Protein 7MS2 (pdb70)

Secondary structure (DSSP, 8-state):
-HHHHHHHHHHS-HHHHHHHTBBSSSSBBPPBGGGTB---BEEB-TTS-BPBPTT--TT--S-B--B--PPPHHHHGGG--HHHHHHHHHHHHHHHHHTT-SEE---B------TT-TTGGGS--SSHHHHHHHHHHHHHHHHHTT-EEEEEEETT----TTTTT-EEE--HHHIIIIIHHHHHHHHHHH--SEEEEPSSEETTEEGGG-HIIIIIIIIIIS---SEEE--TT--SSHHHHHHHT--BBSS--TTHHHHHHHHHHHHTSS-HHHHHHHHHHHHHHHHHHHHTPPTT----HHHHHHHHHHHHHTT-EEEEEGGG-PSPPSSSEEEEESHHHHS---S--STT---BS----HHHHHHHHH-TT-EEEEE--S-SS-SS--HHHHHHHHHHHHHSSEEEEEEE--GGGSBTTB--S--B--HHHHHHHHHHHHH-SSEEEEEE-SS--B-TTGGG-SEEEE--S--TTHHHHHHHHHTTSS---B--SS-B-SSGGGSTTGGGSS-SSSEEE-TTTT--THHHHHHHTPPPSB-TT----SS-EEEEEEEES-SEE-TT--EEEEEEEEE-SSS-EEEEEEEEEEESS-SS---S-EEEEEEEEEE-TT-EEEEEEEE-STTTPEEETTTTEEE--SEEEEEEEESSTT-EEEEEEEEE--S--PPPP--TTSBHHHHTTSHHHHHHHHHHHHHHHHHTT--SS-TT-HHHHHHHH-BHHHHHT---HHHHHHHHHHHH-/-HHHHHHHHS-HHHHHHHTBBSSSSBBPPBGGGTB---BEE--TTS--PBPTTS-TT-SS-B--B--PPPHHHHGGG--HHHHHHHHHHHHHHHHHTT-SEE---B------TT-GGGGGS--SSHHHHHHHHHHHHHHHHHTT-EEEEEEETT----TTTTT-EEE--HHHIIIIIHHHHHHHHHHH--SEEEEPSSEETTEEGGG-HIIIIIIIIIIS---SEEE--TT--SSHHHHHHHT--BBSS--TTHHHHHHHHHHHHTSS-HHHHHHHHHHHHHHHHHHHHT--TT----HHHHHHHHHHHHHTT-EEEEEGGG-PSPPSSSEEEEESGGGTS---S--STT---BS----HHHHHHHHH-TT-EEEEE----S---HHHHHHHHHHHHHSSEEEEEEE--GGGSBTTB--S--B--HHHHHHHHHHHHH-SSEEEEEE-SS--B-TTGGG-SEEEEEES--TTHHHHHHHHHTTSS---B--SS-B-SSGGGSTTGGGSS-SSSEEE-TTTT--THHHHHHHTPPPSB-TT----SS-EEEEEEEES-SEE-TT--EEEEEEEEE-SSS-EEEEEEEEEEESS-SS---S-EEEEEEEEEE-TT-EEEEEEEE-STTTPEEETTTTEEE--SEEEEEEEESSTT-EEEEEEEEE--S--PPPPP-TTSBHHHHTTSHHHHHHHHHHHHHHHHHTT--SS-TT-HHHHHHHH-BHHHHHH---HHHHHHHHHHHH-

Solvent-accessible surface area: 51676 Å² total

Foldseek 3Di:
DLVVLVVVLVVDDLLRLLQQQEAPAFFWGDADVVRPQDIAGEADDAQWGFAADPPDDPPPLARGDAIFGFQAQQLLLLLLALQLLLQSLLSRLLVCLQVRHQEYADDEAAAQQALFAQCLLRYHFNFLVSSLSSRLSNQQNNCVLLHFYEYDEQWDCNHQVLQQQFEEEFDPQLCVRGIVSNNQNSCQNRLTQEYEYTNAHYHPHGRLLALCRQPVPRCPVSNRLAAYEYDAVSDDQLQSSLQSGHQHYPDGPPCPNSVVSSVCCVVPVHPVVSSSSSSSNHSVSSVSSVVSRDPNRDDDLVVSLVSLLVSLLSRKFWQFAAPNCPQPDLAWEEEEEAQCQAVNFAGAAESNHHNHPAADRQQVLLDVLSDDRYHYHYAHQDDPVDLDEDVVSLVVSQVRLLRTLAYEYEFEDDRVQHYRNHTHPFAATRVSSLVSQLSNLVRHQRYEYEYEASGAHADPCVVSYGIYMYSYNSTRNNSNSCSCGNNVVAKHAGFRSFFRANGSCLFQCNVFPPHDDSYTYSVSRNCGTVLVCQQVVPDGPGHGLDGDTSWDKDKDDWDKQDFEAEQQGKMKIKIKIWTQGQAKHKAKKWKWKAFPDDPDDGGRIHTDDIDIDIYHHGGMDMDMDMAHSVRQWRQDVVVRGTDHDWGKMKIFIASGPPGTDDIDIHTYYYPDDDQDQADQQDFPQVQCVPVQLVVLCVVLVVVLCVVVPHDCPPPPDDVNVCNRRGGNNVSVVSDDPVVSVVSSVSSSD/DVLLVLLVVDDLLRLLQQQEAPAFFWGDADVVSPQDIAGEADDAQWGFAADPPDDPPRLARGDAIFGFQAQQLLLLLLALQLLLQSLLSRQLVCLQVRHQEYADDEAFAQQALFAQCLLRYHFNFLQSLLSSLLSNQQNNCVLLHFYEYDEQWDQNHQVLQQQFEEEFDPQLCVRGIVSNNQNSCQNRLTQEYEYTNAHYRPHQRLLALCRQPVPRCPVSNRLAAYEYDAPSDDQLLSSLLSGHQHYPDGPPCPNSVVSSVCPVVPVHPVVSSSSSSSNHSVSSVSSVVSRDPNRDDDLVVSLVSLLVSLLSRKFWQFAAPNCPQPDLAWEEEEEEQCQAVNFADAAESNHRNHPAADRQQVLLDVLSDDRYHYHYQHQDDPVDDCPSLVVSQVSLLNTLAYEYEFEADRVQHYRNHTHPAAATDVSSVVSLVSNLVRHQRYEYEYEASGAHADPCVVSYRIYIYSHNSTRNSSNSCSCGNNVVAKYAGFRSFFHANGSCLFQCNVFPPHDDSYTYSVSRNCGTVLVCQQVVHDGPGHGLDGDTPWDKDKDDKDKADAEEELQDKIKIKIKIWTQGQAKHKAKKWKWKAFPDDPDDGGRIGTDDIDIDIYGHGGMDMDMDMAGSQRQWRQDVVVRGTDHDWDKMKIFIASGPPGTDDIDIHTYYYPDDDDDQADQFDFPLVQCVDVQLVVLCVVLVVVLCVVVVHDCVPPPDDVNVCNRRPGNNCVVVSDDPVVSVVSSVSSRD

B-factor: mean 42.61, std 18.64, range [14.1, 137.86]

Sequence (1493 aa):
MAVDIKKIIKQMTLEEKAGLCSGLDFWHTKPVERLGIPSIMMTDGPHGLRKQREDAEIADINNSVPATCFPSAAGLACSWDRELVERVGAALGEECQAENVSILLGPGANIKRSPLCGRNFEYFSEDPYLSSELAASHIKGVQSQGVGACLKHFAANNQEHRRMTVDTIVDERTLREIYFASFENAVKKARPWVVMCAYNKLNGEYCSENRYLLTEVLKNEWMHDGFVVSDWGAVNDRVSGLDAGLDLEMPTSHGITDKKIVEAVKSGKLSENILNRAVERILKVIFMALENKKENAQYDKDAHHRLARQAAAESMVLLKNEDDVLPLKKSGTIALIGAFVKKPRYQGSGSSHITPTRLDDIYEEIKKAGGDKVNLVYSEGYRLENDGIDEELINEAKKAASSSDVAVVFAGLPDEYESEGFDRTHMSIPENQNRLIEAVAEVQSNIVVVLLNGSPVEMPWIDKVKSVLEAYLGGQALGGALADVLFGEVNPSGKLAETFPVKLSHNPSYLNFPGEDDRVEYKEGLFVGYRYYDTKGIEPLFPFGHGLSYTKFEYSDISVDKKDVSDNSIINVSVKVKNVGKMAGKEIVQLYVKDVKSSVRRPEKELKGFEKVFLNPGEEKTVTFTLDKRAFAYYNTQIKDWHVESGEFLILIGRSSRDIVLKESVRVNSTVKIRKRFTVNSAVEDVMSDSSAAAVLGPVLKEITDALQIDMDNAHDMMAANIKNMPLRSLVGYQGRLSEEMLEELVDKVDIKKIIKQMTLEEKAGLCSGLDFWHTKPVERLGIPSIMMTDGPHGLRKQREDAEIADINNSVPATCFPSAAGLACSWDRELVERVGAALGEECQAENVSILLGPGANIKRSPLCGRNFEYFSEDPYLSSELAASHIKGVQSQGVGACLKHFAANNQEHRRMTVDTIVDERTLREIYFASFENAVKKARPWVVMCAYNKLNGEYCSENRYLLTEVLKNEWMHDGFVVSDWGAVNDRVSGLDAGLDLEMPTSHGITDKKIVEAVKSGKLSENILNRAVERILKVIFMALENKKENAQYDKDAHHRLARQAAAESMVLLKNEDDVLPLKKSGTIALIGAFVKKPRYQGSGSSHITPTRLDDIYEEIKKAGGDKVNLVYSEGYRLENDEELINEAKKAASSSDVAVVFAGLPDEYESEGFDRTHMSIPENQNRLIEAVAEVQSNIVVVLLNGSPVEMPWIDKVKSVLEAYLGGQALGGALADVLFGEVNPSGKLAETFPVKLSHNPSYLNFPGEDDRVEYKEGLFVGYRYYDTKGIEPLFPFGHGLSYTKFEYSDISVDKKDVSDNSIINVSVKVKNVGKMAGKEIVQLYVKDVKSSVRRPEKELKGFEKVFLNPGEEKTVTFTLDKRAFAYYNTQIKDW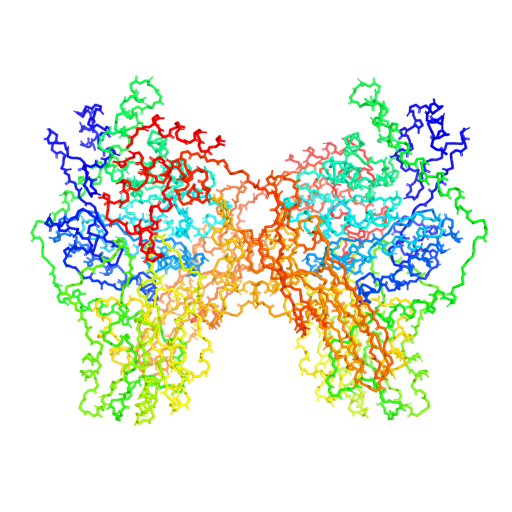HVESGEFLILIGRSSRDIVLKESVRVNSTVKIRKRFTVNSAVEDVMSDSSAAAVLGPVLKEITDALQIDMDNAHDMMAANIKNMPLRSLVGYQGRLSEEMLEELVDK

CATH classification: 3.20.20.300 (+2 more: 3.40.50.1700, 2.60.40.10)

Organism: Acetivibrio thermocellus (strain ATCC 27405 / DSM 1237 / JCM 9322 / NBRC 103400 / NCIMB 10682 / NRRL B-4536 / VPI 7372) (NCBI:txid203119)

Radius of gyration: 35.84 Å; Cα contacts (8 Å, |Δi|>4): 3753; chains: 2; bounding box: 70×82×110 Å

Nearest PDB structures (foldseek):
  7ms2-assembly1_A  TM=1.001E+00  e=0.000E+00  Acetivibrio thermocellus AD2
  7ms2-assembly1_B  TM=9.987E-01  e=0.000E+00  Acetivibrio thermocellus AD2
  8j9f-assembly1_C  TM=9.757E-01  e=0.000E+00  Paenibacillus relictisesami
  8j9f-assembly2_A  TM=9.753E-01  e=0.000E+00  Paenibacillus relictisesami
  8j9f-assembly1_B  TM=9.705E-01  e=0.000E+00  Paenibacillus relictisesami

InterPro domains:
  IPR001764 Glycoside hydrolase, family 3, N-terminal [PF00933] (34-285)
  IPR001764 Glycoside hydrolase, family 3, N-terminal [PR00133] (34-50)
  IPR001764 Glycoside hydrolase, family 3, N-terminal [PR00133] (70-89)
  IPR001764 Glycoside hydrolase, family 3, N-terminal [PR00133] (116-132)
  IPR001764 Glycoside hydrolase, family 3, N-terminal [PR00133] (147-163)
  IPR001764 Glycoside hydrolase, family 3, N-terminal [PR00133] (217-235)
  IPR002772 Glycoside hydrolase family 3 C-terminal domain [PF01915] (316-530)
  IPR013783 Immunoglobulin-like fold [G3DSA:2.60.40.10] (551-683)
  IPR017853 Glycoside hydrolase superfamily [SSF51445] (5-315)
  IPR019800 Glycoside hydrolase, family 3, active site [PS00775] (217-234)
  IPR026891 Fibronectin type III-like domain [PF14310] (587-657)
  IPR026891 Fibronectin type III-like domain [SM01217] (587-657)
  IPR036881 Glycoside hydrolase family 3 C-terminal domain superfamily [G3DSA:3.40.50.1700] (301-550)
  IPR036881 Glycoside hydrolase family 3 C-terminal domain superfamily [SSF52279] (316-553)
  IPR036962 Glycoside hydrolase, family 3, N-terminal domain superfamily [G3DSA:3.20.20.300] (1-290)
  IPR050288 Cellulose-degrading glycosyl hydrolase 3 [PTHR42715] (4-669)

Structure (mmCIF, N/CA/C/O backbone):
data_7MS2
#
_entry.id   7MS2
#
_cell.length_a   63.840
_cell.length_b   148.060
_cell.length_c   198.640
_cell.angle_alpha   90.000
_cell.angle_beta   90.000
_cell.angle_gamma   90.000
#
_symmetry.space_group_name_H-M   'P 21 21 21'
#
loop_
_entity.id
_entity.type
_entity.pdbx_description
1 polymer 'Thermostable beta-glucosidase B'
2 non-polymer GLYCEROL
3 non-polymer BETA-MERCAPTOETHANOL
4 non-polymer 'CHLORIDE ION'
5 water water
#
loop_
_atom_site.group_PDB
_atom_site.id
_atom_site.type_symbol
_atom_site.label_atom_id
_atom_site.label_alt_id
_atom_site.label_comp_id
_atom_site.label_asym_id
_atom_site.label_entity_id
_atom_site.label_seq_id
_atom_site.pdbx_PDB_ins_code
_atom_site.Cartn_x
_atom_site.Cartn_y
_atom_site.Cartn_z
_atom_site.occupancy
_atom_site.B_iso_or_equiv
_atom_site.auth_seq_id
_atom_site.auth_comp_id
_atom_site.auth_asym_id
_atom_site.auth_atom_id
_atom_site.pdbx_PDB_model_num
ATOM 1 N N . MET A 1 1 ? 40.848 27.939 0.262 1.00 98.74 1 MET A N 1
ATOM 2 C CA . MET A 1 1 ? 39.393 28.027 0.198 1.00 96.12 1 MET A CA 1
ATOM 3 C C . MET A 1 1 ? 38.850 28.978 1.261 1.00 91.95 1 MET A C 1
ATOM 4 O O . MET A 1 1 ? 37.858 29.672 1.035 1.00 86.33 1 MET A O 1
ATOM 6 N N . ALA A 1 2 ? 39.513 29.005 2.422 1.00 88.02 2 ALA A N 1
ATOM 7 C CA . ALA A 1 2 ? 39.049 29.844 3.524 1.00 74.07 2 ALA A CA 1
ATOM 8 C C . ALA A 1 2 ? 39.146 31.326 3.187 1.00 71.77 2 ALA A C 1
ATOM 9 O O . ALA A 1 2 ? 38.342 32.127 3.678 1.00 69.17 2 ALA A O 1
ATOM 11 N N . VAL A 1 3 ? 40.122 31.712 2.360 0.00 73.46 3 VAL A N 1
ATOM 12 C CA . VAL A 1 3 ? 40.212 33.100 1.917 1.00 71.01 3 VAL A CA 1
ATOM 13 C C . VAL A 1 3 ? 39.006 33.469 1.064 0.63 68.03 3 VAL A C 1
ATOM 14 O O . VAL A 1 3 ? 38.533 34.612 1.105 1.00 63.22 3 VAL A O 1
ATOM 16 N N . ASP A 1 4 ? 38.491 32.522 0.276 1.00 71.38 4 ASP A N 1
ATOM 17 C CA . ASP A 1 4 ? 37.276 32.780 -0.488 1.00 66.71 4 ASP A CA 1
ATOM 18 C C . ASP A 1 4 ? 36.043 32.803 0.406 1.00 58.36 4 ASP A C 1
ATOM 19 O O . ASP A 1 4 ? 35.063 33.486 0.088 1.00 54.46 4 ASP A O 1
ATOM 21 N N . ILE A 1 5 ? 36.067 32.068 1.520 1.00 61.18 5 ILE A N 1
ATOM 22 C CA . ILE A 1 5 ? 34.935 32.074 2.444 1.00 55.80 5 ILE A CA 1
ATOM 23 C C . ILE A 1 5 ? 34.771 33.454 3.070 1.00 55.22 5 ILE A C 1
ATOM 24 O O . ILE A 1 5 ? 33.661 33.996 3.137 1.00 49.76 5 ILE A O 1
ATOM 29 N N . LYS A 1 6 ? 35.876 34.041 3.537 1.00 51.56 6 LYS A N 1
ATOM 30 C CA . LYS A 1 6 ? 35.813 35.371 4.134 1.00 51.77 6 LYS A CA 1
ATOM 31 C C . LYS A 1 6 ? 35.335 36.407 3.125 1.00 53.18 6 LYS A C 1
ATOM 32 O O . LYS A 1 6 ? 34.616 37.348 3.483 1.00 52.49 6 LYS A O 1
ATOM 38 N N . LYS A 1 7 ? 35.725 36.251 1.857 1.00 52.74 7 LYS A N 1
ATOM 39 C CA . LYS A 1 7 ? 35.286 37.183 0.825 1.00 48.48 7 LYS A CA 1
ATOM 40 C C . LYS A 1 7 ? 33.790 37.071 0.555 1.00 55.17 7 LYS A C 1
ATOM 41 O O . LYS A 1 7 ? 33.152 38.068 0.200 1.00 50.13 7 LYS A O 1
ATOM 43 N N . ILE A 1 8 ? 33.213 35.879 0.721 1.00 54.01 8 ILE A N 1
ATOM 44 C CA . ILE A 1 8 ? 31.781 35.718 0.487 1.00 45.84 8 ILE A CA 1
ATOM 45 C C . ILE A 1 8 ? 30.977 36.343 1.619 1.00 46.97 8 ILE A C 1
ATOM 46 O O . ILE A 1 8 ? 29.951 36.992 1.383 1.00 50.45 8 ILE A O 1
ATOM 51 N N . ILE A 1 9 ? 31.431 36.169 2.862 1.00 47.53 9 ILE A N 1
ATOM 52 C CA . ILE A 1 9 ? 30.698 36.718 3.999 1.00 48.54 9 ILE A CA 1
ATOM 53 C C . ILE A 1 9 ? 30.695 38.241 3.955 1.00 50.14 9 ILE A C 1
ATOM 54 O O . ILE A 1 9 ? 29.721 38.879 4.374 1.00 53.58 9 ILE A O 1
ATOM 59 N N . LYS A 1 10 ? 31.767 38.850 3.437 1.00 54.75 10 LYS A N 1
ATOM 60 C CA . LYS A 1 10 ? 31.786 40.302 3.287 1.00 55.38 10 LYS A CA 1
ATOM 61 C C . LYS A 1 10 ? 30.723 40.774 2.303 1.00 49.26 10 LYS A C 1
ATOM 62 O O . LYS A 1 10 ? 30.223 41.898 2.422 1.00 48.36 10 LYS A O 1
ATOM 65 N N . GLN A 1 11 ? 30.364 39.935 1.333 1.00 49.83 11 GLN A N 1
ATOM 66 C CA . GLN A 1 11 ? 29.369 40.286 0.329 1.00 46.09 11 GLN A CA 1
ATOM 67 C C . GLN A 1 11 ? 27.942 39.974 0.761 1.00 47.63 11 GLN A C 1
ATOM 68 O O . GLN A 1 11 ? 27.001 40.437 0.107 1.00 46.97 11 GLN A O 1
ATOM 74 N N . MET A 1 12 ? 27.756 39.214 1.837 1.00 46.97 12 MET A N 1
ATOM 75 C CA . MET A 1 12 ? 26.420 38.856 2.289 1.00 43.26 12 MET A CA 1
ATOM 76 C C . MET A 1 12 ? 25.807 39.995 3.092 1.00 42.59 12 MET A C 1
ATOM 77 O O . MET A 1 12 ? 26.503 40.703 3.825 1.00 45.00 12 MET A O 1
ATOM 82 N N . THR A 1 13 ? 24.498 40.173 2.944 1.00 40.56 13 THR A N 1
ATOM 83 C CA . THR A 1 13 ? 23.775 41.112 3.784 1.00 40.86 13 THR A CA 1
ATOM 84 C C . THR A 1 13 ? 23.525 40.491 5.156 1.00 40.73 13 THR A C 1
ATOM 85 O O . THR A 1 13 ? 23.727 39.293 5.374 1.00 38.93 13 THR A O 1
ATOM 89 N N . LEU A 1 14 ? 23.089 41.329 6.098 1.00 40.55 14 LEU A N 1
ATOM 90 C CA . LEU A 1 14 ? 22.777 40.828 7.432 1.00 40.04 14 LEU A CA 1
ATOM 91 C C . LEU A 1 14 ? 21.626 39.832 7.382 1.00 38.97 14 LEU A C 1
ATOM 92 O O . LEU A 1 14 ? 21.644 38.812 8.083 1.00 39.24 14 LEU A O 1
ATOM 97 N N . GLU A 1 15 ? 20.618 40.108 6.552 1.00 38.56 15 GLU A N 1
ATOM 98 C CA . GLU A 1 15 ? 19.500 39.182 6.409 1.00 41.10 15 GLU A CA 1
ATOM 99 C C . GLU A 1 15 ? 19.938 37.855 5.802 1.00 39.73 15 GLU A C 1
ATOM 100 O O . GLU A 1 15 ? 19.400 36.803 6.164 1.00 43.98 15 GLU A O 1
ATOM 106 N N . GLU A 1 16 ? 20.912 37.878 4.887 1.00 37.70 16 GLU A N 1
ATOM 107 C CA . GLU A 1 16 ? 21.370 36.633 4.277 1.00 37.28 16 GLU A CA 1
ATOM 108 C C . GLU A 1 16 ? 22.169 35.791 5.264 1.00 36.81 16 GLU A C 1
ATOM 109 O O . GLU A 1 16 ? 22.048 34.561 5.277 1.00 38.13 16 GLU A O 1
ATOM 115 N N . LYS A 1 17 ? 22.991 36.432 6.098 1.00 36.01 17 LYS A N 1
ATOM 116 C CA . LYS A 1 17 ? 23.759 35.687 7.091 1.00 35.72 17 LYS A CA 1
ATOM 117 C C . LYS A 1 17 ? 22.854 35.080 8.158 1.00 41.06 17 LYS A C 1
ATOM 118 O O . LYS A 1 17 ? 23.076 33.945 8.594 1.00 40.22 17 LYS A O 1
ATOM 124 N N . ALA A 1 18 ? 21.831 35.820 8.595 1.00 39.46 18 ALA A N 1
ATOM 125 C CA . ALA A 1 18 ? 20.935 35.294 9.619 1.00 35.67 18 ALA A CA 1
ATOM 126 C C . ALA A 1 18 ? 20.052 34.179 9.076 1.00 39.57 18 ALA A C 1
ATOM 127 O O . ALA A 1 18 ? 19.689 33.260 9.819 1.00 40.64 18 ALA A O 1
ATOM 129 N N . GLY A 1 19 ? 19.697 34.240 7.791 1.00 40.62 19 GLY A N 1
ATOM 130 C CA . GLY A 1 19 ? 18.905 33.175 7.202 1.00 39.83 19 GLY A CA 1
ATOM 131 C C . GLY A 1 19 ? 19.688 31.893 7.008 1.00 39.14 19 GLY A C 1
ATOM 132 O O . GLY A 1 19 ? 19.112 30.800 7.023 1.00 35.36 19 GLY A O 1
ATOM 133 N N . LEU A 1 20 ? 21.005 32.002 6.828 1.00 37.07 20 LEU A N 1
ATOM 134 C CA . LEU A 1 20 ? 21.827 30.813 6.646 1.00 35.29 20 LEU A CA 1
ATOM 135 C C . LEU A 1 20 ? 21.942 30.008 7.934 1.00 35.46 20 LEU A C 1
ATOM 136 O O . LEU A 1 20 ? 22.108 28.784 7.887 1.00 31.15 20 LEU A O 1
ATOM 141 N N . CYS A 1 21 ? 21.846 30.671 9.086 1.00 37.84 21 CYS A N 1
ATOM 142 C CA . CYS A 1 21 ? 21.938 30.006 10.380 1.00 32.69 21 CYS A CA 1
ATOM 143 C C . CYS A 1 21 ? 20.663 29.265 10.753 1.00 30.42 21 CYS A C 1
ATOM 144 O O . CYS A 1 21 ? 20.570 28.745 11.870 1.00 34.58 21 CYS A O 1
ATOM 147 N N . SER A 1 22 ? 19.686 29.213 9.853 1.00 34.50 22 SER A N 1
ATOM 148 C CA . SER A 1 22 ? 18.448 28.485 10.068 1.00 33.43 22 SER A CA 1
ATOM 149 C C . SER A 1 22 ? 18.116 27.708 8.803 1.00 34.31 22 SER A C 1
ATOM 150 O O . SER A 1 22 ? 18.571 28.043 7.707 1.00 29.34 22 SER A O 1
ATOM 153 N N . GLY A 1 23 ? 17.313 26.662 8.967 1.00 29.59 23 GLY A N 1
ATOM 154 C CA . GLY A 1 23 ? 16.998 25.801 7.849 1.00 32.07 23 GLY A CA 1
ATOM 155 C C . GLY A 1 23 ? 16.105 26.472 6.825 1.00 33.51 23 GLY A C 1
ATOM 156 O O . GLY A 1 23 ? 15.458 27.489 7.079 1.00 36.82 23 GLY A O 1
ATOM 157 N N . LEU A 1 24 ? 16.101 25.897 5.624 1.00 33.04 24 LEU A N 1
ATOM 158 C CA . LEU A 1 24 ? 15.168 26.299 4.581 1.00 29.34 24 LEU A CA 1
ATOM 159 C C . LEU A 1 24 ? 13.836 25.575 4.720 1.00 31.45 24 LEU A C 1
ATOM 160 O O . LEU A 1 24 ? 12.772 26.192 4.595 1.00 36.62 24 LEU A O 1
ATOM 165 N N . ASP A 1 25 ? 13.886 24.272 4.983 1.00 30.72 25 ASP A N 1
ATOM 166 C CA . ASP A 1 25 ? 12.700 23.466 5.232 1.00 31.95 25 ASP A CA 1
ATOM 167 C C . ASP A 1 25 ? 13.003 22.453 6.328 1.00 32.00 25 ASP A C 1
ATOM 168 O O . ASP A 1 25 ? 13.643 22.790 7.328 1.00 34.31 25 ASP A O 1
ATOM 173 N N . PHE A 1 26 ? 12.547 21.212 6.161 1.00 31.57 26 PHE A N 1
ATOM 174 C CA . PHE A 1 26 ? 12.812 20.202 7.179 1.00 31.83 26 PHE A CA 1
ATOM 175 C C . PHE A 1 26 ? 14.202 19.594 7.047 1.00 32.89 26 PHE A C 1
ATOM 176 O O . PHE A 1 26 ? 14.754 19.111 8.042 1.00 32.42 26 PHE A O 1
ATOM 184 N N . TRP A 1 27 ? 14.785 19.606 5.847 1.00 29.73 27 TRP A N 1
ATOM 185 C CA . TRP A 1 27 ? 16.049 18.918 5.618 1.00 30.17 27 TRP A CA 1
ATOM 186 C C . TRP A 1 27 ? 17.115 19.744 4.912 1.00 27.13 27 TRP A C 1
ATOM 187 O O . TRP A 1 27 ? 18.259 19.281 4.833 1.00 27.18 27 TRP A O 1
ATOM 198 N N . HIS A 1 28 ? 16.799 20.935 4.407 1.00 25.27 28 HIS A N 1
ATOM 199 C CA . HIS A 1 28 ? 17.723 21.686 3.568 1.00 30.71 28 HIS A CA 1
ATOM 200 C C . HIS A 1 28 ? 18.116 23.003 4.224 1.00 28.05 28 HIS A C 1
ATOM 201 O O . HIS A 1 28 ? 17.355 23.582 5.004 1.00 28.11 28 HIS A O 1
ATOM 208 N N . THR A 1 29 ? 19.316 23.470 3.890 1.00 28.18 29 THR A N 1
ATOM 209 C CA . THR A 1 29 ? 19.779 24.795 4.271 1.00 30.77 29 THR A CA 1
ATOM 210 C C . THR A 1 29 ? 19.333 25.820 3.233 1.00 31.95 29 THR A C 1
ATOM 211 O O . THR A 1 29 ? 19.026 25.486 2.086 1.00 28.83 29 THR A O 1
ATOM 215 N N . LYS A 1 30 ? 19.302 27.077 3.649 1.00 33.94 30 LYS A N 1
ATOM 216 C CA . LYS A 1 30 ? 18.884 28.142 2.747 1.00 29.59 30 LYS A CA 1
ATOM 217 C C . LYS A 1 30 ? 19.964 28.403 1.703 1.00 33.51 30 LYS A C 1
ATOM 218 O O . LYS A 1 30 ? 21.143 28.533 2.055 1.00 33.70 30 LYS A O 1
ATOM 224 N N . PRO A 1 31 ? 19.612 28.488 0.424 1.00 37.80 31 PRO A N 1
ATOM 225 C CA . PRO A 1 31 ? 20.590 28.883 -0.588 1.00 36.73 31 PRO A CA 1
ATOM 226 C C . PRO A 1 31 ? 20.758 30.394 -0.632 1.00 37.60 31 PRO A C 1
ATOM 227 O O . PRO A 1 31 ? 19.912 31.161 -0.171 1.00 41.32 31 PRO A O 1
ATOM 231 N N . VAL A 1 32 ? 21.884 30.812 -1.190 1.00 37.01 32 VAL A N 1
ATOM 232 C CA . VAL A 1 32 ? 22.138 32.217 -1.507 1.00 42.58 32 VAL A CA 1
ATOM 233 C C . VAL A 1 32 ? 22.476 32.249 -2.992 1.00 43.13 32 VAL A C 1
ATOM 234 O O . VAL A 1 32 ? 23.644 32.196 -3.387 1.00 44.65 32 VAL A O 1
ATOM 238 N N . GLU A 1 33 ? 21.439 32.315 -3.832 1.00 41.73 33 GLU A N 1
ATOM 239 C CA . GLU A 1 33 ? 21.639 32.243 -5.274 1.00 44.48 33 GLU A CA 1
ATOM 240 C C . GLU A 1 33 ? 22.452 33.414 -5.808 1.00 43.05 33 GLU A C 1
ATOM 241 O O . GLU A 1 33 ? 23.084 33.281 -6.862 1.00 55.64 33 GLU A O 1
ATOM 243 N N . ARG A 1 34 ? 22.453 34.555 -5.109 1.00 48.31 34 ARG A N 1
ATOM 244 C CA . ARG A 1 34 ? 23.245 35.697 -5.559 1.00 46.09 34 ARG A CA 1
ATOM 245 C C . ARG A 1 34 ? 24.724 35.348 -5.634 1.00 52.32 34 ARG A C 1
ATOM 246 O O . ARG A 1 34 ? 25.410 35.711 -6.597 1.00 44.13 34 ARG A O 1
ATOM 254 N N . LEU A 1 35 ? 25.229 34.637 -4.627 1.00 47.20 35 LEU A N 1
ATOM 255 C CA . LEU A 1 35 ? 26.657 34.399 -4.469 1.00 48.30 35 LEU A CA 1
ATOM 256 C C . LEU A 1 35 ? 27.054 32.963 -4.780 1.00 49.62 35 LEU A C 1
ATOM 257 O O . LEU A 1 35 ? 28.172 32.555 -4.449 1.00 51.70 35 LEU A O 1
ATOM 262 N N . GLY A 1 36 ? 26.169 32.188 -5.401 1.00 47.68 36 GLY A N 1
ATOM 263 C CA . GLY A 1 36 ? 26.506 30.821 -5.737 1.00 47.51 36 GLY A CA 1
ATOM 264 C C . GLY A 1 36 ? 26.576 29.874 -4.563 1.00 49.83 36 GLY A C 1
ATOM 265 O O . GLY A 1 36 ? 27.164 28.797 -4.687 1.00 55.62 36 GLY A O 1
ATOM 266 N N . ILE A 1 37 ? 26.005 30.245 -3.421 1.00 50.21 37 ILE A N 1
ATOM 267 C CA . ILE A 1 37 ? 25.967 29.360 -2.259 1.00 43.45 37 ILE A CA 1
ATOM 268 C C . ILE A 1 37 ? 24.802 28.395 -2.440 1.00 42.15 37 ILE A C 1
ATOM 269 O O . ILE A 1 37 ? 23.637 28.813 -2.369 1.00 40.44 37 ILE A O 1
ATOM 274 N N . PRO A 1 38 ? 25.060 27.113 -2.669 1.00 39.51 38 PRO A N 1
ATOM 275 C CA . PRO A 1 38 ? 23.971 26.167 -2.918 1.00 40.13 38 PRO A CA 1
ATOM 276 C C . PRO A 1 38 ? 23.332 25.695 -1.618 1.00 40.40 38 PRO A C 1
ATOM 277 O O . PRO A 1 38 ? 23.828 25.933 -0.516 1.00 36.58 38 PRO A O 1
ATOM 281 N N . SER A 1 39 ? 22.203 25.013 -1.774 1.00 32.79 39 SER A N 1
ATOM 282 C CA . SER A 1 39 ? 21.480 24.420 -0.660 1.00 32.96 39 SER A CA 1
ATOM 283 C C . SER A 1 39 ? 21.833 22.942 -0.572 1.00 32.18 39 SER A C 1
ATOM 284 O O . SER A 1 39 ? 21.806 22.235 -1.584 1.00 35.75 39 SER A O 1
ATOM 287 N N . ILE A 1 40 ? 22.164 22.483 0.632 1.00 34.67 40 ILE A N 1
ATOM 288 C CA . ILE A 1 40 ? 22.520 21.091 0.868 1.00 34.13 40 ILE A CA 1
ATOM 289 C C . ILE A 1 40 ? 21.444 20.442 1.728 1.00 30.60 40 ILE A C 1
ATOM 290 O O . ILE A 1 40 ? 20.714 21.106 2.470 1.00 29.85 40 ILE A O 1
ATOM 295 N N . MET A 1 41 ? 21.348 19.120 1.620 1.00 28.09 41 MET A N 1
ATOM 296 C CA . MET A 1 41 ? 20.340 18.350 2.332 1.00 25.79 41 MET A CA 1
ATOM 297 C C . MET A 1 41 ? 20.994 17.454 3.376 1.00 32.02 41 MET A C 1
ATOM 298 O O . MET A 1 41 ? 22.047 16.856 3.129 1.00 28.35 41 MET A O 1
ATOM 303 N N . MET A 1 42 ? 20.357 17.366 4.542 1.00 27.24 42 MET A N 1
ATOM 304 C CA . MET A 1 42 ? 20.762 16.468 5.611 1.00 26.34 42 MET A CA 1
ATOM 305 C C . MET A 1 42 ? 19.571 15.604 5.998 1.00 27.90 42 MET A C 1
ATOM 306 O O . MET A 1 42 ? 18.431 16.078 6.002 1.00 28.85 42 MET A O 1
ATOM 311 N N . THR A 1 43 ? 19.829 14.336 6.306 1.00 35.68 43 THR A N 1
ATOM 312 C CA . THR A 1 43 ? 18.757 13.450 6.740 1.00 32.67 43 THR A CA 1
ATOM 313 C C . THR A 1 43 ? 19.338 12.264 7.495 1.00 29.96 43 THR A C 1
ATOM 314 O O . THR A 1 43 ? 20.549 12.027 7.500 1.00 28.22 43 THR A O 1
ATOM 318 N N . ASP A 1 44 ? 18.439 11.527 8.140 1.00 26.29 44 ASP A N 1
ATOM 319 C CA . ASP A 1 44 ? 18.768 10.336 8.904 1.00 25.68 44 ASP A CA 1
ATOM 320 C C . ASP A 1 44 ? 19.174 9.201 7.961 1.00 26.17 44 ASP A C 1
ATOM 321 O O . ASP A 1 44 ? 18.842 9.209 6.773 1.00 24.95 44 ASP A O 1
ATOM 326 N N . GLY A 1 45 ? 19.906 8.215 8.489 1.00 30.56 45 GLY A N 1
ATOM 327 C CA . GLY A 1 45 ? 20.283 8.125 9.891 1.00 25.12 45 GLY A CA 1
ATOM 328 C C . GLY A 1 45 ? 21.464 7.227 10.209 1.00 25.38 45 GLY A C 1
ATOM 329 O O . GLY A 1 45 ? 22.272 6.921 9.332 1.00 29.51 45 GLY A O 1
ATOM 330 N N . PRO A 1 46 ? 21.552 6.795 11.471 1.00 20.09 46 PRO A N 1
ATOM 331 C CA . PRO A 1 46 ? 22.800 6.168 11.946 1.00 24.66 46 PRO A CA 1
ATOM 332 C C . PRO A 1 46 ? 23.131 4.836 11.293 1.00 25.21 46 PRO A C 1
ATOM 333 O O . PRO A 1 46 ? 24.314 4.552 11.062 1.00 21.90 46 PRO A O 1
ATOM 337 N N . HIS A 1 47 ? 22.136 3.992 11.010 1.00 21.96 47 HIS A N 1
ATOM 338 C CA . HIS A 1 47 ? 22.391 2.650 10.493 1.00 22.13 47 HIS A CA 1
ATOM 339 C C . HIS A 1 47 ? 21.751 2.428 9.127 1.00 30.08 47 HIS A C 1
ATOM 340 O O . HIS A 1 47 ? 21.579 1.280 8.702 1.00 25.60 47 HIS A O 1
ATOM 347 N N . GLY A 1 48 ? 21.406 3.506 8.429 1.00 22.18 48 GLY A N 1
ATOM 348 C CA . GLY A 1 48 ? 20.786 3.424 7.124 1.00 26.18 48 GLY A CA 1
ATOM 349 C C . GLY A 1 48 ? 20.239 4.769 6.702 1.00 26.68 48 GLY A C 1
ATOM 350 O O . GLY A 1 48 ? 19.932 5.609 7.552 1.00 27.95 48 GLY A O 1
ATOM 351 N N . LEU A 1 49 ? 20.117 4.996 5.399 1.00 26.14 49 LEU A N 1
ATOM 352 C CA . LEU A 1 49 ? 19.608 6.266 4.903 1.00 22.42 49 LEU A CA 1
ATOM 353 C C . LEU A 1 49 ? 18.084 6.259 4.911 1.00 22.79 49 LEU A C 1
ATOM 354 O O . LEU A 1 49 ? 17.456 5.315 4.422 1.00 24.58 49 LEU A O 1
ATOM 359 N N . ARG A 1 50 ? 17.494 7.311 5.472 1.00 23.97 50 ARG A N 1
ATOM 360 C CA . ARG A 1 50 ? 16.048 7.528 5.451 1.00 25.64 50 ARG A CA 1
ATOM 361 C C . ARG A 1 50 ? 15.795 8.902 4.844 1.00 27.55 50 ARG A C 1
ATOM 362 O O . ARG A 1 50 ? 15.655 9.894 5.564 1.00 26.30 50 ARG A O 1
ATOM 370 N N . LYS A 1 51 ? 15.738 8.955 3.517 1.00 26.02 51 LYS A N 1
ATOM 371 C CA . LYS A 1 51 ? 15.391 10.171 2.799 1.00 25.15 51 LYS A CA 1
ATOM 372 C C . LYS A 1 51 ? 13.904 10.120 2.473 1.00 31.51 51 LYS A C 1
ATOM 373 O O . LYS A 1 51 ? 13.451 9.219 1.760 1.00 33.90 51 LYS A O 1
ATOM 379 N N . GLN A 1 52 ? 13.151 11.077 3.003 1.00 45.25 52 GLN A N 1
ATOM 380 C CA . GLN A 1 52 ? 11.712 11.099 2.792 1.00 45.55 52 GLN A CA 1
ATOM 381 C C . GLN A 1 52 ? 11.392 11.402 1.334 1.00 46.91 52 GLN A C 1
ATOM 382 O O . GLN A 1 52 ? 12.060 12.217 0.693 1.00 50.91 52 GLN A O 1
ATOM 388 N N . ARG A 1 53 ? 10.370 10.733 0.804 1.00 51.63 53 ARG A N 1
ATOM 389 C CA . ARG A 1 53 ? 10.013 10.947 -0.589 1.00 58.51 53 ARG A CA 1
ATOM 390 C C . ARG A 1 53 ? 9.329 12.303 -0.764 1.00 67.96 53 ARG A C 1
ATOM 391 O O . ARG A 1 53 ? 8.894 12.949 0.195 1.00 67.32 53 ARG A O 1
ATOM 397 N N . GLU A 1 54 ? 9.241 12.729 -2.024 1.00 75.97 54 GLU A N 1
ATOM 398 C CA . GLU A 1 54 ? 8.712 14.053 -2.338 1.00 85.54 54 GLU A CA 1
ATOM 399 C C . GLU A 1 54 ? 7.233 14.173 -1.986 1.00 88.46 54 GLU A C 1
ATOM 400 O O . GLU A 1 54 ? 6.813 15.155 -1.363 1.00 90.04 54 GLU A O 1
ATOM 406 N N . ASP A 1 55 ? 6.427 13.189 -2.372 1.00 86.74 55 ASP A N 1
ATOM 407 C CA . ASP A 1 55 ? 4.988 13.228 -2.108 1.00 87.06 55 ASP A CA 1
ATOM 408 C C . ASP A 1 55 ? 4.650 12.464 -0.828 1.00 83.71 55 ASP A C 1
ATOM 409 O O . ASP A 1 55 ? 3.922 11.471 -0.834 1.00 89.04 55 ASP A O 1
ATOM 411 N N . ALA A 1 56 ? 5.188 12.948 0.290 1.00 81.81 56 ALA A N 1
ATOM 412 C CA . ALA A 1 56 ? 4.967 12.320 1.584 1.00 79.12 56 ALA A CA 1
ATOM 413 C C . ALA A 1 56 ? 4.774 13.388 2.649 1.00 84.46 56 ALA A C 1
ATOM 414 O O . ALA A 1 56 ? 5.474 14.405 2.653 1.00 81.07 56 ALA A O 1
ATOM 416 N N . GLU A 1 57 ? 3.824 13.148 3.550 1.00 83.52 57 GLU A N 1
ATOM 417 C CA . GLU A 1 57 ? 3.595 14.051 4.669 1.00 78.70 57 GLU A CA 1
ATOM 418 C C . GLU A 1 57 ? 4.777 14.015 5.633 1.00 77.47 57 GLU A C 1
ATOM 419 O O . GLU A 1 57 ? 5.506 13.023 5.719 1.00 76.31 57 GLU A O 1
ATOM 425 N N . ILE A 1 58 ? 4.960 15.117 6.366 1.00 79.30 58 ILE A N 1
ATOM 426 C CA . ILE A 1 58 ? 6.130 15.247 7.233 1.00 78.01 58 ILE A CA 1
ATOM 427 C C . ILE A 1 58 ? 6.095 14.230 8.368 1.00 76.90 58 ILE A C 1
ATOM 428 O O . ILE A 1 58 ? 7.148 13.778 8.834 1.00 72.53 58 ILE A O 1
ATOM 433 N N . ALA A 1 59 ? 4.904 13.848 8.833 1.00 76.82 59 ALA A N 1
ATOM 434 C CA . ALA A 1 59 ? 4.816 12.868 9.908 1.00 68.56 59 ALA A CA 1
ATOM 435 C C . ALA A 1 59 ? 4.925 11.433 9.409 1.00 67.48 59 ALA A C 1
ATOM 436 O O . ALA A 1 59 ? 5.023 10.516 10.233 1.00 63.47 59 ALA A O 1
ATOM 438 N N . ASP A 1 60 ? 4.913 11.216 8.094 1.00 70.61 60 ASP A N 1
ATOM 439 C CA . ASP A 1 60 ? 5.067 9.878 7.525 1.00 62.79 60 ASP A CA 1
ATOM 440 C C . ASP A 1 60 ? 6.548 9.532 7.599 1.00 59.24 60 ASP A C 1
ATOM 441 O O . ASP A 1 60 ? 7.308 9.727 6.649 1.00 55.50 60 ASP A O 1
ATOM 446 N N . ILE A 1 61 ? 6.958 8.997 8.751 1.00 65.68 61 ILE A N 1
ATOM 447 C CA . ILE A 1 61 ? 8.378 8.800 9.022 1.00 65.74 61 ILE A CA 1
ATOM 448 C C . ILE A 1 61 ? 8.961 7.713 8.127 1.00 57.15 61 ILE A C 1
ATOM 449 O O . ILE A 1 61 ? 10.087 7.838 7.632 1.00 51.60 61 ILE A O 1
ATOM 454 N N . ASN A 1 62 ? 8.206 6.643 7.894 1.00 50.77 62 ASN A N 1
ATOM 455 C CA . ASN A 1 62 ? 8.736 5.470 7.213 1.00 41.27 62 ASN A CA 1
ATOM 456 C C . ASN A 1 62 ? 8.617 5.538 5.695 1.00 43.50 62 ASN A C 1
ATOM 457 O O . ASN A 1 62 ? 9.249 4.727 5.010 1.00 44.05 62 ASN A O 1
ATOM 462 N N . ASN A 1 63 ? 7.840 6.475 5.152 1.00 46.22 63 ASN A N 1
ATOM 463 C CA . ASN A 1 63 ? 7.650 6.581 3.704 1.00 43.94 63 ASN A CA 1
ATOM 464 C C . ASN A 1 63 ? 8.888 7.234 3.107 1.00 41.12 63 ASN A C 1
ATOM 465 O O . ASN A 1 63 ? 8.941 8.448 2.901 1.00 41.16 63 ASN A O 1
ATOM 470 N N . SER A 1 64 ? 9.892 6.412 2.804 1.00 31.56 64 SER A N 1
ATOM 471 C CA . SER A 1 64 ? 11.198 6.905 2.396 1.00 35.62 64 SER A CA 1
ATOM 472 C C . SER A 1 64 ? 11.705 6.142 1.179 1.00 34.28 64 SER A C 1
ATOM 473 O O . SER A 1 64 ? 11.171 5.097 0.795 1.00 30.93 64 SER A O 1
ATOM 476 N N . VAL A 1 65 ? 12.753 6.691 0.579 1.00 32.97 65 VAL A N 1
ATOM 477 C CA . VAL A 1 65 ? 13.442 6.041 -0.542 1.00 25.73 65 VAL A CA 1
ATOM 478 C C . VAL A 1 65 ? 14.112 4.765 -0.044 1.00 27.40 65 VAL A C 1
ATOM 479 O O . VAL A 1 65 ? 14.761 4.787 1.019 1.00 26.21 65 VAL A O 1
ATOM 483 N N . PRO A 1 66 ? 13.972 3.640 -0.742 1.00 21.86 66 PRO A N 1
ATOM 484 C CA . PRO A 1 66 ? 14.619 2.407 -0.279 1.00 25.63 66 PRO A CA 1
ATOM 485 C C . PRO A 1 66 ? 16.132 2.555 -0.193 1.00 24.79 66 PRO A C 1
ATOM 486 O O . PRO A 1 66 ? 16.775 3.122 -1.078 1.00 26.19 66 PRO A O 1
ATOM 490 N N . ALA A 1 67 ? 16.693 2.041 0.898 1.00 26.33 67 ALA A N 1
ATOM 491 C CA . ALA A 1 67 ? 18.128 2.061 1.134 1.00 22.78 67 ALA A CA 1
ATOM 492 C C . ALA A 1 67 ? 18.472 0.877 2.026 1.00 25.89 67 ALA A C 1
ATOM 493 O O . ALA A 1 67 ? 17.593 0.247 2.618 1.00 29.39 67 ALA A O 1
ATOM 495 N N . THR A 1 68 ? 19.762 0.570 2.111 1.00 28.11 68 THR A N 1
ATOM 496 C CA . THR A 1 68 ? 20.196 -0.574 2.902 1.00 21.62 68 THR A CA 1
ATOM 497 C C . THR A 1 68 ? 19.997 -0.305 4.388 1.00 24.02 68 THR A C 1
ATOM 498 O O . THR A 1 68 ? 20.406 0.741 4.903 1.00 23.80 68 THR A O 1
ATOM 502 N N . CYS A 1 69 ? 19.355 -1.248 5.072 1.00 21.89 69 CYS A N 1
ATOM 503 C CA . CYS A 1 69 ? 19.195 -1.205 6.523 1.00 25.35 69 CYS A CA 1
ATOM 504 C C . CYS A 1 69 ? 20.291 -2.078 7.122 1.00 25.62 69 CYS A C 1
ATOM 505 O O . CYS A 1 69 ? 20.211 -3.308 7.083 1.00 27.94 69 CYS A O 1
ATOM 508 N N . PHE A 1 70 ? 21.323 -1.441 7.661 1.00 24.83 70 PHE A N 1
ATOM 509 C CA . PHE A 1 70 ? 22.418 -2.155 8.295 1.00 24.49 70 PHE A CA 1
ATOM 510 C C . PHE A 1 70 ? 22.035 -2.515 9.723 1.00 26.17 70 PHE A C 1
ATOM 511 O O . PHE A 1 70 ? 21.038 -2.018 10.255 1.00 24.45 70 PHE A O 1
ATOM 519 N N . PRO A 1 71 ? 22.795 -3.400 10.368 1.00 27.91 71 PRO A N 1
ATOM 520 C CA . PRO A 1 71 ? 22.599 -3.619 11.805 1.00 28.49 71 PRO A CA 1
ATOM 521 C C . PRO A 1 71 ? 22.704 -2.309 12.569 1.00 25.68 71 PRO A C 1
ATOM 522 O O . PRO A 1 71 ? 23.602 -1.500 12.326 1.00 24.29 71 PRO A O 1
ATOM 526 N N . SER A 1 72 ? 21.769 -2.095 13.492 1.00 22.70 72 SER A N 1
ATOM 527 C CA . SER A 1 72 ? 21.804 -0.893 14.307 1.00 22.80 72 SER A CA 1
ATOM 528 C C . SER A 1 72 ? 23.039 -0.900 15.212 1.00 24.99 72 SER A C 1
ATOM 529 O O . SER A 1 72 ? 23.729 -1.912 15.366 1.00 23.32 72 SER A O 1
ATOM 532 N N . ALA A 1 73 ? 23.307 0.259 15.823 1.00 24.61 73 ALA A N 1
ATOM 533 C CA . ALA A 1 73 ? 24.551 0.445 16.567 1.00 22.83 73 ALA A CA 1
ATOM 534 C C . ALA A 1 73 ? 24.675 -0.527 17.734 1.00 24.36 73 ALA A C 1
ATOM 535 O O . ALA A 1 73 ? 25.776 -1.006 18.029 1.00 23.97 73 ALA A O 1
ATOM 537 N N . ALA A 1 74 ? 23.563 -0.825 18.416 1.00 21.16 74 ALA A N 1
ATOM 538 C CA . ALA A 1 74 ? 23.634 -1.672 19.604 1.00 21.57 74 ALA A CA 1
ATOM 539 C C . ALA A 1 74 ? 24.217 -3.037 19.272 1.00 24.31 74 ALA A C 1
ATOM 540 O O . ALA A 1 74 ? 25.006 -3.588 20.049 1.00 26.11 74 ALA A O 1
ATOM 542 N N . GLY A 1 75 ? 23.850 -3.593 18.121 1.00 22.50 75 GLY A N 1
ATOM 543 C CA . GLY A 1 75 ? 24.404 -4.861 17.695 1.00 17.38 75 GLY A CA 1
ATOM 544 C C . GLY A 1 75 ? 25.734 -4.707 16.992 1.00 20.63 75 GLY A C 1
ATOM 545 O O . GLY A 1 75 ? 26.672 -5.465 17.253 1.00 21.02 75 GLY A O 1
ATOM 546 N N . LEU A 1 76 ? 25.826 -3.721 16.098 1.00 19.75 76 LEU A N 1
ATOM 547 C CA . LEU A 1 76 ? 27.065 -3.503 15.359 1.00 23.72 76 LEU A CA 1
ATOM 548 C C . LEU A 1 76 ? 28.235 -3.229 16.297 1.00 21.90 76 LEU A C 1
ATOM 549 O O . LEU A 1 76 ? 29.369 -3.631 16.009 1.00 21.16 76 LEU A O 1
ATOM 554 N N . ALA A 1 77 ? 27.982 -2.550 17.421 1.00 21.57 77 ALA A N 1
ATOM 555 C CA . ALA A 1 77 ? 29.049 -2.284 18.381 1.00 21.04 77 ALA A CA 1
ATOM 556 C C . ALA A 1 77 ? 29.611 -3.571 18.968 1.00 24.62 77 ALA A C 1
ATOM 557 O O . ALA A 1 77 ? 30.777 -3.610 19.380 1.00 23.66 77 ALA A O 1
ATOM 559 N N . CYS A 1 78 ? 28.805 -4.633 19.017 1.00 23.69 78 CYS A N 1
ATOM 560 C CA . CYS A 1 78 ? 29.292 -5.906 19.529 1.00 24.50 78 CYS A CA 1
ATOM 561 C C . CYS A 1 78 ? 30.359 -6.527 18.641 1.00 27.22 78 CYS A C 1
ATOM 562 O O . CYS A 1 78 ? 30.995 -7.500 19.058 1.00 29.96 78 CYS A O 1
ATOM 565 N N . SER A 1 79 ? 30.571 -5.996 17.437 1.00 23.82 79 SER A N 1
ATOM 566 C CA . SER A 1 79 ? 31.692 -6.451 16.627 1.00 21.61 79 SER A CA 1
ATOM 567 C C . SER A 1 79 ? 33.023 -6.061 17.253 1.00 25.93 79 SER A C 1
ATOM 568 O O . SER A 1 79 ? 34.020 -6.770 17.073 1.00 25.71 79 SER A O 1
ATOM 571 N N . TRP A 1 80 ? 33.054 -4.947 17.993 1.00 25.82 80 TRP A N 1
ATOM 572 C CA . TRP A 1 80 ? 34.298 -4.357 18.497 1.00 27.66 80 TRP A CA 1
ATOM 573 C C . TRP A 1 80 ? 35.305 -4.170 17.367 1.00 29.41 80 TRP A C 1
ATOM 574 O O . TRP A 1 80 ? 36.519 -4.181 17.583 1.00 29.65 80 TRP A O 1
ATOM 585 N N . ASP A 1 81 ? 34.798 -3.985 16.151 1.00 28.67 81 ASP A N 1
ATOM 586 C CA . ASP A 1 81 ? 35.602 -3.988 14.934 1.00 27.77 81 ASP A CA 1
ATOM 587 C C . ASP A 1 81 ? 35.557 -2.590 14.326 1.00 30.29 81 ASP A C 1
ATOM 588 O O . ASP A 1 81 ? 34.605 -2.236 13.624 1.00 30.61 81 ASP A O 1
ATOM 593 N N . ARG A 1 82 ? 36.597 -1.800 14.602 1.00 30.70 82 ARG A N 1
ATOM 594 C CA . ARG A 1 82 ? 36.668 -0.452 14.051 1.00 27.61 82 ARG A CA 1
ATOM 595 C C . ARG A 1 82 ? 36.632 -0.474 12.528 1.00 33.45 82 ARG A C 1
ATOM 596 O O . ARG A 1 82 ? 36.004 0.388 11.901 1.00 35.69 82 ARG A O 1
ATOM 604 N N . GLU A 1 83 ? 37.299 -1.455 11.914 1.00 32.37 83 GLU A N 1
ATOM 605 C CA . GLU A 1 83 ? 37.326 -1.533 10.456 1.00 35.96 83 GLU A CA 1
ATOM 606 C C . GLU A 1 83 ? 35.944 -1.840 9.894 1.00 32.33 83 GLU A C 1
ATOM 607 O O . GLU A 1 83 ? 35.499 -1.203 8.932 1.00 34.37 83 GLU A O 1
ATOM 613 N N . LEU A 1 84 ? 35.257 -2.828 10.473 1.00 32.65 84 LEU A N 1
ATOM 614 C CA . LEU A 1 84 ? 33.922 -3.180 9.996 1.00 32.78 84 LEU A CA 1
ATOM 615 C C . LEU A 1 84 ? 32.969 -1.997 10.100 1.00 29.47 84 LEU A C 1
ATOM 616 O O . LEU A 1 84 ? 32.161 -1.760 9.194 1.00 29.22 84 LEU A O 1
ATOM 621 N N . VAL A 1 85 ? 33.049 -1.242 11.197 1.00 28.39 85 VAL A N 1
ATOM 622 C CA . VAL A 1 85 ? 32.165 -0.095 11.371 1.00 28.57 85 VAL A CA 1
ATOM 623 C C . VAL A 1 85 ? 32.502 0.998 10.364 1.00 29.52 85 VAL A C 1
ATOM 624 O O . VAL A 1 85 ? 31.606 1.668 9.834 1.00 30.53 85 VAL A O 1
ATOM 628 N N . GLU A 1 86 ? 33.791 1.192 10.071 1.00 28.88 86 GLU A N 1
ATOM 629 C CA . GLU A 1 86 ? 34.165 2.198 9.081 1.00 31.88 86 GLU A CA 1
ATOM 630 C C . GLU A 1 86 ? 33.673 1.811 7.692 1.00 28.96 86 GLU A C 1
ATOM 631 O O . GLU A 1 86 ? 33.235 2.672 6.920 1.00 30.82 86 GLU A O 1
ATOM 637 N N . ARG A 1 87 ? 33.728 0.520 7.358 1.00 30.23 87 ARG A N 1
ATOM 638 C CA . ARG A 1 87 ? 33.222 0.071 6.065 1.00 29.09 87 ARG A CA 1
ATOM 639 C C . ARG A 1 87 ? 31.719 0.292 5.954 1.00 29.80 87 ARG A C 1
ATOM 640 O O . ARG A 1 87 ? 31.221 0.693 4.895 1.00 32.60 87 ARG A O 1
ATOM 648 N N . VAL A 1 88 ? 30.978 0.031 7.033 1.00 26.91 88 VAL A N 1
ATOM 649 C CA . VAL A 1 88 ? 29.549 0.333 7.036 1.00 22.96 88 VAL A CA 1
ATOM 650 C C . VAL A 1 88 ? 29.326 1.833 6.885 1.00 29.13 88 VAL A C 1
ATOM 651 O O . VAL A 1 88 ? 28.418 2.274 6.168 1.00 25.78 88 VAL A O 1
ATOM 655 N N . GLY A 1 89 ? 30.158 2.640 7.547 1.00 25.72 89 GLY A N 1
ATOM 656 C CA . GLY A 1 89 ? 30.078 4.079 7.361 1.00 24.84 89 GLY A CA 1
ATOM 657 C C . GLY A 1 89 ? 30.321 4.492 5.922 1.00 29.68 89 GLY A C 1
ATOM 658 O O . GLY A 1 89 ? 29.620 5.355 5.388 1.00 32.95 89 GLY A O 1
ATOM 659 N N . ALA A 1 90 ? 31.309 3.873 5.270 1.00 29.02 90 ALA A N 1
ATOM 660 C CA . ALA A 1 90 ? 31.589 4.200 3.875 1.00 27.76 90 ALA A CA 1
ATOM 661 C C . ALA A 1 90 ? 30.439 3.784 2.969 1.00 27.80 90 ALA A C 1
ATOM 662 O O . ALA A 1 90 ? 30.124 4.483 1.999 1.00 32.71 90 ALA A O 1
ATOM 664 N N . ALA A 1 91 ? 29.799 2.652 3.269 1.00 27.52 91 ALA A N 1
ATOM 665 C CA . ALA A 1 91 ? 28.625 2.250 2.501 1.00 29.85 91 ALA A CA 1
ATOM 666 C C . ALA A 1 91 ? 27.488 3.249 2.675 1.00 29.63 91 ALA A C 1
ATOM 667 O O . ALA A 1 91 ? 26.761 3.547 1.719 1.00 30.31 91 ALA A O 1
ATOM 669 N N . LEU A 1 92 ? 27.323 3.783 3.887 1.00 28.93 92 LEU A N 1
ATOM 670 C CA . LEU A 1 92 ? 26.329 4.829 4.102 1.00 25.67 92 LEU A CA 1
ATOM 671 C C . LEU A 1 92 ? 26.673 6.079 3.303 1.00 24.09 92 LEU A C 1
ATOM 672 O O . LEU A 1 92 ? 25.785 6.729 2.740 1.00 29.55 92 LEU A O 1
ATOM 677 N N . GLY A 1 93 ? 27.958 6.431 3.243 1.00 26.96 93 GLY A N 1
ATOM 678 C CA . GLY A 1 93 ? 28.360 7.591 2.464 1.00 28.63 93 GLY A CA 1
ATOM 679 C C . GLY A 1 93 ? 28.097 7.411 0.982 1.00 30.77 93 GLY A C 1
ATOM 680 O O . GLY A 1 93 ? 27.655 8.340 0.301 1.00 29.37 93 GLY A O 1
ATOM 681 N N . GLU A 1 94 ? 28.376 6.213 0.461 1.00 30.97 94 GLU A N 1
ATOM 682 C CA . GLU A 1 94 ? 28.112 5.930 -0.945 1.00 27.66 94 GLU A CA 1
ATOM 683 C C . GLU A 1 94 ? 26.636 6.107 -1.275 1.00 29.47 94 GLU A C 1
ATOM 684 O O . GLU A 1 94 ? 26.289 6.642 -2.333 1.00 31.90 94 GLU A O 1
ATOM 690 N N . GLU A 1 95 ? 25.751 5.661 -0.380 1.00 30.52 95 GLU A N 1
ATOM 691 C CA . GLU A 1 95 ? 24.319 5.796 -0.626 1.00 26.68 95 GLU A CA 1
ATOM 692 C C . GLU A 1 95 ? 23.860 7.246 -0.514 1.00 28.67 95 GLU A C 1
ATOM 693 O O . GLU A 1 95 ? 22.942 7.657 -1.234 1.00 29.38 95 GLU A O 1
ATOM 699 N N . CYS A 1 96 ? 24.477 8.032 0.372 1.00 30.78 96 CYS A N 1
ATOM 700 C CA . CYS A 1 96 ? 24.180 9.462 0.427 1.00 28.81 96 CYS A CA 1
ATOM 701 C C . CYS A 1 96 ? 24.564 10.155 -0.874 1.00 29.72 96 CYS A C 1
ATOM 702 O O . CYS A 1 96 ? 23.798 10.966 -1.409 1.00 30.71 96 CYS A O 1
ATOM 705 N N . GLN A 1 97 ? 25.755 9.851 -1.397 1.00 30.84 97 GLN A N 1
ATOM 706 C CA . GLN A 1 97 ? 26.182 10.444 -2.661 1.00 33.83 97 GLN A CA 1
ATOM 707 C C . GLN A 1 97 ? 25.216 10.090 -3.781 1.00 34.40 97 GLN A C 1
ATOM 708 O O . GLN A 1 97 ? 24.896 10.933 -4.627 1.00 39.71 97 GLN A O 1
ATOM 714 N N . ALA A 1 98 ? 24.728 8.846 -3.792 1.00 34.91 98 ALA A N 1
ATOM 715 C CA . ALA A 1 98 ? 23.799 8.417 -4.830 1.00 36.49 98 ALA A CA 1
ATOM 716 C C . ALA A 1 98 ? 22.460 9.135 -4.724 1.00 31.16 98 ALA A C 1
ATOM 717 O O . ALA A 1 98 ? 21.819 9.393 -5.748 1.00 35.46 98 ALA A O 1
ATOM 719 N N . GLU A 1 99 ? 22.022 9.467 -3.509 1.00 30.67 99 GLU A N 1
ATOM 720 C CA . GLU A 1 99 ? 20.737 10.121 -3.302 1.00 33.13 99 GLU A CA 1
ATOM 721 C C . GLU A 1 99 ? 20.877 11.618 -3.036 1.00 32.36 99 GLU A C 1
ATOM 722 O O . GLU A 1 99 ? 19.930 12.245 -2.547 1.00 28.40 99 GLU A O 1
ATOM 728 N N . ASN A 1 100 ? 22.042 12.195 -3.337 1.00 31.57 100 ASN A N 1
ATOM 729 C CA . ASN A 1 100 ? 22.267 13.639 -3.231 1.00 33.25 100 ASN A CA 1
ATOM 730 C C . ASN A 1 100 ? 22.044 14.144 -1.808 1.00 37.70 100 ASN A C 1
ATOM 731 O O . ASN A 1 100 ? 21.457 15.206 -1.590 1.00 36.66 100 ASN A O 1
ATOM 736 N N . VAL A 1 101 ? 22.522 13.377 -0.832 1.00 33.49 101 VAL A N 1
ATOM 737 C CA . VAL A 1 101 ? 22.511 13.778 0.569 1.00 27.49 101 VAL A CA 1
ATOM 738 C C . VAL A 1 101 ? 23.920 14.212 0.946 1.00 30.37 101 VAL A C 1
ATOM 739 O O . VAL A 1 101 ? 24.887 13.472 0.721 1.00 31.00 101 VAL A O 1
ATOM 743 N N . SER A 1 102 ? 24.042 15.411 1.517 1.00 26.81 102 SER A N 1
ATOM 744 C CA . SER A 1 102 ? 25.352 15.963 1.840 1.00 29.34 102 SER A CA 1
ATOM 745 C C . SER A 1 102 ? 25.782 15.671 3.271 1.00 30.99 102 SER A C 1
ATOM 746 O O . SER A 1 102 ? 26.986 15.632 3.551 1.00 27.61 102 SER A O 1
ATOM 749 N N . ILE A 1 103 ? 24.831 15.465 4.181 1.00 30.12 103 ILE A N 1
ATOM 750 C CA . ILE A 1 103 ? 25.124 15.238 5.592 1.00 27.13 103 ILE A CA 1
ATOM 751 C C . ILE A 1 103 ? 24.213 14.131 6.099 1.00 23.21 103 ILE A C 1
ATOM 752 O O . ILE A 1 103 ? 22.988 14.230 5.978 1.00 26.71 103 ILE A O 1
ATOM 757 N N . LEU A 1 104 ? 24.803 13.083 6.664 1.00 23.62 104 LEU A N 1
ATOM 758 C CA . LEU A 1 104 ? 24.040 12.019 7.301 1.00 25.59 104 LEU A CA 1
ATOM 759 C C . LEU A 1 104 ? 23.899 12.334 8.784 1.00 26.87 104 LEU A C 1
ATOM 760 O O . LEU A 1 104 ? 24.894 12.618 9.460 1.00 29.42 104 LEU A O 1
ATOM 765 N N . LEU A 1 105 ? 22.665 12.288 9.290 1.00 26.34 105 LEU A N 1
ATOM 766 C CA . LEU A 1 105 ? 22.404 12.591 10.699 1.00 27.54 105 LEU A CA 1
ATOM 767 C C . LEU A 1 105 ? 22.774 11.374 11.549 1.00 26.82 105 LEU A C 1
ATOM 768 O O . LEU A 1 105 ? 21.936 10.700 12.151 1.00 24.41 105 LEU A O 1
ATOM 773 N N . GLY A 1 106 ? 24.076 11.106 11.592 1.00 29.94 106 GLY A N 1
ATOM 774 C CA . GLY A 1 106 ? 24.618 10.015 12.366 1.00 27.08 106 GLY A CA 1
ATOM 775 C C . GLY A 1 106 ? 26.126 10.119 12.455 1.00 28.35 106 GLY A C 1
ATOM 776 O O . GLY A 1 106 ? 26.760 10.869 11.705 1.00 25.17 106 GLY A O 1
ATOM 777 N N . PRO A 1 107 ? 26.742 9.345 13.361 1.00 21.52 107 PRO A N 1
ATOM 778 C CA . PRO A 1 107 ? 26.110 8.334 14.214 1.00 25.17 107 PRO A CA 1
ATOM 779 C C . PRO A 1 107 ? 25.606 8.865 15.547 1.00 22.84 107 PRO A C 1
ATOM 780 O O . PRO A 1 107 ? 25.968 9.970 15.957 1.00 25.46 107 PRO A O 1
ATOM 784 N N . GLY A 1 108 ? 24.769 8.073 16.210 1.00 23.48 108 GLY A N 1
ATOM 785 C CA . GLY A 1 108 ? 24.403 8.336 17.588 1.00 22.70 108 GLY A CA 1
ATOM 786 C C . GLY A 1 108 ? 25.428 7.714 18.514 1.00 22.79 108 GLY A C 1
ATOM 787 O O . GLY A 1 108 ? 25.833 6.565 18.323 1.00 22.08 108 GLY A O 1
ATOM 788 N N . ALA A 1 109 ? 25.848 8.482 19.526 1.00 22.16 109 ALA A N 1
ATOM 789 C CA . ALA A 1 109 ? 26.926 8.027 20.396 1.00 21.89 109 ALA A CA 1
ATOM 790 C C . ALA A 1 109 ? 26.648 8.300 21.871 1.00 23.11 109 ALA A C 1
ATOM 791 O O . ALA A 1 109 ? 27.594 8.365 22.666 1.00 24.00 109 ALA A O 1
ATOM 793 N N . ASN A 1 110 ? 25.384 8.460 22.257 1.00 20.65 110 ASN A N 1
ATOM 794 C CA . ASN A 1 110 ? 25.051 8.703 23.652 1.00 21.17 110 ASN A CA 1
ATOM 795 C C . ASN A 1 110 ? 25.351 7.470 24.497 1.00 20.44 110 ASN A C 1
ATOM 796 O O . ASN A 1 110 ? 25.303 6.334 24.019 1.00 18.62 110 ASN A O 1
ATOM 801 N N . ILE A 1 111 ? 25.684 7.708 25.767 1.00 20.41 111 ILE A N 1
ATOM 802 C CA . ILE A 1 111 ? 26.016 6.619 26.675 1.00 17.09 111 ILE A CA 1
ATOM 803 C C . ILE A 1 111 ? 24.746 5.882 27.078 1.00 18.99 111 ILE A C 1
ATOM 804 O O . ILE A 1 111 ? 23.682 6.489 27.259 1.00 20.83 111 ILE A O 1
ATOM 809 N N . LYS A 1 112 ? 24.846 4.559 27.196 1.00 18.63 112 LYS A N 1
ATOM 810 C CA . LYS A 1 112 ? 23.745 3.734 27.687 1.00 15.60 112 LYS A CA 1
ATOM 811 C C . LYS A 1 112 ? 23.795 3.731 29.211 1.00 19.46 112 LYS A C 1
ATOM 812 O O . LYS A 1 112 ? 24.447 2.897 29.842 1.00 16.86 112 LYS A O 1
ATOM 818 N N . ARG A 1 113 ? 23.098 4.694 29.813 1.00 20.85 113 ARG A N 1
ATOM 819 C CA . ARG A 1 113 ? 23.034 4.769 31.267 1.00 20.29 113 ARG A CA 1
ATOM 820 C C . ARG A 1 113 ? 22.029 3.771 31.828 1.00 21.27 113 ARG A C 1
ATOM 821 O O . ARG A 1 113 ? 22.312 3.088 32.818 1.00 22.18 113 ARG A O 1
ATOM 829 N N . SER A 1 114 ? 20.849 3.685 31.216 1.00 17.87 114 SER A N 1
ATOM 830 C CA . SER A 1 114 ? 19.833 2.728 31.602 1.00 16.02 114 SER A CA 1
ATOM 831 C C . SER A 1 114 ? 19.520 1.808 30.431 1.00 20.74 114 SER A C 1
ATOM 832 O O . SER A 1 114 ? 19.506 2.258 29.281 1.00 20.34 114 SER A O 1
ATOM 835 N N . PRO A 1 115 ? 19.262 0.522 30.682 1.00 16.50 115 PRO A N 1
ATOM 836 C CA . PRO A 1 115 ? 18.832 -0.357 29.586 1.00 17.11 115 PRO A CA 1
ATOM 837 C C . PRO A 1 115 ? 17.473 0.009 29.019 1.00 17.66 115 PRO A C 1
ATOM 838 O O . PRO A 1 115 ? 17.160 -0.404 27.896 1.00 18.09 115 PRO A O 1
ATOM 842 N N . LEU A 1 116 ? 16.668 0.787 29.743 1.00 19.84 116 LEU A N 1
ATOM 843 C CA . LEU A 1 116 ? 15.309 1.086 29.309 1.00 19.94 116 LEU A CA 1
ATOM 844 C C . LEU A 1 116 ? 15.236 2.208 28.283 1.00 18.67 116 LEU A C 1
ATOM 845 O O . LEU A 1 116 ? 14.171 2.397 27.684 1.00 19.47 116 LEU A O 1
ATOM 850 N N . CYS A 1 117 ? 16.319 2.956 28.072 1.00 18.11 117 CYS A N 1
ATOM 851 C CA . CYS A 1 117 ? 16.285 4.074 27.138 1.00 19.01 117 CYS A CA 1
ATOM 852 C C . CYS A 1 117 ? 15.792 3.611 25.776 1.00 17.71 117 CYS A C 1
ATOM 853 O O . CYS A 1 117 ? 16.259 2.601 25.242 1.00 18.81 117 CYS A O 1
ATOM 856 N N . GLY A 1 118 ? 14.830 4.352 25.223 1.00 19.12 118 GLY A N 1
ATOM 857 C CA . GLY A 1 118 ? 14.168 3.906 24.010 1.00 18.99 118 GLY A CA 1
ATOM 858 C C . GLY A 1 118 ? 15.096 3.776 22.820 1.00 22.01 118 GLY A C 1
ATOM 859 O O . GLY A 1 118 ? 14.902 2.900 21.973 1.00 20.21 118 GLY A O 1
ATOM 860 N N . ARG A 1 119 ? 16.114 4.632 22.737 1.00 19.46 119 ARG A N 1
ATOM 861 C CA . ARG A 1 119 ? 17.003 4.676 21.585 1.00 19.78 119 ARG A CA 1
ATOM 862 C C . ARG A 1 119 ? 18.298 3.899 21.800 1.00 18.42 119 ARG A C 1
ATOM 863 O O . ARG A 1 119 ? 19.249 4.081 21.033 1.00 21.70 119 ARG A O 1
ATOM 871 N N . ASN A 1 120 ? 18.356 3.036 22.818 1.00 17.08 120 ASN A N 1
ATOM 872 C CA . ASN A 1 120 ? 19.564 2.244 23.037 1.00 19.72 120 ASN A CA 1
ATOM 873 C C . ASN A 1 120 ? 19.951 1.452 21.794 1.00 21.14 120 ASN A C 1
ATOM 874 O O . ASN A 1 120 ? 21.138 1.182 21.574 1.00 21.76 120 ASN A O 1
ATOM 879 N N . PHE A 1 121 ? 18.969 1.083 20.966 1.00 21.07 121 PHE A N 1
ATOM 880 C CA . PHE A 1 121 ? 19.252 0.258 19.797 1.00 20.15 121 PHE A CA 1
ATOM 881 C C . PHE A 1 121 ? 20.137 0.980 18.788 1.00 19.96 121 PHE A C 1
ATOM 882 O O . PHE A 1 121 ? 20.899 0.330 18.063 1.00 24.86 121 PHE A O 1
ATOM 890 N N . GLU A 1 122 ? 20.062 2.310 18.720 1.00 22.06 122 GLU A N 1
ATOM 891 C CA . GLU A 1 122 ? 20.883 3.073 17.786 1.00 24.64 122 GLU A CA 1
ATOM 892 C C . GLU A 1 122 ? 22.038 3.798 18.473 1.00 24.71 122 GLU A C 1
ATOM 893 O O . GLU A 1 122 ? 22.571 4.765 17.919 1.00 24.34 122 GLU A O 1
ATOM 899 N N . TYR A 1 123 ? 22.437 3.348 19.662 1.00 23.40 123 TYR A N 1
ATOM 900 C CA . TYR A 1 123 ? 23.623 3.839 20.346 1.00 17.83 123 TYR A CA 1
ATOM 901 C C . TYR A 1 123 ? 24.630 2.703 20.477 1.00 20.38 123 TYR A C 1
ATOM 902 O O . TYR A 1 123 ? 24.288 1.525 20.326 1.00 18.28 123 TYR A O 1
ATOM 911 N N . PHE A 1 124 ? 25.883 3.060 20.770 1.00 20.43 124 PHE A N 1
ATOM 912 C CA . PHE A 1 124 ? 26.981 2.097 20.685 1.00 19.83 124 PHE A CA 1
ATOM 913 C C . PHE A 1 124 ? 27.196 1.309 21.977 1.00 24.41 124 PHE A C 1
ATOM 914 O O . PHE A 1 124 ? 27.073 0.079 21.984 1.00 20.80 124 PHE A O 1
ATOM 922 N N . SER A 1 125 ? 27.521 1.988 23.073 1.00 18.13 125 SER A N 1
ATOM 923 C CA . SER A 1 125 ? 27.936 1.252 24.258 1.00 16.83 125 SER A CA 1
ATOM 924 C C . SER A 1 125 ? 27.683 2.075 25.513 1.00 22.72 125 SER A C 1
ATOM 925 O O . SER A 1 125 ? 27.399 3.275 25.457 1.00 22.33 125 SER A O 1
ATOM 928 N N . GLU A 1 126 ? 27.779 1.392 26.653 1.00 20.75 126 GLU A N 1
ATOM 929 C CA . GLU A 1 126 ? 27.794 2.008 27.971 1.00 20.51 126 GLU A CA 1
ATOM 930 C C . GLU A 1 126 ? 29.177 2.498 28.364 1.00 18.72 126 GLU A C 1
ATOM 931 O O . GLU A 1 126 ? 29.318 3.114 29.424 1.00 20.21 126 GLU A O 1
ATOM 937 N N . ASP A 1 127 ? 30.193 2.225 27.546 1.00 21.86 127 ASP A N 1
ATOM 938 C CA . ASP A 1 127 ? 31.577 2.564 27.837 1.00 23.27 127 ASP A CA 1
ATOM 939 C C . ASP A 1 127 ? 32.052 3.682 26.925 1.00 22.11 127 ASP A C 1
ATOM 940 O O . ASP A 1 127 ? 31.915 3.573 25.700 1.00 24.32 127 ASP A O 1
ATOM 945 N N . PRO A 1 128 ? 32.622 4.758 27.473 1.00 21.04 128 PRO A N 1
ATOM 946 C CA . PRO A 1 128 ? 33.009 5.888 26.615 1.00 21.97 128 PRO A CA 1
ATOM 947 C C . PRO A 1 128 ? 34.145 5.565 25.662 1.00 24.06 128 PRO A C 1
ATOM 948 O O . PRO A 1 128 ? 34.243 6.194 24.602 1.00 22.73 128 PRO A O 1
ATOM 952 N N . TYR A 1 129 ? 35.012 4.611 25.999 1.00 28.53 129 TYR A N 1
ATOM 953 C CA . TYR A 1 129 ? 36.096 4.272 25.085 1.00 27.19 129 TYR A CA 1
ATOM 954 C C . TYR A 1 129 ? 35.580 3.456 23.906 1.00 25.43 129 TYR A C 1
ATOM 955 O O . TYR A 1 129 ? 35.896 3.755 22.750 1.00 27.01 129 TYR A O 1
ATOM 964 N N . LEU A 1 130 ? 34.783 2.422 24.181 1.00 24.28 130 LEU A N 1
ATOM 965 C CA . LEU A 1 130 ? 34.195 1.635 23.102 1.00 24.43 130 LEU A CA 1
ATOM 966 C C . LEU A 1 130 ? 33.248 2.476 22.257 1.00 23.26 130 LEU A C 1
ATOM 967 O O . LEU A 1 130 ? 33.186 2.312 21.034 1.00 24.35 130 LEU A O 1
ATOM 972 N N . SER A 1 131 ? 32.499 3.381 22.890 1.00 24.17 131 SER A N 1
ATOM 973 C CA . SER A 1 131 ? 31.573 4.226 22.143 1.00 22.02 131 SER A CA 1
ATOM 974 C C . SER A 1 131 ? 32.318 5.200 21.240 1.00 20.98 131 SER A C 1
ATOM 975 O O . SER A 1 131 ? 31.997 5.329 20.053 1.00 24.88 131 SER A O 1
ATOM 978 N N . SER A 1 132 ? 33.324 5.894 21.781 1.00 23.97 132 SER A N 1
ATOM 979 C CA . SER A 1 132 ? 34.032 6.898 20.992 1.00 26.05 132 SER A CA 1
ATOM 980 C C . SER A 1 132 ? 34.803 6.262 19.843 1.00 26.41 132 SER A C 1
ATOM 981 O O . SER A 1 132 ? 34.822 6.802 18.731 1.00 27.36 132 SER A O 1
ATOM 984 N N . GLU A 1 133 ? 35.435 5.111 20.088 1.00 23.65 133 GLU A N 1
ATOM 985 C CA . GLU A 1 133 ? 36.212 4.449 19.044 1.00 25.40 133 GLU A CA 1
ATOM 986 C C . GLU A 1 133 ? 35.327 4.040 17.873 1.00 24.57 133 GLU A C 1
ATOM 987 O O . GLU A 1 133 ? 35.679 4.254 16.708 1.00 29.28 133 GLU A O 1
ATOM 993 N N . LEU A 1 134 ? 34.174 3.435 18.164 1.00 24.15 134 LEU A N 1
ATOM 994 C CA . LEU A 1 134 ? 33.290 2.990 17.093 1.00 24.01 134 LEU A CA 1
ATOM 995 C C . LEU A 1 134 ? 32.560 4.156 16.438 1.00 23.79 134 LEU A C 1
ATOM 996 O O . LEU A 1 134 ? 32.284 4.112 15.234 1.00 25.65 134 LEU A O 1
ATOM 1001 N N . ALA A 1 135 ? 32.233 5.200 17.205 1.00 24.53 135 ALA A N 1
ATOM 1002 C CA . ALA A 1 135 ? 31.655 6.396 16.600 1.00 24.32 135 ALA A CA 1
ATOM 1003 C C . ALA A 1 135 ? 32.652 7.073 15.670 1.00 27.19 135 ALA A C 1
ATOM 1004 O O . ALA A 1 135 ? 32.282 7.542 14.588 1.00 26.53 135 ALA A O 1
ATOM 1006 N N . ALA A 1 136 ? 33.924 7.132 16.076 1.00 27.18 136 ALA A N 1
ATOM 1007 C CA . ALA A 1 136 ? 34.955 7.695 15.210 1.00 23.54 136 ALA A CA 1
ATOM 1008 C C . ALA A 1 136 ? 35.102 6.885 13.930 1.00 26.97 136 ALA A C 1
ATOM 1009 O O . ALA A 1 136 ? 35.253 7.452 12.841 1.00 30.35 136 ALA A O 1
ATOM 1011 N N . SER A 1 137 ? 35.057 5.555 14.041 1.00 24.70 137 SER A N 1
ATOM 1012 C CA . SER A 1 137 ? 35.130 4.709 12.855 1.00 23.67 137 SER A CA 1
ATOM 1013 C C . SER A 1 137 ? 33.958 4.974 11.923 1.00 24.24 137 SER A C 1
ATOM 1014 O O . SER A 1 137 ? 34.129 5.053 10.701 1.00 23.80 137 SER A O 1
ATOM 1017 N N . HIS A 1 138 ? 32.756 5.112 12.486 1.00 28.69 138 HIS A N 1
ATOM 1018 C CA . HIS A 1 138 ? 31.574 5.384 11.677 1.00 23.37 138 HIS A CA 1
ATOM 1019 C C . HIS A 1 138 ? 31.715 6.701 10.923 1.00 29.41 138 HIS A C 1
ATOM 1020 O O . HIS A 1 138 ? 31.386 6.782 9.733 1.00 28.99 138 HIS A O 1
ATOM 1027 N N . ILE A 1 139 ? 32.223 7.737 11.592 1.00 23.50 139 ILE A N 1
ATOM 1028 C CA . ILE A 1 139 ? 32.368 9.040 10.951 1.00 24.39 139 ILE A CA 1
ATOM 1029 C C . ILE A 1 139 ? 33.423 8.986 9.853 1.00 24.43 139 ILE A C 1
ATOM 1030 O O . ILE A 1 139 ? 33.217 9.507 8.750 1.00 27.29 139 ILE A O 1
ATOM 1035 N N . LYS A 1 140 ? 34.576 8.372 10.142 1.00 28.70 140 LYS A N 1
ATOM 1036 C CA . LYS A 1 140 ? 35.622 8.246 9.128 1.00 32.74 140 LYS A CA 1
ATOM 1037 C C . LYS A 1 140 ? 35.091 7.594 7.859 1.00 27.74 140 LYS A C 1
ATOM 1038 O O . LYS A 1 140 ? 35.395 8.040 6.748 1.00 31.79 140 LYS A O 1
ATOM 1044 N N . GLY A 1 141 ? 34.293 6.535 8.006 1.00 29.07 141 GLY A N 1
ATOM 1045 C CA . GLY A 1 141 ? 33.754 5.863 6.835 1.00 30.84 141 GLY A CA 1
ATOM 1046 C C . GLY A 1 141 ? 32.808 6.743 6.042 1.00 32.78 141 GLY A C 1
ATOM 1047 O O . GLY A 1 141 ? 32.941 6.878 4.822 1.00 33.49 141 GLY A O 1
ATOM 1048 N N . VAL A 1 142 ? 31.841 7.361 6.728 1.00 31.09 142 VAL A N 1
ATOM 1049 C CA . VAL A 1 142 ? 30.871 8.218 6.048 1.00 26.55 142 VAL A CA 1
ATOM 1050 C C . VAL A 1 142 ? 31.584 9.336 5.302 1.00 31.42 142 VAL A C 1
ATOM 1051 O O . VAL A 1 142 ? 31.323 9.585 4.119 1.00 31.52 142 VAL A O 1
ATOM 1055 N N . GLN A 1 143 ? 32.508 10.015 5.978 1.00 28.83 143 GLN A N 1
ATOM 1056 C CA . GLN A 1 143 ? 33.161 11.175 5.389 1.00 31.74 143 GLN A CA 1
ATOM 1057 C C . GLN A 1 143 ? 34.265 10.805 4.409 1.00 32.54 143 GLN A C 1
ATOM 1058 O O . GLN A 1 143 ? 34.719 11.675 3.657 1.00 33.35 143 GLN A O 1
ATOM 1064 N N . SER A 1 144 ? 34.692 9.540 4.382 1.00 33.51 144 SER A N 1
ATOM 1065 C CA . SER A 1 144 ? 35.620 9.099 3.349 1.00 32.60 144 SER A CA 1
ATOM 1066 C C . SER A 1 144 ? 34.990 9.146 1.966 1.00 31.87 144 SER A C 1
ATOM 1067 O O . SER A 1 144 ? 35.716 9.170 0.966 1.00 35.59 144 SER A O 1
ATOM 1070 N N . GLN A 1 145 ? 33.662 9.165 1.889 1.00 33.96 145 GLN A N 1
ATOM 1071 C CA . GLN A 1 145 ? 32.949 9.210 0.621 1.00 33.73 145 GLN A CA 1
ATOM 1072 C C . GLN A 1 145 ? 32.604 10.629 0.189 1.00 36.06 145 GLN A C 1
ATOM 1073 O O . GLN A 1 145 ? 31.892 10.805 -0.804 1.00 36.11 145 GLN A O 1
ATOM 1079 N N . GLY A 1 146 ? 33.080 11.638 0.911 1.00 33.07 146 GLY A N 1
ATOM 1080 C CA . GLY A 1 146 ? 32.851 13.015 0.531 1.00 34.71 146 GLY A CA 1
ATOM 1081 C C . GLY A 1 146 ? 31.574 13.631 1.051 1.00 29.62 146 GLY A C 1
ATOM 1082 O O . GLY A 1 146 ? 31.194 14.710 0.583 1.00 34.07 146 GLY A O 1
ATOM 1083 N N . VAL A 1 147 ? 30.904 12.992 2.005 1.00 32.20 147 VAL A N 1
ATOM 1084 C CA . VAL A 1 147 ? 29.703 13.540 2.614 1.00 31.64 147 VAL A CA 1
ATOM 1085 C C . VAL A 1 147 ? 29.942 13.658 4.111 1.00 29.88 147 VAL A C 1
ATOM 1086 O O . VAL A 1 147 ? 30.826 13.013 4.676 1.00 34.48 147 VAL A O 1
ATOM 1090 N N . GLY A 1 148 ? 29.134 14.488 4.758 1.00 25.87 148 GLY A N 1
ATOM 1091 C CA . GLY A 1 148 ? 29.328 14.766 6.161 1.00 25.68 148 GLY A CA 1
ATOM 1092 C C . GLY A 1 148 ? 28.574 13.815 7.069 1.00 27.52 148 GLY A C 1
ATOM 1093 O O . GLY A 1 148 ? 27.515 13.294 6.726 1.00 28.15 148 GLY A O 1
ATOM 1094 N N . ALA A 1 149 ? 29.151 13.589 8.241 1.00 28.03 149 ALA A N 1
ATOM 1095 C CA . ALA A 1 149 ? 28.488 12.886 9.323 1.00 26.26 149 ALA A CA 1
ATOM 1096 C C . ALA A 1 149 ? 28.080 13.907 10.373 1.00 27.57 149 ALA A C 1
ATOM 1097 O O . ALA A 1 149 ? 28.690 14.973 10.493 1.00 27.71 149 ALA A O 1
ATOM 1099 N N . CYS A 1 150 ? 27.033 13.585 11.118 1.00 27.92 150 CYS A N 1
ATOM 1100 C CA . CYS A 1 150 ? 26.533 14.458 12.174 1.00 26.54 150 CYS A CA 1
ATOM 1101 C C . CYS A 1 150 ? 26.516 13.663 13.473 1.00 20.76 150 CYS A C 1
ATOM 1102 O O . CYS A 1 150 ? 25.631 12.830 13.684 1.00 27.58 150 CYS A O 1
ATOM 1105 N N . LEU A 1 151 ? 27.497 13.915 14.334 1.00 23.07 151 LEU A N 1
ATOM 1106 C CA . LEU A 1 151 ? 27.541 13.261 15.634 1.00 21.42 151 LEU A CA 1
ATOM 1107 C C . LEU A 1 151 ? 26.419 13.794 16.522 1.00 28.07 151 LEU A C 1
ATOM 1108 O O . LEU A 1 151 ? 26.163 15.001 16.569 1.00 25.19 151 LEU A O 1
ATOM 1113 N N . LYS A 1 152 ? 25.738 12.881 17.215 1.00 22.93 152 LYS A N 1
ATOM 1114 C CA . LYS A 1 152 ? 24.568 13.212 18.019 1.00 24.68 152 LYS A CA 1
ATOM 1115 C C . LYS A 1 152 ? 24.439 12.172 19.125 1.00 24.17 152 LYS A C 1
ATOM 1116 O O . LYS A 1 152 ? 24.951 11.057 18.998 1.00 24.98 152 LYS A O 1
ATOM 1122 N N . HIS A 1 153 ? 23.768 12.529 20.226 1.00 21.24 153 HIS A N 1
ATOM 1123 C CA . HIS A 1 153 ? 23.248 13.866 20.520 1.00 21.23 153 HIS A CA 1
ATOM 1124 C C . HIS A 1 153 ? 23.995 14.448 21.716 1.00 20.36 153 HIS A C 1
ATOM 1125 O O . HIS A 1 153 ? 24.033 13.843 22.785 1.00 21.20 153 HIS A O 1
ATOM 1132 N N . PHE A 1 154 ? 24.562 15.634 21.535 1.00 21.89 154 PHE A N 1
ATOM 1133 C CA . PHE A 1 154 ? 25.491 16.236 22.485 1.00 23.43 154 PHE A CA 1
ATOM 1134 C C . PHE A 1 154 ? 24.723 17.185 23.405 1.00 25.44 154 PHE A C 1
ATOM 1135 O O . PHE A 1 154 ? 24.238 18.228 22.954 1.00 27.10 154 PHE A O 1
ATOM 1143 N N . ALA A 1 155 ? 24.601 16.838 24.691 1.00 26.56 155 ALA A N 1
ATOM 1144 C CA . ALA A 1 155 ? 25.105 15.599 25.289 1.00 23.59 155 ALA A CA 1
ATOM 1145 C C . ALA A 1 155 ? 24.186 15.160 26.430 1.00 23.58 155 ALA A C 1
ATOM 1146 O O . ALA A 1 155 ? 23.291 15.905 26.833 1.00 24.87 155 ALA A O 1
ATOM 1148 N N . ALA A 1 156 ? 24.425 13.954 26.952 1.00 20.17 156 ALA A N 1
ATOM 1149 C CA . ALA A 1 156 ? 23.668 13.407 28.083 1.00 19.47 156 ALA A CA 1
ATOM 1150 C C . ALA A 1 156 ? 22.186 13.250 27.746 1.00 23.93 156 ALA A C 1
ATOM 1151 O O . ALA A 1 156 ? 21.309 13.483 28.580 1.00 25.83 156 ALA A O 1
ATOM 1153 N N . ASN A 1 157 ? 21.909 12.850 26.506 1.00 25.57 157 ASN A N 1
ATOM 1154 C CA . ASN A 1 157 ? 20.553 12.521 26.062 1.00 21.15 157 ASN A CA 1
ATOM 1155 C C . ASN A 1 157 ? 20.324 11.023 26.281 1.00 21.21 157 ASN A C 1
ATOM 1156 O O . ASN A 1 157 ? 20.258 10.218 25.351 1.00 21.94 157 ASN A O 1
ATOM 1161 N N . ASN A 1 158 ? 20.202 10.655 27.559 1.00 22.49 158 ASN A N 1
ATOM 1162 C CA . ASN A 1 158 ? 20.222 9.256 27.975 1.00 23.66 158 ASN A CA 1
ATOM 1163 C C . ASN A 1 158 ? 18.847 8.733 28.384 1.00 22.50 158 ASN A C 1
ATOM 1164 O O . ASN A 1 158 ? 18.756 7.693 29.044 1.00 21.20 158 ASN A O 1
ATOM 1169 N N . GLN A 1 159 ? 17.779 9.433 28.013 1.00 23.37 159 GLN A N 1
ATOM 1170 C CA . GLN A 1 159 ? 16.428 8.940 28.227 1.00 20.62 159 GLN A CA 1
ATOM 1171 C C . GLN A 1 159 ? 15.496 9.678 27.280 1.00 23.25 159 GLN A C 1
ATOM 1172 O O . GLN A 1 159 ? 15.714 10.852 26.967 1.00 23.91 159 GLN A O 1
ATOM 1178 N N . GLU A 1 160 ? 14.461 8.978 26.820 1.00 22.92 160 GLU A N 1
ATOM 1179 C CA . GLU A 1 160 ? 13.488 9.589 25.925 1.00 22.29 160 GLU A CA 1
ATOM 1180 C C . GLU A 1 160 ? 12.358 10.276 26.672 1.00 23.47 160 GLU A C 1
ATOM 1181 O O . GLU A 1 160 ? 11.751 11.212 26.138 1.00 26.00 160 GLU A O 1
ATOM 1187 N N . HIS A 1 161 ? 12.074 9.850 27.898 1.00 23.40 161 HIS A N 1
ATOM 1188 C CA . HIS A 1 161 ? 10.987 10.444 28.663 1.00 25.80 161 HIS A CA 1
ATOM 1189 C C . HIS A 1 161 ? 11.319 11.891 28.999 1.00 24.47 161 HIS A C 1
ATOM 1190 O O . HIS A 1 161 ? 12.344 12.167 29.632 1.00 26.27 161 HIS A O 1
ATOM 1197 N N . ARG A 1 162 ? 10.453 12.812 28.569 1.00 26.64 162 ARG A N 1
ATOM 1198 C CA . ARG A 1 162 ? 10.626 14.245 28.812 1.00 28.92 162 ARG A CA 1
ATOM 1199 C C . ARG A 1 162 ? 11.954 14.758 28.264 1.00 34.60 162 ARG A C 1
ATOM 1200 O O . ARG A 1 162 ? 12.541 15.693 28.811 1.00 31.65 162 ARG A O 1
ATOM 1208 N N . ARG A 1 163 ? 12.434 14.160 27.170 1.00 33.40 163 ARG A N 1
ATOM 1209 C CA . ARG A 1 163 ? 13.743 14.525 26.639 1.00 28.79 163 ARG A CA 1
ATOM 1210 C C . ARG A 1 163 ? 13.796 15.967 26.153 1.00 29.21 163 ARG A C 1
ATOM 1211 O O . ARG A 1 163 ? 14.892 16.509 25.983 1.00 30.45 163 ARG A O 1
ATOM 1219 N N . MET A 1 164 ? 12.647 16.604 25.938 1.00 27.90 164 MET A N 1
ATOM 1220 C CA . MET A 1 164 ? 12.603 17.967 25.430 1.00 28.67 164 MET A CA 1
ATOM 1221 C C . MET A 1 164 ? 12.469 19.016 26.527 1.00 33.37 164 MET A C 1
ATOM 1222 O O . MET A 1 164 ? 12.526 20.213 26.225 1.00 30.44 164 MET A O 1
ATOM 1227 N N . THR A 1 165 ? 12.292 18.602 27.784 1.00 29.12 165 THR A N 1
ATOM 1228 C CA . THR A 1 165 ? 12.162 19.546 28.888 1.00 30.40 165 THR A CA 1
ATOM 1229 C C . THR A 1 165 ? 12.922 19.154 30.145 1.00 32.61 165 THR A C 1
ATOM 1230 O O . THR A 1 165 ? 13.018 19.986 31.052 1.00 31.55 165 THR A O 1
ATOM 1234 N N . VAL A 1 166 ? 13.463 17.938 30.243 1.00 32.87 166 VAL A N 1
ATOM 1235 C CA . VAL A 1 166 ? 14.036 17.479 31.503 1.00 32.22 166 VAL A CA 1
ATOM 1236 C C . VAL A 1 166 ? 15.344 18.211 31.781 1.00 34.43 166 VAL A C 1
ATOM 1237 O O . VAL A 1 166 ? 16.136 18.490 30.869 1.00 28.91 166 VAL A O 1
ATOM 1241 N N . ASP A 1 167 ? 15.557 18.553 33.050 1.00 35.71 167 ASP A N 1
ATOM 1242 C CA . ASP A 1 167 ? 16.813 19.129 33.515 1.00 25.94 167 ASP A CA 1
ATOM 1243 C C . ASP A 1 167 ? 17.710 17.982 33.968 1.00 30.47 167 ASP A C 1
ATOM 1244 O O . ASP A 1 167 ? 17.446 17.347 34.995 1.00 31.72 167 ASP A O 1
ATOM 1249 N N . THR A 1 168 ? 18.755 17.701 33.194 1.00 31.43 168 THR A N 1
ATOM 1250 C CA . THR A 1 168 ? 19.677 16.613 33.496 1.00 28.19 168 THR A CA 1
ATOM 1251 C C . THR A 1 168 ? 20.779 17.136 34.408 1.00 29.07 168 THR A C 1
ATOM 1252 O O . THR A 1 168 ? 21.541 18.025 34.018 1.00 29.33 168 THR A O 1
ATOM 1256 N N . ILE A 1 169 ? 20.865 16.578 35.614 1.00 29.99 169 ILE A N 1
ATOM 1257 C CA . ILE A 1 169 ? 21.779 17.045 36.650 1.00 27.87 169 ILE A CA 1
ATOM 1258 C C . ILE A 1 169 ? 22.929 16.050 36.735 1.00 31.32 169 ILE A C 1
ATOM 1259 O O . ILE A 1 169 ? 22.757 14.928 37.227 1.00 25.72 169 ILE A O 1
ATOM 1264 N N . VAL A 1 170 ? 24.103 16.452 36.251 1.00 35.73 170 VAL A N 1
ATOM 1265 C CA . VAL A 1 170 ? 25.284 15.595 36.214 1.00 29.87 170 VAL A CA 1
ATOM 1266 C C . VAL A 1 170 ? 26.470 16.386 36.744 1.00 29.08 170 VAL A C 1
ATOM 1267 O O . VAL A 1 170 ? 26.694 17.527 36.325 1.00 27.17 170 VAL A O 1
ATOM 1271 N N . ASP A 1 171 ? 27.226 15.787 37.661 1.00 30.13 171 ASP A N 1
ATOM 1272 C CA . ASP A 1 171 ? 28.417 16.449 38.169 1.00 25.44 171 ASP A CA 1
ATOM 1273 C C . ASP A 1 171 ? 29.487 16.525 37.082 1.00 31.58 171 ASP A C 1
ATOM 1274 O O . ASP A 1 171 ? 29.469 15.779 36.096 1.00 30.23 171 ASP A O 1
ATOM 1279 N N . GLU A 1 172 ? 30.429 17.452 37.274 1.00 28.52 172 GLU A N 1
ATOM 1280 C CA . GLU A 1 172 ? 31.429 17.734 36.247 1.00 27.48 172 GLU A CA 1
ATOM 1281 C C . GLU A 1 172 ? 32.287 16.512 35.946 1.00 31.28 172 GLU A C 1
ATOM 1282 O O . GLU A 1 172 ? 32.495 16.162 34.779 1.00 35.11 172 GLU A O 1
ATOM 1288 N N . ARG A 1 173 ? 32.788 15.840 36.986 1.00 27.45 173 ARG A N 1
ATOM 1289 C CA . ARG A 1 173 ? 33.692 14.715 36.761 1.00 31.00 173 ARG A CA 1
ATOM 1290 C C . ARG A 1 173 ? 32.999 13.585 36.009 1.00 31.57 173 ARG A C 1
ATOM 1291 O O . ARG A 1 173 ? 33.598 12.965 35.122 1.00 35.43 173 ARG A O 1
ATOM 1299 N N . THR A 1 174 ? 31.740 13.298 36.347 1.00 32.53 174 THR A N 1
ATOM 1300 C CA . THR A 1 174 ? 31.003 12.268 35.619 1.00 27.46 174 THR A CA 1
ATOM 1301 C C . THR A 1 174 ? 30.867 12.635 34.149 1.00 28.66 174 THR A C 1
ATOM 1302 O O . THR A 1 174 ? 31.015 11.780 33.266 1.00 27.18 174 THR A O 1
ATOM 1306 N N . LEU A 1 175 ? 30.588 13.908 33.867 1.00 28.10 175 LEU A N 1
ATOM 1307 C CA . LEU A 1 175 ? 30.503 14.359 32.483 1.00 28.76 175 LEU A CA 1
ATOM 1308 C C . LEU A 1 175 ? 31.817 14.124 31.750 1.00 24.80 175 LEU A C 1
ATOM 1309 O O . LEU A 1 175 ? 31.840 13.526 30.668 1.00 26.64 175 LEU A O 1
ATOM 1314 N N . ARG A 1 176 ? 32.926 14.583 32.334 1.00 24.34 176 ARG A N 1
ATOM 1315 C CA . ARG A 1 176 ? 34.205 14.533 31.635 1.00 27.66 176 ARG A CA 1
ATOM 1316 C C . ARG A 1 176 ? 34.650 13.096 31.391 1.00 30.52 176 ARG A C 1
ATOM 1317 O O . ARG A 1 176 ? 35.249 12.792 30.353 1.00 30.73 176 ARG A O 1
ATOM 1325 N N . GLU A 1 177 ? 34.361 12.199 32.333 1.00 30.62 177 GLU A N 1
ATOM 1326 C CA . GLU A 1 177 ? 34.851 10.830 32.264 1.00 24.97 177 GLU A CA 1
ATOM 1327 C C . GLU A 1 177 ? 33.916 9.884 31.523 1.00 27.04 177 GLU A C 1
ATOM 1328 O O . GLU A 1 177 ? 34.385 8.868 30.997 1.00 27.42 177 GLU A O 1
ATOM 1334 N N . ILE A 1 178 ? 32.618 10.182 31.461 1.00 28.30 178 ILE A N 1
ATOM 1335 C CA . ILE A 1 178 ? 31.656 9.239 30.897 1.00 26.51 178 ILE A CA 1
ATOM 1336 C C . ILE A 1 178 ? 30.951 9.825 29.679 1.00 22.37 178 ILE A C 1
ATOM 1337 O O . ILE A 1 178 ? 31.103 9.324 28.559 1.00 26.52 178 ILE A O 1
ATOM 1342 N N . TYR A 1 179 ? 30.176 10.890 29.882 1.00 23.73 179 TYR A N 1
ATOM 1343 C CA . TYR A 1 179 ? 29.265 11.340 28.834 1.00 24.82 179 TYR A CA 1
ATOM 1344 C C . TYR A 1 179 ? 29.973 12.199 27.794 1.00 28.22 179 TYR A C 1
ATOM 1345 O O . TYR A 1 179 ? 29.817 11.972 26.589 1.00 29.05 179 TYR A O 1
ATOM 1354 N N . PHE A 1 180 ? 30.753 13.190 28.233 1.00 27.85 180 PHE A N 1
ATOM 1355 C CA . PHE A 1 180 ? 31.596 13.911 27.285 1.00 24.53 180 PHE A CA 1
ATOM 1356 C C . PHE A 1 180 ? 32.599 12.967 26.636 1.00 24.34 180 PHE A C 1
ATOM 1357 O O . PHE A 1 180 ? 32.904 13.091 25.444 1.00 24.97 180 PHE A O 1
ATOM 1365 N N . ALA A 1 181 ? 33.112 12.006 27.411 1.00 29.79 181 ALA A N 1
ATOM 1366 C CA . ALA A 1 181 ? 34.158 11.114 26.923 1.00 29.23 181 ALA A CA 1
ATOM 1367 C C . ALA A 1 181 ? 33.679 10.250 25.765 1.00 26.47 181 ALA A C 1
ATOM 1368 O O . ALA A 1 181 ? 34.482 9.866 24.906 1.00 31.46 181 ALA A O 1
ATOM 1370 N N . SER A 1 182 ? 32.385 9.925 25.723 1.00 25.92 182 SER A N 1
ATOM 1371 C CA . SER A 1 182 ? 31.862 9.153 24.601 1.00 23.24 182 SER A CA 1
ATOM 1372 C C . SER A 1 182 ? 31.976 9.926 23.294 1.00 26.10 182 SER A C 1
ATOM 1373 O O . SER A 1 182 ? 32.163 9.325 22.229 1.00 24.45 182 SER A O 1
ATOM 1376 N N . PHE A 1 183 ? 31.874 11.254 23.355 1.00 28.40 183 PHE A N 1
ATOM 1377 C CA . PHE A 1 183 ? 31.959 12.095 22.169 1.00 23.46 183 PHE A CA 1
ATOM 1378 C C . PHE A 1 183 ? 33.364 12.617 21.900 1.00 28.55 183 PHE A C 1
ATOM 1379 O O . PHE A 1 183 ? 33.669 12.957 20.751 1.00 32.13 183 PHE A O 1
ATOM 1387 N N . GLU A 1 184 ? 34.221 12.677 22.924 1.00 26.34 184 GLU A N 1
ATOM 1388 C CA . GLU A 1 184 ? 35.474 13.422 22.820 1.00 25.93 184 GLU A CA 1
ATOM 1389 C C . GLU A 1 184 ? 36.332 12.925 21.663 1.00 28.92 184 GLU A C 1
ATOM 1390 O O . GLU A 1 184 ? 36.630 13.675 20.727 1.00 29.93 184 GLU A O 1
ATOM 1396 N N . ASN A 1 185 ? 36.744 11.656 21.709 1.00 28.27 185 ASN A N 1
ATOM 1397 C CA . ASN A 1 185 ? 37.659 11.152 20.692 1.00 29.07 185 ASN A CA 1
ATOM 1398 C C . ASN A 1 185 ? 36.989 10.958 19.340 1.00 27.76 185 ASN A C 1
ATOM 1399 O O . ASN A 1 185 ? 37.688 10.916 18.323 1.00 35.47 185 ASN A O 1
ATOM 1404 N N . ALA A 1 186 ? 35.660 10.834 19.297 1.00 28.12 186 ALA A N 1
ATOM 1405 C CA . ALA A 1 186 ? 34.981 10.826 18.006 1.00 26.56 186 ALA A CA 1
ATOM 1406 C C . ALA A 1 186 ? 35.164 12.160 17.297 1.00 26.68 186 ALA A C 1
ATOM 1407 O O . ALA A 1 186 ? 35.372 12.204 16.079 1.00 25.87 186 ALA A O 1
ATOM 1409 N N . VAL A 1 187 ? 35.108 13.259 18.049 1.00 26.83 187 VAL A N 1
ATOM 1410 C CA . VAL A 1 187 ? 35.379 14.570 17.470 1.00 31.32 187 VAL A CA 1
ATOM 1411 C C . VAL A 1 187 ? 36.856 14.703 17.118 1.00 34.83 187 VAL A C 1
ATOM 1412 O O . VAL A 1 187 ? 37.210 15.204 16.045 1.00 33.21 187 VAL A O 1
ATOM 1416 N N . LYS A 1 188 ? 37.742 14.256 18.012 1.00 30.83 188 LYS A N 1
ATOM 1417 C CA . LYS A 1 188 ? 39.170 14.494 17.824 1.00 30.51 188 LYS A CA 1
ATOM 1418 C C . LYS A 1 188 ? 39.778 13.579 16.767 1.00 31.16 188 LYS A C 1
ATOM 1419 O O . LYS A 1 188 ? 40.619 14.023 15.978 1.00 32.23 188 LYS A O 1
ATOM 1425 N N . LYS A 1 189 ? 39.380 12.306 16.731 1.00 29.36 189 LYS A N 1
ATOM 1426 C CA . LYS A 1 189 ? 39.995 11.365 15.800 1.00 28.59 189 LYS A CA 1
ATOM 1427 C C . LYS A 1 189 ? 39.310 11.320 14.442 1.00 32.42 189 LYS A C 1
ATOM 1428 O O . LYS A 1 189 ? 39.955 10.972 13.447 1.00 33.24 189 LYS A O 1
ATOM 1434 N N . ALA A 1 190 ? 38.023 11.664 14.369 1.00 32.35 190 ALA A N 1
ATOM 1435 C CA . ALA A 1 190 ? 37.280 11.561 13.123 1.00 29.79 190 ALA A CA 1
ATOM 1436 C C . ALA A 1 190 ? 36.871 12.902 12.536 1.00 31.32 190 ALA A C 1
ATOM 1437 O O . ALA A 1 190 ? 36.553 12.957 11.344 1.00 31.87 190 ALA A O 1
ATOM 1439 N N . ARG A 1 191 ? 36.873 13.975 13.337 1.00 27.69 191 ARG A N 1
ATOM 1440 C CA . ARG A 1 191 ? 36.573 15.333 12.892 1.00 27.94 191 ARG A CA 1
ATOM 1441 C C . ARG A 1 191 ? 35.291 15.391 12.067 1.00 29.23 191 ARG A C 1
ATOM 1442 O O . ARG A 1 191 ? 35.339 15.683 10.865 1.00 32.40 191 ARG A O 1
ATOM 1450 N N . PRO A 1 192 ? 34.134 15.124 12.669 1.00 26.90 192 PRO A N 1
ATOM 1451 C CA . PRO A 1 192 ? 32.884 15.157 11.906 1.00 25.46 192 PRO A CA 1
ATOM 1452 C C . PRO A 1 192 ? 32.533 16.572 11.480 1.00 27.64 192 PRO A C 1
ATOM 1453 O O . PRO A 1 192 ? 32.827 17.546 12.177 1.00 30.00 192 PRO A O 1
ATOM 1457 N N . TRP A 1 193 ? 31.903 16.679 10.308 1.00 25.01 193 TRP A N 1
ATOM 1458 C CA . TRP A 1 193 ? 31.546 17.998 9.800 1.00 25.60 193 TRP A CA 1
ATOM 1459 C C . TRP A 1 193 ? 30.526 18.690 10.694 1.00 25.17 193 TRP A C 1
ATOM 1460 O O . TRP A 1 193 ? 30.537 19.920 10.807 1.00 26.20 193 TRP A O 1
ATOM 1471 N N . VAL A 1 194 ? 29.637 17.929 11.335 1.00 25.16 194 VAL A N 1
ATOM 1472 C CA . VAL A 1 194 ? 28.564 18.500 12.141 1.00 25.36 194 VAL A CA 1
ATOM 1473 C C . VAL A 1 194 ? 28.440 17.727 13.448 1.00 25.03 194 VAL A C 1
ATOM 1474 O O . VAL A 1 194 ? 28.709 16.523 13.513 1.00 24.89 194 VAL A O 1
ATOM 1478 N N . VAL A 1 195 ? 28.034 18.438 14.498 1.00 26.46 195 VAL A N 1
ATOM 1479 C CA . VAL A 1 195 ? 27.617 17.838 15.759 1.00 26.17 195 VAL A CA 1
ATOM 1480 C C . VAL A 1 195 ? 26.219 18.352 16.077 1.00 25.82 195 VAL A C 1
ATOM 1481 O O . VAL A 1 195 ? 25.942 19.547 15.927 1.00 31.20 195 VAL A O 1
ATOM 1485 N N . MET A 1 196 ? 25.335 17.453 16.502 1.00 23.88 196 MET A N 1
ATOM 1486 C CA . MET A 1 196 ? 23.959 17.810 16.828 1.00 24.43 196 MET A CA 1
ATOM 1487 C C . MET A 1 196 ? 23.785 17.909 18.337 1.00 26.05 196 MET A C 1
ATOM 1488 O O . MET A 1 196 ? 24.130 16.975 19.068 1.00 28.31 196 MET A O 1
ATOM 1493 N N . CYS A 1 197 ? 23.230 19.028 18.796 1.00 22.95 197 CYS A N 1
ATOM 1494 C CA . CYS A 1 197 ? 22.938 19.179 20.212 1.00 23.38 197 CYS A CA 1
ATOM 1495 C C . CYS A 1 197 ? 21.701 18.368 20.587 1.00 25.96 197 CYS A C 1
ATOM 1496 O O . CYS A 1 197 ? 20.886 17.996 19.739 1.00 27.40 197 CYS A O 1
ATOM 1499 N N . ALA A 1 198 ? 21.565 18.101 21.880 1.00 25.97 198 ALA A N 1
ATOM 1500 C CA . ALA A 1 198 ? 20.472 17.279 22.372 1.00 21.48 198 ALA A CA 1
ATOM 1501 C C . ALA A 1 198 ? 19.255 18.138 22.711 1.00 23.51 198 ALA A C 1
ATOM 1502 O O . ALA A 1 198 ? 19.330 19.363 22.816 1.00 24.69 198 ALA A O 1
ATOM 1504 N N . TYR A 1 199 ? 18.113 17.467 22.888 1.00 22.96 199 TYR A N 1
ATOM 1505 C CA . TYR A 1 199 ? 16.889 18.169 23.264 1.00 24.73 199 TYR A CA 1
ATOM 1506 C C . TYR A 1 199 ? 16.915 18.627 24.717 1.00 25.60 199 TYR A C 1
ATOM 1507 O O . TYR A 1 199 ? 16.324 19.661 25.050 1.00 30.54 199 TYR A O 1
ATOM 1516 N N . ASN A 1 200 ? 17.591 17.885 25.588 1.00 23.62 200 ASN A N 1
ATOM 1517 C CA . ASN A 1 200 ? 17.442 18.060 27.023 1.00 24.02 200 ASN A CA 1
ATOM 1518 C C . ASN A 1 200 ? 18.281 19.229 27.532 1.00 31.32 200 ASN A C 1
ATOM 1519 O O . ASN A 1 200 ? 19.128 19.784 26.827 1.00 30.24 200 ASN A O 1
ATOM 1524 N N . LYS A 1 201 ? 18.024 19.599 28.785 1.00 31.82 201 LYS A N 1
ATOM 1525 C CA . LYS A 1 201 ? 18.868 20.528 29.519 1.00 31.27 201 LYS A CA 1
ATOM 1526 C C . LYS A 1 201 ? 20.007 19.773 30.185 1.00 29.85 201 LYS A C 1
ATOM 1527 O O . LYS A 1 201 ? 19.853 18.625 30.603 1.00 34.18 201 LYS A O 1
ATOM 1533 N N . LEU A 1 202 ? 21.156 20.432 30.284 1.00 31.65 202 LEU A N 1
ATOM 1534 C CA . LEU A 1 202 ? 22.301 19.913 31.024 1.00 25.46 202 LEU A CA 1
ATOM 1535 C C . LEU A 1 202 ? 22.664 20.936 32.088 1.00 33.87 202 LEU A C 1
ATOM 1536 O O . LEU A 1 202 ? 23.216 21.996 31.772 1.00 33.46 202 LEU A O 1
ATOM 1541 N N . ASN A 1 203 ? 22.338 20.620 33.342 1.00 30.72 203 ASN A N 1
ATOM 1542 C CA . ASN A 1 203 ? 22.650 21.475 34.486 1.00 32.05 203 ASN A CA 1
ATOM 1543 C C . ASN A 1 203 ? 22.076 22.880 34.307 1.00 31.56 203 ASN A C 1
ATOM 1544 O O . ASN A 1 203 ? 22.776 23.888 34.438 1.00 29.42 203 ASN A O 1
ATOM 1549 N N . GLY A 1 204 ? 20.778 22.937 34.000 1.00 29.08 204 GLY A N 1
ATOM 1550 C CA . GLY A 1 204 ? 20.021 24.167 33.992 1.00 29.06 204 GLY A CA 1
ATOM 1551 C C . GLY A 1 204 ? 19.856 24.825 32.636 1.00 32.03 204 GLY A C 1
ATOM 1552 O O . GLY A 1 204 ? 18.992 25.698 32.496 1.00 40.13 204 GLY A O 1
ATOM 1553 N N . GLU A 1 205 ? 20.649 24.442 31.637 1.00 32.07 205 GLU A N 1
ATOM 1554 C CA . GLU A 1 205 ? 20.578 25.075 30.326 1.00 32.47 205 GLU A CA 1
ATOM 1555 C C . GLU A 1 205 ? 20.354 24.032 29.244 1.00 33.25 205 GLU A C 1
ATOM 1556 O O . GLU A 1 205 ? 21.011 22.986 29.238 1.00 33.38 205 GLU A O 1
ATOM 1562 N N . TYR A 1 206 ? 19.425 24.325 28.335 1.00 31.28 206 TYR A N 1
ATOM 1563 C CA . TYR A 1 206 ? 19.258 23.520 27.134 1.00 31.66 206 TYR A CA 1
ATOM 1564 C C . TYR A 1 206 ? 20.589 23.400 26.404 1.00 34.64 206 TYR A C 1
ATOM 1565 O O . TYR A 1 206 ? 21.378 24.348 26.362 1.00 37.69 206 TYR A O 1
ATOM 1574 N N . CYS A 1 207 ? 20.841 22.221 25.832 1.00 29.16 207 CYS A N 1
ATOM 1575 C CA . CYS A 1 207 ? 22.088 22.021 25.103 1.00 32.61 207 CYS A CA 1
ATOM 1576 C C . CYS A 1 207 ? 22.200 22.959 23.907 1.00 31.19 207 CYS A C 1
ATOM 1577 O O . CYS A 1 207 ? 23.311 23.329 23.512 1.00 32.47 207 CYS A O 1
ATOM 1580 N N . SER A 1 208 ? 21.067 23.373 23.332 1.00 30.34 208 SER A N 1
ATOM 1581 C CA . SER A 1 208 ? 21.087 24.255 22.170 1.00 29.11 208 SER A CA 1
ATOM 1582 C C . SER A 1 208 ? 21.543 25.667 22.509 1.00 33.78 208 SER A C 1
ATOM 1583 O O . SER A 1 208 ? 21.864 26.433 21.594 1.00 31.59 208 SER A O 1
ATOM 1586 N N . GLU A 1 209 ? 21.564 26.033 23.792 1.00 30.41 209 GLU A N 1
ATOM 1587 C CA . GLU A 1 209 ? 22.054 27.337 24.222 1.00 31.48 209 GLU A CA 1
ATOM 1588 C C . GLU A 1 209 ? 22.970 27.202 25.435 1.00 35.35 209 GLU A C 1
ATOM 1589 O O . GLU A 1 209 ? 22.988 28.077 26.308 1.00 35.11 209 GLU A O 1
ATOM 1595 N N . ASN A 1 210 ? 23.738 26.113 25.490 1.00 36.63 210 ASN A N 1
ATOM 1596 C CA . ASN A 1 210 ? 24.656 25.808 26.587 1.00 35.04 210 ASN A CA 1
ATOM 1597 C C . ASN A 1 210 ? 26.068 26.181 26.140 1.00 37.67 210 ASN A C 1
ATOM 1598 O O . ASN A 1 210 ? 26.743 25.395 25.470 1.00 33.24 210 ASN A O 1
ATOM 1603 N N . ARG A 1 211 ? 26.520 27.381 26.518 1.00 34.68 211 ARG A N 1
ATOM 1604 C CA . ARG A 1 211 ? 27.799 27.871 26.008 1.00 35.43 211 ARG A CA 1
ATOM 1605 C C . ARG A 1 211 ? 28.969 27.039 26.523 1.00 30.98 211 ARG A C 1
ATOM 1606 O O . ARG A 1 211 ? 29.947 26.824 25.798 1.00 30.71 211 ARG A O 1
ATOM 1614 N N . TYR A 1 212 ? 28.899 26.574 27.772 1.00 32.83 212 TYR A N 1
ATOM 1615 C CA . TYR A 1 212 ? 29.939 25.679 28.271 1.00 30.17 212 TYR A CA 1
ATOM 1616 C C . TYR A 1 212 ? 30.019 24.415 27.423 1.00 37.40 212 TYR A C 1
ATOM 1617 O O . TYR A 1 212 ? 31.114 23.925 27.122 1.00 35.34 212 TYR A O 1
ATOM 1626 N N . LEU A 1 213 ? 28.864 23.886 27.011 1.00 31.09 213 LEU A N 1
ATOM 1627 C CA . LEU A 1 213 ? 28.836 22.645 26.245 1.00 28.34 213 LEU A CA 1
ATOM 1628 C C . LEU A 1 213 ? 29.336 22.860 24.823 1.00 32.19 213 LEU A C 1
ATOM 1629 O O . LEU A 1 213 ? 30.263 22.179 24.370 1.00 37.62 213 LEU A O 1
ATOM 1634 N N . LEU A 1 214 ? 28.738 23.812 24.104 1.00 31.58 214 LEU A N 1
ATOM 1635 C CA . LEU A 1 214 ? 28.997 23.943 22.674 1.00 30.57 214 LEU A CA 1
ATOM 1636 C C . LEU A 1 214 ? 30.291 24.696 22.390 1.00 32.66 214 LEU A C 1
ATOM 1637 O O . LEU A 1 214 ? 31.043 24.318 21.486 1.00 29.89 214 LEU A O 1
ATOM 1642 N N . THR A 1 215 ? 30.567 25.760 23.143 1.00 34.86 215 THR A N 1
ATOM 1643 C CA . THR A 1 215 ? 31.722 26.604 22.858 1.00 35.66 215 THR A CA 1
ATOM 1644 C C . THR A 1 215 ? 32.949 26.208 23.674 1.00 36.24 215 THR A C 1
ATOM 1645 O O . THR A 1 215 ? 34.023 25.982 23.107 1.00 37.70 215 THR A O 1
ATOM 1649 N N . GLU A 1 216 ? 32.805 26.115 24.999 1.00 34.40 216 GLU A N 1
ATOM 1650 C CA . GLU A 1 216 ? 33.964 25.891 25.859 1.00 31.75 216 GLU A CA 1
ATOM 1651 C C . GLU A 1 216 ? 34.538 24.491 25.677 1.00 37.32 216 GLU A C 1
ATOM 1652 O O . GLU A 1 216 ? 35.762 24.319 25.625 1.00 36.61 216 GLU A O 1
ATOM 1658 N N . VAL A 1 217 ? 33.678 23.478 25.580 1.00 32.60 217 VAL A N 1
ATOM 1659 C CA . VAL A 1 217 ? 34.137 22.097 25.481 1.00 37.78 217 VAL A CA 1
ATOM 1660 C C . VAL A 1 217 ? 34.324 21.690 24.026 1.00 33.45 217 VAL A C 1
ATOM 1661 O O . VAL A 1 217 ? 35.416 21.274 23.623 1.00 37.19 217 VAL A O 1
ATOM 1665 N N . LEU A 1 218 ? 33.265 21.815 23.226 1.00 30.97 218 LEU A N 1
ATOM 1666 C CA . LEU A 1 218 ? 33.291 21.253 21.879 1.00 32.94 218 LEU A CA 1
ATOM 1667 C C . LEU A 1 218 ? 34.168 22.079 20.947 1.00 30.82 218 LEU A C 1
ATOM 1668 O O . LEU A 1 218 ? 35.090 21.550 20.315 1.00 30.83 218 LEU A O 1
ATOM 1673 N N . LYS A 1 219 ? 33.904 23.383 20.857 1.00 37.78 219 LYS A N 1
ATOM 1674 C CA . LYS A 1 219 ? 34.559 24.199 19.841 1.00 31.15 219 LYS A CA 1
ATOM 1675 C C . LYS A 1 219 ? 35.938 24.671 20.281 1.00 31.64 219 LYS A C 1
ATOM 1676 O O . LYS A 1 219 ? 36.866 24.713 19.468 1.00 38.16 219 LYS A O 1
ATOM 1682 N N . ASN A 1 220 ? 36.099 25.031 21.553 1.00 33.19 220 ASN A N 1
ATOM 1683 C CA . ASN A 1 220 ? 37.368 25.586 22.006 1.00 34.90 220 ASN A CA 1
ATOM 1684 C C . ASN A 1 220 ? 38.330 24.507 22.489 1.00 37.98 220 ASN A C 1
ATOM 1685 O O . ASN A 1 220 ? 39.476 24.446 22.033 1.00 47.11 220 ASN A O 1
ATOM 1690 N N . GLU A 1 221 ? 37.884 23.654 23.409 1.00 34.94 221 GLU A N 1
ATOM 1691 C CA . GLU A 1 221 ? 38.779 22.645 23.964 1.00 38.24 221 GLU A CA 1
ATOM 1692 C C . GLU A 1 221 ? 39.049 21.533 22.958 1.00 36.76 221 GLU A C 1
ATOM 1693 O O . GLU A 1 221 ? 40.207 21.215 22.664 1.00 41.95 221 GLU A O 1
ATOM 1699 N N . TRP A 1 222 ? 37.991 20.937 22.411 1.00 37.03 222 TRP A N 1
ATOM 1700 C CA . TRP A 1 222 ? 38.148 19.843 21.463 1.00 32.72 222 TRP A CA 1
ATOM 1701 C C . TRP A 1 222 ? 38.443 20.327 20.051 1.00 38.05 222 TRP A C 1
ATOM 1702 O O . TRP A 1 222 ? 38.801 19.508 19.196 1.00 43.58 222 TRP A O 1
ATOM 1713 N N . MET A 1 223 ? 38.287 21.627 19.789 1.00 37.62 223 MET A N 1
ATOM 1714 C CA . MET A 1 223 ? 38.620 22.234 18.500 1.00 39.07 223 MET A CA 1
ATOM 1715 C C . MET A 1 223 ? 37.779 21.643 17.369 1.00 38.14 223 MET A C 1
ATOM 1716 O O . MET A 1 223 ? 38.296 21.184 16.348 1.00 43.68 223 MET A O 1
ATOM 1721 N N . HIS A 1 224 ? 36.462 21.667 17.559 1.00 32.76 224 HIS A N 1
ATOM 1722 C CA . HIS A 1 224 ? 35.526 21.246 16.524 1.00 30.76 224 HIS A CA 1
ATOM 1723 C C . HIS A 1 224 ? 35.425 22.346 15.475 1.00 33.81 224 HIS A C 1
ATOM 1724 O O . HIS A 1 224 ? 34.965 23.453 15.774 1.00 33.73 224 HIS A O 1
ATOM 1731 N N . ASP A 1 225 ? 35.862 22.045 14.249 1.00 30.74 225 ASP A N 1
ATOM 1732 C CA . ASP A 1 225 ? 35.918 23.047 13.192 1.00 32.11 225 ASP A CA 1
ATOM 1733 C C . ASP A 1 225 ? 34.657 23.110 12.346 1.00 34.17 225 ASP A C 1
ATOM 1734 O O . ASP A 1 225 ? 34.438 24.119 11.668 1.00 38.20 225 ASP A O 1
ATOM 1739 N N . GLY A 1 226 ? 33.825 22.073 12.365 1.00 30.15 226 GLY A N 1
ATOM 1740 C CA . GLY A 1 226 ? 32.560 22.139 11.660 1.00 28.76 226 GLY A CA 1
ATOM 1741 C C . GLY A 1 226 ? 31.570 23.041 12.367 1.00 29.62 226 GLY A C 1
ATOM 1742 O O . GLY A 1 226 ? 31.966 23.869 13.194 1.00 33.35 226 GLY A O 1
ATOM 1743 N N . PHE A 1 227 ? 30.284 22.897 12.070 1.00 24.48 227 PHE A N 1
ATOM 1744 C CA . PHE A 1 227 ? 29.274 23.677 12.766 1.00 27.93 227 PHE A CA 1
ATOM 1745 C C . PHE A 1 227 ? 28.424 22.771 13.646 1.00 27.87 227 PHE A C 1
ATOM 1746 O O . PHE A 1 227 ? 28.518 21.542 13.601 1.00 30.41 227 PHE A O 1
ATOM 1754 N N . VAL A 1 228 ? 27.606 23.404 14.477 1.00 26.46 228 VAL A N 1
ATOM 1755 C CA . VAL A 1 228 ? 26.716 22.707 15.394 1.00 28.05 228 VAL A CA 1
ATOM 1756 C C . VAL A 1 228 ? 25.288 22.939 14.934 1.00 25.53 228 VAL A C 1
ATOM 1757 O O . VAL A 1 228 ? 24.884 24.082 14.692 1.00 27.86 228 VAL A O 1
ATOM 1761 N N . VAL A 1 229 ? 24.533 21.858 14.807 1.00 26.37 229 VAL A N 1
ATOM 1762 C CA . VAL A 1 229 ? 23.132 21.922 14.424 1.00 22.52 229 VAL A CA 1
ATOM 1763 C C . VAL A 1 229 ? 22.292 2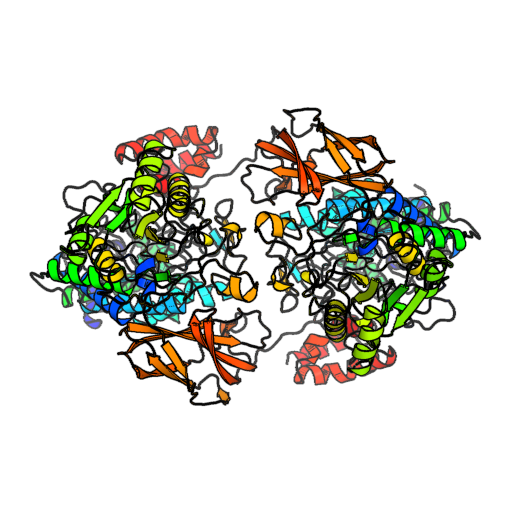1.553 15.635 1.00 25.72 229 VAL A C 1
ATOM 1764 O O . VAL A 1 229 ? 22.711 20.771 16.496 1.00 22.22 229 VAL A O 1
ATOM 1768 N N . SER A 1 230 ? 21.106 22.141 15.712 1.00 24.69 230 SER A N 1
ATOM 1769 C CA . SER A 1 230 ? 20.191 21.775 16.776 1.00 21.44 230 SER A CA 1
ATOM 1770 C C . SER A 1 230 ? 19.477 20.477 16.426 1.00 23.95 230 SER A C 1
ATOM 1771 O O . SER A 1 230 ? 19.390 20.079 15.263 1.00 27.07 230 SER A O 1
ATOM 1774 N N . ASP A 1 231 ? 18.975 19.804 17.454 1.00 21.56 231 ASP A N 1
ATOM 1775 C CA . ASP A 1 231 ? 17.989 18.780 17.180 1.00 22.33 231 ASP A CA 1
ATOM 1776 C C . ASP A 1 231 ? 16.710 19.457 16.696 1.00 26.27 231 ASP A C 1
ATOM 1777 O O . ASP A 1 231 ? 16.519 20.666 16.858 1.00 29.15 231 ASP A O 1
ATOM 1782 N N . TRP A 1 232 ? 15.836 18.673 16.079 1.00 28.06 232 TRP A N 1
ATOM 1783 C CA . TRP A 1 232 ? 14.711 19.244 15.345 1.00 29.61 232 TRP A CA 1
ATOM 1784 C C . TRP A 1 232 ? 13.739 19.909 16.309 1.00 25.23 232 TRP A C 1
ATOM 1785 O O . TRP A 1 232 ? 13.006 19.232 17.036 1.00 28.14 232 TRP A O 1
ATOM 1796 N N . GLY A 1 233 ? 13.744 21.239 16.320 1.00 27.12 233 GLY A N 1
ATOM 1797 C CA . GLY A 1 233 ? 12.929 22.007 17.234 1.00 26.82 233 GLY A CA 1
ATOM 1798 C C . GLY A 1 233 ? 13.546 22.229 18.593 1.00 30.49 233 GLY A C 1
ATOM 1799 O O . GLY A 1 233 ? 12.841 22.667 19.512 1.00 30.35 233 GLY A O 1
ATOM 1800 N N . ALA A 1 234 ? 14.840 21.950 18.750 1.00 28.07 234 ALA A N 1
ATOM 1801 C CA . ALA A 1 234 ? 15.504 22.067 20.039 1.00 26.55 234 ALA A CA 1
ATOM 1802 C C . ALA A 1 234 ? 15.941 23.489 20.357 1.00 27.34 234 ALA A C 1
ATOM 1803 O O . ALA A 1 234 ? 16.411 23.738 21.472 1.00 28.51 234 ALA A O 1
ATOM 1805 N N . VAL A 1 235 ? 15.814 24.420 19.411 1.00 29.50 235 VAL A N 1
ATOM 1806 C CA . VAL A 1 235 ? 16.177 25.804 19.683 1.00 27.41 235 VAL A CA 1
ATOM 1807 C C . VAL A 1 235 ? 15.134 26.428 20.596 1.00 29.56 235 VAL A C 1
ATOM 1808 O O . VAL A 1 235 ? 13.922 26.264 20.395 1.00 31.83 235 VAL A O 1
ATOM 1812 N N . ASN A 1 236 ? 15.604 27.150 21.611 1.00 30.03 236 ASN A N 1
ATOM 1813 C CA . ASN A 1 236 ? 14.724 27.882 22.509 1.00 28.35 236 ASN A CA 1
ATOM 1814 C C . ASN A 1 236 ? 14.872 29.374 22.238 1.00 31.68 236 ASN A C 1
ATOM 1815 O O . ASN A 1 236 ? 14.060 29.966 21.521 1.00 32.97 236 ASN A O 1
ATOM 1820 N N . ASP A 1 237 ? 15.908 29.984 22.805 1.00 30.64 237 ASP A N 1
ATOM 1821 C CA . ASP A 1 237 ? 16.271 31.366 22.514 1.00 32.18 237 ASP A CA 1
ATOM 1822 C C . ASP A 1 237 ? 17.349 31.334 21.435 1.00 34.35 237 ASP A C 1
ATOM 1823 O O . ASP A 1 237 ? 18.495 30.961 21.707 1.00 32.32 237 ASP A O 1
ATOM 1828 N N . ARG A 1 238 ? 16.977 31.711 20.208 1.00 32.31 238 ARG A N 1
ATOM 1829 C CA . ARG A 1 238 ? 17.907 31.592 19.089 1.00 31.02 238 ARG A CA 1
ATOM 1830 C C . ARG A 1 238 ? 19.132 32.476 19.281 1.00 33.90 238 ARG A C 1
ATOM 1831 O O . ARG A 1 238 ? 20.265 32.039 19.043 1.00 31.69 238 ARG A O 1
ATOM 1839 N N . VAL A 1 239 ? 18.929 33.726 19.706 1.00 32.32 239 VAL A N 1
ATOM 1840 C CA . VAL A 1 239 ? 20.054 34.643 19.867 1.00 30.60 239 VAL A CA 1
ATOM 1841 C C . VAL A 1 239 ? 20.997 34.134 20.948 1.00 33.56 239 VAL A C 1
ATOM 1842 O O . VAL A 1 239 ? 22.220 34.094 20.765 1.00 34.83 239 VAL A O 1
ATOM 1846 N N . SER A 1 240 ? 20.441 33.736 22.093 1.00 32.19 240 SER A N 1
ATOM 1847 C CA . SER A 1 240 ? 21.258 33.114 23.128 1.00 34.59 240 SER A CA 1
ATOM 1848 C C . SER A 1 240 ? 21.947 31.865 22.593 1.00 31.83 240 SER A C 1
ATOM 1849 O O . SER A 1 240 ? 23.110 31.600 22.916 1.00 29.58 240 SER A O 1
ATOM 1852 N N . GLY A 1 241 ? 21.241 31.088 21.767 1.00 33.54 241 GLY A N 1
ATOM 1853 C CA . GLY A 1 241 ? 21.838 29.891 21.197 1.00 30.87 241 GLY A CA 1
ATOM 1854 C C . GLY A 1 241 ? 22.983 30.192 20.250 1.00 29.35 241 GLY A C 1
ATOM 1855 O O . GLY A 1 241 ? 24.009 29.507 20.267 1.00 30.44 241 GLY A O 1
ATOM 1856 N N . LEU A 1 242 ? 22.819 31.207 19.398 1.00 31.46 242 LEU A N 1
ATOM 1857 C CA . LEU A 1 242 ? 23.885 31.569 18.469 1.00 29.89 242 LEU A CA 1
ATOM 1858 C C . LEU A 1 242 ? 25.137 32.012 19.217 1.00 30.31 242 LEU A C 1
ATOM 1859 O O . LEU A 1 242 ? 26.257 31.652 18.837 1.00 27.59 242 LEU A O 1
ATOM 1864 N N . ASP A 1 243 ? 24.964 32.795 20.285 1.00 33.34 243 ASP A N 1
ATOM 1865 C CA . ASP A 1 243 ? 26.103 33.207 21.098 1.00 31.31 243 ASP A CA 1
ATOM 1866 C C . ASP A 1 243 ? 26.716 32.028 21.842 1.00 29.68 243 ASP A C 1
ATOM 1867 O O . ASP A 1 243 ? 27.927 32.016 22.091 1.00 34.78 243 ASP A O 1
ATOM 1872 N N . ALA A 1 244 ? 25.906 31.027 22.193 1.00 29.95 244 ALA A N 1
ATOM 1873 C CA . ALA A 1 244 ? 26.414 29.863 22.911 1.00 31.44 244 ALA A CA 1
ATOM 1874 C C . ALA A 1 244 ? 27.200 28.923 22.005 1.00 34.04 244 ALA A C 1
ATOM 1875 O O . ALA A 1 244 ? 28.054 28.173 22.492 1.00 32.27 244 ALA A O 1
ATOM 1877 N N . GLY A 1 245 ? 26.923 28.933 20.704 1.00 30.19 245 GLY A N 1
ATOM 1878 C CA . GLY A 1 245 ? 27.667 28.103 19.779 1.00 28.63 245 GLY A CA 1
ATOM 1879 C C . GLY A 1 245 ? 26.807 27.275 18.848 1.00 25.71 245 GLY A C 1
ATOM 1880 O O . GLY A 1 245 ? 27.332 26.471 18.071 1.00 24.43 245 GLY A O 1
ATOM 1881 N N . LEU A 1 246 ? 25.489 27.455 18.913 1.00 27.64 246 LEU A N 1
ATOM 1882 C CA . LEU A 1 246 ? 24.573 26.742 18.027 1.00 28.39 246 LEU A CA 1
ATOM 1883 C C . LEU A 1 246 ? 24.491 27.481 16.696 1.00 31.70 246 LEU A C 1
ATOM 1884 O O . LEU A 1 246 ? 23.892 28.559 16.609 1.00 36.10 246 LEU A O 1
ATOM 1889 N N . ASP A 1 247 ? 25.069 26.891 15.652 1.00 29.81 247 ASP A N 1
ATOM 1890 C CA . ASP A 1 247 ? 25.229 27.571 14.373 1.00 30.19 247 ASP A CA 1
ATOM 1891 C C . ASP A 1 247 ? 23.991 27.463 13.490 1.00 31.46 247 ASP A C 1
ATOM 1892 O O . ASP A 1 247 ? 23.517 28.472 12.958 1.00 31.11 247 ASP A O 1
ATOM 1897 N N . LEU A 1 248 ? 23.450 26.259 13.324 1.00 26.64 248 LEU A N 1
ATOM 1898 C CA . LEU A 1 248 ? 22.358 26.022 12.387 1.00 28.31 248 LEU A CA 1
ATOM 1899 C C . LEU A 1 248 ? 21.142 25.531 13.157 1.00 29.41 248 LEU A C 1
ATOM 1900 O O . LEU A 1 248 ? 21.205 24.495 13.825 1.00 24.56 248 LEU A O 1
ATOM 1905 N N . GLU A 1 249 ? 20.040 26.269 13.056 1.00 29.28 249 GLU A N 1
ATOM 1906 C CA . GLU A 1 249 ? 18.772 25.834 13.623 1.00 27.50 249 GLU A CA 1
ATOM 1907 C C . GLU A 1 249 ? 18.016 24.995 12.602 1.00 29.64 249 GLU A C 1
ATOM 1908 O O . GLU A 1 249 ? 17.807 25.429 11.464 1.00 29.26 249 GLU A O 1
ATOM 1914 N N . MET A 1 250 ? 17.613 23.794 13.010 1.00 26.72 250 MET A N 1
ATOM 1915 C CA . MET A 1 250 ? 16.780 22.929 12.191 1.00 27.82 250 MET A CA 1
ATOM 1916 C C . MET A 1 250 ? 15.606 22.422 13.018 1.00 31.40 250 MET A C 1
ATOM 1917 O O . MET A 1 250 ? 15.755 22.172 14.221 1.00 28.15 250 MET A O 1
ATOM 1922 N N . PRO A 1 251 ? 14.418 22.275 12.410 1.00 27.56 251 PRO A N 1
ATOM 1923 C CA . PRO A 1 251 ? 14.164 22.634 11.015 1.00 29.05 251 PRO A CA 1
ATOM 1924 C C . PRO A 1 251 ? 13.933 24.131 10.863 1.00 33.75 251 PRO A C 1
ATOM 1925 O O . PRO A 1 251 ? 14.232 24.890 11.787 1.00 27.56 251 PRO A O 1
ATOM 1929 N N . THR A 1 252 ? 13.414 24.549 9.712 1.00 36.59 252 THR A N 1
ATOM 1930 C CA . THR A 1 252 ? 13.124 25.960 9.505 1.00 35.31 252 THR A CA 1
ATOM 1931 C C . THR A 1 252 ? 12.064 26.439 10.492 1.00 34.10 252 THR A C 1
ATOM 1932 O O . THR A 1 252 ? 11.175 25.687 10.905 1.00 35.55 252 THR A O 1
ATOM 1936 N N . SER A 1 253 ? 12.186 27.702 10.897 1.00 35.82 253 SER A N 1
ATOM 1937 C CA . SER A 1 253 ? 11.148 28.384 11.657 1.00 34.80 253 SER A CA 1
ATOM 1938 C C . SER A 1 253 ? 10.468 29.463 10.828 1.00 37.62 253 SER A C 1
ATOM 1939 O O . SER A 1 253 ? 9.740 30.296 11.381 1.00 40.68 253 SER A O 1
ATOM 1942 N N . HIS A 1 254 ? 10.703 29.468 9.513 1.00 33.34 254 HIS A N 1
ATOM 1943 C CA . HIS A 1 254 ? 10.077 30.407 8.581 1.00 35.61 254 HIS A CA 1
ATOM 1944 C C . HIS A 1 254 ? 10.454 31.852 8.898 1.00 36.23 254 HIS A C 1
ATOM 1945 O O . HIS A 1 254 ? 9.632 32.765 8.800 1.00 41.86 254 HIS A O 1
ATOM 1952 N N . GLY A 1 255 ? 11.711 32.063 9.286 1.00 38.06 255 GLY A N 1
ATOM 1953 C CA . GLY A 1 255 ? 12.234 33.401 9.460 1.00 39.59 255 GLY A CA 1
ATOM 1954 C C . GLY A 1 255 ? 11.932 34.057 10.787 1.00 39.49 255 GLY A C 1
ATOM 1955 O O . GLY A 1 255 ? 12.389 35.186 11.014 1.00 39.60 255 GLY A O 1
ATOM 1956 N N . ILE A 1 256 ? 11.177 33.400 11.670 1.00 41.52 256 ILE A N 1
ATOM 1957 C CA . ILE A 1 256 ? 10.847 34.005 12.959 1.00 38.14 256 ILE A CA 1
ATOM 1958 C C . ILE A 1 256 ? 12.115 34.252 13.765 1.00 38.56 256 ILE A C 1
ATOM 1959 O O . ILE A 1 256 ? 12.364 35.365 14.244 1.00 41.88 256 ILE A O 1
ATOM 1964 N N . THR A 1 257 ? 12.939 33.216 13.923 1.00 38.33 257 THR A N 1
ATOM 1965 C CA . THR A 1 257 ? 14.190 33.368 14.656 1.00 36.90 257 THR A CA 1
ATOM 1966 C C . THR A 1 257 ? 15.243 34.100 13.835 1.00 36.77 257 THR A C 1
ATOM 1967 O O . THR A 1 257 ? 16.141 34.729 14.407 1.00 36.72 257 THR A O 1
ATOM 1971 N N . ASP A 1 258 ? 15.155 34.027 12.504 1.00 35.88 258 ASP A N 1
ATOM 1972 C CA . ASP A 1 258 ? 16.074 34.786 11.661 1.00 35.57 258 ASP A CA 1
ATOM 1973 C C . ASP A 1 258 ? 15.926 36.283 11.900 1.00 39.46 258 ASP A C 1
ATOM 1974 O O . ASP A 1 258 ? 16.924 37.008 11.989 1.00 42.56 258 ASP A O 1
ATOM 1979 N N . LYS A 1 259 ? 14.684 36.761 12.016 1.00 38.94 259 LYS A N 1
ATOM 1980 C CA . LYS A 1 259 ? 14.454 38.171 12.309 1.00 39.01 259 LYS A CA 1
ATOM 1981 C C . LYS A 1 259 ? 14.955 38.544 13.697 1.00 38.02 259 LYS A C 1
ATOM 1982 O O . LYS A 1 259 ? 15.374 39.686 13.916 1.00 38.88 259 LYS A O 1
ATOM 1984 N N . LYS A 1 260 ? 14.924 37.600 14.642 1.00 37.43 260 LYS A N 1
ATOM 1985 C CA . LYS A 1 260 ? 15.454 37.875 15.974 1.00 40.89 260 LYS A CA 1
ATOM 1986 C C . LYS A 1 260 ? 16.965 38.060 15.942 1.00 39.95 260 LYS A C 1
ATOM 1987 O O . LYS A 1 260 ? 17.511 38.846 16.725 1.00 38.80 260 LYS A O 1
ATOM 1993 N N . ILE A 1 261 ? 17.653 37.350 15.045 1.00 40.08 261 ILE A N 1
ATOM 1994 C CA . ILE A 1 261 ? 19.098 37.505 14.923 1.00 38.67 261 ILE A CA 1
ATOM 1995 C C . ILE A 1 261 ? 19.438 38.871 14.339 1.00 40.27 261 ILE A C 1
ATOM 1996 O O . ILE A 1 261 ? 20.343 39.562 14.825 1.00 41.49 261 ILE A O 1
ATOM 2001 N N . VAL A 1 262 ? 18.716 39.285 13.294 1.00 40.29 262 VAL A N 1
ATOM 2002 C CA . VAL A 1 262 ? 18.991 40.566 12.648 1.00 40.60 262 VAL A CA 1
ATOM 2003 C C . VAL A 1 262 ? 18.726 41.720 13.605 1.00 40.72 262 VAL A C 1
ATOM 2004 O O . VAL A 1 262 ? 19.520 42.664 13.702 1.00 41.98 262 VAL A O 1
ATOM 2008 N N . GLU A 1 263 ? 17.610 41.659 14.334 1.00 43.56 263 GLU A N 1
ATOM 2009 C CA . GLU A 1 263 ? 17.259 42.741 15.247 1.00 40.33 263 GLU A CA 1
ATOM 2010 C C . GLU A 1 263 ? 18.233 42.825 16.414 1.00 41.83 263 GLU A C 1
ATOM 2011 O O . GLU A 1 263 ? 18.562 43.924 16.875 1.00 39.99 263 GLU A O 1
ATOM 2017 N N . ALA A 1 264 ? 18.722 41.677 16.895 1.00 42.14 264 ALA A N 1
ATOM 2018 C CA . ALA A 1 264 ? 19.672 41.689 18.002 1.00 39.74 264 ALA A CA 1
ATOM 2019 C C . ALA A 1 264 ? 21.029 42.228 17.570 1.00 40.51 264 ALA A C 1
ATOM 2020 O O . ALA A 1 264 ? 21.744 42.825 18.385 1.00 38.27 264 ALA A O 1
ATOM 2022 N N . VAL A 1 265 ? 21.404 42.030 16.305 1.00 38.30 265 VAL A N 1
ATOM 2023 C CA . VAL A 1 265 ? 22.663 42.578 15.812 1.00 38.25 265 VAL A CA 1
ATOM 2024 C C . VAL A 1 265 ? 22.550 44.088 15.646 1.00 40.67 265 VAL A C 1
ATOM 2025 O O . VAL A 1 265 ? 23.439 44.844 16.057 1.00 42.94 265 VAL A O 1
ATOM 2029 N N . LYS A 1 266 ? 21.450 44.550 15.047 1.00 40.42 266 LYS A N 1
ATOM 2030 C CA . LYS A 1 266 ? 21.260 45.984 14.856 1.00 38.71 266 LYS A CA 1
ATOM 2031 C C . LYS A 1 266 ? 21.005 46.701 16.176 1.00 40.25 266 LYS A C 1
ATOM 2032 O O . LYS A 1 266 ? 21.314 47.891 16.299 1.00 42.21 266 LYS A O 1
ATOM 2038 N N . SER A 1 267 ? 20.441 46.007 17.169 1.00 41.45 267 SER A N 1
ATOM 2039 C CA . SER A 1 267 ? 20.257 46.613 18.483 1.00 36.85 267 SER A CA 1
ATOM 2040 C C . SER A 1 267 ? 21.567 46.745 19.247 1.00 40.88 267 SER A C 1
ATOM 2041 O O . SER A 1 267 ? 21.671 47.603 20.130 1.00 42.41 267 SER A O 1
ATOM 2044 N N . GLY A 1 268 ? 22.564 45.925 18.929 1.00 37.68 268 GLY A N 1
ATOM 2045 C CA . GLY A 1 268 ? 23.813 45.915 19.658 1.00 36.48 268 GLY A CA 1
ATOM 2046 C C . GLY A 1 268 ? 23.913 44.864 20.741 1.00 37.39 268 GLY A C 1
ATOM 2047 O O . GLY A 1 268 ? 24.955 44.780 21.401 1.00 37.17 268 GLY A O 1
ATOM 2048 N N . LYS A 1 269 ? 22.860 44.069 20.957 1.00 34.89 269 LYS A N 1
ATOM 2049 C CA . LYS A 1 269 ? 22.932 43.001 21.948 1.00 36.36 269 LYS A CA 1
ATOM 2050 C C . LYS A 1 269 ? 23.777 41.834 21.456 1.00 37.25 269 LYS A C 1
ATOM 2051 O O . LYS A 1 269 ? 24.408 41.144 22.264 1.00 34.06 269 LYS A O 1
ATOM 2055 N N . LEU A 1 270 ? 23.806 41.605 20.144 1.00 41.72 270 LEU A N 1
ATOM 2056 C CA . LEU A 1 270 ? 24.523 40.489 19.537 1.00 38.46 270 LEU A CA 1
ATOM 2057 C C . LEU A 1 270 ? 25.612 41.027 18.621 1.00 36.32 270 LEU A C 1
ATOM 2058 O O . LEU A 1 270 ? 25.328 41.805 17.704 1.00 34.89 270 LEU A O 1
ATOM 2063 N N . SER A 1 271 ? 26.853 40.617 18.872 1.00 32.97 271 SER A N 1
ATOM 2064 C CA . SER A 1 271 ? 27.958 41.032 18.020 1.00 38.95 271 SER A CA 1
ATOM 2065 C C . SER A 1 271 ? 27.839 40.378 16.650 1.00 43.76 271 SER A C 1
ATOM 2066 O O . SER A 1 271 ? 27.425 39.221 16.529 1.00 37.84 271 SER A O 1
ATOM 2069 N N . GLU A 1 272 ? 28.198 41.132 15.609 1.00 38.97 272 GLU A N 1
ATOM 2070 C CA . GLU A 1 272 ? 28.167 40.572 14.265 1.00 40.47 272 GLU A CA 1
ATOM 2071 C C . GLU A 1 272 ? 29.263 39.538 14.052 1.00 41.35 272 GLU A C 1
ATOM 2072 O O . GLU A 1 272 ? 29.119 38.673 13.182 1.00 40.15 272 GLU A O 1
ATOM 2078 N N . ASN A 1 273 ? 30.351 39.607 14.827 1.00 41.99 273 ASN A N 1
ATOM 2079 C CA . ASN A 1 273 ? 31.402 38.601 14.719 1.00 38.84 273 ASN A CA 1
ATOM 2080 C C . ASN A 1 273 ? 30.905 37.225 15.136 1.00 34.77 273 ASN A C 1
ATOM 2081 O O . ASN A 1 273 ? 31.355 36.212 14.589 1.00 33.17 273 ASN A O 1
ATOM 2086 N N . ILE A 1 274 ? 29.984 37.165 16.102 1.00 39.71 274 ILE A N 1
ATOM 2087 C CA . ILE A 1 274 ? 29.370 35.890 16.467 1.00 41.92 274 ILE A CA 1
ATOM 2088 C C . ILE A 1 274 ? 28.614 35.309 15.280 1.00 37.01 274 ILE A C 1
ATOM 2089 O O . ILE A 1 274 ? 28.702 34.109 14.993 1.00 37.67 274 ILE A O 1
ATOM 2094 N N . LEU A 1 275 ? 27.869 36.152 14.565 1.00 35.77 275 LEU A N 1
ATOM 2095 C CA . LEU A 1 275 ? 27.125 35.679 13.403 1.00 35.81 275 LEU A CA 1
ATOM 2096 C C . LEU A 1 275 ? 28.065 35.259 12.279 1.00 34.29 275 LEU A C 1
ATOM 2097 O O . LEU A 1 275 ? 27.864 34.212 11.653 1.00 34.27 275 LEU A O 1
ATOM 2102 N N . ASN A 1 276 ? 29.099 36.061 12.015 1.00 35.75 276 ASN A N 1
ATOM 2103 C CA . ASN A 1 276 ? 30.032 35.746 10.937 1.00 33.60 276 ASN A CA 1
ATOM 2104 C C . ASN A 1 276 ? 30.768 34.438 11.201 1.00 36.38 276 ASN A C 1
ATOM 2105 O O . ASN A 1 276 ? 31.049 33.676 10.268 1.00 39.41 276 ASN A O 1
ATOM 2110 N N . ARG A 1 277 ? 31.093 34.160 12.466 1.00 35.90 277 ARG A N 1
ATOM 2111 C CA . ARG A 1 277 ? 31.794 32.921 12.788 1.00 32.65 277 ARG A CA 1
ATOM 2112 C C . ARG A 1 277 ? 30.902 31.708 12.554 1.00 34.45 277 ARG A C 1
ATOM 2113 O O . ARG A 1 277 ? 31.373 30.668 12.079 1.00 34.78 277 ARG A O 1
ATOM 2115 N N . ALA A 1 278 ? 29.610 31.824 12.874 1.00 32.50 278 ALA A N 1
ATOM 2116 C CA . ALA A 1 278 ? 28.685 30.724 12.622 1.00 27.26 278 ALA A CA 1
ATOM 2117 C C . ALA A 1 278 ? 28.449 30.532 11.130 1.00 35.21 278 ALA A C 1
ATOM 2118 O O . ALA A 1 278 ? 28.423 29.397 10.640 1.00 32.10 278 ALA A O 1
ATOM 2120 N N . VAL A 1 279 ? 28.266 31.631 10.394 1.00 34.01 279 VAL A N 1
ATOM 2121 C CA . VAL A 1 279 ? 28.121 31.543 8.944 1.00 34.02 279 VAL A CA 1
ATOM 2122 C C . VAL A 1 279 ? 29.363 30.914 8.324 1.00 36.42 279 VAL A C 1
ATOM 2123 O O . VAL A 1 279 ? 29.269 30.092 7.404 1.00 34.41 279 VAL A O 1
ATOM 2127 N N . GLU A 1 280 ? 30.545 31.278 8.831 1.00 35.64 280 GLU A N 1
ATOM 2128 C CA . GLU A 1 280 ? 31.786 30.730 8.291 1.00 35.38 280 GLU A CA 1
ATOM 2129 C C . GLU A 1 280 ? 31.885 29.229 8.533 1.00 36.82 280 GLU A C 1
ATOM 2130 O O . GLU A 1 280 ? 32.356 28.484 7.665 1.00 36.99 280 GLU A O 1
ATOM 2136 N N . ARG A 1 281 ? 31.449 28.766 9.709 1.00 36.00 281 ARG A N 1
ATOM 2137 C CA . ARG A 1 281 ? 31.454 27.332 9.986 1.00 31.65 281 ARG A CA 1
ATOM 2138 C C . ARG A 1 281 ? 30.494 26.594 9.063 1.00 30.14 281 ARG A C 1
ATOM 2139 O O . ARG A 1 281 ? 30.802 25.500 8.574 1.00 29.69 281 ARG A O 1
ATOM 2147 N N . ILE A 1 282 ? 29.325 27.185 8.809 1.00 30.06 282 ILE A N 1
ATOM 2148 C CA . ILE A 1 282 ? 28.332 26.555 7.945 1.00 29.58 282 ILE A CA 1
ATOM 2149 C C . ILE A 1 282 ? 28.806 26.552 6.497 1.00 31.13 282 ILE A C 1
ATOM 2150 O O . ILE A 1 282 ? 28.705 25.537 5.797 1.00 28.62 282 ILE A O 1
ATOM 2155 N N . LEU A 1 283 ? 29.335 27.685 6.028 1.00 35.71 283 LEU A N 1
ATOM 2156 C CA . LEU A 1 283 ? 29.779 27.778 4.641 1.00 33.24 283 LEU A CA 1
ATOM 2157 C C . LEU A 1 283 ? 30.940 26.831 4.366 1.00 33.51 283 LEU A C 1
ATOM 2158 O O . LEU A 1 283 ? 31.034 26.257 3.275 1.00 34.86 283 LEU A O 1
ATOM 2163 N N . LYS A 1 284 ? 31.842 26.669 5.338 1.00 28.82 284 LYS A N 1
ATOM 2164 C CA . LYS A 1 284 ? 32.957 25.745 5.159 1.00 31.97 284 LYS A CA 1
ATOM 2165 C C . LYS A 1 284 ? 32.460 24.335 4.863 1.00 31.03 284 LYS A C 1
ATOM 2166 O O . LYS A 1 284 ? 33.018 23.640 4.006 1.00 33.13 284 LYS A O 1
ATOM 2168 N N . VAL A 1 285 ? 31.404 23.899 5.552 1.00 32.57 285 VAL A N 1
ATOM 2169 C CA . VAL A 1 285 ? 30.861 22.568 5.304 1.00 32.58 285 VAL A CA 1
ATOM 2170 C C . VAL A 1 285 ? 30.095 22.538 3.986 1.00 34.92 285 VAL A C 1
ATOM 2171 O O . VAL A 1 285 ? 30.184 21.566 3.225 1.00 38.89 285 VAL A O 1
ATOM 2175 N N . ILE A 1 286 ? 29.341 23.601 3.690 1.00 35.07 286 ILE A N 1
ATOM 2176 C CA . ILE A 1 286 ? 28.555 23.642 2.458 1.00 35.03 286 ILE A CA 1
ATOM 2177 C C . ILE A 1 286 ? 29.462 23.486 1.244 1.00 36.44 286 ILE A C 1
ATOM 2178 O O . ILE A 1 286 ? 29.209 22.662 0.357 1.00 31.91 286 ILE A O 1
ATOM 2183 N N . PHE A 1 287 ? 30.536 24.274 1.192 1.00 30.75 287 PHE A N 1
ATOM 2184 C CA . PHE A 1 287 ? 31.448 24.216 0.059 1.00 34.52 287 PHE A CA 1
ATOM 2185 C C . PHE A 1 287 ? 32.346 22.988 0.086 1.00 36.14 287 PHE A C 1
ATOM 2186 O O . PHE A 1 287 ? 32.825 22.565 -0.971 1.00 37.63 287 PHE A O 1
ATOM 2194 N N . MET A 1 288 ? 32.591 22.407 1.262 1.00 31.03 288 MET A N 1
ATOM 2195 C CA . MET A 1 288 ? 33.325 21.149 1.305 1.00 33.15 288 MET A CA 1
ATOM 2196 C C . MET A 1 288 ? 32.484 20.001 0.759 1.00 36.27 288 MET A C 1
ATOM 2197 O O . MET A 1 288 ? 33.028 19.061 0.169 1.00 39.32 288 MET A O 1
ATOM 2202 N N . ALA A 1 289 ? 31.161 20.063 0.940 1.00 37.45 289 ALA A N 1
ATOM 2203 C CA . ALA A 1 289 ? 30.283 19.075 0.322 1.00 33.15 289 ALA A CA 1
ATOM 2204 C C . ALA A 1 289 ? 30.200 19.281 -1.185 1.00 36.16 289 ALA A C 1
ATOM 2205 O O . ALA A 1 289 ? 30.208 18.311 -1.952 1.00 37.62 289 ALA A O 1
ATOM 2207 N N . LEU A 1 290 ? 30.107 20.539 -1.626 1.00 34.91 290 LEU A N 1
ATOM 2208 C CA . LEU A 1 290 ? 30.073 20.825 -3.056 1.00 38.16 290 LEU A CA 1
ATOM 2209 C C . LEU A 1 290 ? 31.366 20.388 -3.731 1.00 36.56 290 LEU A C 1
ATOM 2210 O O . LEU A 1 290 ? 31.347 19.855 -4.847 1.00 39.27 290 LEU A O 1
ATOM 2215 N N . GLU A 1 291 ? 32.499 20.599 -3.060 1.00 36.55 291 GLU A N 1
ATOM 2216 C CA . GLU A 1 291 ? 33.791 20.215 -3.615 1.00 39.85 291 GLU A CA 1
ATOM 2217 C C . GLU A 1 291 ? 33.897 18.706 -3.802 1.00 39.11 291 GLU A C 1
ATOM 2218 O O . GLU A 1 291 ? 34.533 18.241 -4.755 1.00 35.49 291 GLU A O 1
ATOM 2224 N N . ASN A 1 292 ? 33.283 17.930 -2.909 1.00 41.03 292 ASN A N 1
ATOM 2225 C CA . ASN A 1 292 ? 33.356 16.475 -2.939 1.00 40.57 292 ASN A CA 1
ATOM 2226 C C . ASN A 1 292 ? 32.110 15.829 -3.532 1.00 37.84 292 ASN A C 1
ATOM 2227 O O . ASN A 1 292 ? 31.954 14.608 -3.433 1.00 35.52 292 ASN A O 1
ATOM 2232 N N . LYS A 1 293 ? 31.218 16.616 -4.129 1.00 35.59 293 LYS A N 1
ATOM 2233 C CA . LYS A 1 293 ? 30.023 16.062 -4.751 1.00 36.90 293 LYS A CA 1
ATOM 2234 C C . LYS A 1 293 ? 30.409 15.188 -5.937 1.00 39.35 293 LYS A C 1
ATOM 2235 O O . LYS A 1 293 ? 31.166 15.613 -6.816 1.00 40.56 293 LYS A O 1
ATOM 2241 N N . LYS A 1 294 ? 29.889 13.963 -5.961 1.00 43.54 294 LYS A N 1
ATOM 2242 C CA . LYS A 1 294 ? 30.111 13.035 -7.063 1.00 43.39 294 LYS A CA 1
ATOM 2243 C C . LYS A 1 294 ? 28.867 13.007 -7.942 1.00 45.07 294 LYS A C 1
ATOM 2244 O O . LYS A 1 294 ? 27.786 12.620 -7.486 1.00 51.88 294 LYS A O 1
ATOM 2250 N N . GLU A 1 295 ? 29.020 13.429 -9.194 1.00 50.20 295 GLU A N 1
ATOM 2251 C CA . GLU A 1 295 ? 27.888 13.527 -10.102 1.00 55.13 295 GLU A CA 1
ATOM 2252 C C . GLU A 1 295 ? 27.487 12.144 -10.597 1.00 53.21 295 GLU A C 1
ATOM 2253 O O . GLU A 1 295 ? 28.340 11.322 -10.947 1.00 50.04 295 GLU A O 1
ATOM 2259 N N . ASN A 1 296 ? 26.174 11.896 -10.624 1.00 55.86 296 ASN A N 1
ATOM 2260 C CA . ASN A 1 296 ? 25.610 10.626 -11.084 1.00 54.65 296 ASN A CA 1
ATOM 2261 C C . ASN A 1 296 ? 26.191 9.457 -10.290 1.00 52.05 296 ASN A C 1
ATOM 2262 O O . ASN A 1 296 ? 26.596 8.433 -10.844 1.00 50.49 296 ASN A O 1
ATOM 2267 N N . ALA A 1 297 ? 26.246 9.627 -8.972 1.00 50.78 297 ALA A N 1
ATOM 2268 C CA . ALA A 1 297 ? 26.769 8.577 -8.113 1.00 42.55 297 ALA A CA 1
ATOM 2269 C C . ALA A 1 297 ? 25.797 7.405 -8.053 1.00 44.97 297 ALA A C 1
ATOM 2270 O O . ALA A 1 297 ? 24.576 7.586 -8.033 1.00 40.78 297 ALA A O 1
ATOM 2272 N N . GLN A 1 298 ? 26.352 6.195 -8.041 1.00 44.69 298 GLN A N 1
ATOM 2273 C CA . GLN A 1 298 ? 25.587 4.966 -7.912 1.00 41.66 298 GLN A CA 1
ATOM 2274 C C . GLN A 1 298 ? 26.237 4.072 -6.865 1.00 40.67 298 GLN A C 1
ATOM 2275 O O . GLN A 1 298 ? 27.431 4.192 -6.575 1.00 44.68 298 GLN A O 1
ATOM 2281 N N . TYR A 1 299 ? 25.439 3.194 -6.262 1.00 35.92 299 TYR A N 1
ATOM 2282 C CA . TYR A 1 299 ? 25.987 2.159 -5.399 1.00 36.01 299 TYR A CA 1
ATOM 2283 C C . TYR A 1 299 ? 25.408 0.807 -5.799 1.00 34.08 299 TYR A C 1
ATOM 2284 O O . TYR A 1 299 ? 24.354 0.719 -6.435 1.00 35.10 299 TYR A O 1
ATOM 2293 N N . ASP A 1 300 ? 26.129 -0.252 -5.434 1.00 34.61 300 ASP A N 1
ATOM 2294 C CA . ASP A 1 300 ? 25.727 -1.626 -5.732 1.00 34.06 300 ASP A CA 1
ATOM 2295 C C . ASP A 1 300 ? 24.842 -2.109 -4.589 1.00 37.73 300 ASP A C 1
ATOM 2296 O O . ASP A 1 300 ? 25.333 -2.443 -3.508 1.00 36.92 300 ASP A O 1
ATOM 2301 N N . LYS A 1 301 ? 23.527 -2.158 -4.833 1.00 39.30 301 LYS A N 1
ATOM 2302 C CA . LYS A 1 301 ? 22.591 -2.533 -3.777 1.00 38.79 301 LYS A CA 1
ATOM 2303 C C . LYS A 1 301 ? 22.807 -3.966 -3.313 1.00 37.58 301 LYS A C 1
ATOM 2304 O O . LYS A 1 301 ? 22.552 -4.283 -2.145 1.00 38.88 301 LYS A O 1
ATOM 2310 N N . ASP A 1 302 ? 23.280 -4.841 -4.202 1.00 34.82 302 ASP A N 1
ATOM 2311 C CA . ASP A 1 302 ? 23.569 -6.214 -3.804 1.00 39.84 302 ASP A CA 1
ATOM 2312 C C . ASP A 1 302 ? 24.853 -6.294 -2.988 1.00 38.52 302 ASP A C 1
ATOM 2313 O O . ASP A 1 302 ? 24.942 -7.088 -2.044 1.00 41.05 302 ASP A O 1
ATOM 2318 N N . ALA A 1 303 ? 25.856 -5.484 -3.335 1.00 37.69 303 ALA A N 1
ATOM 2319 C CA . ALA A 1 303 ? 27.102 -5.491 -2.577 1.00 35.38 303 ALA A CA 1
ATOM 2320 C C . ALA A 1 303 ? 26.899 -4.919 -1.180 1.00 36.24 303 ALA A C 1
ATOM 2321 O O . ALA A 1 303 ? 27.526 -5.379 -0.219 1.00 37.17 303 ALA A O 1
ATOM 2323 N N . HIS A 1 304 ? 26.034 -3.908 -1.048 1.00 35.10 304 HIS A N 1
ATOM 2324 C CA . HIS A 1 304 ? 25.709 -3.394 0.279 1.00 36.28 304 HIS A CA 1
ATOM 2325 C C . HIS A 1 304 ? 24.863 -4.384 1.068 1.00 32.66 304 HIS A C 1
ATOM 2326 O O . HIS A 1 304 ? 24.937 -4.416 2.302 1.00 31.79 304 HIS A O 1
ATOM 2333 N N . HIS A 1 305 ? 24.062 -5.200 0.381 1.00 34.28 305 HIS A N 1
ATOM 2334 C CA . HIS A 1 305 ? 23.294 -6.228 1.074 1.00 36.91 305 HIS A CA 1
ATOM 2335 C C . HIS A 1 305 ? 24.214 -7.294 1.652 1.00 36.38 305 HIS A C 1
ATOM 2336 O O . HIS A 1 305 ? 24.016 -7.747 2.786 1.00 36.39 305 HIS A O 1
ATOM 2343 N N . ARG A 1 306 ? 25.229 -7.703 0.888 1.00 35.28 306 ARG A N 1
ATOM 2344 C CA . ARG A 1 306 ? 26.204 -8.658 1.401 1.00 36.66 306 ARG A CA 1
ATOM 2345 C C . ARG A 1 306 ? 27.023 -8.062 2.538 1.00 34.50 306 ARG A C 1
ATOM 2346 O O . ARG A 1 306 ? 27.389 -8.779 3.476 1.00 38.46 306 ARG A O 1
ATOM 2354 N N . LEU A 1 307 ? 27.324 -6.763 2.475 1.00 35.96 307 LEU A N 1
ATOM 2355 C CA . LEU A 1 307 ? 28.028 -6.126 3.582 1.00 34.87 307 LEU A CA 1
ATOM 2356 C C . LEU A 1 307 ? 27.176 -6.140 4.844 1.00 31.73 307 LEU A C 1
ATOM 2357 O O . LEU A 1 307 ? 27.672 -6.445 5.935 1.00 34.19 307 LEU A O 1
ATOM 2362 N N . ALA A 1 308 ? 25.888 -5.808 4.714 1.00 31.12 308 ALA A N 1
ATOM 2363 C CA . ALA A 1 308 ? 24.981 -5.891 5.853 1.00 26.76 308 ALA A CA 1
ATOM 2364 C C . ALA A 1 308 ? 24.907 -7.308 6.399 1.00 31.23 308 ALA A C 1
ATOM 2365 O O . ALA A 1 308 ? 24.756 -7.501 7.611 1.00 29.81 308 ALA A O 1
ATOM 2367 N N . ARG A 1 309 ? 25.019 -8.310 5.525 1.00 35.09 309 ARG A N 1
ATOM 2368 C CA . ARG A 1 309 ? 25.056 -9.690 5.991 1.00 34.04 309 ARG A CA 1
ATOM 2369 C C . ARG A 1 309 ? 26.339 -9.973 6.761 1.00 36.38 309 ARG A C 1
ATOM 2370 O O . ARG A 1 309 ? 26.309 -10.636 7.804 1.00 32.99 309 ARG A O 1
ATOM 2378 N N . GLN A 1 310 ? 27.476 -9.471 6.272 1.00 33.55 310 GLN A N 1
ATOM 2379 C CA . GLN A 1 310 ? 28.728 -9.664 6.995 1.00 33.72 310 GLN A CA 1
ATOM 2380 C C . GLN A 1 310 ? 28.738 -8.885 8.304 1.00 34.51 310 GLN A C 1
ATOM 2381 O O . GLN A 1 310 ? 29.195 -9.397 9.333 1.00 34.29 310 GLN A O 1
ATOM 2387 N N . ALA A 1 311 ? 28.242 -7.644 8.285 1.00 32.03 311 ALA A N 1
ATOM 2388 C CA . ALA A 1 311 ? 28.224 -6.833 9.499 1.00 26.01 311 ALA A CA 1
ATOM 2389 C C . ALA A 1 311 ? 27.383 -7.487 10.586 1.00 32.06 311 ALA A C 1
ATOM 2390 O O . ALA A 1 311 ? 27.749 -7.460 11.767 1.00 31.06 311 ALA A O 1
ATOM 2392 N N . ALA A 1 312 ? 26.252 -8.082 10.208 1.00 32.25 312 ALA A N 1
ATOM 2393 C CA . ALA A 1 312 ? 25.422 -8.762 11.194 1.00 29.69 312 ALA A CA 1
ATOM 2394 C C . ALA A 1 312 ? 26.082 -10.048 11.672 1.00 30.28 312 ALA A C 1
ATOM 2395 O O . ALA A 1 312 ? 26.094 -10.335 12.873 1.00 33.44 312 ALA A O 1
ATOM 2397 N N . ALA A 1 313 ? 26.654 -10.825 10.749 1.00 32.13 313 ALA A N 1
ATOM 2398 C CA . ALA A 1 313 ? 27.240 -12.108 11.123 1.00 31.60 313 ALA A CA 1
ATOM 2399 C C . ALA A 1 313 ? 28.470 -11.940 12.006 1.00 37.78 313 ALA A C 1
ATOM 2400 O O . ALA A 1 313 ? 28.770 -12.823 12.818 1.00 37.14 313 ALA A O 1
ATOM 2402 N N . GLU A 1 314 ? 29.190 -10.828 11.873 1.00 34.36 314 GLU A N 1
ATOM 2403 C CA . GLU A 1 314 ? 30.385 -10.596 12.673 1.00 32.30 314 GLU A CA 1
ATOM 2404 C C . GLU A 1 314 ? 30.116 -9.801 13.943 1.00 31.21 314 GLU A C 1
ATOM 2405 O O . GLU A 1 314 ? 31.061 -9.509 14.685 1.00 28.28 314 GLU A O 1
ATOM 2411 N N . SER A 1 315 ? 28.862 -9.454 14.221 1.00 31.71 315 SER A N 1
ATOM 2412 C CA . SER A 1 315 ? 28.515 -8.738 15.440 1.00 29.69 315 SER A CA 1
ATOM 2413 C C . SER A 1 315 ? 27.495 -9.477 16.296 1.00 34.29 315 SER A C 1
ATOM 2414 O O . SER A 1 315 ? 27.167 -9.003 17.392 1.00 33.80 315 SER A O 1
ATOM 2417 N N . MET A 1 316 ? 26.991 -10.618 15.836 1.00 30.36 316 MET A N 1
ATOM 2418 C CA . MET A 1 316 ? 26.135 -11.453 16.665 1.00 30.44 316 MET A CA 1
ATOM 2419 C C . MET A 1 316 ? 26.934 -12.033 17.826 1.00 33.58 316 MET A C 1
ATOM 2420 O O . MET A 1 316 ? 28.100 -12.410 17.671 1.00 30.06 316 MET A O 1
ATOM 2425 N N . VAL A 1 317 ? 26.302 -12.106 18.995 1.00 31.08 317 VAL A N 1
ATOM 2426 C CA . VAL A 1 317 ? 26.968 -12.504 20.231 1.00 28.94 317 VAL A CA 1
ATOM 2427 C C . VAL A 1 317 ? 26.449 -13.867 20.666 1.00 33.79 317 VAL A C 1
ATOM 2428 O O . VAL A 1 317 ? 25.252 -14.031 20.934 1.00 32.95 317 VAL A O 1
ATOM 2432 N N . LEU A 1 318 ? 27.354 -14.838 20.743 1.00 33.25 318 LEU A N 1
ATOM 2433 C CA . LEU A 1 318 ? 27.053 -16.150 21.307 1.00 35.91 318 LEU A CA 1
ATOM 2434 C C . LEU A 1 318 ? 27.159 -16.038 22.822 1.00 31.83 318 LEU A C 1
ATOM 2435 O O . LEU A 1 318 ? 28.253 -16.112 23.386 1.00 33.79 318 LEU A O 1
ATOM 2440 N N . LEU A 1 319 ? 26.021 -15.834 23.489 1.00 30.63 319 LEU A N 1
ATOM 2441 C CA . LEU A 1 319 ? 26.031 -15.648 24.937 1.00 30.57 319 LEU A CA 1
ATOM 2442 C C . LEU A 1 319 ? 26.235 -16.966 25.673 1.00 37.03 319 LEU A C 1
ATOM 2443 O O . LEU A 1 319 ? 26.955 -17.019 26.677 1.00 38.01 319 LEU A O 1
ATOM 2448 N N . LYS A 1 320 ? 25.610 -18.034 25.188 1.00 38.74 320 LYS A N 1
ATOM 2449 C CA . LYS A 1 320 ? 25.680 -19.338 25.824 1.00 35.16 320 LYS A CA 1
ATOM 2450 C C . LYS A 1 320 ? 25.684 -20.402 24.739 1.00 39.66 320 LYS A C 1
ATOM 2451 O O . LYS A 1 320 ? 25.059 -20.237 23.688 1.00 39.94 320 LYS A O 1
ATOM 2457 N N . ASN A 1 321 ? 26.409 -21.488 24.995 1.00 39.88 321 ASN A N 1
ATOM 2458 C CA . ASN A 1 321 ? 26.492 -22.586 24.042 1.00 39.24 321 ASN A CA 1
ATOM 2459 C C . ASN A 1 321 ? 26.822 -23.883 24.770 1.00 41.66 321 ASN A C 1
ATOM 2460 O O . ASN A 1 321 ? 27.897 -24.463 24.579 1.00 49.25 321 ASN A O 1
ATOM 2465 N N . GLU A 1 322 ? 25.896 -24.341 25.608 1.00 43.20 322 GLU A N 1
ATOM 2466 C CA . GLU A 1 322 ? 26.121 -25.537 26.407 1.00 46.82 322 GLU A CA 1
ATOM 2467 C C . GLU A 1 322 ? 26.169 -26.771 25.515 1.00 48.62 322 GLU A C 1
ATOM 2468 O O . GLU A 1 322 ? 25.340 -26.930 24.614 1.00 47.62 322 GLU A O 1
ATOM 2474 N N . ASP A 1 323 ? 27.153 -27.638 25.763 1.00 49.70 323 ASP A N 1
ATOM 2475 C CA . ASP A 1 323 ? 27.345 -28.890 25.028 1.00 55.08 323 ASP A CA 1
ATOM 2476 C C . ASP A 1 323 ? 27.596 -28.665 23.541 1.00 53.07 323 ASP A C 1
ATOM 2477 O O . ASP A 1 323 ? 27.445 -29.594 22.740 1.00 54.86 323 ASP A O 1
ATOM 2482 N N . ASP A 1 324 ? 27.991 -27.447 23.165 1.00 55.87 324 ASP A N 1
ATOM 2483 C CA . ASP A 1 324 ? 28.347 -27.122 21.783 1.00 51.63 324 ASP A CA 1
ATOM 2484 C C . ASP A 1 324 ? 27.223 -27.484 20.816 1.00 48.15 324 ASP A C 1
ATOM 2485 O O . ASP A 1 324 ? 27.452 -28.074 19.758 1.00 50.65 324 ASP A O 1
ATOM 2490 N N . VAL A 1 325 ? 25.990 -27.133 21.191 1.00 45.54 325 VAL A N 1
ATOM 2491 C CA . VAL A 1 325 ? 24.855 -27.338 20.294 1.00 48.16 325 VAL A CA 1
ATOM 2492 C C . VAL A 1 325 ? 25.043 -26.534 19.013 1.00 48.76 325 VAL A C 1
ATOM 2493 O O . VAL A 1 325 ? 24.710 -26.996 17.915 1.00 48.95 325 VAL A O 1
ATOM 2497 N N . LEU A 1 326 ? 25.582 -25.324 19.132 1.00 46.57 326 LEU A N 1
ATOM 2498 C CA . LEU A 1 326 ? 25.976 -24.597 17.932 1.00 42.88 326 LEU A CA 1
ATOM 2499 C C . LEU A 1 326 ? 27.452 -24.852 17.630 1.00 42.41 326 LEU A C 1
ATOM 2500 O O . LEU A 1 326 ? 28.267 -24.939 18.553 1.00 45.57 326 LEU A O 1
ATOM 2505 N N . PRO A 1 327 ? 27.838 -24.989 16.351 1.00 45.69 327 PRO A N 1
ATOM 2506 C CA . PRO A 1 327 ? 26.980 -24.876 15.167 1.00 46.99 327 PRO A CA 1
ATOM 2507 C C . PRO A 1 327 ? 26.104 -26.107 14.949 1.00 44.89 327 PRO A C 1
ATOM 2508 O O . PRO A 1 327 ? 26.507 -27.216 15.300 1.00 50.09 327 PRO A O 1
ATOM 2512 N N . LEU A 1 328 ? 24.917 -25.900 14.386 1.00 44.95 328 LEU A N 1
ATOM 2513 C CA . LEU A 1 328 ? 24.003 -27.003 14.130 1.00 47.70 328 LEU A CA 1
ATOM 2514 C C . LEU A 1 328 ? 24.593 -27.970 13.111 1.00 48.94 328 LEU A C 1
ATOM 2515 O O . LEU A 1 328 ? 25.316 -27.576 12.192 1.00 48.79 328 LEU A O 1
ATOM 2520 N N . LYS A 1 329 ? 24.285 -29.253 13.288 1.00 49.99 329 LYS A N 1
ATOM 2521 C CA . LYS A 1 329 ? 24.686 -30.248 12.306 1.00 51.24 329 LYS A CA 1
ATOM 2522 C C . LYS A 1 329 ? 23.802 -30.132 11.073 1.00 51.60 329 LYS A C 1
ATOM 2523 O O . LYS A 1 329 ? 22.607 -29.838 11.172 1.00 51.91 329 LYS A O 1
ATOM 2528 N N . LYS A 1 330 ? 24.395 -30.354 9.901 1.00 62.75 330 LYS A N 1
ATOM 2529 C CA . LYS A 1 330 ? 23.643 -30.334 8.646 1.00 53.44 330 LYS A CA 1
ATOM 2530 C C . LYS A 1 330 ? 23.059 -31.716 8.350 1.00 59.29 330 LYS A C 1
ATOM 2531 O O . LYS A 1 330 ? 23.328 -32.343 7.326 1.00 62.92 330 LYS A O 1
ATOM 2537 N N . SER A 1 331 ? 22.235 -32.179 9.286 1.00 57.85 331 SER A N 1
ATOM 2538 C CA . SER A 1 331 ? 21.608 -33.490 9.186 1.00 58.70 331 SER A CA 1
ATOM 2539 C C . SER A 1 331 ? 20.447 -33.544 10.167 1.00 57.23 331 SER A C 1
ATOM 2540 O O . SER A 1 331 ? 20.244 -32.633 10.972 1.00 56.78 331 SER A O 1
ATOM 2543 N N . GLY A 1 332 ? 19.680 -34.630 10.085 1.00 59.13 332 GLY A N 1
ATOM 2544 C CA . GLY A 1 332 ? 18.577 -34.807 11.009 1.00 59.25 332 GLY A CA 1
ATOM 2545 C C . GLY A 1 332 ? 17.461 -33.802 10.774 1.00 57.78 332 GLY A C 1
ATOM 2546 O O . GLY A 1 332 ? 17.275 -33.274 9.673 1.00 58.82 332 GLY A O 1
ATOM 2547 N N . THR A 1 333 ? 16.712 -33.526 11.837 1.00 57.14 333 THR A N 1
ATOM 2548 C CA . THR A 1 333 ? 15.577 -32.618 11.787 1.00 55.87 333 THR A CA 1
ATOM 2549 C C . THR A 1 333 ? 15.852 -31.421 12.686 1.00 55.93 333 THR A C 1
ATOM 2550 O O . THR A 1 333 ? 16.309 -31.585 13.823 1.00 53.61 333 THR A O 1
ATOM 2554 N N . ILE A 1 334 ? 15.580 -30.224 12.169 1.00 56.21 334 ILE A N 1
ATOM 2555 C CA . ILE A 1 334 ? 15.750 -28.973 12.898 1.00 51.27 334 ILE A CA 1
ATOM 2556 C C . ILE A 1 334 ? 14.404 -28.264 12.935 1.00 55.50 334 ILE A C 1
ATOM 2557 O O . ILE A 1 334 ? 13.743 -28.124 11.899 1.00 52.66 334 ILE A O 1
ATOM 2562 N N . ALA A 1 335 ? 14.002 -27.819 14.122 1.00 48.88 335 ALA A N 1
ATOM 2563 C CA . ALA A 1 335 ? 12.723 -27.151 14.322 1.00 47.64 335 ALA A CA 1
ATOM 2564 C C . ALA A 1 335 ? 12.960 -25.666 14.558 1.00 48.44 335 ALA A C 1
ATOM 2565 O O . ALA A 1 335 ? 13.709 -25.291 15.466 1.00 54.11 335 ALA A O 1
ATOM 2567 N N . LEU A 1 336 ? 12.332 -24.830 13.735 1.00 46.76 336 LEU A N 1
ATOM 2568 C CA . LEU A 1 336 ? 12.336 -23.384 13.919 1.00 45.10 336 LEU A CA 1
ATOM 2569 C C . LEU A 1 336 ? 10.982 -22.961 14.475 1.00 45.72 336 LEU A C 1
ATOM 2570 O O . LEU A 1 336 ? 9.949 -23.190 13.838 1.00 46.54 336 LEU A O 1
ATOM 2575 N N . ILE A 1 337 ? 10.985 -22.351 15.659 1.00 41.44 337 ILE A N 1
ATOM 2576 C CA . ILE A 1 337 ? 9.761 -21.969 16.352 1.00 42.16 337 ILE A CA 1
ATOM 2577 C C . ILE A 1 337 ? 9.806 -20.478 16.656 1.00 39.39 337 ILE A C 1
ATOM 2578 O O . ILE A 1 337 ? 10.842 -19.951 17.075 1.00 44.34 337 ILE A O 1
ATOM 2583 N N . GLY A 1 338 ? 8.679 -19.803 16.443 1.00 39.07 338 GLY A N 1
ATOM 2584 C CA . GLY A 1 338 ? 8.554 -18.403 16.799 1.00 41.72 338 GLY A CA 1
ATOM 2585 C C . GLY A 1 338 ? 7.946 -17.538 15.714 1.00 43.32 338 GLY A C 1
ATOM 2586 O O . GLY A 1 338 ? 8.203 -17.749 14.525 1.00 43.55 338 GLY A O 1
ATOM 2587 N N . ALA A 1 339 ? 7.138 -16.553 16.116 1.00 43.18 339 ALA A N 1
ATOM 2588 C CA . ALA A 1 339 ? 6.591 -15.605 15.150 1.00 44.68 339 ALA A CA 1
ATOM 2589 C C . ALA A 1 339 ? 7.693 -14.805 14.467 1.00 41.98 339 ALA A C 1
ATOM 2590 O O . ALA A 1 339 ? 7.517 -14.349 13.332 1.00 38.76 339 ALA A O 1
ATOM 2592 N N . PHE A 1 340 ? 8.835 -14.630 15.137 1.00 40.78 340 PHE A N 1
ATOM 2593 C CA . PHE A 1 340 ? 9.961 -13.913 14.553 1.00 34.57 340 PHE A CA 1
ATOM 2594 C C . PHE A 1 340 ? 10.631 -14.672 13.414 1.00 38.75 340 PHE A C 1
ATOM 2595 O O . PHE A 1 340 ? 11.524 -14.115 12.768 1.00 33.43 340 PHE A O 1
ATOM 2603 N N . VAL A 1 341 ? 10.244 -15.922 13.156 1.00 35.20 341 VAL A N 1
ATOM 2604 C CA . VAL A 1 341 ? 10.762 -16.615 11.981 1.00 40.53 341 VAL A CA 1
ATOM 2605 C C . VAL A 1 341 ? 10.217 -15.975 10.709 1.00 37.92 341 VAL A C 1
ATOM 2606 O O . VAL A 1 341 ? 10.967 -15.681 9.770 1.00 37.37 341 VAL A O 1
ATOM 2610 N N . LYS A 1 342 ? 8.906 -15.735 10.667 1.00 36.29 342 LYS A N 1
ATOM 2611 C CA . LYS A 1 342 ? 8.260 -15.158 9.494 1.00 38.85 342 LYS A CA 1
ATOM 2612 C C . LYS A 1 342 ? 8.247 -13.634 9.524 1.00 34.99 342 LYS A C 1
ATOM 2613 O O . LYS A 1 342 ? 8.435 -12.995 8.484 1.00 37.29 342 LYS A O 1
ATOM 2615 N N . LYS A 1 343 ? 8.029 -13.033 10.694 1.00 36.60 343 LYS A N 1
ATOM 2616 C CA . LYS A 1 343 ? 8.033 -11.581 10.862 1.00 36.46 343 LYS A CA 1
ATOM 2617 C C . LYS A 1 343 ? 9.149 -11.208 11.835 1.00 37.35 343 LYS A C 1
ATOM 2618 O O . LYS A 1 343 ? 8.891 -10.864 12.997 1.00 31.95 343 LYS A O 1
ATOM 2620 N N . PRO A 1 344 ? 10.402 -11.263 11.389 1.00 38.54 344 PRO A N 1
ATOM 2621 C CA . PRO A 1 344 ? 11.521 -11.032 12.304 1.00 32.29 344 PRO A CA 1
ATOM 2622 C C . PRO A 1 344 ? 11.667 -9.571 12.687 1.00 34.84 344 PRO A C 1
ATOM 2623 O O . PRO A 1 344 ? 11.249 -8.655 11.974 1.00 32.99 344 PRO A O 1
ATOM 2627 N N . ARG A 1 345 ? 12.282 -9.371 13.846 1.00 31.79 345 ARG A N 1
ATOM 2628 C CA . ARG A 1 345 ? 12.660 -8.049 14.317 1.00 29.64 345 ARG A CA 1
ATOM 2629 C C . ARG A 1 345 ? 14.097 -7.779 13.886 1.00 29.21 345 ARG A C 1
ATOM 2630 O O . ARG A 1 345 ? 15.014 -8.507 14.282 1.00 29.28 345 ARG A O 1
ATOM 2638 N N . TYR A 1 346 ? 14.293 -6.747 13.066 1.00 26.06 346 TYR A N 1
ATOM 2639 C CA . TYR A 1 346 ? 15.604 -6.469 12.497 1.00 24.71 346 TYR A CA 1
ATOM 2640 C C . TYR A 1 346 ? 16.042 -5.013 12.596 1.00 26.02 346 TYR A C 1
ATOM 2641 O O . TYR A 1 346 ? 17.212 -4.726 12.317 1.00 28.29 346 TYR A O 1
ATOM 2650 N N . GLN A 1 347 ? 15.160 -4.092 12.979 1.00 22.97 347 GLN A N 1
ATOM 2651 C CA . GLN A 1 347 ? 15.542 -2.702 13.184 1.00 22.16 347 GLN A CA 1
ATOM 2652 C C . GLN A 1 347 ? 14.606 -2.085 14.214 1.00 27.53 347 GLN A C 1
ATOM 2653 O O . GLN A 1 347 ? 13.650 -2.717 14.675 1.00 31.00 347 GLN A O 1
ATOM 2659 N N . GLY A 1 348 ? 14.894 -0.841 14.580 1.00 29.47 348 GLY A N 1
ATOM 2660 C CA . GLY A 1 348 ? 14.100 -0.108 15.543 1.00 28.96 348 GLY A CA 1
ATOM 2661 C C . GLY A 1 348 ? 13.027 0.734 14.883 1.00 27.77 348 GLY A C 1
ATOM 2662 O O . GLY A 1 348 ? 12.696 0.565 13.707 1.00 29.60 348 GLY A O 1
ATOM 2663 N N . SER A 1 349 ? 12.485 1.667 15.661 1.00 25.82 349 SER A N 1
ATOM 2664 C CA . SER A 1 349 ? 11.446 2.572 15.199 1.00 22.24 349 SER A CA 1
ATOM 2665 C C . SER A 1 349 ? 11.836 4.005 15.530 1.00 27.77 349 SER A C 1
ATOM 2666 O O . SER A 1 349 ? 12.565 4.260 16.492 1.00 30.04 349 SER A O 1
ATOM 2669 N N . GLY A 1 350 ? 11.347 4.943 14.720 1.00 27.60 350 GLY A N 1
ATOM 2670 C CA . GLY A 1 350 ? 11.640 6.345 14.908 1.00 29.44 350 GLY A CA 1
ATOM 2671 C C . GLY A 1 350 ? 12.218 6.946 13.647 1.00 27.28 350 GLY A C 1
ATOM 2672 O O . GLY A 1 350 ? 12.080 6.391 12.551 1.00 27.19 350 GLY A O 1
ATOM 2673 N N . SER A 1 351 ? 12.884 8.093 13.806 1.00 23.97 351 SER A N 1
ATOM 2674 C CA . SER A 1 351 ? 13.459 8.795 12.662 1.00 31.21 351 SER A CA 1
ATOM 2675 C C . SER A 1 351 ? 14.559 8.001 11.969 1.00 28.87 351 SER A C 1
ATOM 2676 O O . SER A 1 351 ? 14.952 8.366 10.857 1.00 29.32 351 SER A 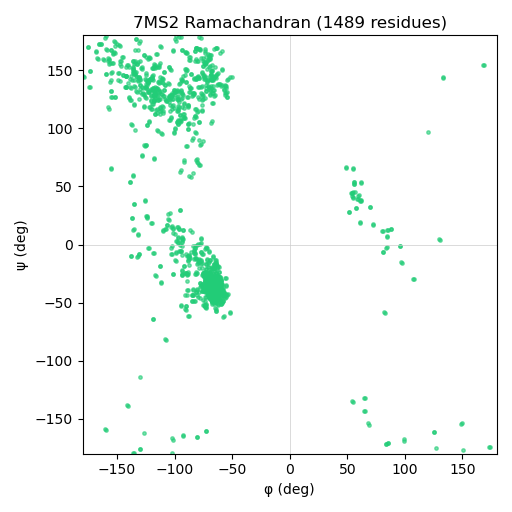O 1
ATOM 2679 N N . SER A 1 352 ? 15.063 6.936 12.586 1.00 24.42 352 SER A N 1
ATOM 2680 C CA . SER A 1 352 ? 16.091 6.101 11.982 1.00 27.34 352 SER A CA 1
ATOM 2681 C C . SER A 1 352 ? 15.517 4.917 11.211 1.00 30.75 352 SER A C 1
ATOM 2682 O O . SER A 1 352 ? 16.286 4.081 10.725 1.00 35.61 352 SER A O 1
ATOM 2685 N N . HIS A 1 353 ? 14.194 4.825 11.091 1.00 22.65 353 HIS A N 1
ATOM 2686 C CA . HIS A 1 353 ? 13.579 3.681 10.432 1.00 27.09 353 HIS A CA 1
ATOM 2687 C C . HIS A 1 353 ? 13.890 3.690 8.940 1.00 29.52 353 HIS A C 1
ATOM 2688 O O . HIS A 1 353 ? 13.814 4.728 8.280 1.00 24.35 353 HIS A O 1
ATOM 2695 N N . ILE A 1 354 ? 14.238 2.524 8.405 1.00 30.39 354 ILE A N 1
ATOM 2696 C CA . ILE A 1 354 ? 14.698 2.395 7.028 1.00 31.10 354 ILE A CA 1
ATOM 2697 C C . ILE A 1 354 ? 13.697 1.572 6.231 1.00 29.29 354 ILE A C 1
ATOM 2698 O O . ILE A 1 354 ? 13.136 0.594 6.737 1.00 31.98 354 ILE A O 1
ATOM 2703 N N . THR A 1 355 ? 13.453 1.994 4.994 1.00 30.99 355 THR A N 1
ATOM 2704 C CA . THR A 1 355 ? 12.764 1.186 3.998 1.00 29.55 355 THR A CA 1
ATOM 2705 C C . THR A 1 355 ? 13.812 0.354 3.268 1.00 30.49 355 THR A C 1
ATOM 2706 O O . THR A 1 355 ? 14.551 0.888 2.433 1.00 33.64 355 THR A O 1
ATOM 2710 N N . PRO A 1 356 ? 13.928 -0.935 3.566 1.00 30.66 356 PRO A N 1
ATOM 2711 C CA . PRO A 1 356 ? 15.039 -1.720 3.019 1.00 28.18 356 PRO A CA 1
ATOM 2712 C C . PRO A 1 356 ? 14.857 -2.066 1.548 1.00 31.69 356 PRO A C 1
ATOM 2713 O O . PRO A 1 356 ? 13.745 -2.279 1.060 1.00 33.73 356 PRO A O 1
ATOM 2717 N N . THR A 1 357 ? 15.988 -2.112 0.838 1.00 27.96 357 THR A N 1
ATOM 2718 C CA . THR A 1 357 ? 15.986 -2.536 -0.559 1.00 34.11 357 THR A CA 1
ATOM 2719 C C . THR A 1 357 ? 15.669 -4.018 -0.709 1.00 31.93 357 THR A C 1
ATOM 2720 O O . THR A 1 357 ? 15.202 -4.438 -1.772 1.00 30.87 357 THR A O 1
ATOM 2724 N N . ARG A 1 358 ? 15.915 -4.807 0.334 1.00 35.21 358 ARG A N 1
ATOM 2725 C CA . ARG A 1 358 ? 15.667 -6.240 0.353 1.00 30.71 358 ARG A CA 1
ATOM 2726 C C . ARG A 1 358 ? 15.358 -6.624 1.790 1.00 31.16 358 ARG A C 1
ATOM 2727 O O . ARG A 1 358 ? 15.473 -5.809 2.706 1.00 34.14 358 ARG A O 1
ATOM 2735 N N . LEU A 1 359 ? 14.959 -7.877 1.986 1.00 31.07 359 LEU A N 1
ATOM 2736 C CA . LEU A 1 359 ? 14.788 -8.399 3.340 1.00 30.34 359 LEU A CA 1
ATOM 2737 C C . LEU A 1 359 ? 14.898 -9.911 3.269 1.00 31.62 359 LEU A C 1
ATOM 2738 O O . LEU A 1 359 ? 14.063 -10.561 2.632 1.00 34.55 359 LEU A O 1
ATOM 2743 N N . ASP A 1 360 ? 15.913 -10.469 3.922 1.00 31.42 360 ASP A N 1
ATOM 2744 C CA . ASP A 1 360 ? 16.106 -11.910 3.904 1.00 32.70 360 ASP A CA 1
ATOM 2745 C C . ASP A 1 360 ? 14.996 -12.616 4.672 1.00 37.81 360 ASP A C 1
ATOM 2746 O O . ASP A 1 360 ? 14.476 -12.110 5.670 1.00 34.43 360 ASP A O 1
ATOM 2751 N N . ASP A 1 361 ? 14.631 -13.798 4.186 1.00 35.31 361 ASP A N 1
ATOM 2752 C CA . ASP A 1 361 ? 13.669 -14.662 4.854 1.00 39.26 361 ASP A CA 1
ATOM 2753 C C . ASP A 1 361 ? 14.443 -15.679 5.682 1.00 40.61 361 ASP A C 1
ATOM 2754 O O . ASP A 1 361 ? 15.274 -16.419 5.142 1.00 41.94 361 ASP A O 1
ATOM 2759 N N . ILE A 1 362 ? 14.170 -15.709 6.988 1.00 43.71 362 ILE A N 1
ATOM 2760 C CA . ILE A 1 362 ? 14.931 -16.564 7.897 1.00 41.63 362 ILE A CA 1
ATOM 2761 C C . ILE A 1 362 ? 14.780 -18.030 7.515 1.00 46.60 362 ILE A C 1
ATOM 2762 O O . ILE A 1 362 ? 15.764 -18.777 7.447 1.00 48.33 362 ILE A O 1
ATOM 2767 N N . TYR A 1 363 ? 13.543 -18.465 7.258 1.00 43.54 363 TYR A N 1
ATOM 2768 C CA . TYR A 1 363 ? 13.304 -19.876 6.976 1.00 45.02 363 TYR A CA 1
ATOM 2769 C C . TYR A 1 363 ? 14.032 -20.319 5.712 1.00 47.44 363 TYR A C 1
ATOM 2770 O O . TYR A 1 363 ? 14.649 -21.390 5.684 1.00 54.09 363 TYR A O 1
ATOM 2779 N N . GLU A 1 364 ? 13.970 -19.508 4.653 1.00 51.83 364 GLU A N 1
ATOM 2780 C CA . GLU A 1 364 ? 14.587 -19.896 3.389 1.00 49.97 364 GLU A CA 1
ATOM 2781 C C . GLU A 1 364 ? 16.108 -19.876 3.479 1.00 47.64 364 GLU A C 1
ATOM 2782 O O . GLU A 1 364 ? 16.777 -20.765 2.941 1.00 50.96 364 GLU A O 1
ATOM 2788 N N . GLU A 1 365 ? 16.676 -18.871 4.151 1.00 43.07 365 GLU A N 1
ATOM 2789 C CA . GLU A 1 365 ? 18.128 -18.806 4.276 1.00 45.80 365 GLU A CA 1
ATOM 2790 C C . GLU A 1 365 ? 18.662 -19.983 5.083 1.00 49.09 365 GLU A C 1
ATOM 2791 O O . GLU A 1 365 ? 19.716 -20.542 4.758 1.00 52.43 365 GLU A O 1
ATOM 2797 N N . ILE A 1 366 ? 17.943 -20.379 6.135 1.00 45.30 366 ILE A N 1
ATOM 2798 C CA . ILE A 1 366 ? 18.363 -21.532 6.924 1.00 49.12 366 ILE A CA 1
ATOM 2799 C C . ILE A 1 366 ? 18.194 -22.813 6.117 1.00 56.25 366 ILE A C 1
ATOM 2800 O O . ILE A 1 366 ? 19.076 -23.681 6.113 1.00 56.22 366 ILE A O 1
ATOM 2805 N N . LYS A 1 367 ? 17.058 -22.955 5.426 1.00 53.21 367 LYS A N 1
ATOM 2806 C CA . LYS A 1 367 ? 16.861 -24.107 4.552 1.00 53.32 367 LYS A CA 1
ATOM 2807 C C . LYS A 1 367 ? 17.937 -24.169 3.477 1.00 48.93 367 LYS A C 1
ATOM 2808 O O . LYS A 1 367 ? 18.430 -25.252 3.143 1.00 52.83 367 LYS A O 1
ATOM 2812 N N . LYS A 1 368 ? 18.312 -23.013 2.924 1.00 53.29 368 LYS A N 1
ATOM 2813 C CA . LYS A 1 368 ? 19.359 -22.981 1.909 1.00 54.53 368 LYS A CA 1
ATOM 2814 C C . LYS A 1 368 ? 20.692 -23.440 2.485 1.00 56.95 368 LYS A C 1
ATOM 2815 O O . LYS A 1 368 ? 21.414 -24.223 1.855 1.00 57.87 368 LYS A O 1
ATOM 2821 N N . ALA A 1 369 ? 21.036 -22.964 3.684 1.00 54.65 369 ALA A N 1
ATOM 2822 C CA . ALA A 1 369 ? 22.274 -23.390 4.324 1.00 55.41 369 ALA A CA 1
ATOM 2823 C C . ALA A 1 369 ? 22.181 -24.807 4.871 1.00 57.66 369 ALA A C 1
ATOM 2824 O O . ALA A 1 369 ? 23.214 -25.466 5.022 1.00 55.31 369 ALA A O 1
ATOM 2826 N N . GLY A 1 370 ? 20.972 -25.286 5.171 1.00 69.31 370 GLY A N 1
ATOM 2827 C CA . GLY A 1 370 ? 20.831 -26.630 5.707 1.00 65.69 370 GLY A CA 1
ATOM 2828 C C . GLY A 1 370 ? 21.062 -27.697 4.653 1.00 72.37 370 GLY A C 1
ATOM 2829 O O . GLY A 1 370 ? 21.843 -28.631 4.856 1.00 71.67 370 GLY A O 1
ATOM 2830 N N . GLY A 1 371 ? 20.383 -27.576 3.520 1.00 59.00 371 GLY A N 1
ATOM 2831 C CA . GLY A 1 371 ? 20.571 -28.483 2.406 1.00 62.16 371 GLY A CA 1
ATOM 2832 C C . GLY A 1 371 ? 19.508 -29.560 2.336 1.00 67.05 371 GLY A C 1
ATOM 2833 O O . GLY A 1 371 ? 18.480 -29.529 3.020 1.00 62.30 371 GLY A O 1
ATOM 2834 N N . ASP A 1 372 ? 19.782 -30.545 1.474 1.00 65.42 372 ASP A N 1
ATOM 2835 C CA . ASP A 1 372 ? 18.827 -31.624 1.244 1.00 63.87 372 ASP A CA 1
ATOM 2836 C C . ASP A 1 372 ? 18.757 -32.581 2.427 1.00 62.05 372 ASP A C 1
ATOM 2837 O O . ASP A 1 372 ? 17.685 -33.122 2.720 1.00 63.29 372 ASP A O 1
ATOM 2839 N N . LYS A 1 373 ? 19.877 -32.802 3.116 1.00 65.60 373 LYS A N 1
ATOM 2840 C CA . LYS A 1 373 ? 19.931 -33.783 4.192 1.00 65.28 373 LYS A CA 1
ATOM 2841 C C . LYS A 1 373 ? 19.251 -33.310 5.471 1.00 64.06 373 LYS A C 1
ATOM 2842 O O . LYS A 1 373 ? 19.109 -34.106 6.406 1.00 62.51 373 LYS A O 1
ATOM 2844 N N . VAL A 1 374 ? 18.836 -32.047 5.540 1.00 66.46 374 VAL A N 1
ATOM 2845 C CA . VAL A 1 374 ? 18.183 -31.488 6.719 1.00 58.16 374 VAL A CA 1
ATOM 2846 C C . VAL A 1 374 ? 16.682 -31.448 6.474 1.00 58.55 374 VAL A C 1
ATOM 2847 O O . VAL A 1 374 ? 16.230 -30.996 5.415 1.00 63.82 374 VAL A O 1
ATOM 2851 N N . ASN A 1 375 ? 15.910 -31.919 7.449 1.00 59.98 375 ASN A N 1
ATOM 2852 C CA . ASN A 1 375 ? 14.461 -31.770 7.445 1.00 60.46 375 ASN A CA 1
ATOM 2853 C C . ASN A 1 375 ? 14.105 -30.566 8.308 1.00 62.51 375 ASN A C 1
ATOM 2854 O O . ASN A 1 375 ? 14.362 -30.565 9.516 1.00 64.29 375 ASN A O 1
ATOM 2859 N N . LEU A 1 376 ? 13.516 -29.549 7.689 1.00 60.08 376 LEU A N 1
ATOM 2860 C CA . LEU A 1 376 ? 13.223 -28.287 8.356 1.00 63.69 376 LEU A CA 1
ATOM 2861 C C . LEU A 1 376 ? 11.735 -28.208 8.675 1.00 64.30 376 LEU A C 1
ATOM 2862 O O . LEU A 1 376 ? 10.895 -28.344 7.779 1.00 73.06 376 LEU A O 1
ATOM 2867 N N . VAL A 1 377 ? 11.418 -27.984 9.948 1.00 58.06 377 VAL A N 1
ATOM 2868 C CA . VAL A 1 377 ? 10.045 -27.892 10.429 1.00 56.39 377 VAL A CA 1
ATOM 2869 C C . VAL A 1 377 ? 9.853 -26.535 11.092 1.00 54.07 377 VAL A C 1
ATOM 2870 O O . VAL A 1 377 ? 10.749 -26.040 11.785 1.00 53.39 377 VAL A O 1
ATOM 2874 N N . TYR A 1 378 ? 8.688 -25.931 10.871 1.00 53.26 378 TYR A N 1
ATOM 2875 C CA . TYR A 1 378 ? 8.348 -24.641 11.450 1.00 51.52 378 TYR A CA 1
ATOM 2876 C C . TYR A 1 378 ? 7.092 -24.774 12.299 1.00 53.34 378 TYR A C 1
ATOM 2877 O O . TYR A 1 378 ? 6.169 -25.517 11.948 1.00 54.12 378 TYR A O 1
ATOM 2886 N N . SER A 1 379 ? 7.065 -24.053 13.418 1.00 50.51 379 SER A N 1
ATOM 2887 C CA . SER A 1 379 ? 5.888 -23.960 14.267 1.00 50.78 379 SER A CA 1
ATOM 2888 C C . SER A 1 379 ? 5.794 -22.541 14.807 1.00 49.98 379 SER A C 1
ATOM 2889 O O . SER A 1 379 ? 6.798 -21.969 15.239 1.00 49.32 379 SER A O 1
ATOM 2892 N N . GLU A 1 380 ? 4.584 -21.979 14.780 1.00 56.67 380 GLU A N 1
ATOM 2893 C CA . GLU A 1 380 ? 4.411 -20.567 15.116 1.00 50.77 380 GLU A CA 1
ATOM 2894 C C . GLU A 1 380 ? 4.769 -20.298 16.575 1.00 50.38 380 GLU A C 1
ATOM 2895 O O . GLU A 1 380 ? 5.504 -19.353 16.878 1.00 50.29 380 GLU A O 1
ATOM 2901 N N . GLY A 1 381 ? 4.257 -21.116 17.493 1.00 53.52 381 GLY A N 1
ATOM 2902 C CA . GLY A 1 381 ? 4.656 -21.034 18.887 1.00 52.55 381 GLY A CA 1
ATOM 2903 C C . GLY A 1 381 ? 3.948 -19.967 19.697 1.00 53.86 381 GLY A C 1
ATOM 2904 O O . GLY A 1 381 ? 3.322 -20.261 20.720 1.00 55.80 381 GLY A O 1
ATOM 2905 N N . TYR A 1 382 ? 4.060 -18.717 19.256 1.00 53.16 382 TYR A N 1
ATOM 2906 C CA . TYR A 1 382 ? 3.410 -17.594 19.914 1.00 54.72 382 TYR A CA 1
ATOM 2907 C C . TYR A 1 382 ? 2.984 -16.598 18.846 1.00 54.01 382 TYR A C 1
ATOM 2908 O O . TYR A 1 382 ? 3.491 -16.613 17.722 1.00 52.19 382 TYR A O 1
ATOM 2917 N N . ARG A 1 383 ? 2.052 -15.724 19.210 1.00 55.89 383 ARG A N 1
ATOM 2918 C CA . ARG A 1 383 ? 1.539 -14.716 18.295 1.00 58.77 383 ARG A CA 1
ATOM 2919 C C . ARG A 1 383 ? 1.865 -13.327 18.822 1.00 63.73 383 ARG A C 1
ATOM 2920 O O . ARG A 1 383 ? 1.645 -13.040 20.003 1.00 73.02 383 ARG A O 1
ATOM 2922 N N . LEU A 1 384 ? 2.390 -12.472 17.942 1.00 66.55 384 LEU A N 1
ATOM 2923 C CA . LEU A 1 384 ? 2.648 -11.079 18.283 1.00 65.24 384 LEU A CA 1
ATOM 2924 C C . LEU A 1 384 ? 1.389 -10.226 18.242 1.00 75.10 384 LEU A C 1
ATOM 2925 O O . LEU A 1 384 ? 1.361 -9.153 18.853 1.00 78.18 384 LEU A O 1
ATOM 2930 N N . GLU A 1 385 ? 0.352 -10.682 17.535 1.00 83.03 385 GLU A N 1
ATOM 2931 C CA . GLU A 1 385 ? -0.851 -9.876 17.359 1.00 86.22 385 GLU A CA 1
ATOM 2932 C C . GLU A 1 385 ? -1.618 -9.716 18.663 1.00 93.17 385 GLU A C 1
ATOM 2933 O O . GLU A 1 385 ? -2.250 -8.677 18.887 1.00 95.45 385 GLU A O 1
ATOM 2939 N N . ASN A 1 386 ? -1.577 -10.726 19.528 1.00 105.43 386 ASN A N 1
ATOM 2940 C CA . ASN A 1 386 ? -2.280 -10.706 20.802 1.00 112.48 386 ASN A CA 1
ATOM 2941 C C . ASN A 1 386 ? -1.321 -11.125 21.903 1.00 113.93 386 ASN A C 1
ATOM 2942 O O . ASN A 1 386 ? -0.711 -12.197 21.824 1.00 110.40 386 ASN A O 1
ATOM 2947 N N . ASP A 1 387 ? -1.187 -10.282 22.928 1.00 115.73 387 ASP A N 1
ATOM 2948 C CA . ASP A 1 387 ? -0.375 -10.617 24.098 1.00 118.25 387 ASP A CA 1
ATOM 2949 C C . ASP A 1 387 ? -1.198 -11.459 25.078 1.00 122.21 387 ASP A C 1
ATOM 2950 O O . ASP A 1 387 ? -1.459 -11.082 26.220 1.00 123.73 387 ASP A O 1
ATOM 2955 N N . GLY A 1 388 ? -1.620 -12.623 24.593 1.00 109.72 388 GLY A N 1
ATOM 2956 C CA . GLY A 1 388 ? -2.375 -13.554 25.405 1.00 101.52 388 GLY A CA 1
ATOM 2957 C C . GLY A 1 388 ? -1.743 -14.928 25.409 1.00 98.05 388 GLY A C 1
ATOM 2958 O O . GLY A 1 388 ? -0.569 -15.078 25.058 1.00 97.10 388 GLY A O 1
ATOM 2959 N N . ILE A 1 389 ? -2.510 -15.940 25.798 1.00 92.57 389 ILE A N 1
ATOM 2960 C CA . ILE A 1 389 ? -2.031 -17.313 25.855 1.00 93.65 389 ILE A CA 1
ATOM 2961 C C . ILE A 1 389 ? -2.860 -18.159 24.899 1.00 96.83 389 ILE A C 1
ATOM 2962 O O . ILE A 1 389 ? -4.090 -18.043 24.855 1.00 99.84 389 ILE A O 1
ATOM 2967 N N . ASP A 1 390 ? -2.179 -18.993 24.116 1.00 90.01 390 ASP A N 1
ATOM 2968 C CA . ASP A 1 390 ? -2.820 -19.901 23.166 1.00 89.85 390 ASP A CA 1
ATOM 2969 C C . ASP A 1 390 ? -2.158 -21.265 23.335 1.00 84.42 390 ASP A C 1
ATOM 2970 O O . ASP A 1 390 ? -1.077 -21.506 22.791 1.00 81.18 390 ASP A O 1
ATOM 2975 N N . GLU A 1 391 ? -2.808 -22.156 24.089 1.00 83.37 391 GLU A N 1
ATOM 2976 C CA . GLU A 1 391 ? -2.218 -23.462 24.354 1.00 77.92 391 GLU A CA 1
ATOM 2977 C C . GLU A 1 391 ? -2.152 -24.340 23.114 1.00 76.02 391 GLU A C 1
ATOM 2978 O O . GLU A 1 391 ? -1.352 -25.281 23.083 1.00 77.61 391 GLU A O 1
ATOM 2984 N N . GLU A 1 392 ? -2.967 -24.063 22.094 1.00 70.61 392 GLU A N 1
ATOM 2985 C CA . GLU A 1 392 ? -2.858 -24.824 20.856 1.00 70.43 392 GLU A CA 1
ATOM 2986 C C . GLU A 1 392 ? -1.511 -24.576 20.192 1.00 72.21 392 GLU A C 1
ATOM 2987 O O . GLU A 1 392 ? -0.858 -25.514 19.718 1.00 68.29 392 GLU A O 1
ATOM 2989 N N . LEU A 1 393 ? -1.078 -23.313 20.152 1.00 72.87 393 LEU A N 1
ATOM 2990 C CA . LEU A 1 393 ? 0.235 -22.988 19.607 1.00 64.54 393 LEU A CA 1
ATOM 2991 C C . LEU A 1 393 ? 1.346 -23.616 20.435 1.00 65.92 393 LEU A C 1
ATOM 2992 O O . LEU A 1 393 ? 2.322 -24.139 19.885 1.00 64.29 393 LEU A O 1
ATOM 2997 N N . ILE A 1 394 ? 1.214 -23.574 21.762 1.00 63.37 394 ILE A N 1
ATOM 2998 C CA . ILE A 1 394 ? 2.233 -24.152 22.631 1.00 63.62 394 ILE A CA 1
ATOM 2999 C C . ILE A 1 394 ? 2.279 -25.666 22.464 1.00 67.82 394 ILE A C 1
ATOM 3000 O O . ILE A 1 394 ? 3.360 -26.265 22.413 1.00 67.37 394 ILE A O 1
ATOM 3005 N N . ASN A 1 395 ? 1.111 -26.307 22.369 1.00 65.52 395 ASN A N 1
ATOM 3006 C CA . ASN A 1 395 ? 1.080 -27.757 22.207 1.00 64.19 395 ASN A CA 1
ATOM 3007 C C . ASN A 1 395 ? 1.632 -28.172 20.850 1.00 63.24 395 ASN A C 1
ATOM 3008 O O . ASN A 1 395 ? 2.370 -29.160 20.749 1.00 62.96 395 ASN A O 1
ATOM 3013 N N . GLU A 1 396 ? 1.281 -27.437 19.792 1.00 63.71 396 GLU A N 1
ATOM 3014 C CA . GLU A 1 396 ? 1.843 -27.729 18.478 1.00 61.77 396 GLU A CA 1
ATOM 3015 C C . GLU A 1 396 ? 3.344 -27.478 18.446 1.00 60.89 396 GLU A C 1
ATOM 3016 O O . GLU A 1 396 ? 4.079 -28.205 17.768 1.00 62.65 396 GLU A O 1
ATOM 3018 N N . ALA A 1 397 ? 3.819 -26.465 19.175 1.00 57.36 397 ALA A N 1
ATOM 3019 C CA . ALA A 1 397 ? 5.249 -26.180 19.197 1.00 60.17 397 ALA A CA 1
ATOM 3020 C C . ALA A 1 397 ? 6.021 -27.234 19.980 1.00 62.31 397 ALA A C 1
ATOM 3021 O O . ALA A 1 397 ? 7.170 -27.538 19.639 1.00 59.11 397 ALA A O 1
ATOM 3023 N N . LYS A 1 398 ? 5.417 -27.794 21.031 1.00 59.71 398 LYS A N 1
ATOM 3024 C CA . LYS A 1 398 ? 6.085 -28.848 21.787 1.00 60.07 398 LYS A CA 1
ATOM 3025 C C . LYS A 1 398 ? 6.201 -30.124 20.964 1.00 63.71 398 LYS A C 1
ATOM 3026 O O . LYS A 1 398 ? 7.234 -30.804 21.005 1.00 60.90 398 LYS A O 1
ATOM 3032 N N . LYS A 1 399 ? 5.151 -30.465 20.210 1.00 61.61 399 LYS A N 1
ATOM 3033 C CA . LYS A 1 399 ? 5.203 -31.652 19.362 1.00 60.13 399 LYS A CA 1
ATOM 3034 C C . LYS A 1 399 ? 6.246 -31.497 18.263 1.00 60.74 399 LYS A C 1
ATOM 3035 O O . LYS A 1 399 ? 6.943 -32.458 17.917 1.00 62.21 399 LYS A O 1
ATOM 3037 N N . ALA A 1 400 ? 6.369 -30.292 17.703 1.00 57.05 400 ALA A N 1
ATOM 3038 C CA . ALA A 1 400 ? 7.392 -30.054 16.691 1.00 59.84 400 ALA A CA 1
ATOM 3039 C C . ALA A 1 400 ? 8.791 -30.120 17.287 1.00 58.30 400 ALA A C 1
ATOM 3040 O O . ALA A 1 400 ? 9.729 -30.570 16.619 1.00 62.25 400 ALA A O 1
ATOM 3042 N N . ALA A 1 401 ? 8.950 -29.682 18.536 1.00 57.28 401 ALA A N 1
ATOM 3043 C CA . ALA A 1 401 ? 10.261 -29.718 19.175 1.00 60.11 401 ALA A CA 1
ATOM 3044 C C . ALA A 1 401 ? 10.664 -31.141 19.542 1.00 60.61 401 ALA A C 1
ATOM 3045 O O . ALA A 1 401 ? 11.842 -31.503 19.443 1.00 61.94 401 ALA A O 1
ATOM 3047 N N . SER A 1 402 ? 9.703 -31.959 19.981 1.00 64.15 402 SER A N 1
ATOM 3048 C CA . SER A 1 402 ? 10.026 -33.322 20.392 1.00 66.26 402 SER A CA 1
ATOM 3049 C C . SER A 1 402 ? 10.484 -34.175 19.214 1.00 67.02 402 SER A C 1
ATOM 3050 O O . SER A 1 402 ? 11.436 -34.954 19.340 1.00 69.17 402 SER A O 1
ATOM 3053 N N . SER A 1 403 ? 9.825 -34.042 18.061 1.00 68.93 403 SER A N 1
ATOM 3054 C CA . SER A 1 403 ? 10.178 -34.849 16.897 1.00 69.41 403 SER A CA 1
ATOM 3055 C C . SER A 1 403 ? 11.537 -34.479 16.317 1.00 70.00 403 SER A C 1
ATOM 3056 O O . SER A 1 403 ? 12.166 -35.315 15.658 1.00 72.18 403 SER A O 1
ATOM 3059 N N . SER A 1 404 ? 12.000 -33.256 16.542 1.00 64.84 404 SER A N 1
ATOM 3060 C CA . SER A 1 404 ? 13.248 -32.778 15.971 1.00 56.75 404 SER A CA 1
ATOM 3061 C C . SER A 1 404 ? 14.435 -33.153 16.850 1.00 48.65 404 SER A C 1
ATOM 3062 O O . SER A 1 404 ? 14.294 -33.473 18.032 1.00 55.73 404 SER A O 1
ATOM 3065 N N . ASP A 1 405 ? 15.622 -33.110 16.246 1.00 48.21 405 ASP A N 1
ATOM 3066 C CA . ASP A 1 405 ? 16.853 -33.306 17.002 1.00 49.87 405 ASP A CA 1
ATOM 3067 C C . ASP A 1 405 ? 17.251 -32.054 17.771 1.00 53.25 405 ASP A C 1
ATOM 3068 O O . ASP A 1 405 ? 17.823 -32.156 18.862 1.00 58.91 405 ASP A O 1
ATOM 3073 N N . VAL A 1 406 ? 16.959 -30.876 17.223 1.00 54.23 406 VAL A N 1
ATOM 3074 C CA . VAL A 1 406 ? 17.272 -29.607 17.865 1.00 48.91 406 VAL A CA 1
ATOM 3075 C C . VAL A 1 406 ? 16.129 -28.638 17.594 1.00 49.96 406 VAL A C 1
ATOM 3076 O O . VAL A 1 406 ? 15.496 -28.674 16.534 1.00 50.87 406 VAL A O 1
ATOM 3080 N N . ALA A 1 407 ? 15.851 -27.782 18.573 1.00 47.12 407 ALA A N 1
ATOM 3081 C CA . ALA A 1 407 ? 14.813 -26.769 18.462 1.00 46.01 407 ALA A CA 1
ATOM 3082 C C . ALA A 1 407 ? 15.447 -25.394 18.592 1.00 47.78 407 ALA A C 1
ATOM 3083 O O . ALA A 1 407 ? 16.259 -25.164 19.495 1.00 43.98 407 ALA A O 1
ATOM 3085 N N . VAL A 1 408 ? 15.078 -24.487 17.693 1.00 44.14 408 VAL A N 1
ATOM 3086 C CA . VAL A 1 408 ? 15.582 -23.119 17.695 1.00 41.69 408 VAL A CA 1
ATOM 3087 C C . VAL A 1 408 ? 14.389 -22.183 17.835 1.00 46.15 408 VAL A C 1
ATOM 3088 O O . VAL A 1 408 ? 13.519 -22.139 16.954 1.00 39.05 408 VAL A O 1
ATOM 3092 N N . VAL A 1 409 ? 14.347 -21.438 18.938 1.00 40.50 409 VAL A N 1
ATOM 3093 C CA . VAL A 1 409 ? 13.253 -20.520 19.232 1.00 36.67 409 VAL A CA 1
ATOM 3094 C C . VAL A 1 409 ? 13.720 -19.098 18.959 1.00 39.77 409 VAL A C 1
ATOM 3095 O O . VAL A 1 409 ? 14.775 -18.675 19.449 1.00 41.65 409 VAL A O 1
ATOM 3099 N N . PHE A 1 410 ? 12.939 -18.360 18.175 1.00 34.83 410 PHE A N 1
ATOM 3100 C CA . PHE A 1 410 ? 13.237 -16.971 17.843 1.00 32.54 410 PHE A CA 1
ATOM 3101 C C . PHE A 1 410 ? 12.324 -16.075 18.672 1.00 35.63 410 PHE A C 1
ATOM 3102 O O . PHE A 1 410 ? 11.112 -16.024 18.437 1.00 37.43 410 PHE A O 1
ATOM 3110 N N . ALA A 1 411 ? 12.908 -15.373 19.642 1.00 35.33 411 ALA A N 1
ATOM 3111 C CA . ALA A 1 411 ? 12.170 -14.543 20.582 1.00 29.53 411 ALA A CA 1
ATOM 3112 C C . ALA A 1 411 ? 12.856 -13.188 20.700 1.00 31.37 411 ALA A C 1
ATOM 3113 O O . ALA A 1 411 ? 13.907 -12.945 20.100 1.00 30.83 411 ALA A O 1
ATOM 3115 N N . GLY A 1 412 ? 12.260 -12.302 21.475 1.00 30.69 412 GLY A N 1
ATOM 3116 C CA . GLY A 1 412 ? 12.841 -10.992 21.691 1.00 27.77 412 GLY A CA 1
ATOM 3117 C C . GLY A 1 412 ? 11.755 -9.953 21.923 1.00 29.60 412 GLY A C 1
ATOM 3118 O O . GLY A 1 412 ? 10.659 -10.276 22.378 1.00 29.22 412 GLY A O 1
ATOM 3119 N N . LEU A 1 413 ? 12.094 -8.701 21.595 1.00 26.15 413 LEU A N 1
ATOM 3120 C CA . LEU A 1 413 ? 11.216 -7.564 21.837 1.00 27.54 413 LEU A CA 1
ATOM 3121 C C . LEU A 1 413 ? 10.430 -7.223 20.583 1.00 32.06 413 LEU A C 1
ATOM 3122 O O . LEU A 1 413 ? 11.029 -7.050 19.511 1.00 30.21 413 LEU A O 1
ATOM 3127 N N . PRO A 1 414 ? 9.105 -7.118 20.668 1.00 30.45 414 PRO A N 1
ATOM 3128 C CA . PRO A 1 414 ? 8.314 -6.718 19.499 1.00 34.02 414 PRO A CA 1
ATOM 3129 C C . PRO A 1 414 ? 8.664 -5.305 19.054 1.00 38.04 414 PRO A C 1
ATOM 3130 O O . PRO A 1 414 ? 9.356 -4.552 19.744 1.00 35.98 414 PRO A O 1
ATOM 3134 N N . ASP A 1 415 ? 8.166 -4.946 17.867 1.00 35.09 415 ASP A N 1
ATOM 3135 C CA . ASP A 1 415 ? 8.524 -3.663 17.267 1.00 36.71 415 ASP A CA 1
ATOM 3136 C C . ASP A 1 415 ? 8.097 -2.495 18.148 1.00 36.59 415 ASP A C 1
ATOM 3137 O O . ASP A 1 415 ? 8.809 -1.488 18.245 1.00 36.29 415 ASP A O 1
ATOM 3142 N N . GLU A 1 416 ? 6.940 -2.614 18.800 1.00 36.32 416 GLU A N 1
ATOM 3143 C CA . GLU A 1 416 ? 6.392 -1.516 19.587 1.00 39.29 416 GLU A CA 1
ATOM 3144 C C . GLU A 1 416 ? 7.226 -1.197 20.822 1.00 36.19 416 GLU A C 1
ATOM 3145 O O . GLU A 1 416 ? 7.112 -0.091 21.359 1.00 40.89 416 GLU A O 1
ATOM 3151 N N . TYR A 1 417 ? 8.063 -2.132 21.280 1.00 36.59 417 TYR A N 1
ATOM 3152 C CA . TYR A 1 417 ? 8.761 -1.940 22.549 1.00 30.06 417 TYR A CA 1
ATOM 3153 C C . TYR A 1 417 ? 9.846 -0.875 22.445 1.00 31.90 417 TYR A C 1
ATOM 3154 O O . TYR A 1 417 ? 10.054 -0.103 23.389 1.00 27.91 417 TYR A O 1
ATOM 3163 N N . GLU A 1 418 ? 10.552 -0.814 21.319 1.00 29.77 418 GLU A N 1
ATOM 3164 C CA . GLU A 1 418 ? 11.712 0.056 21.181 1.00 25.86 418 GLU A CA 1
ATOM 3165 C C . GLU A 1 418 ? 11.465 1.082 20.089 1.00 27.71 418 GLU A C 1
ATOM 3166 O O . GLU A 1 418 ? 11.100 0.725 18.962 1.00 28.84 418 GLU A O 1
ATOM 3172 N N . SER A 1 419 ? 11.678 2.351 20.421 1.00 23.81 419 SER A N 1
ATOM 3173 C CA . SER A 1 419 ? 11.507 3.427 19.458 1.00 22.75 419 SER A CA 1
ATOM 3174 C C . SER A 1 419 ? 12.131 4.695 20.014 1.00 24.33 419 SER A C 1
ATOM 3175 O O . SER A 1 419 ? 12.343 4.830 21.224 1.00 24.29 419 SER A O 1
ATOM 3178 N N . GLU A 1 420 ? 12.434 5.618 19.107 1.00 24.68 420 GLU A N 1
ATOM 3179 C CA . GLU A 1 420 ? 12.676 6.995 19.505 1.00 23.81 420 GLU A CA 1
ATOM 3180 C C . GLU A 1 420 ? 11.389 7.582 20.076 1.00 27.74 420 GLU A C 1
ATOM 3181 O O . GLU A 1 420 ? 10.284 7.240 19.647 1.00 29.87 420 GLU A O 1
ATOM 3187 N N . GLY A 1 421 ? 11.528 8.449 21.081 1.00 22.99 421 GLY A N 1
ATOM 3188 C CA . GLY A 1 421 ? 10.419 9.205 21.623 1.00 25.48 421 GLY A CA 1
ATOM 3189 C C . GLY A 1 421 ? 9.964 8.751 22.997 1.00 29.37 421 GLY A C 1
ATOM 3190 O O . GLY A 1 421 ? 9.456 9.573 23.772 1.00 25.89 421 GLY A O 1
ATOM 3191 N N . PHE A 1 422 ? 10.128 7.467 23.313 1.00 27.65 422 PHE A N 1
ATOM 3192 C CA . PHE A 1 422 ? 9.722 6.948 24.611 1.00 24.67 422 PHE A CA 1
ATOM 3193 C C . PHE A 1 422 ? 10.666 5.825 25.016 1.00 22.88 422 PHE A C 1
ATOM 3194 O O . PHE A 1 422 ? 11.297 5.182 24.172 1.00 20.23 422 PHE A O 1
ATOM 3202 N N . ASP A 1 423 ? 10.760 5.603 26.323 1.00 22.85 423 ASP A N 1
ATOM 3203 C CA . ASP A 1 423 ? 11.590 4.548 26.883 1.00 19.58 423 ASP A CA 1
ATOM 3204 C C . ASP A 1 423 ? 10.774 3.276 27.105 1.00 20.67 423 ASP A C 1
ATOM 3205 O O . ASP A 1 423 ? 9.542 3.274 27.049 1.00 25.71 423 ASP A O 1
ATOM 3210 N N . ARG A 1 424 ? 11.482 2.180 27.362 1.00 20.04 424 ARG A N 1
ATOM 3211 C CA . ARG A 1 424 ? 10.835 0.971 27.845 1.00 20.97 424 ARG A CA 1
ATOM 3212 C C . ARG A 1 424 ? 10.473 1.137 29.316 1.00 21.51 424 ARG A C 1
ATOM 3213 O O . ARG A 1 424 ? 11.104 1.905 30.047 1.00 23.08 424 ARG A O 1
ATOM 3221 N N . THR A 1 425 ? 9.445 0.412 29.750 1.00 22.98 425 THR A N 1
ATOM 3222 C CA . THR A 1 425 ? 9.060 0.436 31.155 1.00 23.86 425 THR A CA 1
ATOM 3223 C C . THR A 1 425 ? 9.548 -0.780 31.927 1.00 23.70 425 THR A C 1
ATOM 3224 O O . THR A 1 425 ? 9.721 -0.693 33.146 1.00 24.03 425 THR A O 1
ATOM 3228 N N . HIS A 1 426 ? 9.771 -1.910 31.260 1.00 23.36 426 HIS A N 1
ATOM 3229 C CA . HIS A 1 426 ? 10.394 -3.061 31.893 1.00 23.03 426 HIS A CA 1
ATOM 3230 C C . HIS A 1 426 ? 11.433 -3.637 30.939 1.00 21.64 426 HIS A C 1
ATOM 3231 O O . HIS A 1 426 ? 11.637 -3.137 29.829 1.00 23.85 426 HIS A O 1
ATOM 3238 N N . MET A 1 427 ? 12.088 -4.710 31.379 1.00 24.02 427 MET A N 1
ATOM 3239 C CA . MET A 1 427 ? 13.252 -5.259 30.693 1.00 23.63 427 MET A CA 1
ATOM 3240 C C . MET A 1 427 ? 13.059 -6.727 30.328 1.00 25.16 427 MET A C 1
ATOM 3241 O O . MET A 1 427 ? 14.043 -7.457 30.163 1.00 25.66 427 MET A O 1
ATOM 3246 N N . SER A 1 428 ? 11.816 -7.174 30.189 1.00 23.44 428 SER A N 1
ATOM 3247 C CA . SER A 1 428 ? 11.518 -8.582 29.994 1.00 29.92 428 SER A CA 1
ATOM 3248 C C . SER A 1 428 ? 10.843 -8.822 28.649 1.00 36.05 428 SER A C 1
ATOM 3249 O O . SER A 1 428 ? 10.221 -7.930 28.063 1.00 30.95 428 SER A O 1
ATOM 3252 N N . ILE A 1 429 ? 11.001 -10.049 28.165 1.00 37.46 429 ILE A N 1
ATOM 3253 C CA . ILE A 1 429 ? 10.391 -10.540 26.934 1.00 36.14 429 ILE A CA 1
ATOM 3254 C C . ILE A 1 429 ? 8.900 -10.705 27.204 1.00 40.92 429 ILE A C 1
ATOM 3255 O O . ILE A 1 429 ? 8.518 -10.930 28.362 1.00 47.09 429 ILE A O 1
ATOM 3260 N N . PRO A 1 430 ? 8.022 -10.568 26.205 1.00 39.33 430 PRO A N 1
ATOM 3261 C CA . PRO A 1 430 ? 6.601 -10.849 26.439 1.00 37.28 430 PRO A CA 1
ATOM 3262 C C . PRO A 1 430 ? 6.416 -12.224 27.063 1.00 39.78 430 PRO A C 1
ATOM 3263 O O . PRO A 1 430 ? 7.145 -13.170 26.754 1.00 37.96 430 PRO A O 1
ATOM 3267 N N . GLU A 1 431 ? 5.425 -12.330 27.954 1.00 42.94 431 GLU A N 1
ATOM 3268 C CA . GLU A 1 431 ? 5.264 -13.552 28.736 1.00 45.22 431 GLU A CA 1
ATOM 3269 C C . GLU A 1 431 ? 4.908 -14.745 27.862 1.00 43.35 431 GLU A C 1
ATOM 3270 O O . GLU A 1 431 ? 5.331 -15.871 28.152 1.00 46.70 431 GLU A O 1
ATOM 3276 N N . ASN A 1 432 ? 4.136 -14.529 26.795 1.00 45.01 432 ASN A N 1
ATOM 3277 C CA . ASN A 1 432 ? 3.796 -15.638 25.911 1.00 46.51 432 ASN A CA 1
ATOM 3278 C C . ASN A 1 432 ? 5.030 -16.201 25.215 1.00 46.46 432 ASN A C 1
ATOM 3279 O O . ASN A 1 432 ? 5.053 -17.384 24.858 1.00 50.14 432 ASN A O 1
ATOM 3284 N N . GLN A 1 433 ? 6.065 -15.381 25.021 1.00 43.43 433 GLN A N 1
ATOM 3285 C CA . GLN A 1 433 ? 7.314 -15.910 24.486 1.00 41.84 433 GLN A CA 1
ATOM 3286 C C . GLN A 1 433 ? 8.108 -16.652 25.552 1.00 44.89 433 GLN A C 1
ATOM 3287 O O . GLN A 1 433 ? 8.769 -17.652 25.252 1.00 51.11 433 GLN A O 1
ATOM 3293 N N . ASN A 1 434 ? 8.058 -16.182 26.801 1.00 44.07 434 ASN A N 1
ATOM 3294 C CA . ASN A 1 434 ? 8.754 -16.888 27.871 1.00 45.86 434 ASN A CA 1
ATOM 3295 C C . ASN A 1 434 ? 8.092 -18.228 28.163 1.00 46.36 434 ASN A C 1
ATOM 3296 O O . ASN A 1 434 ? 8.781 -19.224 28.415 1.00 50.95 434 ASN A O 1
ATOM 3301 N N . ARG A 1 435 ? 6.757 -18.272 28.139 1.00 47.73 435 ARG A N 1
ATOM 3302 C CA . ARG A 1 435 ? 6.061 -19.540 28.334 1.00 46.57 435 ARG A CA 1
ATOM 3303 C C . ARG A 1 435 ? 6.432 -20.537 27.245 1.00 47.26 435 ARG A C 1
ATOM 3304 O O . ARG A 1 435 ? 6.533 -21.742 27.502 1.00 49.68 435 ARG A O 1
ATOM 3307 N N . LEU A 1 436 ? 6.644 -20.050 26.021 1.00 48.28 436 LEU A N 1
ATOM 3308 C CA . LEU A 1 436 ? 6.989 -20.942 24.920 1.00 47.30 436 LEU A CA 1
ATOM 3309 C C . LEU A 1 436 ? 8.372 -21.552 25.110 1.00 48.43 436 LEU A C 1
ATOM 3310 O O . LEU A 1 436 ? 8.547 -22.768 24.973 1.00 51.25 436 LEU A O 1
ATOM 3315 N N . ILE A 1 437 ? 9.368 -20.720 25.424 1.00 45.11 437 ILE A N 1
ATOM 3316 C CA . ILE A 1 437 ? 10.730 -21.218 25.595 1.00 46.69 437 ILE A CA 1
ATOM 3317 C C . ILE A 1 437 ? 10.784 -22.258 26.705 1.00 49.43 437 ILE A C 1
ATOM 3318 O O . ILE A 1 437 ? 11.406 -23.317 26.556 1.00 48.33 437 ILE A O 1
ATOM 3323 N N . GLU A 1 438 ? 10.128 -21.977 27.832 1.00 49.71 438 GLU A N 1
ATOM 3324 C CA . GLU A 1 438 ? 10.102 -22.936 28.930 1.00 47.42 438 GLU A CA 1
ATOM 3325 C C . GLU A 1 438 ? 9.362 -24.205 28.531 1.00 51.14 438 GLU A C 1
ATOM 3326 O O . GLU A 1 438 ? 9.738 -25.308 28.944 1.00 55.13 438 GLU A O 1
ATOM 3332 N N . ALA A 1 439 ? 8.307 -24.070 27.724 1.00 53.07 439 ALA A N 1
ATOM 3333 C CA . ALA A 1 439 ? 7.562 -25.244 27.283 1.00 51.66 439 ALA A CA 1
ATOM 3334 C C . ALA A 1 439 ? 8.383 -26.080 26.311 1.00 55.33 439 ALA A C 1
ATOM 3335 O O . ALA A 1 439 ? 8.382 -27.314 26.391 1.00 58.07 439 ALA A O 1
ATOM 3337 N N . VAL A 1 440 ? 9.085 -25.427 25.382 1.00 47.91 440 VAL A N 1
ATOM 3338 C CA . VAL A 1 440 ? 9.924 -26.156 24.436 1.00 51.98 440 VAL A CA 1
ATOM 3339 C C . VAL A 1 440 ? 11.098 -26.808 25.157 1.00 51.69 440 VAL A C 1
ATOM 3340 O O . VAL A 1 440 ? 11.486 -27.940 24.842 1.00 48.47 440 VAL A O 1
ATOM 3344 N N . ALA A 1 441 ? 11.675 -26.114 26.143 1.00 48.21 441 ALA A N 1
ATOM 3345 C CA . ALA A 1 441 ? 12.788 -26.676 26.901 1.00 51.64 441 ALA A CA 1
ATOM 3346 C C . ALA A 1 441 ? 12.376 -27.889 27.723 1.00 51.36 441 ALA A C 1
ATOM 3347 O O . ALA A 1 441 ? 13.235 -28.706 28.072 1.00 56.66 441 ALA A O 1
ATOM 3349 N N . GLU A 1 442 ? 11.086 -28.022 28.042 1.00 56.31 442 GLU A N 1
ATOM 3350 C CA . GLU A 1 442 ? 10.622 -29.183 28.792 1.00 55.25 442 GLU A CA 1
ATOM 3351 C C . GLU A 1 442 ? 10.668 -30.445 27.941 1.00 56.16 442 GLU A C 1
ATOM 3352 O O . GLU A 1 442 ? 11.059 -31.514 28.425 1.00 64.21 442 GLU A O 1
ATOM 3358 N N . VAL A 1 443 ? 10.267 -30.343 26.672 1.00 58.41 443 VAL A N 1
ATOM 3359 C CA . VAL A 1 443 ? 10.153 -31.511 25.804 1.00 54.83 443 VAL A CA 1
ATOM 3360 C C . VAL A 1 443 ? 11.354 -31.695 24.885 1.00 54.38 443 VAL A C 1
ATOM 3361 O O . VAL A 1 443 ? 11.501 -32.776 24.292 1.00 55.93 443 VAL A O 1
ATOM 3365 N N . GLN A 1 444 ? 12.211 -30.686 24.742 1.00 52.60 444 GLN A N 1
ATOM 3366 C CA . GLN A 1 444 ? 13.397 -30.786 23.888 1.00 52.58 444 GLN A CA 1
ATOM 3367 C C . GLN A 1 444 ? 14.560 -30.131 24.627 1.00 54.22 444 GLN A C 1
ATOM 3368 O O . GLN A 1 444 ? 14.657 -28.900 24.677 1.00 51.62 444 GLN A O 1
ATOM 3374 N N . SER A 1 445 ? 15.445 -30.958 25.188 1.00 55.88 445 SER A N 1
ATOM 3375 C CA . SER A 1 445 ? 16.546 -30.436 25.991 1.00 54.41 445 SER A CA 1
ATOM 3376 C C . SER A 1 445 ? 17.542 -29.656 25.146 1.00 54.66 445 SER A C 1
ATOM 3377 O O . SER A 1 445 ? 18.186 -28.728 25.649 1.00 56.87 445 SER A O 1
ATOM 3380 N N . ASN A 1 446 ? 17.679 -30.008 23.869 1.00 55.66 446 ASN A N 1
ATOM 3381 C CA . ASN A 1 446 ? 18.598 -29.320 22.963 1.00 54.82 446 ASN A CA 1
ATOM 3382 C C . ASN A 1 446 ? 17.837 -28.167 22.321 1.00 54.90 446 ASN A C 1
ATOM 3383 O O . ASN A 1 446 ? 17.287 -28.287 21.225 1.00 53.29 446 ASN A O 1
ATOM 3388 N N . ILE A 1 447 ? 17.800 -27.035 23.019 1.00 50.44 447 ILE A N 1
ATOM 3389 C CA . ILE A 1 447 ? 17.026 -25.872 22.603 1.00 52.00 447 ILE A CA 1
ATOM 3390 C C . ILE A 1 447 ? 17.962 -24.676 22.478 1.00 44.98 447 ILE A C 1
ATOM 3391 O O . ILE A 1 447 ? 18.761 -24.406 23.382 1.00 45.61 447 ILE A O 1
ATOM 3396 N N . VAL A 1 448 ? 17.864 -23.973 21.352 1.00 43.80 448 VAL A N 1
ATOM 3397 C CA . VAL A 1 448 ? 18.639 -22.769 21.077 1.00 42.91 448 VAL A CA 1
ATOM 3398 C C . VAL A 1 448 ? 17.668 -21.599 20.999 1.00 41.00 448 VAL A C 1
ATOM 3399 O O . VAL A 1 448 ? 16.622 -21.698 20.346 1.00 41.79 448 VAL A O 1
ATOM 3403 N N . VAL A 1 449 ? 18.004 -20.500 21.665 1.00 34.54 449 VAL A N 1
ATOM 3404 C CA . VAL A 1 449 ? 17.168 -19.305 21.677 1.00 33.44 449 VAL A CA 1
ATOM 3405 C C . VAL A 1 449 ? 17.894 -18.199 20.926 1.00 34.10 449 VAL A C 1
ATOM 3406 O O . VAL A 1 449 ? 18.988 -17.782 21.326 1.00 30.50 449 VAL A O 1
ATOM 3410 N N . VAL A 1 450 ? 17.291 -17.731 19.837 1.00 29.77 450 VAL A N 1
ATOM 3411 C CA . VAL A 1 450 ? 17.781 -16.579 19.090 1.00 29.98 450 VAL A CA 1
ATOM 3412 C C . VAL A 1 450 ? 16.992 -15.361 19.549 1.00 31.05 450 VAL A C 1
ATOM 3413 O O . VAL A 1 450 ? 15.756 -15.351 19.484 1.00 31.70 450 VAL A O 1
ATOM 3417 N N . LEU A 1 451 ? 17.701 -14.333 20.008 1.00 29.55 451 LEU A N 1
ATOM 3418 C CA . LEU A 1 451 ? 17.082 -13.134 20.557 1.00 26.58 451 LEU A CA 1
ATOM 3419 C C . LEU A 1 451 ? 17.181 -11.991 19.556 1.00 24.46 451 LEU A C 1
ATOM 3420 O O . LEU A 1 451 ? 18.273 -11.676 19.071 1.00 24.42 451 LEU A O 1
ATOM 3425 N N . LEU A 1 452 ? 16.040 -11.375 19.252 1.00 27.91 452 LEU A N 1
ATOM 3426 C CA . LEU A 1 452 ? 15.967 -10.205 18.381 1.00 26.19 452 LEU A CA 1
ATOM 3427 C C . LEU A 1 452 ? 15.436 -9.046 19.215 1.00 26.13 452 LEU A C 1
ATOM 3428 O O . LEU A 1 452 ? 14.270 -9.054 19.623 1.00 26.86 452 LEU A O 1
ATOM 3433 N N . ASN A 1 453 ? 16.285 -8.050 19.459 1.00 27.95 453 ASN A N 1
ATOM 3434 C CA . ASN A 1 453 ? 16.003 -7.000 20.429 1.00 25.65 453 ASN A CA 1
ATOM 3435 C C . ASN A 1 453 ? 17.093 -5.944 20.338 1.00 27.33 453 ASN A C 1
ATOM 3436 O O . ASN A 1 453 ? 18.243 -6.256 20.025 1.00 26.48 453 ASN A O 1
ATOM 3441 N N . GLY A 1 454 ? 16.731 -4.698 20.634 1.00 24.82 454 GLY A N 1
ATOM 3442 C CA . GLY A 1 454 ? 17.704 -3.626 20.559 1.00 20.68 454 GLY A CA 1
ATOM 3443 C C . GLY A 1 454 ? 18.407 -3.282 21.850 1.00 22.62 454 GLY A C 1
ATOM 3444 O O . GLY A 1 454 ? 19.329 -2.462 21.838 1.00 25.43 454 GLY A O 1
ATOM 3445 N N . SER A 1 455 ? 18.012 -3.892 22.961 1.00 22.31 455 SER A N 1
ATOM 3446 C CA . SER A 1 455 ? 18.498 -3.507 24.277 1.00 21.42 455 SER A CA 1
ATOM 3447 C C . SER A 1 455 ? 18.409 -4.722 25.191 1.00 23.59 455 SER A C 1
ATOM 3448 O O . SER A 1 455 ? 17.742 -5.707 24.851 1.00 19.57 455 SER A O 1
ATOM 3451 N N . PRO A 1 456 ? 19.091 -4.698 26.345 1.00 25.12 456 PRO A N 1
ATOM 3452 C CA . PRO A 1 456 ? 19.153 -5.903 27.185 1.00 24.27 456 PRO A CA 1
ATOM 3453 C C . PRO A 1 456 ? 17.775 -6.381 27.616 1.00 25.42 456 PRO A C 1
ATOM 3454 O O . PRO A 1 456 ? 16.831 -5.599 27.750 1.00 20.37 456 PRO A O 1
ATOM 3458 N N . VAL A 1 457 ? 17.674 -7.694 27.828 1.00 24.26 457 VAL A N 1
ATOM 3459 C CA . VAL A 1 457 ? 16.436 -8.338 28.244 1.00 25.07 457 VAL A CA 1
ATOM 3460 C C . VAL A 1 457 ? 16.745 -9.344 29.344 1.00 29.84 457 VAL A C 1
ATOM 3461 O O . VAL A 1 457 ? 17.843 -9.906 29.410 1.00 27.49 457 VAL A O 1
ATOM 3465 N N . GLU A 1 458 ? 15.765 -9.563 30.218 1.00 26.25 458 GLU A N 1
ATOM 3466 C CA . GLU A 1 458 ? 15.881 -10.581 31.253 1.00 25.05 458 GLU A CA 1
ATOM 3467 C C . GLU A 1 458 ? 15.622 -11.959 30.657 1.00 29.62 458 GLU A C 1
ATOM 3468 O O . GLU A 1 458 ? 14.780 -12.118 29.768 1.00 33.02 458 GLU A O 1
ATOM 3474 N N . MET A 1 459 ? 16.355 -12.958 31.146 1.00 29.37 459 MET A N 1
ATOM 3475 C CA . MET A 1 459 ? 16.260 -14.330 30.649 1.00 28.39 459 MET A CA 1
ATOM 3476 C C . MET A 1 459 ? 16.045 -15.270 31.827 1.00 31.49 459 MET A C 1
ATOM 3477 O O . MET A 1 459 ? 16.970 -15.977 32.253 1.00 28.91 459 MET A O 1
ATOM 3482 N N . PRO A 1 460 ? 14.827 -15.315 32.373 1.00 32.42 460 PRO A N 1
ATOM 3483 C CA . PRO A 1 460 ? 14.573 -16.206 33.516 1.00 33.08 460 PRO A CA 1
ATOM 3484 C C . PRO A 1 460 ? 14.746 -17.678 33.187 1.00 37.41 460 PRO A C 1
ATOM 3485 O O . PRO A 1 460 ? 14.940 -18.485 34.105 1.00 41.55 460 PRO A O 1
ATOM 3489 N N . TRP A 1 461 ? 14.687 -18.049 31.912 1.00 30.02 461 TRP A N 1
ATOM 3490 C CA . TRP A 1 461 ? 14.817 -19.429 31.467 1.00 32.66 461 TRP A CA 1
ATOM 3491 C C . TRP A 1 461 ? 16.249 -19.807 31.110 1.00 33.19 461 TRP A C 1
ATOM 3492 O O . TRP A 1 461 ? 16.459 -20.860 30.502 1.00 35.97 461 TRP A O 1
ATOM 3503 N N . ILE A 1 462 ? 17.231 -18.976 31.473 1.00 33.79 462 ILE A N 1
ATOM 3504 C CA . ILE A 1 462 ? 18.590 -19.133 30.956 1.00 34.40 462 ILE A CA 1
ATOM 3505 C C . ILE A 1 462 ? 19.181 -20.489 31.322 1.00 37.55 462 ILE A C 1
ATOM 3506 O O . ILE A 1 462 ? 19.986 -21.047 30.565 1.00 37.73 462 ILE A O 1
ATOM 3511 N N . ASP A 1 463 ? 18.795 -21.048 32.470 1.00 33.42 463 ASP A N 1
ATOM 3512 C CA . ASP A 1 463 ? 19.336 -22.337 32.879 1.00 34.70 463 ASP A CA 1
ATOM 3513 C C . ASP A 1 463 ? 18.650 -23.509 32.191 1.00 38.76 463 ASP A C 1
ATOM 3514 O O . ASP A 1 463 ? 19.197 -24.617 32.198 1.00 43.61 463 ASP A O 1
ATOM 3519 N N . LYS A 1 464 ? 17.478 -23.294 31.595 1.00 38.99 464 LYS A N 1
ATOM 3520 C CA . LYS A 1 464 ? 16.759 -24.354 30.900 1.00 39.87 464 LYS A CA 1
ATOM 3521 C C . LYS A 1 464 ? 17.164 -24.498 29.440 1.00 41.14 464 LYS A C 1
ATOM 3522 O O . LYS A 1 464 ? 16.748 -25.465 28.791 1.00 36.67 464 LYS A O 1
ATOM 3528 N N . VAL A 1 465 ? 17.950 -23.569 28.906 1.00 39.97 465 VAL A N 1
ATOM 3529 C CA . VAL A 1 465 ? 18.322 -23.576 27.497 1.00 40.79 465 VAL A CA 1
ATOM 3530 C C . VAL A 1 465 ? 19.815 -23.838 27.382 1.00 34.79 465 VAL A C 1
ATOM 3531 O O . VAL A 1 465 ? 20.595 -23.543 28.294 1.00 41.08 465 VAL A O 1
ATOM 3535 N N . LYS A 1 466 ? 20.209 -24.418 26.249 1.00 40.17 466 LYS A N 1
ATOM 3536 C CA . LYS A 1 466 ? 21.606 -24.754 26.003 1.00 41.53 466 LYS A CA 1
ATOM 3537 C C . LYS A 1 466 ? 22.361 -23.625 25.310 1.00 44.98 466 LYS A C 1
ATOM 3538 O O . LYS A 1 466 ? 23.495 -23.315 25.692 1.00 43.53 466 LYS A O 1
ATOM 3544 N N . SER A 1 467 ? 21.752 -22.995 24.303 1.00 42.89 467 SER A N 1
ATOM 3545 C CA . SER A 1 467 ? 22.400 -21.952 23.520 1.00 35.38 467 SER A CA 1
ATOM 3546 C C . SER A 1 467 ? 21.500 -20.730 23.439 1.00 37.02 467 SER A C 1
ATOM 3547 O O . SER A 1 467 ? 20.289 -20.852 23.234 1.00 38.56 467 SER A O 1
ATOM 3550 N N . VAL A 1 468 ? 22.101 -19.551 23.599 1.00 35.46 468 VAL A N 1
ATOM 3551 C CA . VAL A 1 468 ? 21.413 -18.275 23.430 1.00 32.74 468 VAL A CA 1
ATOM 3552 C C . VAL A 1 468 ? 22.217 -17.438 22.446 1.00 35.15 468 VAL A C 1
ATOM 3553 O O . VAL A 1 468 ? 23.389 -17.130 22.699 1.00 37.27 468 VAL A O 1
ATOM 3557 N N . LEU A 1 469 ? 21.595 -17.074 21.330 1.00 37.76 469 LEU A N 1
ATOM 3558 C CA . LEU A 1 469 ? 22.238 -16.298 20.277 1.00 28.39 469 LEU A CA 1
ATOM 3559 C C . LEU A 1 469 ? 21.625 -14.902 20.251 1.00 30.29 469 LEU A C 1
ATOM 3560 O O . LEU A 1 469 ? 20.449 -14.741 19.909 1.00 28.16 469 LEU A O 1
ATOM 3565 N N . GLU A 1 470 ? 22.425 -13.898 20.605 1.00 29.92 470 GLU A N 1
ATOM 3566 C CA . GLU A 1 470 ? 21.979 -12.507 20.662 1.00 24.44 470 GLU A CA 1
ATOM 3567 C C . GLU A 1 470 ? 22.348 -11.836 19.345 1.00 26.69 470 GLU A C 1
ATOM 3568 O O . GLU A 1 470 ? 23.515 -11.519 19.102 1.00 31.10 470 GLU A O 1
ATOM 3574 N N . ALA A 1 471 ? 21.348 -11.616 18.493 1.00 28.32 471 ALA A N 1
ATOM 3575 C CA . ALA A 1 471 ? 21.562 -11.004 17.189 1.00 25.16 471 ALA A CA 1
ATOM 3576 C C . ALA A 1 471 ? 21.237 -9.519 17.171 1.00 28.00 471 ALA A C 1
ATOM 3577 O O . ALA A 1 471 ? 21.492 -8.858 16.159 1.00 27.73 471 ALA A O 1
ATOM 3579 N N . TYR A 1 472 ? 20.694 -8.988 18.260 1.00 29.25 472 TYR A N 1
ATOM 3580 C CA . TYR A 1 472 ? 20.298 -7.576 18.371 1.00 27.20 472 TYR A CA 1
ATOM 3581 C C . TYR A 1 472 ? 19.340 -7.268 17.213 1.00 27.31 472 TYR A C 1
ATOM 3582 O O . TYR A 1 472 ? 18.433 -8.067 16.935 1.00 24.18 472 TYR A O 1
ATOM 3591 N N . LEU A 1 473 ? 19.506 -6.140 16.530 1.00 24.84 473 LEU A N 1
ATOM 3592 C CA . LEU A 1 473 ? 18.706 -5.787 15.359 1.00 27.45 473 LEU A CA 1
ATOM 3593 C C . LEU A 1 473 ? 19.653 -5.849 14.165 1.00 24.65 473 LEU A C 1
ATOM 3594 O O . LEU A 1 473 ? 20.347 -4.881 13.851 1.00 27.57 473 LEU A O 1
ATOM 3599 N N . GLY A 1 474 ? 19.665 -6.997 13.491 1.00 26.81 474 GLY A N 1
ATOM 3600 C CA . GLY A 1 474 ? 20.680 -7.323 12.512 1.00 27.19 474 GLY A CA 1
ATOM 3601 C C . GLY A 1 474 ? 20.524 -6.724 11.136 1.00 25.56 474 GLY A C 1
ATOM 3602 O O . GLY A 1 474 ? 21.357 -6.996 10.267 1.00 26.84 474 GLY A O 1
ATOM 3603 N N . GLY A 1 475 ? 19.491 -5.927 10.898 1.00 27.13 475 GLY A N 1
ATOM 3604 C CA . GLY A 1 475 ? 19.315 -5.306 9.601 1.00 23.94 475 GLY A CA 1
ATOM 3605 C C . GLY A 1 475 ? 18.591 -6.192 8.608 1.00 25.71 475 GLY A C 1
ATOM 3606 O O . GLY A 1 475 ? 18.062 -7.259 8.931 1.00 25.52 475 GLY A O 1
ATOM 3607 N N . GLN A 1 476 ? 18.588 -5.731 7.353 1.00 26.42 476 GLN A N 1
ATOM 3608 C CA . GLN A 1 476 ? 17.776 -6.367 6.320 1.00 28.67 476 GLN A CA 1
ATOM 3609 C C . GLN A 1 476 ? 18.332 -7.712 5.868 1.00 28.91 476 GLN A C 1
ATOM 3610 O O . GLN A 1 476 ? 17.598 -8.492 5.253 1.00 32.34 476 GLN A O 1
ATOM 3616 N N . ALA A 1 477 ? 19.597 -8.008 6.159 1.00 28.71 477 ALA A N 1
ATOM 3617 C CA . ALA A 1 477 ? 20.187 -9.300 5.836 1.00 27.00 477 ALA A CA 1
ATOM 3618 C C . ALA A 1 477 ? 20.317 -10.184 7.070 1.00 34.68 477 ALA A C 1
ATOM 3619 O O . ALA A 1 477 ? 21.194 -11.054 7.126 1.00 35.63 477 ALA A O 1
ATOM 3621 N N . LEU A 1 478 ? 19.449 -9.966 8.063 1.00 29.07 478 LEU A N 1
ATOM 3622 C CA . LEU A 1 478 ? 19.477 -10.764 9.284 1.00 29.37 478 LEU A CA 1
ATOM 3623 C C . LEU A 1 478 ? 19.318 -12.247 8.982 1.00 32.16 478 LEU A C 1
ATOM 3624 O O . LEU A 1 478 ? 19.982 -13.088 9.599 1.00 34.70 478 LEU A O 1
ATOM 3629 N N . GLY A 1 479 ? 18.433 -12.587 8.042 1.00 28.46 479 GLY A N 1
ATOM 3630 C CA . GLY A 1 479 ? 18.175 -13.988 7.753 1.00 31.39 479 GLY A CA 1
ATOM 3631 C C . GLY A 1 479 ? 19.411 -14.720 7.269 1.00 32.51 479 GLY A C 1
ATOM 3632 O O . GLY A 1 479 ? 19.738 -15.804 7.757 1.00 36.38 479 GLY A O 1
ATOM 3633 N N . GLY A 1 480 ? 20.118 -14.132 6.302 1.00 33.35 480 GLY A N 1
ATOM 3634 C CA . GLY A 1 480 ? 21.345 -14.748 5.828 1.00 36.21 480 GLY A CA 1
ATOM 3635 C C . GLY A 1 480 ? 22.396 -14.861 6.915 1.00 36.37 480 GLY A C 1
ATOM 3636 O O . GLY A 1 480 ? 23.041 -15.902 7.064 1.00 38.64 480 GLY A O 1
ATOM 3637 N N . ALA A 1 481 ? 22.577 -13.793 7.694 1.00 34.33 481 ALA A N 1
ATOM 3638 C CA . ALA A 1 481 ? 23.564 -13.821 8.767 1.00 35.40 481 ALA A CA 1
ATOM 3639 C C . ALA A 1 481 ? 23.216 -14.877 9.809 1.00 36.85 481 ALA A C 1
ATOM 3640 O O . ALA A 1 481 ? 24.105 -15.554 10.339 1.00 36.04 481 ALA A O 1
ATOM 3642 N N . LEU A 1 482 ? 21.924 -15.031 10.120 1.00 35.91 482 LEU A N 1
ATOM 3643 C CA . LEU A 1 482 ? 21.506 -16.087 11.037 1.00 36.06 482 LEU A CA 1
ATOM 3644 C C . LEU A 1 482 ? 21.839 -17.465 10.483 1.00 38.36 482 LEU A C 1
ATOM 3645 O O . LEU A 1 482 ? 22.341 -18.329 11.211 1.00 40.76 482 LEU A O 1
ATOM 3650 N N . ALA A 1 483 ? 21.572 -17.688 9.196 1.00 35.70 483 ALA A N 1
ATOM 3651 C CA . ALA A 1 483 ? 21.895 -18.975 8.592 1.00 37.31 483 ALA A CA 1
ATOM 3652 C C . ALA A 1 483 ? 23.398 -19.221 8.584 1.00 40.42 483 ALA A C 1
ATOM 3653 O O . ALA A 1 483 ? 23.850 -20.356 8.782 1.00 42.74 483 ALA A O 1
ATOM 3655 N N . ASP A 1 484 ? 24.188 -18.169 8.356 1.00 41.29 484 ASP A N 1
ATOM 3656 C CA . ASP A 1 484 ? 25.639 -18.325 8.312 1.00 39.94 484 ASP A CA 1
ATOM 3657 C C . ASP A 1 484 ? 26.202 -18.742 9.665 1.00 38.15 484 ASP A C 1
ATOM 3658 O O . ASP A 1 484 ? 27.053 -19.635 9.739 1.00 42.52 484 ASP A O 1
ATOM 3663 N N . VAL A 1 485 ? 25.733 -18.119 10.746 1.00 37.61 485 VAL A N 1
ATOM 3664 C CA . VAL A 1 485 ? 26.314 -18.379 12.059 1.00 36.82 485 VAL A CA 1
ATOM 3665 C C . VAL A 1 485 ? 25.768 -19.672 12.652 1.00 39.95 485 VAL A C 1
ATOM 3666 O O . VAL A 1 485 ? 26.505 -20.432 13.291 1.00 40.73 485 VAL A O 1
ATOM 3670 N N . LEU A 1 486 ? 24.477 -19.946 12.451 1.00 35.07 486 LEU A N 1
ATOM 3671 C CA . LEU A 1 486 ? 23.869 -21.122 13.067 1.00 40.46 486 LEU A CA 1
ATOM 3672 C C . LEU A 1 486 ? 24.509 -22.409 12.561 1.00 43.92 486 LEU A C 1
ATOM 3673 O O . LEU A 1 486 ? 24.687 -23.365 13.326 1.00 44.58 486 LEU A O 1
ATOM 3678 N N . PHE A 1 487 ? 24.868 -22.453 11.280 1.00 40.64 487 PHE A N 1
ATOM 3679 C CA . PHE A 1 487 ? 25.468 -23.642 10.689 1.00 44.93 487 PHE A CA 1
ATOM 3680 C C . PHE A 1 487 ? 26.989 -23.586 10.639 1.00 46.12 487 PHE A C 1
ATOM 3681 O O . PHE A 1 487 ? 27.612 -24.517 10.120 1.00 47.59 487 PHE A O 1
ATOM 3689 N N . GLY A 1 488 ? 27.601 -22.525 11.159 1.00 40.56 488 GLY A N 1
ATOM 3690 C CA . GLY A 1 488 ? 29.044 -22.459 11.235 1.00 42.58 488 GLY A CA 1
ATOM 3691 C C . GLY A 1 488 ? 29.744 -21.965 9.991 1.00 43.36 488 GLY A C 1
ATOM 3692 O O . GLY A 1 488 ? 30.978 -22.013 9.937 1.00 40.19 488 GLY A O 1
ATOM 3693 N N . GLU A 1 489 ? 29.004 -21.507 8.978 1.00 43.39 489 GLU A N 1
ATOM 3694 C CA . GLU A 1 489 ? 29.652 -20.840 7.855 1.00 42.86 489 GLU A CA 1
ATOM 3695 C C . GLU A 1 489 ? 30.391 -19.591 8.314 1.00 39.39 489 GLU A C 1
ATOM 3696 O O . GLU A 1 489 ? 31.388 -19.195 7.701 1.00 46.72 489 GLU A O 1
ATOM 3702 N N . VAL A 1 490 ? 29.925 -18.972 9.396 1.00 40.07 490 VAL A N 1
ATOM 3703 C CA . VAL A 1 490 ? 30.600 -17.853 10.038 1.00 39.73 490 VAL A CA 1
ATOM 3704 C C . VAL A 1 490 ? 30.804 -18.203 11.504 1.00 39.90 490 VAL A C 1
ATOM 3705 O O . VAL A 1 490 ? 29.850 -18.580 12.194 1.00 34.27 490 VAL A O 1
ATOM 3709 N N . ASN A 1 491 ? 32.046 -18.100 11.972 1.00 39.05 491 ASN A N 1
ATOM 3710 C CA . ASN A 1 491 ? 32.347 -18.333 13.378 1.00 37.10 491 ASN A CA 1
ATOM 3711 C C . ASN A 1 491 ? 31.992 -17.080 14.166 1.00 38.16 491 ASN A C 1
ATOM 3712 O O . ASN A 1 491 ? 32.620 -16.030 13.970 1.00 44.81 491 ASN A O 1
ATOM 3717 N N . PRO A 1 492 ? 30.996 -17.142 15.051 1.00 37.69 492 PRO A N 1
ATOM 3718 C CA . PRO A 1 492 ? 30.549 -15.926 15.741 1.00 36.86 492 PRO A CA 1
ATOM 3719 C C . PRO A 1 492 ? 31.669 -15.318 16.569 1.00 36.97 492 PRO A C 1
ATOM 3720 O O . PRO A 1 492 ? 32.425 -16.022 17.242 1.00 36.13 492 PRO A O 1
ATOM 3724 N N . SER A 1 493 ? 31.772 -13.989 16.505 1.00 27.20 493 SER A N 1
ATOM 3725 C CA . SER A 1 493 ? 32.848 -13.284 17.188 1.00 31.72 493 SER A CA 1
ATOM 3726 C C . SER A 1 493 ? 32.371 -12.038 17.922 1.00 28.70 493 SER A C 1
ATOM 3727 O O . SER A 1 493 ? 33.210 -11.235 18.348 1.00 29.37 493 SER A O 1
ATOM 3730 N N . GLY A 1 494 ? 31.063 -11.850 18.088 1.00 31.72 494 GLY A N 1
ATOM 3731 C CA . GLY A 1 494 ? 30.564 -10.657 18.752 1.00 28.50 494 GLY A CA 1
ATOM 3732 C C . GLY A 1 494 ? 30.624 -10.780 20.267 1.00 28.61 494 GLY A C 1
ATOM 3733 O O . GLY A 1 494 ? 30.392 -11.846 20.839 1.00 27.96 494 GLY A O 1
ATOM 3734 N N . LYS A 1 495 ? 30.946 -9.664 20.918 1.00 27.68 495 LYS A N 1
ATOM 3735 C CA . LYS A 1 495 ? 30.972 -9.580 22.370 1.00 26.51 495 LYS A CA 1
ATOM 3736 C C . LYS A 1 495 ? 30.218 -8.334 22.813 1.00 26.07 495 LYS A C 1
ATOM 3737 O O . LYS A 1 495 ? 30.327 -7.277 22.185 1.00 26.32 495 LYS A O 1
ATOM 3743 N N . LEU A 1 496 ? 29.465 -8.472 23.904 1.00 25.34 496 LEU A N 1
ATOM 3744 C CA . LEU A 1 496 ? 28.530 -7.439 24.336 1.00 24.03 496 LEU A CA 1
ATOM 3745 C C . LEU A 1 496 ? 29.219 -6.094 24.534 1.00 23.71 496 LEU A C 1
ATOM 3746 O O . LEU A 1 496 ? 30.318 -6.011 25.091 1.00 21.78 496 LEU A O 1
ATOM 3751 N N . ALA A 1 497 ? 28.563 -5.033 24.066 1.00 21.98 497 ALA A N 1
ATOM 3752 C CA . ALA A 1 497 ? 29.000 -3.665 24.302 1.00 18.83 497 ALA A CA 1
ATOM 3753 C C . ALA A 1 497 ? 28.275 -3.018 25.477 1.00 24.11 497 ALA A C 1
ATOM 3754 O O . ALA A 1 497 ? 28.448 -1.819 25.718 1.00 22.07 497 ALA A O 1
ATOM 3756 N N . GLU A 1 498 ? 27.465 -3.784 26.206 1.00 26.55 498 GLU A N 1
ATOM 3757 C CA . GLU A 1 498 ? 26.725 -3.275 27.353 1.00 22.18 498 GLU A CA 1
ATOM 3758 C C . GLU A 1 498 ? 26.398 -4.437 28.278 1.00 24.39 498 GLU A C 1
ATOM 3759 O O . GLU A 1 498 ? 26.333 -5.594 27.854 1.00 21.65 498 GLU A O 1
ATOM 3765 N N . THR A 1 499 ? 26.184 -4.107 29.549 1.00 21.92 499 THR A N 1
ATOM 3766 C CA . THR A 1 499 ? 25.939 -5.119 30.565 1.00 24.17 499 THR A CA 1
ATOM 3767 C C . THR A 1 499 ? 24.500 -5.617 30.502 1.00 25.27 499 THR A C 1
ATOM 3768 O O . THR A 1 499 ? 23.558 -4.830 30.373 1.00 26.09 499 THR A O 1
ATOM 3772 N N . PHE A 1 500 ? 24.340 -6.941 30.588 1.00 21.81 500 PHE A N 1
ATOM 3773 C CA . PHE A 1 500 ? 23.035 -7.577 30.682 1.00 22.41 500 PHE A CA 1
ATOM 3774 C C . PHE A 1 500 ? 22.775 -7.920 32.142 1.00 23.63 500 PHE A C 1
ATOM 3775 O O . PHE A 1 500 ? 23.289 -8.935 32.635 1.00 24.10 500 PHE A O 1
ATOM 3783 N N . PRO A 1 501 ? 22.009 -7.123 32.878 1.00 21.75 501 PRO A N 1
ATOM 3784 C CA . PRO A 1 501 ? 21.747 -7.444 34.284 1.00 24.40 501 PRO A CA 1
ATOM 3785 C C . PRO A 1 501 ? 20.746 -8.582 34.418 1.00 24.54 501 PRO A C 1
ATOM 3786 O O . PRO A 1 501 ? 19.954 -8.867 33.517 1.00 23.24 501 PRO A O 1
ATOM 3790 N N . VAL A 1 502 ? 20.797 -9.243 35.576 1.00 25.22 502 VAL A N 1
ATOM 3791 C CA . VAL A 1 502 ? 19.802 -10.268 35.878 1.00 23.82 502 VAL A CA 1
ATOM 3792 C C . VAL A 1 502 ? 18.422 -9.637 36.016 1.00 27.42 502 VAL A C 1
ATOM 3793 O O . VAL A 1 502 ? 17.440 -10.111 35.432 1.00 27.58 502 VAL A O 1
ATOM 3797 N N . LYS A 1 503 ? 18.331 -8.550 36.776 1.00 26.02 503 LYS A N 1
ATOM 3798 C CA . LYS A 1 503 ? 17.087 -7.833 36.999 1.00 27.16 503 LYS A CA 1
ATOM 3799 C C . LYS A 1 503 ? 17.274 -6.374 36.616 1.00 25.46 503 LYS A C 1
ATOM 3800 O O . LYS A 1 503 ? 18.364 -5.815 36.769 1.00 24.19 503 LYS A O 1
ATOM 3806 N N . LEU A 1 504 ? 16.197 -5.761 36.114 1.00 23.01 504 LEU A N 1
ATOM 3807 C CA . LEU A 1 504 ? 16.230 -4.331 35.825 1.00 22.74 504 LEU A CA 1
ATOM 3808 C C . LEU A 1 504 ? 16.626 -3.529 37.058 1.00 25.44 504 LEU A C 1
ATOM 3809 O O . LEU A 1 504 ? 17.438 -2.600 36.970 1.00 25.37 504 LEU A O 1
ATOM 3814 N N . SER A 1 505 ? 16.074 -3.887 38.220 1.00 26.00 505 SER A N 1
ATOM 3815 C CA . SER A 1 505 ? 16.327 -3.142 39.448 1.00 25.75 505 SER A CA 1
ATOM 3816 C C . SER A 1 505 ? 17.794 -3.157 39.859 1.00 28.01 505 SER A C 1
ATOM 3817 O O . SER A 1 505 ? 18.208 -2.307 40.655 1.00 29.13 505 SER A O 1
ATOM 3820 N N . HIS A 1 506 ? 18.589 -4.095 39.339 1.00 30.47 506 HIS A N 1
ATOM 3821 C CA . HIS A 1 506 ? 20.012 -4.122 39.661 1.00 24.78 506 HIS A CA 1
ATOM 3822 C C . HIS A 1 506 ? 20.761 -2.950 39.040 1.00 25.99 506 HIS A C 1
ATOM 3823 O O . HIS A 1 506 ? 21.795 -2.531 39.572 1.00 25.50 506 HIS A O 1
ATOM 3830 N N . ASN A 1 507 ? 20.267 -2.413 37.924 1.00 26.19 507 ASN A N 1
ATOM 3831 C CA . ASN A 1 507 ? 21.072 -1.496 37.130 1.00 25.90 507 ASN A CA 1
ATOM 3832 C C . ASN A 1 507 ? 21.292 -0.182 37.881 1.00 23.77 507 ASN A C 1
ATOM 3833 O O . ASN A 1 507 ? 20.450 0.237 38.679 1.00 25.25 507 ASN A O 1
ATOM 3838 N N . PRO A 1 508 ? 22.436 0.475 37.655 1.00 22.90 508 PRO A N 1
ATOM 3839 C CA . PRO A 1 508 ? 22.816 1.612 38.514 1.00 24.76 508 PRO A CA 1
ATOM 3840 C C . PRO A 1 508 ? 21.838 2.774 38.493 1.00 24.89 508 PRO A C 1
ATOM 3841 O O . PRO A 1 508 ? 21.701 3.468 39.508 1.00 29.61 508 PRO A O 1
ATOM 3845 N N . SER A 1 509 ? 21.161 3.017 37.376 1.00 21.75 509 SER A N 1
ATOM 3846 C CA . SER A 1 509 ? 20.269 4.163 37.256 1.00 20.50 509 SER A CA 1
ATOM 3847 C C . SER A 1 509 ? 18.879 3.908 37.820 1.00 26.42 509 SER A C 1
ATOM 3848 O O . SER A 1 509 ? 18.049 4.824 37.791 1.00 27.49 509 SER A O 1
ATOM 3851 N N . TYR A 1 510 ? 18.614 2.702 38.331 1.00 28.15 510 TYR A N 1
ATOM 3852 C CA . TYR A 1 510 ? 17.239 2.278 38.586 1.00 26.47 510 TYR A CA 1
ATOM 3853 C C . TYR A 1 510 ? 16.511 3.233 39.524 1.00 29.24 510 TYR A C 1
ATOM 3854 O O . TYR A 1 510 ? 15.342 3.565 39.296 1.00 28.67 510 TYR A O 1
ATOM 3863 N N . LEU A 1 511 ? 17.180 3.687 40.582 1.00 26.69 511 LEU A N 1
ATOM 3864 C CA . LEU A 1 511 ? 16.538 4.561 41.553 1.00 29.47 511 LEU A CA 1
ATOM 3865 C C . LEU A 1 511 ? 16.402 5.997 41.064 1.00 28.80 511 LEU A C 1
ATOM 3866 O O . LEU A 1 511 ? 15.764 6.807 41.746 1.00 31.92 511 LEU A O 1
ATOM 3871 N N . ASN A 1 512 ? 16.973 6.330 39.909 1.00 26.47 512 ASN A N 1
ATOM 3872 C CA . ASN A 1 512 ? 16.970 7.694 39.388 1.00 25.07 512 ASN A CA 1
ATOM 3873 C C . ASN A 1 512 ? 16.719 7.684 37.884 1.00 25.52 512 ASN A C 1
ATOM 3874 O O . ASN A 1 512 ? 17.476 8.256 37.098 1.00 22.80 512 ASN A O 1
ATOM 3879 N N . PHE A 1 513 ? 15.630 7.033 37.468 1.00 28.02 513 PHE A N 1
ATOM 3880 C CA . PHE A 1 513 ? 15.250 6.952 36.064 1.00 23.52 513 PHE A CA 1
ATOM 3881 C C . PHE A 1 513 ? 13.743 6.739 35.987 1.00 25.04 513 PHE A C 1
ATOM 3882 O O . PHE A 1 513 ? 13.231 5.798 36.615 1.00 30.38 513 PHE A O 1
ATOM 3890 N N . PRO A 1 514 ? 13.009 7.569 35.230 1.00 27.90 514 PRO A N 1
ATOM 3891 C CA . PRO A 1 514 ? 13.507 8.705 34.452 1.00 24.03 514 PRO A CA 1
ATOM 3892 C C . PRO A 1 514 ? 13.402 10.038 35.185 1.00 28.18 514 PRO A C 1
ATOM 3893 O O . PRO A 1 514 ? 13.246 11.077 34.544 1.00 28.88 514 PRO A O 1
ATOM 3897 N N . GLY A 1 515 ? 13.483 10.009 36.509 1.00 28.96 515 GLY A N 1
ATOM 3898 C CA . GLY A 1 515 ? 13.425 11.228 37.282 1.00 31.09 515 GLY A CA 1
ATOM 3899 C C . GLY A 1 515 ? 12.004 11.682 37.554 1.00 30.62 515 GLY A C 1
ATOM 3900 O O . GLY A 1 515 ? 11.022 10.990 37.272 1.00 32.53 515 GLY A O 1
ATOM 3901 N N . GLU A 1 516 ? 11.905 12.885 38.117 1.00 32.36 516 GLU A N 1
ATOM 3902 C CA . GLU A 1 516 ? 10.634 13.461 38.529 1.00 38.71 516 GLU A CA 1
ATOM 3903 C C . GLU A 1 516 ? 10.632 14.956 38.246 1.00 41.71 516 GLU A C 1
ATOM 3904 O O . GLU A 1 516 ? 11.668 15.617 38.369 1.00 41.38 516 GLU A O 1
ATOM 3910 N N . ASP A 1 517 ? 9.462 15.478 37.870 1.00 39.37 517 ASP A N 1
ATOM 3911 C CA . ASP A 1 517 ? 9.219 16.921 37.779 1.00 43.13 517 ASP A CA 1
ATOM 3912 C C . ASP A 1 517 ? 10.223 17.616 36.860 1.00 42.41 517 ASP A C 1
ATOM 3913 O O . ASP A 1 517 ? 10.871 18.595 37.240 1.00 40.42 517 ASP A O 1
ATOM 3918 N N . ASP A 1 518 ? 10.338 17.107 35.632 1.00 39.07 518 ASP A N 1
ATOM 3919 C CA . ASP A 1 518 ? 11.250 17.664 34.631 1.00 36.00 518 ASP A CA 1
ATOM 3920 C C . ASP A 1 518 ? 12.677 17.737 35.168 1.00 32.00 518 ASP A C 1
ATOM 3921 O O . ASP A 1 518 ? 13.403 18.706 34.939 1.00 34.43 518 ASP A O 1
ATOM 3926 N N . ARG A 1 519 ? 13.085 16.699 35.896 1.00 31.98 519 ARG A N 1
ATOM 3927 C CA . ARG A 1 519 ? 14.403 16.693 36.517 1.00 32.79 519 ARG A CA 1
ATOM 3928 C C . ARG A 1 519 ? 14.852 15.257 36.735 1.00 30.13 519 ARG A C 1
ATOM 3929 O O . ARG A 1 519 ? 14.082 14.438 37.243 1.00 30.75 519 ARG A O 1
ATOM 3937 N N . VAL A 1 520 ? 16.090 14.956 36.343 1.00 23.73 520 VAL A N 1
ATOM 3938 C CA . VAL A 1 520 ? 16.712 13.666 36.618 1.00 29.20 520 VAL A CA 1
ATOM 3939 C C . VAL A 1 520 ? 18.162 13.908 37.026 1.00 29.43 520 VAL A C 1
ATOM 3940 O O . VAL A 1 520 ? 18.863 14.719 36.412 1.00 28.77 520 VAL A O 1
ATOM 3944 N N . GLU A 1 521 ? 18.603 13.221 38.080 1.00 28.62 521 GLU A N 1
ATOM 3945 C CA . GLU A 1 521 ? 19.937 13.400 38.646 1.00 24.48 521 GLU A CA 1
ATOM 3946 C C . GLU A 1 521 ? 20.713 12.098 38.522 1.00 22.61 521 GLU A C 1
ATOM 3947 O O . GLU A 1 521 ? 20.253 11.052 38.991 1.00 25.85 521 GLU A O 1
ATOM 3953 N N . TYR A 1 522 ? 21.888 12.162 37.894 1.00 25.60 522 TYR A N 1
ATOM 3954 C CA . TYR A 1 522 ? 22.740 10.983 37.722 1.00 22.16 522 TYR A CA 1
ATOM 3955 C C . TYR A 1 522 ? 23.509 10.741 39.022 1.00 23.87 522 TYR A C 1
ATOM 3956 O O . TYR A 1 522 ? 24.720 10.947 39.127 1.00 22.38 522 TYR A O 1
ATOM 3965 N N . LYS A 1 523 ? 22.771 10.296 40.038 1.00 27.90 523 LYS A N 1
ATOM 3966 C CA . LYS A 1 523 ? 23.371 10.116 41.354 1.00 23.53 523 LYS A CA 1
ATOM 3967 C C . LYS A 1 523 ? 24.318 8.924 41.417 1.00 22.88 523 LYS A C 1
ATOM 3968 O O . LYS A 1 523 ? 25.064 8.807 42.394 1.00 28.28 523 LYS A O 1
ATOM 3974 N N . GLU A 1 524 ? 24.317 8.045 40.411 1.00 24.97 524 GLU A N 1
ATOM 3975 C CA . GLU A 1 524 ? 25.315 6.983 40.369 1.00 26.25 524 GLU A CA 1
ATOM 3976 C C . GLU A 1 524 ? 26.677 7.490 39.911 1.00 28.91 524 GLU A C 1
ATOM 3977 O O . GLU A 1 524 ? 27.683 6.804 40.124 1.00 29.86 524 GLU A O 1
ATOM 3983 N N . GLY A 1 525 ? 26.728 8.669 39.294 1.00 27.24 525 GLY A N 1
ATOM 3984 C CA . GLY A 1 525 ? 28.003 9.276 38.940 1.00 27.01 525 GLY A CA 1
ATOM 3985 C C . GLY A 1 525 ? 28.755 8.469 37.901 1.00 25.56 525 GLY A C 1
ATOM 3986 O O . GLY A 1 525 ? 28.201 8.065 36.873 1.00 24.92 525 GLY A O 1
ATOM 3987 N N . LEU A 1 526 ? 30.043 8.234 38.173 1.00 31.22 526 LEU A N 1
ATOM 3988 C CA . LEU A 1 526 ? 30.888 7.471 37.259 1.00 27.06 526 LEU A CA 1
ATOM 3989 C C . LEU A 1 526 ? 30.373 6.056 37.053 1.00 26.98 526 LEU A C 1
ATOM 3990 O O . LEU A 1 526 ? 30.598 5.460 35.993 1.00 29.42 526 LEU A O 1
ATOM 3995 N N . PHE A 1 527 ? 29.693 5.499 38.053 1.00 23.62 527 PHE A N 1
ATOM 3996 C CA . PHE A 1 527 ? 29.442 4.061 38.119 1.00 26.78 527 PHE A CA 1
ATOM 3997 C C . PHE A 1 527 ? 28.252 3.703 37.229 1.00 25.05 527 PHE A C 1
ATOM 3998 O O . PHE A 1 527 ? 27.146 3.398 37.680 1.00 23.78 527 PHE A O 1
ATOM 4006 N N . VAL A 1 528 ? 28.518 3.748 35.925 1.00 22.65 528 VAL A N 1
ATOM 4007 C CA . VAL A 1 528 ? 27.569 3.388 34.880 1.00 22.27 528 VAL A CA 1
ATOM 4008 C C . VAL A 1 528 ? 28.050 2.097 34.234 1.00 23.05 528 VAL A C 1
ATOM 4009 O O . VAL A 1 528 ? 29.257 1.890 34.066 1.00 23.76 528 VAL A O 1
ATOM 4013 N N . GLY A 1 529 ? 27.106 1.228 33.876 1.00 22.45 529 GLY A N 1
ATOM 4014 C CA . GLY A 1 529 ? 27.472 0.004 33.184 1.00 21.21 529 GLY A CA 1
ATOM 4015 C C . GLY A 1 529 ? 28.307 -0.900 34.067 1.00 22.36 529 GLY A C 1
ATOM 4016 O O . GLY A 1 529 ? 28.095 -0.992 35.280 1.00 22.92 529 GLY A O 1
ATOM 4017 N N . TYR A 1 530 ? 29.283 -1.574 33.451 1.00 22.50 530 TYR A N 1
ATOM 4018 C CA . TYR A 1 530 ? 30.112 -2.525 34.184 1.00 25.53 530 TYR A CA 1
ATOM 4019 C C . TYR A 1 530 ? 30.895 -1.869 35.315 1.00 26.72 530 TYR A C 1
ATOM 4020 O O . TYR A 1 530 ? 31.274 -2.558 36.268 1.00 26.74 530 TYR A O 1
ATOM 4029 N N . ARG A 1 531 ? 31.150 -0.560 35.228 1.00 23.76 531 ARG A N 1
ATOM 4030 C CA . ARG A 1 531 ? 31.777 0.154 36.337 1.00 22.62 531 ARG A CA 1
ATOM 4031 C C . ARG A 1 531 ? 30.981 -0.022 37.623 1.00 27.18 531 ARG A C 1
ATOM 4032 O O . ARG A 1 531 ? 31.554 -0.096 38.717 1.00 27.35 531 ARG A O 1
ATOM 4040 N N . TYR A 1 532 ? 29.654 -0.088 37.511 1.00 23.70 532 TYR A N 1
ATOM 4041 C CA . TYR A 1 532 ? 28.815 -0.284 38.686 1.00 24.00 532 TYR A CA 1
ATOM 4042 C C . TYR A 1 532 ? 28.885 -1.726 39.171 1.00 26.35 532 TYR A C 1
ATOM 4043 O O . TYR A 1 532 ? 29.164 -1.982 40.347 1.00 25.22 532 TYR A O 1
ATOM 4052 N N . TYR A 1 533 ? 28.652 -2.683 38.271 1.00 27.51 533 TYR A N 1
ATOM 4053 C CA . TYR A 1 533 ? 28.574 -4.081 38.680 1.00 24.91 533 TYR A CA 1
ATOM 4054 C C . TYR A 1 533 ? 29.906 -4.577 39.229 1.00 26.56 533 TYR A C 1
ATOM 4055 O O . TYR A 1 533 ? 29.938 -5.392 40.159 1.00 28.95 533 TYR A O 1
ATOM 4064 N N . ASP A 1 534 ? 31.018 -4.106 38.662 1.00 29.31 534 ASP A N 1
ATOM 4065 C CA . ASP A 1 534 ? 32.329 -4.521 39.151 1.00 26.29 534 ASP A CA 1
ATOM 4066 C C . ASP A 1 534 ? 32.583 -3.984 40.553 1.00 24.95 534 ASP A C 1
ATOM 4067 O O . ASP A 1 534 ? 32.982 -4.732 41.453 1.00 30.92 534 ASP A O 1
ATOM 4072 N N . THR A 1 535 ? 32.354 -2.684 40.757 1.00 27.72 535 THR A N 1
ATOM 4073 C CA . THR A 1 535 ? 32.655 -2.067 42.045 1.00 27.09 535 THR A CA 1
ATOM 4074 C C . THR A 1 535 ? 31.678 -2.521 43.121 1.00 24.08 535 THR A C 1
ATOM 4075 O O . THR A 1 535 ? 32.065 -2.707 44.280 1.00 27.95 535 THR A O 1
ATOM 4079 N N . LYS A 1 536 ? 30.411 -2.710 42.758 1.00 26.31 536 LYS A N 1
ATOM 4080 C CA . LYS A 1 536 ? 29.404 -3.146 43.715 1.00 25.69 536 LYS A CA 1
ATOM 4081 C C . LYS A 1 536 ? 29.456 -4.642 43.991 1.00 24.05 536 LYS A C 1
ATOM 4082 O O . LYS A 1 536 ? 28.851 -5.097 44.968 1.00 25.65 536 LYS A O 1
ATOM 4088 N N . GLY A 1 537 ? 30.163 -5.410 43.170 1.00 28.75 537 GLY A N 1
ATOM 4089 C CA . GLY A 1 537 ? 30.171 -6.850 43.333 1.00 25.24 537 GLY A CA 1
ATOM 4090 C C . GLY A 1 537 ? 28.857 -7.508 42.988 1.00 24.36 537 GLY A C 1
ATOM 4091 O O . GLY A 1 537 ? 28.495 -8.515 43.604 1.00 27.52 537 GLY A O 1
ATOM 4092 N N . ILE A 1 538 ? 28.125 -6.959 42.023 1.00 23.97 538 ILE A N 1
ATOM 4093 C CA . ILE A 1 538 ? 26.843 -7.504 41.590 1.00 27.11 538 ILE A CA 1
ATOM 4094 C C . ILE A 1 538 ? 27.053 -8.255 40.283 1.00 28.53 538 ILE A C 1
ATOM 4095 O O . ILE A 1 538 ? 27.585 -7.697 39.315 1.00 27.17 538 ILE A O 1
ATOM 4100 N N . GLU A 1 539 ? 26.637 -9.518 40.256 1.00 32.17 539 GLU A N 1
ATOM 4101 C CA . GLU A 1 539 ? 26.859 -10.372 39.093 1.00 28.03 539 GLU A CA 1
ATOM 4102 C C . GLU A 1 539 ? 25.795 -10.120 38.031 1.00 24.25 539 GLU A C 1
ATOM 4103 O O . GLU A 1 539 ? 24.612 -10.364 38.285 1.00 26.11 539 GLU A O 1
ATOM 4109 N N . PRO A 1 540 ? 26.160 -9.640 36.848 1.00 24.71 540 PRO A N 1
ATOM 4110 C CA . PRO A 1 540 ? 25.174 -9.499 35.772 1.00 27.08 540 PRO A CA 1
ATOM 4111 C C . PRO A 1 540 ? 24.803 -10.855 35.190 1.00 25.53 540 PRO A C 1
ATOM 4112 O O . PRO A 1 540 ? 25.432 -11.878 35.462 1.00 26.91 540 PRO A O 1
ATOM 4116 N N . LEU A 1 541 ? 23.742 -10.851 34.379 1.00 25.84 541 LEU A N 1
ATOM 4117 C CA . LEU A 1 541 ? 23.390 -12.049 33.624 1.00 26.22 541 LEU A CA 1
ATOM 4118 C C . LEU A 1 541 ? 24.495 -12.407 32.640 1.00 28.46 541 LEU A C 1
ATOM 4119 O O . LEU A 1 541 ? 24.964 -13.551 32.595 1.00 27.46 541 LEU A O 1
ATOM 4124 N N . PHE A 1 542 ? 24.928 -11.430 31.843 1.00 23.85 542 PHE A N 1
ATOM 4125 C CA . PHE A 1 542 ? 26.069 -11.569 30.969 1.00 23.52 542 PHE A CA 1
ATOM 4126 C C . PHE A 1 542 ? 26.810 -10.240 31.054 1.00 25.11 542 PHE A C 1
ATOM 4127 O O . PHE A 1 542 ? 26.194 -9.177 30.860 1.00 22.68 542 PHE A O 1
ATOM 4135 N N . PRO A 1 543 ? 28.104 -10.256 31.353 1.00 27.72 543 PRO A N 1
ATOM 4136 C CA . PRO A 1 543 ? 28.829 -9.009 31.605 1.00 23.81 543 PRO A CA 1
ATOM 4137 C C . PRO A 1 543 ? 29.191 -8.279 30.318 1.00 27.98 543 PRO A C 1
ATOM 4138 O O . PRO A 1 543 ? 29.078 -8.800 29.208 1.00 28.42 543 PRO A O 1
ATOM 4142 N N . PHE A 1 544 ? 29.619 -7.033 30.503 1.00 26.80 544 PHE A N 1
ATOM 4143 C CA . PHE A 1 544 ? 30.180 -6.242 29.417 1.00 21.87 544 PHE A CA 1
ATOM 4144 C C . PHE A 1 544 ? 31.367 -6.970 28.801 1.00 26.60 544 PHE A C 1
ATOM 4145 O O . PHE A 1 544 ? 32.239 -7.478 29.513 1.00 27.26 544 PHE A O 1
ATOM 4153 N N . GLY A 1 545 ? 31.390 -7.034 27.472 1.00 22.89 545 GLY A N 1
ATOM 4154 C CA . GLY A 1 545 ? 32.468 -7.693 26.768 1.00 22.86 545 GLY A CA 1
ATOM 4155 C C . GLY A 1 545 ? 32.371 -9.199 26.689 1.00 29.61 545 GLY A C 1
ATOM 4156 O O . GLY A 1 545 ? 33.347 -9.843 26.288 1.00 32.33 545 GLY A O 1
ATOM 4157 N N . HIS A 1 546 ? 31.229 -9.786 27.043 1.00 28.18 546 HIS A N 1
ATOM 4158 C CA . HIS A 1 546 ? 31.073 -11.234 27.018 1.00 29.60 546 HIS A CA 1
ATOM 4159 C C . HIS A 1 546 ? 30.637 -11.702 25.636 1.00 29.45 546 HIS A C 1
ATOM 4160 O O . HIS A 1 546 ? 29.733 -11.120 25.030 1.00 31.11 546 HIS A O 1
ATOM 4167 N N . GLY A 1 547 ? 31.279 -12.762 25.154 1.00 30.75 547 GLY A N 1
ATOM 4168 C CA . GLY A 1 547 ? 30.941 -13.368 23.883 1.00 27.42 547 GLY A CA 1
ATOM 4169 C C . GLY A 1 547 ? 31.742 -14.630 23.651 1.00 30.49 547 GLY A C 1
ATOM 4170 O O . GLY A 1 547 ? 32.949 -14.655 23.908 1.00 31.57 547 GLY A O 1
ATOM 4171 N N . LEU A 1 548 ? 31.086 -15.687 23.177 1.00 31.50 548 LEU A N 1
ATOM 4172 C CA . LEU A 1 548 ? 31.726 -16.976 22.974 1.00 33.48 548 LEU A CA 1
ATOM 4173 C C . LEU A 1 548 ? 32.103 -17.165 21.505 1.00 36.19 548 LEU A C 1
ATOM 4174 O O . LEU A 1 548 ? 31.821 -16.331 20.642 1.00 31.90 548 LEU A O 1
ATOM 4179 N N . SER A 1 549 ? 32.756 -18.291 21.226 1.00 33.88 549 SER A N 1
ATOM 4180 C CA . SER A 1 549 ? 33.163 -18.642 19.875 1.00 36.37 549 SER A CA 1
ATOM 4181 C C . SER A 1 549 ? 33.095 -20.154 19.731 1.00 37.98 549 SER A C 1
ATOM 4182 O O . SER A 1 549 ? 33.144 -20.891 20.719 1.00 40.07 549 SER A O 1
ATOM 4185 N N . TYR A 1 550 ? 32.986 -20.615 18.481 1.00 35.30 550 TYR A N 1
ATOM 4186 C CA . TYR A 1 550 ? 33.024 -22.048 18.211 1.00 37.64 550 TYR A CA 1
ATOM 4187 C C . TYR A 1 550 ? 34.414 -22.636 18.382 1.00 40.61 550 TYR A C 1
ATOM 4188 O O . TYR A 1 550 ? 34.579 -23.851 18.230 1.00 45.08 550 TYR A O 1
ATOM 4197 N N . THR A 1 551 ? 35.407 -21.806 18.685 1.00 41.44 551 THR A N 1
ATOM 4198 C CA . THR A 1 551 ? 36.773 -22.232 18.936 1.00 42.21 551 THR A CA 1
ATOM 4199 C C . THR A 1 551 ? 37.248 -21.603 20.239 1.00 45.46 551 THR A C 1
ATOM 4200 O O . THR A 1 551 ? 36.548 -20.794 20.854 1.00 43.26 551 THR A O 1
ATOM 4204 N N . LYS A 1 552 ? 38.450 -21.981 20.666 1.00 46.65 552 LYS A N 1
ATOM 4205 C CA . LYS A 1 552 ? 39.012 -21.503 21.922 1.00 48.62 552 LYS A CA 1
ATOM 4206 C C . LYS A 1 552 ? 40.295 -20.729 21.655 1.00 47.54 552 LYS A C 1
ATOM 4207 O O . LYS A 1 552 ? 41.091 -21.104 20.788 1.00 50.56 552 LYS A O 1
ATOM 4209 N N . PHE A 1 553 ? 40.490 -19.648 22.410 1.00 44.18 553 PHE A N 1
ATOM 4210 C CA . PHE A 1 553 ? 41.651 -18.779 22.275 1.00 46.43 553 PHE A CA 1
ATOM 4211 C C . PHE A 1 553 ? 42.406 -18.734 23.595 1.00 48.20 553 PHE A C 1
ATOM 4212 O O . PHE A 1 553 ? 41.811 -18.469 24.645 1.00 52.39 553 PHE A O 1
ATOM 4220 N N . GLU A 1 554 ? 43.711 -18.987 23.538 1.00 44.25 554 GLU A N 1
ATOM 4221 C CA . GLU A 1 554 ? 44.567 -19.008 24.717 1.00 43.97 554 GLU A CA 1
ATOM 4222 C C . GLU A 1 554 ? 45.476 -17.786 24.710 1.00 45.99 554 GLU A C 1
ATOM 4223 O O . GLU A 1 554 ? 46.196 -17.550 23.734 1.00 47.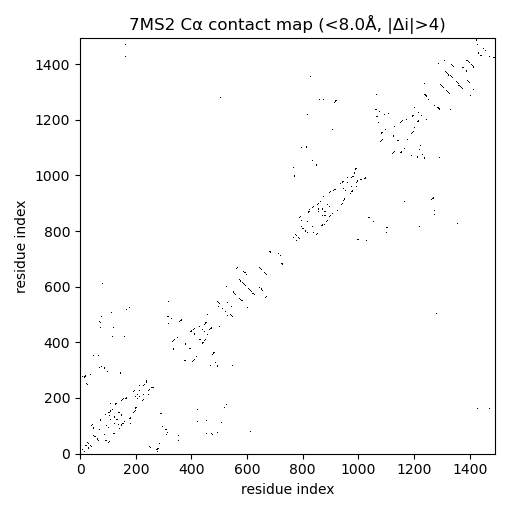64 554 GLU A O 1
ATOM 4229 N N . TYR A 1 555 ? 45.435 -17.013 25.790 1.00 48.32 555 TYR A N 1
ATOM 4230 C CA . TYR A 1 555 ? 46.304 -15.856 25.952 1.00 44.81 555 TYR A CA 1
ATOM 4231 C C . TYR A 1 555 ? 47.569 -16.265 26.695 1.00 47.86 555 TYR A C 1
ATOM 4232 O O . TYR A 1 555 ? 47.541 -17.119 27.585 1.00 50.90 555 TYR A O 1
ATOM 4241 N N . SER A 1 556 ? 48.684 -15.638 26.330 1.00 53.83 556 SER A N 1
ATOM 4242 C CA . SER A 1 556 ? 49.963 -15.980 26.934 1.00 49.45 556 SER A CA 1
ATOM 4243 C C . SER A 1 556 ? 50.952 -14.854 26.681 1.00 51.14 556 SER A C 1
ATOM 4244 O O . SER A 1 556 ? 50.770 -14.035 25.776 1.00 51.14 556 SER A O 1
ATOM 4247 N N . ASP A 1 557 ? 51.999 -14.826 27.503 1.00 52.47 557 ASP A N 1
ATOM 4248 C CA . ASP A 1 557 ? 53.144 -13.934 27.325 1.00 59.60 557 ASP A CA 1
ATOM 4249 C C . ASP A 1 557 ? 52.701 -12.470 27.234 1.00 54.20 557 ASP A C 1
ATOM 4250 O O . ASP A 1 557 ? 52.835 -11.805 26.206 1.00 54.50 557 ASP A O 1
ATOM 4252 N N . ILE A 1 558 ? 52.163 -11.983 28.351 1.00 53.01 558 ILE A N 1
ATOM 4253 C CA . ILE A 1 558 ? 51.839 -10.566 28.449 1.00 57.98 558 ILE A CA 1
ATOM 4254 C C . ILE A 1 558 ? 53.126 -9.769 28.612 1.00 57.72 558 ILE A C 1
ATOM 4255 O O . ILE A 1 558 ? 53.944 -10.044 29.501 1.00 55.05 558 ILE A O 1
ATOM 4260 N N . SER A 1 559 ? 53.321 -8.789 27.737 1.00 59.35 559 SER A N 1
ATOM 4261 C CA . SER A 1 559 ? 54.506 -7.950 27.748 1.00 54.85 559 SER A CA 1
ATOM 4262 C C . SER A 1 559 ? 54.122 -6.501 28.011 1.00 56.27 559 SER A C 1
ATOM 4263 O O . SER A 1 559 ? 52.999 -6.075 27.724 1.00 50.30 559 SER A O 1
ATOM 4266 N N . VAL A 1 560 ? 55.065 -5.751 28.572 1.00 60.69 560 VAL A N 1
ATOM 4267 C CA . VAL A 1 560 ? 54.910 -4.317 28.778 1.00 61.84 560 VAL A CA 1
ATOM 4268 C C . VAL A 1 560 ? 56.210 -3.634 28.386 1.00 65.11 560 VAL A C 1
ATOM 4269 O O . VAL A 1 560 ? 57.302 -4.153 28.643 1.00 57.84 560 VAL A O 1
ATOM 4273 N N . ASP A 1 561 ? 56.087 -2.468 27.751 1.00 68.38 561 ASP A N 1
ATOM 4274 C CA . ASP A 1 561 ? 57.261 -1.711 27.334 1.00 63.79 561 ASP A CA 1
ATOM 4275 C C . ASP A 1 561 ? 58.070 -1.263 28.544 1.00 60.79 561 ASP A C 1
ATOM 4276 O O . ASP A 1 561 ? 59.260 -1.572 28.667 1.00 63.36 561 ASP A O 1
ATOM 4281 N N . LYS A 1 562 ? 57.429 -0.534 29.452 1.00 67.25 562 LYS A N 1
ATOM 4282 C CA . LYS A 1 562 ? 58.077 0.050 30.613 1.00 58.82 562 LYS A CA 1
ATOM 4283 C C . LYS A 1 562 ? 57.326 -0.373 31.869 1.00 57.19 562 LYS A C 1
ATOM 4284 O O . LYS A 1 562 ? 56.188 -0.843 31.808 1.00 64.74 562 LYS A O 1
ATOM 4290 N N . LYS A 1 563 ? 57.980 -0.209 33.015 1.00 59.02 563 LYS A N 1
ATOM 4291 C CA . LYS A 1 563 ? 57.368 -0.507 34.304 1.00 58.10 563 LYS A CA 1
ATOM 4292 C C . LYS A 1 563 ? 57.222 0.709 35.206 1.00 59.28 563 LYS A C 1
ATOM 4293 O O . LYS A 1 563 ? 56.337 0.719 36.064 1.00 55.78 563 LYS A O 1
ATOM 4299 N N . ASP A 1 564 ? 58.061 1.730 35.036 1.00 65.98 564 ASP A N 1
ATOM 4300 C CA . ASP A 1 564 ? 57.949 2.997 35.750 1.00 66.77 564 ASP A CA 1
ATOM 4301 C C . ASP A 1 564 ? 57.804 4.098 34.711 1.00 65.68 564 ASP A C 1
ATOM 4302 O O . ASP A 1 564 ? 58.702 4.297 33.888 1.00 68.94 564 ASP A O 1
ATOM 4307 N N . VAL A 1 565 ? 56.674 4.801 34.741 1.00 62.86 565 VAL A N 1
ATOM 4308 C CA . VAL A 1 565 ? 56.320 5.738 33.683 1.00 61.33 565 VAL A CA 1
ATOM 4309 C C . VAL A 1 565 ? 55.773 7.023 34.296 1.00 66.06 565 VAL A C 1
ATOM 4310 O O . VAL A 1 565 ? 55.244 7.025 35.411 1.00 62.60 565 VAL A O 1
ATOM 4314 N N . SER A 1 566 ? 55.929 8.131 33.567 1.00 65.90 566 SER A N 1
ATOM 4315 C CA . SER A 1 566 ? 55.461 9.441 33.990 1.00 64.62 566 SER A CA 1
ATOM 4316 C C . SER A 1 566 ? 54.161 9.807 33.269 1.00 73.59 566 SER A C 1
ATOM 4317 O O . SER A 1 566 ? 53.624 9.042 32.464 1.00 69.54 566 SER A O 1
ATOM 4320 N N . ASP A 1 567 ? 53.647 11.003 33.571 1.00 78.99 567 ASP A N 1
ATOM 4321 C CA . ASP A 1 567 ? 52.429 11.475 32.918 1.00 69.99 567 ASP A CA 1
ATOM 4322 C C . ASP A 1 567 ? 52.634 11.629 31.416 1.00 69.30 567 ASP A C 1
ATOM 4323 O O . ASP A 1 567 ? 51.795 11.203 30.615 1.00 71.61 567 ASP A O 1
ATOM 4328 N N . ASN A 1 568 ? 53.750 12.232 31.015 1.00 67.36 568 ASN A N 1
ATOM 4329 C CA . ASN A 1 568 ? 54.012 12.496 29.608 1.00 64.32 568 ASN A CA 1
ATOM 4330 C C . ASN A 1 568 ? 54.639 11.309 28.888 1.00 65.83 568 ASN A C 1
ATOM 4331 O O . ASN A 1 568 ? 55.094 11.464 27.750 1.00 65.70 568 ASN A O 1
ATOM 4333 N N . SER A 1 569 ? 54.672 10.137 29.515 1.00 66.06 569 SER A N 1
ATOM 4334 C CA . SER A 1 569 ? 55.259 8.951 28.918 1.00 63.02 569 SER A CA 1
ATOM 4335 C C . SER A 1 569 ? 54.170 8.109 28.256 1.00 55.32 569 SER A C 1
ATOM 4336 O O . SER A 1 569 ? 52.981 8.432 28.298 1.00 56.91 569 SER A O 1
ATOM 4338 N N . ILE A 1 570 ? 54.591 7.008 27.639 1.00 53.83 570 ILE A N 1
ATOM 4339 C CA . ILE A 1 570 ? 53.700 6.111 26.912 1.00 50.26 570 ILE A CA 1
ATOM 4340 C C . ILE A 1 570 ? 54.165 4.682 27.148 1.00 50.88 570 ILE A C 1
ATOM 4341 O O . ILE A 1 570 ? 55.364 4.393 27.083 1.00 64.27 570 ILE A O 1
ATOM 4346 N N . ILE A 1 571 ? 53.221 3.785 27.420 1.00 48.37 571 ILE A N 1
ATOM 4347 C CA . ILE A 1 571 ? 53.522 2.378 27.655 1.00 54.28 571 ILE A CA 1
ATOM 4348 C C . ILE A 1 571 ? 52.975 1.567 26.491 1.00 56.60 571 ILE A C 1
ATOM 4349 O O . ILE A 1 571 ? 51.907 1.878 25.951 1.00 56.35 571 ILE A O 1
ATOM 4354 N N . ASN A 1 572 ? 53.710 0.526 26.106 1.00 58.84 572 ASN A N 1
ATOM 4355 C CA . ASN A 1 572 ? 53.306 -0.386 25.044 1.00 57.43 572 ASN A CA 1
ATOM 4356 C C . ASN A 1 572 ? 53.064 -1.758 25.654 1.00 60.92 572 ASN A C 1
ATOM 4357 O O . ASN A 1 572 ? 53.951 -2.314 26.311 1.00 58.41 572 ASN A O 1
ATOM 4362 N N . VAL A 1 573 ? 51.870 -2.300 25.434 1.00 55.89 573 VAL A N 1
ATOM 4363 C CA . VAL A 1 573 ? 51.463 -3.581 25.996 1.00 54.25 573 VAL A CA 1
ATOM 4364 C C . VAL A 1 573 ? 51.369 -4.591 24.863 1.00 50.91 573 VAL A C 1
ATOM 4365 O O . VAL A 1 573 ? 50.891 -4.271 23.769 1.00 49.20 573 VAL A O 1
ATOM 4369 N N . SER A 1 574 ? 51.839 -5.807 25.121 1.00 51.44 574 SER A N 1
ATOM 4370 C CA . SER A 1 574 ? 51.836 -6.869 24.130 1.00 52.89 574 SER A CA 1
ATOM 4371 C C . SER A 1 574 ? 51.285 -8.144 24.747 1.00 55.71 574 SER A C 1
ATOM 4372 O O . SER A 1 574 ? 51.517 -8.423 25.926 1.00 51.49 574 SER A O 1
ATOM 4375 N N . VAL A 1 575 ? 50.555 -8.911 23.940 1.00 61.18 575 VAL A N 1
ATOM 4376 C CA . VAL A 1 575 ? 50.038 -10.210 24.351 1.00 57.89 575 VAL A CA 1
ATOM 4377 C C . VAL A 1 575 ? 49.976 -11.108 23.129 1.00 56.44 575 VAL A C 1
ATOM 4378 O O . VAL A 1 575 ? 49.736 -10.648 22.009 1.00 58.91 575 VAL A O 1
ATOM 4382 N N . LYS A 1 576 ? 50.191 -12.398 23.351 1.00 50.64 576 LYS A N 1
ATOM 4383 C CA . LYS A 1 576 ? 50.118 -13.393 22.294 1.00 49.98 576 LYS A CA 1
ATOM 4384 C C . LYS A 1 576 ? 48.807 -14.152 22.434 1.00 51.69 576 LYS A C 1
ATOM 4385 O O . LYS A 1 576 ? 48.506 -14.688 23.506 1.00 48.52 576 LYS A O 1
ATOM 4387 N N . VAL A 1 577 ? 48.033 -14.194 21.354 1.00 51.92 577 VAL A N 1
ATOM 4388 C CA . VAL A 1 577 ? 46.755 -14.892 21.321 1.00 46.00 577 VAL A CA 1
ATOM 4389 C C . VAL A 1 577 ? 46.867 -16.024 20.312 1.00 54.58 577 VAL A C 1
ATOM 4390 O O . VAL A 1 577 ? 47.294 -15.807 19.172 1.00 54.38 577 VAL A O 1
ATOM 4394 N N . LYS A 1 578 ? 46.480 -17.227 20.731 1.00 54.39 578 LYS A N 1
ATOM 4395 C CA . LYS A 1 578 ? 46.599 -18.422 19.907 1.00 53.83 578 LYS A CA 1
ATOM 4396 C C . LYS A 1 578 ? 45.257 -19.130 19.831 1.00 50.50 578 LYS A C 1
ATOM 4397 O O . LYS A 1 578 ? 44.615 -19.364 20.860 1.00 54.47 578 LYS A O 1
ATOM 4401 N N . ASN A 1 579 ? 44.836 -19.464 18.614 1.00 51.08 579 ASN A N 1
ATOM 4402 C CA . ASN A 1 579 ? 43.635 -20.265 18.402 1.00 51.13 579 ASN A CA 1
ATOM 4403 C C . ASN A 1 579 ? 43.980 -21.724 18.674 1.00 57.37 579 ASN A C 1
ATOM 4404 O O . ASN A 1 579 ? 44.645 -22.373 17.861 1.00 57.01 579 ASN A O 1
ATOM 4409 N N . VAL A 1 580 ? 43.529 -22.245 19.816 1.00 54.29 580 VAL A N 1
ATOM 4410 C CA . VAL A 1 580 ? 43.836 -23.614 20.217 1.00 57.45 580 VAL A CA 1
ATOM 4411 C C . VAL A 1 580 ? 42.722 -24.583 19.835 1.00 58.47 580 VAL A C 1
ATOM 4412 O O . VAL A 1 580 ? 42.708 -25.723 20.307 1.00 60.92 580 VAL A O 1
ATOM 4416 N N . GLY A 1 581 ? 41.787 -24.157 18.986 1.00 56.88 581 GLY A N 1
ATOM 4417 C CA . GLY A 1 581 ? 40.695 -24.996 18.550 1.00 57.98 581 GLY A CA 1
ATOM 4418 C C . GLY A 1 581 ? 40.903 -25.543 17.149 1.00 60.38 581 GLY A C 1
ATOM 4419 O O . GLY A 1 581 ? 41.994 -25.492 16.576 1.00 62.08 581 GLY A O 1
ATOM 4420 N N . LYS A 1 582 ? 39.820 -26.086 16.594 1.00 61.14 582 LYS A N 1
ATOM 4421 C CA . LYS A 1 582 ? 39.845 -26.700 15.274 1.00 63.76 582 LYS A CA 1
ATOM 4422 C C . LYS A 1 582 ? 39.241 -25.822 14.186 1.00 62.04 582 LYS A C 1
ATOM 4423 O O . LYS A 1 582 ? 39.342 -26.170 13.005 1.00 67.53 582 LYS A O 1
ATOM 4425 N N . MET A 1 583 ? 38.620 -24.703 14.546 1.00 64.91 583 MET A N 1
ATOM 4426 C CA . MET A 1 583 ? 37.919 -23.844 13.604 1.00 61.24 583 MET A CA 1
ATOM 4427 C C . MET A 1 583 ? 38.494 -22.436 13.666 1.00 59.70 583 MET A C 1
ATOM 4428 O O . MET A 1 583 ? 38.788 -21.924 14.751 1.00 60.44 583 MET A O 1
ATOM 4433 N N . ALA A 1 584 ? 38.658 -21.813 12.500 1.00 53.94 584 ALA A N 1
ATOM 4434 C CA . ALA A 1 584 ? 39.157 -20.447 12.452 1.00 51.52 584 ALA A CA 1
ATOM 4435 C C . ALA A 1 584 ? 38.109 -19.477 12.989 1.00 48.21 584 ALA A C 1
ATOM 4436 O O . ALA A 1 584 ? 36.904 -19.736 12.934 1.00 48.98 584 ALA A O 1
ATOM 4438 N N . GLY A 1 585 ? 38.579 -18.352 13.515 1.00 45.92 585 GLY A N 1
ATOM 4439 C CA . GLY A 1 585 ? 37.672 -17.365 14.074 1.00 42.92 585 GLY A CA 1
ATOM 4440 C C . GLY A 1 585 ? 38.424 -16.129 14.514 1.00 40.99 585 GLY A C 1
ATOM 4441 O O . GLY A 1 585 ? 39.659 -16.102 14.557 1.00 41.99 585 GLY A O 1
ATOM 4442 N N . LYS A 1 586 ? 37.649 -15.097 14.841 1.00 38.45 586 LYS A N 1
ATOM 4443 C CA . LYS A 1 586 ? 38.174 -13.830 15.329 1.00 36.55 586 LYS A CA 1
ATOM 4444 C C . LYS A 1 586 ? 37.932 -13.701 16.826 1.00 44.89 586 LYS A C 1
ATOM 4445 O O . LYS A 1 586 ? 36.860 -14.058 17.327 1.00 36.60 586 LYS A O 1
ATOM 4451 N N . GLU A 1 587 ? 38.932 -13.186 17.536 1.00 41.44 587 GLU A N 1
ATOM 4452 C CA . GLU A 1 587 ? 38.853 -12.976 18.975 1.00 39.27 587 GLU A CA 1
ATOM 4453 C C . GLU A 1 587 ? 39.011 -11.496 19.284 1.00 34.91 587 GLU A C 1
ATOM 4454 O O . GLU A 1 587 ? 39.900 -10.833 18.739 1.00 38.93 587 GLU A O 1
ATOM 4460 N N . ILE A 1 588 ? 38.144 -10.985 20.151 1.00 33.85 588 ILE A N 1
ATOM 4461 C CA . ILE A 1 588 ? 38.205 -9.602 20.607 1.00 35.91 588 ILE A CA 1
ATOM 4462 C C . ILE A 1 588 ? 39.049 -9.563 21.877 1.00 38.91 588 ILE A C 1
ATOM 4463 O O . ILE A 1 588 ? 38.624 -10.042 22.931 1.00 40.44 588 ILE A O 1
ATOM 4468 N N . VAL A 1 589 ? 40.246 -8.996 21.778 1.00 35.98 589 VAL A N 1
ATOM 4469 C CA . VAL A 1 589 ? 41.126 -8.832 22.929 1.00 36.90 589 VAL A CA 1
ATOM 4470 C C . VAL A 1 589 ? 40.763 -7.530 23.627 1.00 36.26 589 VAL A C 1
ATOM 4471 O O . VAL A 1 589 ? 40.641 -6.485 22.979 1.00 38.40 589 VAL A O 1
ATOM 4475 N N . GLN A 1 590 ? 40.588 -7.588 24.946 1.00 40.54 590 GLN A N 1
ATOM 4476 C CA . GLN A 1 590 ? 40.143 -6.447 25.737 1.00 32.81 590 GLN A CA 1
ATOM 4477 C C . GLN A 1 590 ? 41.190 -6.109 26.788 1.00 32.52 590 GLN A C 1
ATOM 4478 O O . GLN A 1 590 ? 41.679 -6.999 27.491 1.00 35.43 590 GLN A O 1
ATOM 4484 N N . LEU A 1 591 ? 41.525 -4.825 26.899 1.00 32.76 591 LEU A N 1
ATOM 4485 C CA . LEU A 1 591 ? 42.498 -4.343 27.871 1.00 34.49 591 LEU A CA 1
ATOM 4486 C C . LEU A 1 591 ? 41.808 -3.392 28.837 1.00 33.31 591 LEU A C 1
ATOM 4487 O O . LEU A 1 591 ? 41.184 -2.413 28.411 1.00 32.24 591 LEU A O 1
ATOM 4492 N N . TYR A 1 592 ? 41.936 -3.671 30.131 1.00 31.55 592 TYR A N 1
ATOM 4493 C CA . TYR A 1 592 ? 41.374 -2.834 31.180 1.00 31.61 592 TYR A CA 1
ATOM 4494 C C . TYR A 1 592 ? 42.494 -2.302 32.063 1.00 38.88 592 TYR A C 1
ATOM 4495 O O . TYR A 1 592 ? 43.542 -2.938 32.215 1.00 42.50 592 TYR A O 1
ATOM 4504 N N . VAL A 1 593 ? 42.260 -1.133 32.652 1.00 35.27 593 VAL A N 1
ATOM 4505 C CA . VAL A 1 593 ? 43.212 -0.501 33.557 1.00 39.55 593 VAL A CA 1
ATOM 4506 C C . VAL A 1 593 ? 42.564 -0.387 34.929 1.00 41.28 593 VAL A C 1
ATOM 4507 O O . VAL A 1 593 ? 41.444 0.123 35.052 1.00 37.31 593 VAL A O 1
ATOM 4511 N N . LYS A 1 594 ? 43.268 -0.860 35.955 1.00 40.52 594 LYS A N 1
ATOM 4512 C CA . LYS A 1 594 ? 42.791 -0.807 37.329 1.00 43.46 594 LYS A CA 1
ATOM 4513 C C . LYS A 1 594 ? 43.727 0.059 38.158 1.00 45.30 594 LYS A C 1
ATOM 4514 O O . LYS A 1 594 ? 44.948 -0.127 38.122 1.00 42.45 594 LYS A O 1
ATOM 4520 N N . ASP A 1 595 ? 43.149 0.999 38.903 1.00 48.82 595 ASP A N 1
ATOM 4521 C CA . ASP A 1 595 ? 43.885 1.846 39.834 1.00 51.56 595 ASP A CA 1
ATOM 4522 C C . ASP A 1 595 ? 43.742 1.230 41.222 1.00 58.48 595 ASP A C 1
ATOM 4523 O O . ASP A 1 595 ? 42.674 1.314 41.838 1.00 63.30 595 ASP A O 1
ATOM 4528 N N . VAL A 1 596 ? 44.819 0.607 41.712 1.00 53.97 596 VAL A N 1
ATOM 4529 C CA . VAL A 1 596 ? 44.713 -0.194 42.928 1.00 55.76 596 VAL A CA 1
ATOM 4530 C C . VAL A 1 596 ? 44.499 0.687 44.151 1.00 60.55 596 VAL A C 1
ATOM 4531 O O . VAL A 1 596 ? 43.906 0.246 45.143 1.00 60.47 596 VAL A O 1
ATOM 4535 N N . LYS A 1 597 ? 44.979 1.927 44.115 1.00 64.65 597 LYS A N 1
ATOM 4536 C CA . LYS A 1 597 ? 44.842 2.830 45.249 1.00 65.76 597 LYS A CA 1
ATOM 4537 C C . LYS A 1 597 ? 44.819 4.261 44.739 1.00 67.83 597 LYS A C 1
ATOM 4538 O O . LYS A 1 597 ? 45.718 4.674 44.000 1.00 77.88 597 LYS A O 1
ATOM 4540 N N . SER A 1 598 ? 43.789 5.008 45.128 1.00 59.30 598 SER A N 1
ATOM 4541 C CA . SER A 1 598 ? 43.675 6.405 44.744 1.00 60.96 598 SER A CA 1
ATOM 4542 C C . SER A 1 598 ? 42.819 7.133 45.769 1.00 62.21 598 SER A C 1
ATOM 4543 O O . SER A 1 598 ? 41.895 6.557 46.349 1.00 61.65 598 SER A O 1
ATOM 4546 N N . SER A 1 599 ? 43.136 8.414 45.979 1.00 60.09 599 SER A N 1
ATOM 4547 C CA . SER A 1 599 ? 42.376 9.214 46.934 1.00 58.54 599 SER A CA 1
ATOM 4548 C C . SER A 1 599 ? 40.940 9.409 46.473 1.00 54.25 599 SER A C 1
ATOM 4549 O O . SER A 1 599 ? 40.027 9.480 47.303 1.00 58.36 599 SER A O 1
ATOM 4552 N N . VAL A 1 600 ? 40.723 9.501 45.178 1.00 51.39 600 VAL A N 1
ATOM 4553 C CA . VAL A 1 600 ? 39.384 9.647 44.625 1.00 54.06 600 VAL A CA 1
ATOM 4554 C C . VAL A 1 600 ? 38.804 8.263 44.373 1.00 51.25 600 VAL A C 1
ATOM 4555 O O . VAL A 1 600 ? 39.527 7.294 44.113 1.00 52.62 600 VAL A O 1
ATOM 4559 N N . ARG A 1 601 ? 37.482 8.166 44.464 1.00 46.33 601 ARG A N 1
ATOM 4560 C CA . ARG A 1 601 ? 36.783 6.921 44.174 1.00 43.11 601 ARG A CA 1
ATOM 4561 C C . ARG A 1 601 ? 36.726 6.711 42.666 1.00 40.28 601 ARG A C 1
ATOM 4562 O O . ARG A 1 601 ? 36.248 7.581 41.930 1.00 42.15 601 ARG A O 1
ATOM 4570 N N . ARG A 1 602 ? 37.217 5.569 42.207 1.00 35.82 602 ARG A N 1
ATOM 4571 C CA . ARG A 1 602 ? 37.195 5.196 40.803 1.00 35.17 602 ARG A CA 1
ATOM 4572 C C . ARG A 1 602 ? 36.663 3.781 40.666 1.00 36.26 602 ARG A C 1
ATOM 4573 O O . ARG A 1 602 ? 36.703 3.000 41.624 1.00 38.47 602 ARG A O 1
ATOM 4581 N N . PRO A 1 603 ? 36.131 3.425 39.496 1.00 34.73 603 PRO A N 1
ATOM 4582 C CA . PRO A 1 603 ? 35.619 2.063 39.298 1.00 29.41 603 PRO A CA 1
ATOM 4583 C C . PRO A 1 603 ? 36.722 1.031 39.482 1.00 32.09 603 PRO A C 1
ATOM 4584 O O . PRO A 1 603 ? 37.915 1.344 39.498 1.00 37.55 603 PRO A O 1
ATOM 4588 N N . GLU A 1 604 ? 36.304 -0.228 39.629 1.00 33.31 604 GLU A N 1
ATOM 4589 C CA . GLU A 1 604 ? 37.273 -1.310 39.782 1.00 33.83 604 GLU A CA 1
ATOM 4590 C C . GLU A 1 604 ? 38.246 -1.351 38.609 1.00 37.19 604 GLU A C 1
ATOM 4591 O O . GLU A 1 604 ? 39.459 -1.481 38.805 1.00 42.71 604 GLU A O 1
ATOM 4597 N N . LYS A 1 605 ? 37.736 -1.225 37.386 1.00 32.16 605 LYS A N 1
ATOM 4598 C CA . LYS A 1 605 ? 38.591 -1.166 36.208 1.00 32.42 605 LYS A CA 1
ATOM 4599 C C . LYS A 1 605 ? 37.831 -0.476 35.089 1.00 30.57 605 LYS A C 1
ATOM 4600 O O . LYS A 1 605 ? 36.599 -0.413 35.097 1.00 31.06 605 LYS A O 1
ATOM 4606 N N . GLU A 1 606 ? 38.585 0.049 34.126 1.00 29.39 606 GLU A N 1
ATOM 4607 C CA . GLU A 1 606 ? 38.020 0.765 32.993 1.00 28.83 606 GLU A CA 1
ATOM 4608 C C . GLU A 1 606 ? 38.687 0.301 31.706 1.00 31.51 606 GLU A C 1
ATOM 4609 O O . GLU A 1 606 ? 39.912 0.150 31.651 1.00 29.10 606 GLU A O 1
ATOM 4615 N N . LEU A 1 607 ? 37.874 0.074 30.675 1.00 33.41 607 LEU A N 1
ATOM 4616 C CA . LEU A 1 607 ? 38.395 -0.361 29.386 1.00 26.69 607 LEU A CA 1
ATOM 4617 C C . LEU A 1 607 ? 39.218 0.750 28.752 1.00 28.58 607 LEU A C 1
ATOM 4618 O O . LEU A 1 607 ? 38.767 1.896 28.658 1.00 30.78 607 LEU A O 1
ATOM 4623 N N . LYS A 1 608 ? 40.429 0.409 28.308 1.00 25.63 608 LYS A N 1
ATOM 4624 C CA . LYS A 1 608 ? 41.319 1.381 27.688 1.00 31.51 608 LYS A CA 1
ATOM 4625 C C . LYS A 1 608 ? 41.926 0.883 26.381 1.00 33.94 608 LYS A C 1
ATOM 4626 O O . LYS A 1 608 ? 42.828 1.537 25.845 1.00 39.95 608 LYS A O 1
ATOM 4632 N N . GLY A 1 609 ? 41.467 -0.252 25.858 1.00 30.77 609 GLY A N 1
ATOM 4633 C CA . GLY A 1 609 ? 41.983 -0.757 24.600 1.00 34.11 609 GLY A CA 1
ATOM 4634 C C . GLY A 1 609 ? 41.324 -2.043 24.147 1.00 29.80 609 GLY A C 1
ATOM 4635 O O . GLY A 1 609 ? 40.979 -2.892 24.973 1.00 32.91 609 GLY A O 1
ATOM 4636 N N . PHE A 1 610 ? 41.143 -2.200 22.836 1.00 32.67 610 PHE A N 1
ATOM 4637 C CA . PHE A 1 610 ? 40.544 -3.413 22.299 1.00 32.24 610 PHE A CA 1
ATOM 4638 C C . PHE A 1 610 ? 40.986 -3.602 20.855 1.00 33.63 610 PHE A C 1
ATOM 4639 O O . PHE A 1 610 ? 41.071 -2.634 20.095 1.00 33.77 610 PHE A O 1
ATOM 4647 N N . GLU A 1 611 ? 41.265 -4.853 20.491 1.00 31.77 611 GLU A N 1
ATOM 4648 C CA . GLU A 1 611 ? 41.605 -5.223 19.124 1.00 33.91 611 GLU A CA 1
ATOM 4649 C C . GLU A 1 611 ? 40.961 -6.562 18.796 1.00 37.36 611 GLU A C 1
ATOM 4650 O O . GLU A 1 611 ? 40.691 -7.373 19.686 1.00 37.60 611 GLU A O 1
ATOM 4656 N N . LYS A 1 612 ? 40.719 -6.786 17.507 1.00 34.33 612 LYS A N 1
ATOM 4657 C CA . LYS A 1 612 ? 40.121 -8.019 17.011 1.00 32.23 612 LYS A CA 1
ATOM 4658 C C . LYS A 1 612 ? 41.092 -8.664 16.033 1.00 38.39 612 LYS A C 1
ATOM 4659 O O . LYS A 1 612 ? 41.496 -8.032 15.051 1.00 39.30 612 LYS A O 1
ATOM 4665 N N . VAL A 1 613 ? 41.466 -9.914 16.297 1.00 38.03 613 VAL A N 1
ATOM 4666 C CA . VAL A 1 613 ? 42.445 -10.628 15.485 1.00 43.97 613 VAL A CA 1
ATOM 4667 C C . VAL A 1 613 ? 41.814 -11.895 14.925 1.00 44.80 613 VAL A C 1
ATOM 4668 O O . VAL A 1 613 ? 41.018 -12.557 15.600 1.00 44.65 613 VAL A O 1
ATOM 4672 N N . PHE A 1 614 ? 42.172 -12.224 13.686 1.00 42.90 614 PHE A N 1
ATOM 4673 C CA . PHE A 1 614 ? 41.736 -13.450 13.032 1.00 46.02 614 PHE A CA 1
ATOM 4674 C C . PHE A 1 614 ? 42.829 -14.502 13.168 1.00 51.89 614 PHE A C 1
ATOM 4675 O O . PHE A 1 614 ? 43.999 -14.225 12.891 1.00 54.92 614 PHE A O 1
ATOM 4683 N N . LEU A 1 615 ? 42.446 -15.710 13.578 1.00 51.78 615 LEU A N 1
ATOM 4684 C CA . LEU A 1 615 ? 43.411 -16.772 13.839 1.00 50.46 615 LEU A CA 1
ATOM 4685 C C . LEU A 1 615 ? 42.917 -18.072 13.226 1.00 52.96 615 LEU A C 1
ATOM 4686 O O . LEU A 1 615 ? 41.835 -18.554 13.574 1.00 51.01 615 LEU A O 1
ATOM 4691 N N . ASN A 1 616 ? 43.712 -18.637 12.321 1.00 57.02 616 ASN A N 1
ATOM 4692 C CA . ASN A 1 616 ? 43.457 -19.977 11.828 1.00 56.75 616 ASN A CA 1
ATOM 4693 C C . ASN A 1 616 ? 43.744 -20.994 12.933 1.00 60.48 616 ASN A C 1
ATOM 4694 O O . ASN A 1 616 ? 44.398 -20.670 13.927 1.00 59.69 616 ASN A O 1
ATOM 4699 N N . PRO A 1 617 ? 43.244 -22.224 12.796 1.00 59.77 617 PRO A N 1
ATOM 4700 C CA . PRO A 1 617 ? 43.493 -23.238 13.829 1.00 60.83 617 PRO A CA 1
ATOM 4701 C C . PRO A 1 617 ? 44.979 -23.409 14.111 1.00 62.52 617 PRO A C 1
ATOM 4702 O O . PRO A 1 617 ? 45.783 -23.631 13.203 1.00 64.97 617 PRO A O 1
ATOM 4706 N N . GLY A 1 618 ? 45.341 -23.294 15.390 1.00 61.66 618 GLY A N 1
ATOM 4707 C CA . GLY A 1 618 ? 46.722 -23.378 15.812 1.00 63.50 618 GLY A CA 1
ATOM 4708 C C . GLY A 1 618 ? 47.534 -22.113 15.638 1.00 65.78 618 GLY A C 1
ATOM 4709 O O . GLY A 1 618 ? 48.683 -22.070 16.100 1.00 66.08 618 GLY A O 1
ATOM 4710 N N . GLU A 1 619 ? 46.984 -21.079 15.003 1.00 59.72 619 GLU A N 1
ATOM 4711 C CA . GLU A 1 619 ? 47.753 -19.876 14.716 1.00 58.82 619 GLU A CA 1
ATOM 4712 C C . GLU A 1 619 ? 47.851 -18.989 15.949 1.00 56.40 619 GLU A C 1
ATOM 4713 O O . GLU A 1 619 ? 46.907 -18.885 16.737 1.00 62.31 619 GLU A O 1
ATOM 4719 N N . GLU A 1 620 ? 49.003 -18.339 16.102 1.00 57.11 620 GLU A N 1
ATOM 4720 C CA . GLU A 1 620 ? 49.266 -17.425 17.204 1.00 55.32 620 GLU A CA 1
ATOM 4721 C C . GLU A 1 620 ? 49.817 -16.125 16.643 1.00 57.36 620 GLU A C 1
ATOM 4722 O O . GLU A 1 620 ? 50.743 -16.144 15.825 1.00 56.92 620 GLU A O 1
ATOM 4728 N N . LYS A 1 621 ? 49.251 -15.000 17.076 1.00 55.13 621 LYS A N 1
ATOM 4729 C CA . LYS A 1 621 ? 49.739 -13.691 16.668 1.00 55.17 621 LYS A CA 1
ATOM 4730 C C . LYS A 1 621 ? 49.814 -12.780 17.886 1.00 53.87 621 LYS A C 1
ATOM 4731 O O . LYS A 1 621 ? 49.108 -12.974 18.880 1.00 50.08 621 LYS A O 1
ATOM 4737 N N . THR A 1 622 ? 50.684 -11.778 17.796 1.00 54.61 622 THR A N 1
ATOM 4738 C CA . THR A 1 622 ? 50.888 -10.827 18.879 1.00 50.30 622 THR A CA 1
ATOM 4739 C C . THR A 1 622 ? 50.007 -9.603 18.666 1.00 47.33 622 THR A C 1
ATOM 4740 O O . THR A 1 622 ? 49.986 -9.027 17.573 1.00 50.18 622 THR A O 1
ATOM 4744 N N . VAL A 1 623 ? 49.284 -9.213 19.712 1.00 49.19 623 VAL A N 1
ATOM 4745 C CA . VAL A 1 623 ? 48.421 -8.038 19.696 1.00 46.21 623 VAL A CA 1
ATOM 4746 C C . VAL A 1 623 ? 49.070 -6.960 20.549 1.00 46.88 623 VAL A C 1
ATOM 4747 O O . VAL A 1 623 ? 49.588 -7.244 21.636 1.00 52.65 623 VAL A O 1
ATOM 4751 N N . THR A 1 624 ? 49.039 -5.725 20.060 1.00 40.99 624 THR A N 1
ATOM 4752 C CA . THR A 1 624 ? 49.707 -4.613 20.717 1.00 45.56 624 THR A CA 1
ATOM 4753 C C . THR A 1 624 ? 48.704 -3.542 21.125 1.00 48.27 624 THR A C 1
ATOM 4754 O O . THR A 1 624 ? 47.705 -3.302 20.440 1.00 43.27 624 THR A O 1
ATOM 4758 N N . PHE A 1 625 ? 48.993 -2.901 22.254 1.00 47.84 625 PHE A N 1
ATOM 4759 C CA . PHE A 1 625 ? 48.208 -1.793 22.772 1.00 42.67 625 PHE A CA 1
ATOM 4760 C C . PHE A 1 625 ? 49.153 -0.685 23.207 1.00 44.93 625 PHE A C 1
ATOM 4761 O O . PHE A 1 625 ? 50.264 -0.946 23.675 1.00 51.14 625 PHE A O 1
ATOM 4769 N N . THR A 1 626 ? 48.704 0.556 23.050 1.00 40.96 626 THR A N 1
ATOM 4770 C CA . THR A 1 626 ? 49.436 1.717 23.535 1.00 43.75 626 THR A CA 1
ATOM 4771 C C . THR A 1 626 ? 48.610 2.400 24.616 1.00 48.27 626 THR A C 1
ATOM 4772 O O . THR A 1 626 ? 47.396 2.568 24.463 1.00 53.50 626 THR A O 1
ATOM 4776 N N . LEU A 1 627 ? 49.261 2.761 25.721 1.00 54.02 627 LEU A N 1
ATOM 4777 C CA . LEU A 1 627 ? 48.579 3.316 26.886 1.00 50.00 627 LEU A CA 1
ATOM 4778 C C . LEU A 1 627 ? 48.984 4.774 27.064 1.00 53.79 627 LEU A C 1
ATOM 4779 O O . LEU A 1 627 ? 50.151 5.078 27.338 1.00 46.33 627 LEU A O 1
ATOM 4784 N N . ASP A 1 628 ? 48.011 5.666 26.905 1.00 62.86 628 ASP A N 1
ATOM 4785 C CA . ASP A 1 628 ? 48.197 7.102 27.021 1.00 59.07 628 ASP A CA 1
ATOM 4786 C C . ASP A 1 628 ? 48.249 7.505 28.494 1.00 54.61 628 ASP A C 1
ATOM 4787 O O . ASP A 1 628 ? 48.125 6.676 29.399 1.00 56.04 628 ASP A O 1
ATOM 4792 N N . LYS A 1 629 ? 48.451 8.801 28.745 1.00 52.13 629 LYS A N 1
ATOM 4793 C CA . LYS A 1 629 ? 48.181 9.328 30.078 1.00 46.01 629 LYS A CA 1
ATOM 4794 C C . LYS A 1 629 ? 46.705 9.179 30.421 1.00 45.38 629 LYS A C 1
ATOM 4795 O O . LYS A 1 629 ? 46.349 8.880 31.568 1.00 45.16 629 LYS A O 1
ATOM 4801 N N . ARG A 1 630 ? 45.831 9.370 29.430 1.00 43.27 630 ARG A N 1
ATOM 4802 C CA . ARG A 1 630 ? 44.395 9.272 29.656 1.00 39.67 630 ARG A CA 1
ATOM 4803 C C . ARG A 1 630 ? 43.962 7.865 30.043 1.00 38.24 630 ARG A C 1
ATOM 4804 O O . ARG A 1 630 ? 42.846 7.689 30.544 1.00 37.27 630 ARG A O 1
ATOM 4812 N N . ALA A 1 631 ? 44.808 6.860 29.812 1.00 39.48 631 ALA A N 1
ATOM 4813 C CA . ALA A 1 631 ? 44.488 5.510 30.255 1.00 37.42 631 ALA A CA 1
ATOM 4814 C C . ALA A 1 631 ? 44.577 5.368 31.769 1.00 37.21 631 ALA A C 1
ATOM 4815 O O . ALA A 1 631 ? 44.000 4.428 32.326 1.00 36.66 631 ALA A O 1
ATOM 4817 N N . PHE A 1 632 ? 45.276 6.285 32.444 1.00 40.22 632 PHE A N 1
ATOM 4818 C CA . PHE A 1 632 ? 45.441 6.244 33.890 1.00 42.59 632 PHE A CA 1
ATOM 4819 C C . PHE A 1 632 ? 44.853 7.446 34.614 1.00 40.54 632 PHE A C 1
ATOM 4820 O O . PHE A 1 632 ? 44.827 7.445 35.850 1.00 43.76 632 PHE A O 1
ATOM 4828 N N . ALA A 1 633 ? 44.387 8.462 33.895 1.00 40.88 633 ALA A N 1
ATOM 4829 C CA . ALA A 1 633 ? 43.983 9.718 34.507 1.00 37.77 633 ALA A CA 1
ATOM 4830 C C . ALA A 1 633 ? 42.490 9.753 34.799 1.00 39.18 633 ALA A C 1
ATOM 4831 O O . ALA A 1 633 ? 41.674 9.246 34.024 1.00 35.72 633 ALA A O 1
ATOM 4833 N N . TYR A 1 634 ? 42.146 10.351 35.933 1.00 39.27 634 TYR A N 1
ATOM 4834 C CA . TYR A 1 634 ? 40.792 10.785 36.238 1.00 39.86 634 TYR A CA 1
ATOM 4835 C C . TYR A 1 634 ? 40.702 12.290 36.004 1.00 38.00 634 TYR A C 1
ATOM 4836 O O . TYR A 1 634 ? 41.715 12.979 35.869 1.00 42.17 634 TYR A O 1
ATOM 4845 N N . TYR A 1 635 ? 39.478 12.809 35.959 1.00 33.08 635 TYR A N 1
ATOM 4846 C CA . TYR A 1 635 ? 39.290 14.242 35.774 1.00 33.04 635 TYR A CA 1
ATOM 4847 C C . TYR A 1 635 ? 39.286 14.921 37.138 1.00 34.79 635 TYR A C 1
ATOM 4848 O O . TYR A 1 635 ? 38.441 14.617 37.988 1.00 33.06 635 TYR A O 1
ATOM 4857 N N . ASN A 1 636 ? 40.224 15.844 37.340 1.00 36.74 636 ASN A N 1
ATOM 4858 C CA . ASN A 1 636 ? 40.355 16.578 38.593 1.00 39.91 636 ASN A CA 1
ATOM 4859 C C . ASN A 1 636 ? 39.653 17.921 38.431 1.00 42.59 636 ASN A C 1
ATOM 4860 O O . ASN A 1 636 ? 40.076 18.759 37.626 1.00 35.50 636 ASN A O 1
ATOM 4865 N N . THR A 1 637 ? 38.576 18.123 39.195 1.00 43.63 637 THR A N 1
ATOM 4866 C CA . THR A 1 637 ? 37.772 19.330 39.035 1.00 41.35 637 THR A CA 1
ATOM 4867 C C . THR A 1 637 ? 38.459 20.558 39.618 1.00 36.47 637 THR A C 1
ATOM 4868 O O . THR A 1 637 ? 38.199 21.678 39.165 1.00 38.32 637 THR A O 1
ATOM 4872 N N . GLN A 1 638 ? 39.324 20.379 40.620 1.00 40.44 638 GLN A N 1
ATOM 4873 C CA . GLN A 1 638 ? 40.008 21.527 41.212 1.00 41.91 638 GLN A CA 1
ATOM 4874 C C . GLN A 1 638 ? 40.928 22.196 40.199 1.00 43.48 638 GLN A C 1
ATOM 4875 O O . GLN A 1 638 ? 40.829 23.404 39.955 1.00 45.09 638 GLN A O 1
ATOM 4881 N N . ILE A 1 639 ? 41.838 21.422 39.598 1.00 41.75 639 ILE A N 1
ATOM 4882 C CA . ILE A 1 639 ? 42.714 21.955 38.556 1.00 39.90 639 ILE A CA 1
ATOM 4883 C C . ILE A 1 639 ? 42.045 21.993 37.193 1.00 39.86 639 ILE A C 1
ATOM 4884 O O . ILE A 1 639 ? 42.656 22.481 36.232 1.00 43.05 639 ILE A O 1
ATOM 4889 N N . LYS A 1 640 ? 40.808 21.500 37.082 1.00 40.70 640 LYS A N 1
ATOM 4890 C CA . LYS A 1 640 ? 40.054 21.492 35.825 1.00 40.04 640 LYS A CA 1
ATOM 4891 C C . LYS A 1 640 ? 40.844 20.820 34.704 1.00 39.29 640 LYS A C 1
ATOM 4892 O O . LYS A 1 640 ? 40.909 21.314 33.577 1.00 37.53 640 LYS A O 1
ATOM 4898 N N . ASP A 1 641 ? 41.457 19.681 35.021 1.00 38.25 641 ASP A N 1
ATOM 4899 C CA . ASP A 1 641 ? 42.292 18.975 34.059 1.00 37.94 641 ASP A CA 1
ATOM 4900 C C . ASP A 1 641 ? 42.400 17.516 34.480 1.00 36.74 641 ASP A C 1
ATOM 4901 O O . ASP A 1 641 ? 42.142 17.163 35.632 1.00 36.72 641 ASP A O 1
ATOM 4906 N N . TRP A 1 642 ? 42.769 16.670 33.522 1.00 36.71 642 TRP A N 1
ATOM 4907 C CA . TRP A 1 642 ? 42.997 15.261 33.812 1.00 36.77 642 TRP A CA 1
ATOM 4908 C C . TRP A 1 642 ? 44.247 15.094 34.665 1.00 43.09 642 TRP A C 1
ATOM 4909 O O . TRP A 1 642 ? 45.297 15.677 34.372 1.00 46.53 642 TRP A O 1
ATOM 4920 N N . HIS A 1 643 ? 44.135 14.291 35.721 1.00 38.63 643 HIS A N 1
ATOM 4921 C CA . HIS A 1 643 ? 45.202 14.125 36.696 1.00 44.25 643 HIS A CA 1
ATOM 4922 C C . HIS A 1 643 ? 45.460 12.645 36.932 1.00 43.84 643 HIS A C 1
ATOM 4923 O O . HIS A 1 643 ? 44.527 11.836 36.951 1.00 40.83 643 HIS A O 1
ATOM 4930 N N . VAL A 1 644 ? 46.731 12.298 37.111 1.00 42.88 644 VAL A N 1
ATOM 4931 C CA . VAL A 1 644 ? 47.148 10.937 37.421 1.00 43.03 644 VAL A CA 1
ATOM 4932 C C . VAL A 1 644 ? 47.707 10.950 38.833 1.00 45.87 644 VAL A C 1
ATOM 4933 O O . VAL A 1 644 ? 48.758 11.550 39.089 1.00 55.84 644 VAL A O 1
ATOM 4937 N N . GLU A 1 645 ? 47.011 10.289 39.751 1.00 49.40 645 GLU A N 1
ATOM 4938 C CA . GLU A 1 645 ? 47.519 10.138 41.104 1.00 48.37 645 GLU A CA 1
ATOM 4939 C C . GLU A 1 645 ? 48.559 9.028 41.121 1.00 50.39 645 GLU A C 1
ATOM 4940 O O . GLU A 1 645 ? 48.286 7.905 40.685 1.00 51.47 645 GLU A O 1
ATOM 4946 N N . SER A 1 646 ? 49.751 9.350 41.617 1.00 56.60 646 SER A N 1
ATOM 4947 C CA . SER A 1 646 ? 50.841 8.386 41.639 1.00 50.99 646 SER A CA 1
ATOM 4948 C C . SER A 1 646 ? 50.424 7.122 42.375 1.00 51.28 646 SER A C 1
ATOM 4949 O O . SER A 1 646 ? 49.880 7.181 43.482 1.00 56.64 646 SER A O 1
ATOM 4952 N N . GLY A 1 647 ? 50.658 5.979 41.743 1.00 51.02 647 GLY A N 1
ATOM 4953 C CA . GLY A 1 647 ? 50.312 4.712 42.350 1.00 55.74 647 GLY A CA 1
ATOM 4954 C C . GLY A 1 647 ? 50.530 3.576 41.372 1.00 52.37 647 GLY A C 1
ATOM 4955 O O . GLY A 1 647 ? 51.049 3.766 40.269 1.00 50.96 647 GLY A O 1
ATOM 4956 N N . GLU A 1 648 ? 50.117 2.390 41.803 1.00 50.90 648 GLU A N 1
ATOM 4957 C CA . GLU A 1 648 ? 50.254 1.187 41.001 1.00 50.79 648 GLU A CA 1
ATOM 4958 C C . GLU A 1 648 ? 49.014 1.012 40.138 1.00 50.58 648 GLU A C 1
ATOM 4959 O O . GLU A 1 648 ? 47.891 1.253 40.588 1.00 56.22 648 GLU A O 1
ATOM 4965 N N . PHE A 1 649 ? 49.225 0.596 38.892 1.00 47.75 649 PHE A N 1
ATOM 4966 C CA . PHE A 1 649 ? 48.135 0.361 37.957 1.00 48.55 649 PHE A CA 1
ATOM 4967 C C . PHE A 1 649 ? 48.280 -1.032 37.370 1.00 47.31 649 PHE A C 1
ATOM 4968 O O . PHE A 1 649 ? 49.380 -1.436 36.984 1.00 47.26 649 PHE A O 1
ATOM 4976 N N . LEU A 1 650 ? 47.172 -1.759 37.308 1.00 46.93 650 LEU A N 1
ATOM 4977 C CA . LEU A 1 650 ? 47.151 -3.101 36.749 1.00 44.10 650 LEU A CA 1
ATOM 4978 C C . LEU A 1 650 ? 46.616 -3.046 35.326 1.00 42.50 650 LEU A C 1
ATOM 4979 O O . LEU A 1 650 ? 45.586 -2.414 35.068 1.00 44.98 650 LEU A O 1
ATOM 4984 N N . ILE A 1 651 ? 47.324 -3.695 34.410 1.00 45.33 651 ILE A N 1
ATOM 4985 C CA . ILE A 1 651 ? 46.899 -3.818 33.023 1.00 42.36 651 ILE A CA 1
ATOM 4986 C C . ILE A 1 651 ? 46.239 -5.182 32.885 1.00 41.24 651 ILE A C 1
ATOM 4987 O O . ILE A 1 651 ? 46.918 -6.213 32.870 1.00 42.49 651 ILE A O 1
ATOM 4992 N N . LEU A 1 652 ? 44.914 -5.192 32.798 1.00 42.82 652 LEU A N 1
ATOM 4993 C CA . LEU A 1 652 ? 44.141 -6.424 32.762 1.00 38.52 652 LEU A CA 1
ATOM 4994 C C . LEU A 1 652 ? 43.740 -6.713 31.322 1.00 39.37 652 LEU A C 1
ATOM 4995 O O . LEU A 1 652 ? 43.022 -5.921 30.702 1.00 36.03 652 LEU A O 1
ATOM 5000 N N . ILE A 1 653 ? 44.208 -7.839 30.795 1.00 38.12 653 ILE A N 1
ATOM 5001 C CA . ILE A 1 653 ? 43.876 -8.283 29.448 1.00 37.27 653 ILE A CA 1
ATOM 5002 C C . ILE A 1 653 ? 43.094 -9.581 29.559 1.00 38.16 653 ILE A C 1
ATOM 5003 O O . ILE A 1 653 ? 43.532 -10.518 30.236 1.00 37.72 653 ILE A O 1
ATOM 5008 N N . GLY A 1 654 ? 41.934 -9.629 28.907 1.00 36.75 654 GLY A N 1
ATOM 5009 C CA . GLY A 1 654 ? 41.073 -10.789 29.014 1.00 35.62 654 GLY A CA 1
ATOM 5010 C C . GLY A 1 654 ? 40.089 -10.867 27.867 1.00 36.92 654 GLY A C 1
ATOM 5011 O O . GLY A 1 654 ? 40.057 -10.011 26.979 1.00 36.87 654 GLY A O 1
ATOM 5012 N N . ARG A 1 655 ? 39.277 -11.921 27.904 1.00 32.26 655 ARG A N 1
ATOM 5013 C CA . ARG A 1 655 ? 38.253 -12.177 26.901 1.00 31.70 655 ARG A CA 1
ATOM 5014 C C . ARG A 1 655 ? 36.929 -11.487 27.207 1.00 34.16 655 ARG A C 1
ATOM 5015 O O . ARG A 1 655 ? 36.041 -11.478 26.347 1.00 35.38 655 ARG A O 1
ATOM 5023 N N . SER A 1 656 ? 36.780 -10.917 28.399 1.00 34.49 656 SER A N 1
ATOM 5024 C CA . SER A 1 656 ? 35.609 -10.140 28.785 1.00 31.51 656 SER A CA 1
ATOM 5025 C C . SER A 1 656 ? 35.976 -9.381 30.051 1.00 31.17 656 SER A C 1
ATOM 5026 O O . SER A 1 656 ? 37.040 -9.598 30.636 1.00 33.28 656 SER A O 1
ATOM 5029 N N . SER A 1 657 ? 35.078 -8.488 30.476 1.00 27.12 657 SER A N 1
ATOM 5030 C CA . SER A 1 657 ? 35.326 -7.739 31.704 1.00 30.89 657 SER A CA 1
ATOM 5031 C C . SER A 1 657 ? 35.378 -8.642 32.930 1.00 31.21 657 SER A C 1
ATOM 5032 O O . SER A 1 657 ? 35.860 -8.212 33.983 1.00 37.01 657 SER A O 1
ATOM 5035 N N . ARG A 1 658 ? 34.899 -9.882 32.822 1.00 33.39 658 ARG A N 1
ATOM 5036 C CA . ARG A 1 658 ? 34.964 -10.840 33.920 1.00 32.86 658 ARG A CA 1
ATOM 5037 C C . ARG A 1 658 ? 35.683 -12.120 33.512 1.00 31.89 658 ARG A C 1
ATOM 5038 O O . ARG A 1 658 ? 35.470 -13.174 34.120 1.00 30.42 658 ARG A O 1
ATOM 5046 N N . ASP A 1 659 ? 36.532 -12.048 32.488 1.00 34.81 659 ASP A N 1
ATOM 5047 C CA . ASP A 1 659 ? 37.354 -13.171 32.062 1.00 33.38 659 ASP A CA 1
ATOM 5048 C C . ASP A 1 659 ? 38.767 -12.648 31.796 1.00 35.85 659 ASP A C 1
ATOM 5049 O O . ASP A 1 659 ? 39.314 -12.757 30.702 1.00 34.12 659 ASP A O 1
ATOM 5054 N N . ILE A 1 660 ? 39.370 -12.063 32.827 1.00 35.25 660 ILE A N 1
ATOM 5055 C CA . ILE A 1 660 ? 40.739 -11.570 32.739 1.00 36.20 660 ILE A CA 1
ATOM 5056 C C . ILE A 1 660 ? 41.688 -12.757 32.794 1.00 37.69 660 ILE A C 1
ATOM 5057 O O . ILE A 1 660 ? 41.594 -13.603 33.692 1.00 38.61 660 ILE A O 1
ATOM 5062 N N . VAL A 1 661 ? 42.605 -12.825 31.832 1.00 37.93 661 VAL A N 1
ATOM 5063 C CA . VAL A 1 661 ? 43.509 -13.954 31.717 1.00 39.55 661 VAL A CA 1
ATOM 5064 C C . VAL A 1 661 ? 44.954 -13.585 32.035 1.00 41.62 661 VAL A C 1
ATOM 5065 O O . VAL A 1 661 ? 45.695 -14.432 32.548 1.00 43.33 661 VAL A O 1
ATOM 5069 N N . LEU A 1 662 ? 45.382 -12.360 31.739 1.00 41.63 662 LEU A N 1
ATOM 5070 C CA . LEU A 1 662 ? 46.742 -11.920 32.005 1.00 43.62 662 LEU A CA 1
ATOM 5071 C C . LEU A 1 662 ? 46.712 -10.540 32.647 1.00 44.02 662 LEU A C 1
ATOM 5072 O O . LEU A 1 662 ? 45.821 -9.730 32.371 1.00 41.67 662 LEU A O 1
ATOM 5077 N N . LYS A 1 663 ? 47.689 -10.280 33.515 1.00 45.25 663 LYS A N 1
ATOM 5078 C CA . LYS A 1 663 ? 47.786 -9.001 34.204 1.00 45.33 663 LYS A CA 1
ATOM 5079 C C . LYS A 1 663 ? 49.249 -8.600 34.331 1.00 47.56 663 LYS A C 1
ATOM 5080 O O . LYS A 1 663 ? 50.142 -9.450 34.355 1.00 49.32 663 LYS A O 1
ATOM 5083 N N . GLU A 1 664 ? 49.484 -7.291 34.407 1.00 47.54 664 GLU A N 1
ATOM 5084 C CA . GLU A 1 664 ? 50.823 -6.764 34.628 1.00 49.67 664 GLU A CA 1
ATOM 5085 C C . GLU A 1 664 ? 50.732 -5.458 35.404 1.00 49.78 664 GLU A C 1
ATOM 5086 O O . GLU A 1 664 ? 49.822 -4.657 35.175 1.00 47.72 664 GLU A O 1
ATOM 5092 N N . SER A 1 665 ? 51.675 -5.255 36.324 1.00 55.42 665 SER A N 1
ATOM 5093 C CA . SER A 1 665 ? 51.723 -4.061 37.157 1.00 51.84 665 SER A CA 1
ATOM 5094 C C . SER A 1 665 ? 52.666 -3.025 36.560 1.00 52.76 665 SER A C 1
ATOM 5095 O O . SER A 1 665 ? 53.747 -3.361 36.068 1.00 54.42 665 SER A O 1
ATOM 5098 N N . VAL A 1 666 ? 52.240 -1.764 36.597 1.00 51.73 666 VAL A N 1
ATOM 5099 C CA . VAL A 1 666 ? 53.053 -0.628 36.181 1.00 52.59 666 VAL A CA 1
ATOM 5100 C C . VAL A 1 666 ? 52.870 0.473 37.214 1.00 52.64 666 VAL A C 1
ATOM 5101 O O . VAL A 1 666 ? 51.835 0.558 37.881 1.00 51.49 666 VAL A O 1
ATOM 5105 N N . ARG A 1 667 ? 53.890 1.313 37.355 1.00 56.04 667 ARG A N 1
ATOM 5106 C CA . ARG A 1 667 ? 53.851 2.445 38.271 1.00 54.56 667 ARG A CA 1
ATOM 5107 C C . ARG A 1 667 ? 53.921 3.729 37.458 1.00 57.39 667 ARG A C 1
ATOM 5108 O O . ARG A 1 667 ? 54.923 3.984 36.781 1.00 58.69 667 ARG A O 1
ATOM 5110 N N . VAL A 1 668 ? 52.858 4.526 37.520 1.00 53.33 668 VAL A N 1
ATOM 5111 C CA . VAL A 1 668 ? 52.775 5.798 36.812 1.00 52.39 668 VAL A CA 1
ATOM 5112 C C . VAL A 1 668 ? 52.856 6.919 37.837 1.00 60.62 668 VAL A C 1
ATOM 5113 O O . VAL A 1 668 ? 52.163 6.884 38.862 1.00 65.11 668 VAL A O 1
ATOM 5117 N N . ASN A 1 669 ? 53.698 7.911 37.560 1.00 64.87 669 ASN A N 1
ATOM 5118 C CA . ASN A 1 669 ? 53.938 9.024 38.464 1.00 68.68 669 ASN A CA 1
ATOM 5119 C C . ASN A 1 669 ? 53.623 10.342 37.768 1.00 73.50 669 ASN A C 1
ATOM 5120 O O . ASN A 1 669 ? 53.562 10.423 36.538 1.00 73.87 669 ASN A O 1
ATOM 5125 N N . SER A 1 670 ? 53.435 11.381 38.576 1.00 77.47 670 SER A N 1
ATOM 5126 C CA . SER A 1 670 ? 53.105 12.709 38.085 1.00 81.69 670 SER A CA 1
ATOM 5127 C C . SER A 1 670 ? 53.969 13.753 38.772 1.00 95.99 670 SER A C 1
ATOM 5128 O O . SER A 1 670 ? 54.309 13.613 39.951 1.00 95.68 670 SER A O 1
ATOM 5131 N N . THR A 1 671 ? 54.332 14.793 38.023 1.00 123.80 671 THR A N 1
ATOM 5132 C CA . THR A 1 671 ? 54.954 15.978 38.596 1.00 122.80 671 THR A CA 1
ATOM 5133 C C . THR A 1 671 ? 53.932 17.024 39.022 1.00 119.92 671 THR A C 1
ATOM 5134 O O . THR A 1 671 ? 54.303 18.001 39.681 1.00 118.99 671 THR A O 1
ATOM 5136 N N . VAL A 1 672 ? 52.666 16.842 38.659 1.00 87.03 672 VAL A N 1
ATOM 5137 C CA . VAL A 1 672 ? 51.601 17.752 39.066 1.00 72.90 672 VAL A CA 1
ATOM 5138 C C . VAL A 1 672 ? 51.228 17.470 40.515 1.00 75.35 672 VAL A C 1
ATOM 5139 O O . VAL A 1 672 ? 50.989 16.318 40.896 1.00 71.21 672 VAL A O 1
ATOM 5143 N N . LYS A 1 673 ? 51.174 18.524 41.328 1.00 64.12 673 LYS A N 1
ATOM 5144 C CA . LYS A 1 673 ? 50.801 18.420 42.732 1.00 59.01 673 LYS A CA 1
ATOM 5145 C C . LYS A 1 673 ? 49.663 19.385 43.017 1.00 54.40 673 LYS A C 1
ATOM 5146 O O . LYS A 1 673 ? 49.753 20.572 42.687 1.00 57.57 673 LYS A O 1
ATOM 5152 N N . ILE A 1 674 ? 48.600 18.875 43.629 1.00 57.75 674 ILE A N 1
ATOM 5153 C CA . ILE A 1 674 ? 47.435 19.691 43.949 1.00 52.13 674 ILE A CA 1
ATOM 5154 C C . ILE A 1 674 ? 47.683 20.413 45.265 1.00 57.21 674 ILE A C 1
ATOM 5155 O O . ILE A 1 674 ? 48.086 19.797 46.260 1.00 63.56 674 ILE A O 1
ATOM 5157 N N . ARG A 1 675 ? 47.451 21.722 45.273 1.00 64.80 675 ARG A N 1
ATOM 5158 C CA . ARG A 1 675 ? 47.639 22.536 46.467 1.00 65.55 675 ARG A CA 1
ATOM 5159 C C . ARG A 1 675 ? 46.325 22.600 47.235 1.00 63.61 675 ARG A C 1
ATOM 5160 O O . ARG A 1 675 ? 45.309 23.058 46.698 1.00 62.93 675 ARG A O 1
ATOM 5162 N N . LYS A 1 676 ? 46.344 22.144 48.484 1.00 64.87 676 LYS A N 1
ATOM 5163 C CA . LYS A 1 676 ? 45.165 22.176 49.338 1.00 59.85 676 LYS A CA 1
ATOM 5164 C C . LYS A 1 676 ? 45.176 23.437 50.192 1.00 66.85 676 LYS A C 1
ATOM 5165 O O . LYS A 1 676 ? 46.197 23.775 50.800 1.00 61.95 676 LYS A O 1
ATOM 5167 N N . ARG A 1 677 ? 44.043 24.134 50.227 1.00 66.98 677 ARG A N 1
ATOM 5168 C CA . ARG A 1 677 ? 43.894 25.331 51.043 1.00 71.09 677 ARG A CA 1
ATOM 5169 C C . ARG A 1 677 ? 43.284 24.963 52.390 1.00 72.98 677 ARG A C 1
ATOM 5170 O O . ARG A 1 677 ? 42.217 24.342 52.447 1.00 66.70 677 ARG A O 1
ATOM 5172 N N . PHE A 1 678 ? 43.965 25.342 53.468 1.00 71.30 678 PHE A N 1
ATOM 5173 C CA . PHE A 1 678 ? 43.538 25.025 54.822 1.00 73.32 678 PHE A CA 1
ATOM 5174 C C . PHE A 1 678 ? 42.931 26.250 55.497 1.00 70.74 678 PHE A C 1
ATOM 5175 O O . PHE A 1 678 ? 43.289 27.391 55.194 1.00 74.45 678 PHE A O 1
ATOM 5183 N N . THR A 1 679 ? 41.999 25.999 56.415 1.00 65.53 679 THR A N 1
ATOM 5184 C CA . THR A 1 679 ? 41.351 27.037 57.207 1.00 66.57 679 THR A CA 1
ATOM 5185 C C . THR A 1 679 ? 41.418 26.651 58.679 1.00 64.44 679 THR A C 1
ATOM 5186 O O . THR A 1 679 ? 42.017 25.638 59.052 1.00 63.12 679 THR A O 1
ATOM 5190 N N . VAL A 1 680 ? 40.793 27.473 59.527 1.00 62.89 680 VAL A N 1
ATOM 5191 C CA . VAL A 1 680 ? 40.697 27.154 60.947 1.00 64.24 680 VAL A CA 1
ATOM 5192 C C . VAL A 1 680 ? 39.773 25.979 61.219 1.00 64.61 680 VAL A C 1
ATOM 5193 O O . VAL A 1 680 ? 39.783 25.440 62.331 1.00 61.96 680 VAL A O 1
ATOM 5197 N N . ASN A 1 681 ? 38.969 25.572 60.236 1.00 60.72 681 ASN A N 1
ATOM 5198 C CA . ASN A 1 681 ? 38.098 24.413 60.356 1.00 56.68 681 ASN A CA 1
ATOM 5199 C C . ASN A 1 681 ? 38.664 23.184 59.659 1.00 57.03 681 ASN A C 1
ATOM 5200 O O . ASN A 1 681 ? 37.932 22.213 59.446 1.00 57.35 681 ASN A O 1
ATOM 5205 N N . SER A 1 682 ? 39.944 23.202 59.299 1.00 60.27 682 SER A N 1
ATOM 5206 C CA . SER A 1 682 ? 40.553 22.071 58.614 1.00 58.44 682 SER A CA 1
ATOM 5207 C C . SER A 1 682 ? 40.980 21.006 59.616 1.00 53.69 682 SER A C 1
ATOM 5208 O O . SER A 1 682 ? 41.445 21.317 60.716 1.00 56.78 682 SER A O 1
ATOM 5211 N N . ALA A 1 683 ? 40.823 19.744 59.224 1.00 47.47 683 ALA A N 1
ATOM 5212 C CA . ALA A 1 683 ? 41.191 18.634 60.091 1.00 54.80 683 ALA A CA 1
ATOM 5213 C C . ALA A 1 683 ? 42.697 18.598 60.323 1.00 54.63 683 ALA A C 1
ATOM 5214 O O . ALA A 1 683 ? 43.488 18.908 59.429 1.00 55.77 683 ALA A O 1
ATOM 5216 N N . VAL A 1 684 ? 43.086 18.220 61.543 1.00 53.34 684 VAL A N 1
ATOM 5217 C CA . VAL A 1 684 ? 44.503 18.167 61.898 1.00 55.09 684 VAL A CA 1
ATOM 5218 C C . VAL A 1 684 ? 45.240 17.153 61.029 1.00 62.91 684 VAL A C 1
ATOM 5219 O O . VAL A 1 684 ? 46.356 17.412 60.560 1.00 64.81 684 VAL A O 1
ATOM 5223 N N . GLU A 1 685 ? 44.630 15.986 60.797 1.00 56.08 685 GLU A N 1
ATOM 5224 C CA . GLU A 1 685 ? 45.290 14.954 60.001 1.00 53.77 685 GLU A CA 1
ATOM 5225 C C . GLU A 1 685 ? 45.479 15.387 58.554 1.00 55.79 685 GLU A C 1
ATOM 5226 O O . GLU A 1 685 ? 46.473 15.010 57.922 1.00 60.91 685 GLU A O 1
ATOM 5232 N N . ASP A 1 686 ? 44.544 16.168 58.010 1.00 57.34 686 ASP A N 1
ATOM 5233 C CA . ASP A 1 686 ? 44.677 16.624 56.631 1.00 53.03 686 ASP A CA 1
ATOM 5234 C C . ASP A 1 686 ? 45.833 17.605 56.480 1.00 59.84 686 ASP A C 1
ATOM 5235 O O . ASP A 1 686 ? 46.530 17.597 55.458 1.00 63.42 686 ASP A O 1
ATOM 5240 N N . VAL A 1 687 ? 46.052 18.456 57.484 1.00 60.93 687 VAL A N 1
ATOM 5241 C CA . VAL A 1 687 ? 47.163 19.401 57.420 1.00 63.78 687 VAL A CA 1
ATOM 5242 C C . VAL A 1 687 ? 48.494 18.686 57.611 1.00 66.17 687 VAL A C 1
ATOM 5243 O O . VAL A 1 687 ? 49.503 19.063 57.001 1.00 74.01 687 VAL A O 1
ATOM 5247 N N . MET A 1 688 ? 48.527 17.644 58.441 1.00 63.03 688 MET A N 1
ATOM 5248 C CA . MET A 1 688 ? 49.760 16.894 58.644 1.00 64.95 688 MET A CA 1
ATOM 5249 C C . MET A 1 688 ? 50.121 16.009 57.459 1.00 66.15 688 MET A C 1
ATOM 5250 O O . MET A 1 688 ? 51.184 15.379 57.484 1.00 67.82 688 MET A O 1
ATOM 5255 N N . SER A 1 689 ? 49.275 15.947 56.428 1.00 68.57 689 SER A N 1
ATOM 5256 C CA . SER A 1 689 ? 49.591 15.178 55.231 1.00 72.69 689 SER A CA 1
ATOM 5257 C C . SER A 1 689 ? 50.504 15.936 54.277 1.00 73.77 689 SER A C 1
ATOM 5258 O O . SER A 1 689 ? 51.202 15.306 53.476 1.00 75.34 689 SER A O 1
ATOM 5260 N N . ASP A 1 690 ? 50.513 17.265 54.346 1.00 72.36 690 ASP A N 1
ATOM 5261 C CA . ASP A 1 690 ? 51.408 18.090 53.543 1.00 81.01 690 ASP A CA 1
ATOM 5262 C C . ASP A 1 690 ? 52.671 18.338 54.359 1.00 83.74 690 ASP A C 1
ATOM 5263 O O . ASP A 1 690 ? 52.628 19.034 55.379 1.00 87.84 690 ASP A O 1
ATOM 5268 N N . SER A 1 691 ? 53.794 17.768 53.910 1.00 86.24 691 SER A N 1
ATOM 5269 C CA . SER A 1 691 ? 55.034 17.860 54.677 1.00 92.56 691 SER A CA 1
ATOM 5270 C C . SER A 1 691 ? 55.458 19.306 54.891 1.00 96.90 691 SER A C 1
ATOM 5271 O O . SER A 1 691 ? 56.086 19.625 55.908 1.00 90.31 691 SER A O 1
ATOM 5274 N N . SER A 1 692 ? 55.130 20.193 53.948 1.00 94.04 692 SER A N 1
ATOM 5275 C CA . SER A 1 692 ? 55.397 21.613 54.150 1.00 93.64 692 SER A CA 1
ATOM 5276 C C . SER A 1 692 ? 54.548 22.163 55.288 1.00 92.47 692 SER A C 1
ATOM 5277 O O . SER A 1 692 ? 55.065 22.802 56.212 1.00 90.54 692 SER A O 1
ATOM 5280 N N . ALA A 1 693 ? 53.236 21.917 55.241 1.00 92.00 693 ALA A N 1
ATOM 5281 C CA . ALA A 1 693 ? 52.357 22.378 56.309 1.00 91.48 693 ALA A CA 1
ATOM 5282 C C . ALA A 1 693 ? 52.577 21.592 57.596 1.00 87.95 693 ALA A C 1
ATOM 5283 O O . ALA A 1 693 ? 52.416 22.144 58.691 1.00 86.13 693 ALA A O 1
ATOM 5285 N N . ALA A 1 694 ? 52.937 20.310 57.486 1.00 87.30 694 ALA A N 1
ATOM 5286 C CA . ALA A 1 694 ? 53.204 19.509 58.677 1.00 86.20 694 ALA A CA 1
ATOM 5287 C C . ALA A 1 694 ? 54.380 20.058 59.470 1.00 91.27 694 ALA A C 1
ATOM 5288 O O . ALA A 1 694 ? 54.404 19.945 60.700 1.00 95.92 694 ALA A O 1
ATOM 5290 N N . ALA A 1 695 ? 55.366 20.647 58.789 1.00 94.67 695 ALA A N 1
ATOM 5291 C CA . ALA A 1 695 ? 56.491 21.250 59.496 1.00 98.88 695 ALA A CA 1
ATOM 5292 C C . ALA A 1 695 ? 56.049 22.428 60.354 1.00 98.34 695 ALA A C 1
ATOM 5293 O O . ALA A 1 695 ? 56.685 22.728 61.371 1.00 103.00 695 ALA A O 1
ATOM 5295 N N . VAL A 1 696 ? 54.971 23.109 59.963 0.91 96.95 696 VAL A N 1
ATOM 5296 C CA . VAL A 1 696 ? 54.479 24.237 60.746 0.91 95.48 696 VAL A CA 1
ATOM 5297 C C . VAL A 1 696 ? 53.655 23.760 61.937 0.91 93.15 696 VAL A C 1
ATOM 5298 O O . VAL A 1 696 ? 53.802 24.272 63.053 0.91 92.94 696 VAL A O 1
ATOM 5302 N N . LEU A 1 697 ? 52.784 22.773 61.728 0.94 89.32 697 LEU A N 1
ATOM 5303 C CA . LEU A 1 697 ? 51.849 22.356 62.765 0.94 88.24 697 LEU A CA 1
ATOM 5304 C C . LEU A 1 697 ? 52.370 21.203 63.614 0.94 96.54 697 LEU A C 1
ATOM 5305 O O . LEU A 1 697 ? 51.954 21.060 64.770 0.94 95.21 697 LEU A O 1
ATOM 5310 N N . GLY A 1 698 ? 53.273 20.388 63.071 1.00 105.44 698 GLY A N 1
ATOM 5311 C CA . GLY A 1 698 ? 53.800 19.232 63.762 1.00 105.70 698 GLY A CA 1
ATOM 5312 C C . GLY A 1 698 ? 54.334 19.527 65.151 1.00 106.00 698 GLY A C 1
ATOM 5313 O O . GLY A 1 698 ? 53.883 18.944 66.143 1.00 106.04 698 GLY A O 1
ATOM 5314 N N . PRO A 1 699 ? 55.321 20.426 65.250 1.00 97.79 699 PRO A N 1
ATOM 5315 C CA . PRO A 1 699 ? 55.852 20.772 66.581 1.00 103.45 699 PRO A CA 1
ATOM 5316 C C . PRO A 1 699 ? 54.789 21.273 67.543 1.00 99.54 699 PRO A C 1
ATOM 5317 O O . PRO A 1 699 ? 54.786 20.879 68.717 1.00 96.78 699 PRO A O 1
ATOM 5321 N N . VAL A 1 700 ? 53.888 22.141 67.078 1.00 98.23 700 VAL A N 1
ATOM 5322 C CA . VAL A 1 700 ? 52.846 22.675 67.951 1.00 92.64 700 VAL A CA 1
ATOM 5323 C C . VAL A 1 700 ? 51.926 21.560 68.430 1.00 93.88 700 VAL A C 1
ATOM 5324 O O . VAL A 1 700 ? 51.556 21.504 69.608 1.00 92.72 700 VAL A O 1
ATOM 5328 N N . LEU A 1 701 ? 51.559 20.642 67.532 1.00 93.79 701 LEU A N 1
ATOM 5329 C CA . LEU A 1 701 ? 50.684 19.541 67.921 1.00 88.30 701 LEU A CA 1
ATOM 5330 C C . LEU A 1 701 ? 51.380 18.579 68.875 1.00 94.42 701 LEU A C 1
ATOM 5331 O O . LEU A 1 701 ? 50.725 17.977 69.734 1.00 91.82 701 LEU A O 1
ATOM 5336 N N . LYS A 1 702 ? 52.701 18.427 68.747 1.00 96.24 702 LYS A N 1
ATOM 5337 C CA . LYS A 1 702 ? 53.433 17.517 69.622 1.00 94.70 702 LYS A CA 1
ATOM 5338 C C . LYS A 1 702 ? 53.329 17.946 71.080 1.00 100.98 702 LYS A C 1
ATOM 5339 O O . LYS A 1 702 ? 53.264 17.099 71.980 1.00 100.07 702 LYS A O 1
ATOM 5341 N N . GLU A 1 703 ? 53.320 19.257 71.335 1.00 103.52 703 GLU A N 1
ATOM 5342 C CA . GLU A 1 703 ? 53.181 19.742 72.705 1.00 99.51 703 GLU A CA 1
ATOM 5343 C C . GLU A 1 703 ? 51.833 19.351 73.301 1.00 95.83 703 GLU A C 1
ATOM 5344 O O . GLU A 1 703 ? 51.755 18.948 74.467 1.00 96.92 703 GLU A O 1
ATOM 5350 N N . ILE A 1 704 ? 50.760 19.462 72.517 1.00 93.49 704 ILE A N 1
ATOM 5351 C CA . ILE A 1 704 ? 49.432 19.141 73.030 1.00 98.64 704 ILE A CA 1
ATOM 5352 C C . ILE A 1 704 ? 49.211 17.631 73.089 1.00 99.05 704 ILE A C 1
ATOM 5353 O O . ILE A 1 704 ? 48.585 17.125 74.029 1.00 100.03 704 ILE A O 1
ATOM 5358 N N . THR A 1 705 ? 49.730 16.883 72.111 1.00 103.22 705 THR A N 1
ATOM 5359 C CA . THR A 1 705 ? 49.471 15.444 72.082 1.00 101.19 705 THR A CA 1
ATOM 5360 C C . THR A 1 705 ? 50.148 14.733 73.250 1.00 96.71 705 THR A C 1
ATOM 5361 O O . THR A 1 705 ? 49.587 13.783 73.811 1.00 93.22 705 THR A O 1
ATOM 5365 N N . ASP A 1 706 ? 51.351 15.169 73.632 1.00 99.81 706 ASP A N 1
ATOM 5366 C CA . ASP A 1 706 ? 52.020 14.567 74.779 1.00 99.70 706 ASP A CA 1
ATOM 5367 C C . ASP A 1 706 ? 51.408 15.036 76.091 1.00 93.95 706 ASP A C 1
ATOM 5368 O O . ASP A 1 706 ? 51.339 14.259 77.050 1.00 88.46 706 ASP A O 1
ATOM 5373 N N . ALA A 1 707 ? 50.958 16.292 76.149 1.00 94.82 707 ALA A N 1
ATOM 5374 C CA . ALA A 1 707 ? 50.306 16.792 77.354 1.00 93.65 707 ALA A CA 1
ATOM 5375 C C . ALA A 1 707 ? 49.016 16.036 77.635 1.00 89.15 707 ALA A C 1
ATOM 5376 O O . ALA A 1 707 ? 48.606 15.915 78.796 1.00 85.94 707 ALA A O 1
ATOM 5378 N N . LEU A 1 708 ? 48.368 15.522 76.593 1.00 90.36 708 LEU A N 1
ATOM 5379 C CA . LEU A 1 708 ? 47.166 14.715 76.741 1.00 85.69 708 LEU A CA 1
ATOM 5380 C C . LEU A 1 708 ? 47.471 13.225 76.790 1.00 84.63 708 LEU A C 1
ATOM 5381 O O . LEU A 1 708 ? 46.542 12.421 76.930 1.00 82.64 708 LEU A O 1
ATOM 5383 N N . GLN A 1 709 ? 48.749 12.846 76.676 1.00 82.25 709 GLN A N 1
ATOM 5384 C CA . GLN A 1 709 ? 49.189 11.456 76.802 1.00 79.06 709 GLN A CA 1
ATOM 5385 C C . GLN A 1 709 ? 48.505 10.560 75.771 1.00 80.43 709 GLN A C 1
ATOM 5386 O O . GLN A 1 709 ? 48.124 9.424 76.060 1.00 82.00 709 GLN A O 1
ATOM 5392 N N . ILE A 1 710 ? 48.346 11.082 74.557 1.00 80.97 710 ILE A N 1
ATOM 5393 C CA . ILE A 1 710 ? 47.651 10.395 73.474 1.00 71.75 710 ILE A CA 1
ATOM 5394 C C . ILE A 1 710 ? 48.673 9.806 72.512 1.00 74.33 710 ILE A C 1
ATOM 5395 O O . ILE A 1 710 ? 49.608 10.496 72.084 1.00 79.22 710 ILE A O 1
ATOM 5400 N N . ASP A 1 711 ? 48.504 8.526 72.181 1.00 68.44 711 ASP A N 1
ATOM 5401 C CA . ASP A 1 711 ? 49.309 7.883 71.150 1.00 72.92 711 ASP A CA 1
ATOM 5402 C C . ASP A 1 711 ? 48.697 8.163 69.783 1.00 73.92 711 ASP A C 1
ATOM 5403 O O . ASP A 1 711 ? 47.503 7.934 69.574 1.00 76.95 711 ASP A O 1
ATOM 5408 N N . MET A 1 712 ? 49.514 8.651 68.850 1.00 75.21 712 MET A N 1
ATOM 5409 C CA . MET A 1 712 ? 49.030 9.011 67.523 1.00 71.15 712 MET A CA 1
ATOM 5410 C C . MET A 1 712 ? 49.379 7.983 66.454 1.00 76.58 712 MET A C 1
ATOM 5411 O O . MET A 1 712 ? 48.969 8.149 65.300 1.00 77.02 712 MET A O 1
ATOM 5416 N N . ASP A 1 713 ? 50.117 6.931 66.799 1.00 75.47 713 ASP A N 1
ATOM 5417 C CA . ASP A 1 713 ? 50.325 5.804 65.900 1.00 79.12 713 ASP A CA 1
ATOM 5418 C C . ASP A 1 713 ? 49.407 4.632 66.215 1.00 80.30 713 ASP A C 1
ATOM 5419 O O . ASP A 1 713 ? 49.511 3.586 65.568 1.00 82.75 713 ASP A O 1
ATOM 5424 N N . ASN A 1 714 ? 48.517 4.784 67.193 1.00 79.44 714 ASN A N 1
ATOM 5425 C CA . ASN A 1 714 ? 47.493 3.786 67.496 1.00 71.39 714 ASN A CA 1
ATOM 5426 C C . ASN A 1 714 ? 46.282 4.108 66.630 1.00 68.29 714 ASN A C 1
ATOM 5427 O O . ASN A 1 714 ? 45.494 4.999 66.952 1.00 69.03 714 ASN A O 1
ATOM 5432 N N . ALA A 1 715 ? 46.135 3.384 65.521 1.00 67.20 715 ALA A N 1
ATOM 5433 C CA . ALA A 1 715 ? 45.048 3.629 64.582 1.00 66.53 715 ALA A CA 1
ATOM 5434 C C . ALA A 1 715 ? 43.705 3.088 65.060 1.00 69.04 715 ALA A C 1
ATOM 5435 O O . ALA A 1 715 ? 42.713 3.220 64.335 1.00 67.11 715 ALA A O 1
ATOM 5437 N N . HIS A 1 716 ? 43.643 2.491 66.247 1.00 67.28 716 HIS A N 1
ATOM 5438 C CA . HIS A 1 716 ? 42.409 1.935 66.790 1.00 64.71 716 HIS A CA 1
ATOM 5439 C C . HIS A 1 716 ? 42.121 2.496 68.175 1.00 62.04 716 HIS A C 1
ATOM 5440 O O . HIS A 1 716 ? 41.643 1.789 69.066 1.00 67.76 716 HIS A O 1
ATOM 5447 N N . ASP A 1 717 ? 42.407 3.780 68.378 1.00 54.54 717 ASP A N 1
ATOM 5448 C CA . ASP A 1 717 ? 42.123 4.463 69.632 1.00 49.77 717 ASP A CA 1
ATOM 5449 C C . ASP A 1 717 ? 41.243 5.674 69.363 1.00 53.16 717 ASP A C 1
ATOM 5450 O O . ASP A 1 717 ? 41.445 6.393 68.380 1.00 53.70 717 ASP A O 1
ATOM 5455 N N . MET A 1 718 ? 40.270 5.901 70.250 1.00 56.04 718 MET A N 1
ATOM 5456 C CA . MET A 1 718 ? 39.304 6.975 70.037 1.00 53.18 718 MET A CA 1
ATOM 5457 C C . MET A 1 718 ? 39.965 8.344 70.127 1.00 53.60 718 MET A C 1
ATOM 5458 O O . MET A 1 718 ? 39.759 9.201 69.259 1.00 45.69 718 MET A O 1
ATOM 5463 N N . MET A 1 719 ? 40.757 8.574 71.178 1.00 53.99 719 MET A N 1
ATOM 5464 C CA . MET A 1 719 ? 41.353 9.893 71.364 1.00 51.50 719 MET A CA 1
ATOM 5465 C C . MET A 1 719 ? 42.352 10.215 70.262 1.00 52.33 719 MET A C 1
ATOM 5466 O O . MET A 1 719 ? 42.469 11.377 69.858 1.00 51.55 719 MET A O 1
ATOM 5471 N N . ALA A 1 720 ? 43.076 9.210 69.766 1.00 51.81 720 ALA A N 1
ATOM 5472 C CA . ALA A 1 720 ? 43.923 9.425 68.600 1.00 51.57 720 ALA A CA 1
ATOM 5473 C C . ALA A 1 720 ? 43.094 9.857 67.399 1.00 50.63 720 ALA A C 1
ATOM 5474 O O . ALA A 1 720 ? 43.504 10.737 66.634 1.00 54.35 720 ALA A O 1
ATOM 5476 N N . ALA A 1 721 ? 41.918 9.250 67.222 1.00 47.16 721 ALA A N 1
ATOM 5477 C CA . ALA A 1 721 ? 41.047 9.630 66.116 1.00 45.95 721 ALA A CA 1
ATOM 5478 C C . ALA A 1 721 ? 40.395 10.985 66.354 1.00 44.89 721 ALA A C 1
ATOM 5479 O O . ALA A 1 721 ? 40.056 11.685 65.393 1.00 48.52 721 ALA A O 1
ATOM 5481 N N . ASN A 1 722 ? 40.212 11.375 67.617 1.00 44.05 722 ASN A N 1
ATOM 5482 C CA . ASN A 1 722 ? 39.685 12.705 67.903 1.00 44.37 722 ASN A CA 1
ATOM 5483 C C . ASN A 1 722 ? 40.700 13.785 67.549 1.00 49.11 722 ASN A C 1
ATOM 5484 O O . ASN A 1 722 ? 40.328 14.855 67.053 1.00 47.27 722 ASN A O 1
ATOM 5489 N N . ILE A 1 723 ? 41.986 13.524 67.798 1.00 49.55 723 ILE A N 1
ATOM 5490 C CA . ILE A 1 723 ? 43.021 14.489 67.445 1.00 52.48 723 ILE A CA 1
ATOM 5491 C C . ILE A 1 723 ? 43.128 14.624 65.932 1.00 52.16 723 ILE A C 1
ATOM 5492 O O . ILE A 1 723 ? 43.367 15.717 65.406 1.00 53.67 723 ILE A O 1
ATOM 5497 N N . LYS A 1 724 ? 42.943 13.517 65.207 1.00 50.52 724 LYS A N 1
ATOM 5498 C CA . LYS A 1 724 ? 43.026 13.561 63.750 1.00 50.63 724 LYS A CA 1
ATOM 5499 C C . LYS A 1 724 ? 41.849 14.321 63.153 1.00 48.92 724 LYS A C 1
ATOM 5500 O O . LYS A 1 724 ? 42.023 15.109 62.216 1.00 51.17 724 LYS A O 1
ATOM 5506 N N . ASN A 1 725 ? 40.644 14.096 63.677 1.00 46.31 725 ASN A N 1
ATOM 5507 C CA . ASN A 1 725 ? 39.449 14.763 63.176 1.00 44.93 725 ASN A CA 1
ATOM 5508 C C . ASN A 1 725 ? 39.323 16.209 63.641 1.00 49.19 725 ASN A C 1
ATOM 5509 O O . ASN A 1 725 ? 38.492 16.940 63.090 1.00 50.24 725 ASN A O 1
ATOM 5514 N N . MET A 1 726 ? 40.111 16.637 64.626 1.00 48.28 726 MET A N 1
ATOM 5515 C CA . MET A 1 726 ? 39.917 17.960 65.204 1.00 49.85 726 MET A CA 1
ATOM 5516 C C . MET A 1 726 ? 40.136 19.045 64.154 1.00 51.66 726 MET A C 1
ATOM 5517 O O . MET A 1 726 ? 41.075 18.957 63.354 1.00 53.14 726 MET A O 1
ATOM 5522 N N . PRO A 1 727 ? 39.304 20.080 64.132 1.00 52.18 727 PRO A N 1
ATOM 5523 C CA . PRO A 1 727 ? 39.655 21.280 63.373 1.00 54.56 727 PRO A CA 1
ATOM 5524 C C . PRO A 1 727 ? 40.754 22.037 64.100 1.00 58.33 727 PRO A C 1
ATOM 5525 O O . PRO A 1 727 ? 40.942 21.900 65.311 1.00 62.86 727 PRO A O 1
ATOM 5529 N N . LEU A 1 728 ? 41.497 22.841 63.337 1.00 60.66 728 LEU A N 1
ATOM 5530 C CA . LEU A 1 728 ? 42.624 23.563 63.919 1.00 63.72 728 LEU A CA 1
ATOM 5531 C C . LEU A 1 728 ? 42.183 24.520 65.019 1.00 65.02 728 LEU A C 1
ATOM 5532 O O . LEU A 1 728 ? 42.946 24.774 65.957 1.00 67.24 728 LEU A O 1
ATOM 5537 N N . ARG A 1 729 ? 40.961 25.052 64.929 1.00 64.08 729 ARG A N 1
ATOM 5538 C CA . ARG A 1 729 ? 40.490 25.984 65.949 1.00 65.75 729 ARG A CA 1
ATOM 5539 C C . ARG A 1 729 ? 40.397 25.317 67.316 1.00 66.50 729 ARG A C 1
ATOM 5540 O O . ARG A 1 729 ? 40.597 25.977 68.342 1.00 71.18 729 ARG A O 1
ATOM 5548 N N . SER A 1 730 ? 40.092 24.017 67.354 1.00 63.20 730 SER A N 1
ATOM 5549 C CA . SER A 1 730 ? 40.033 23.306 68.625 1.00 67.74 730 SER A CA 1
ATOM 5550 C C . SER A 1 730 ? 41.406 23.154 69.269 1.00 75.40 730 SER A C 1
ATOM 5551 O O . SER A 1 730 ? 41.485 22.970 70.489 1.00 77.85 730 SER A O 1
ATOM 5554 N N . LEU A 1 731 ? 42.483 23.218 68.480 1.00 75.84 731 LEU A N 1
ATOM 5555 C CA . LEU A 1 731 ? 43.828 23.142 69.044 1.00 76.21 731 LEU A CA 1
ATOM 5556 C C . LEU A 1 731 ? 44.120 24.326 69.958 1.00 78.11 731 LEU A C 1
ATOM 5557 O O . LEU A 1 731 ? 44.760 24.169 71.005 1.00 86.96 731 LEU A O 1
ATOM 5562 N N . VAL A 1 732 ? 43.662 25.522 69.575 1.00 82.76 732 VAL A N 1
ATOM 5563 C CA . VAL A 1 732 ? 43.836 26.710 70.408 1.00 89.07 732 VAL A CA 1
ATOM 5564 C C . VAL A 1 732 ? 43.143 26.538 71.750 1.00 91.98 732 VAL A C 1
ATOM 5565 O O . VAL A 1 732 ? 43.620 27.040 72.776 1.00 96.30 732 VAL A O 1
ATOM 5567 N N . GLY A 1 733 ? 42.015 25.827 71.770 1.00 86.83 733 GLY A N 1
ATOM 5568 C CA . GLY A 1 733 ? 41.318 25.539 73.010 1.00 83.27 733 GLY A CA 1
ATOM 5569 C C . GLY A 1 733 ? 42.132 24.735 74.002 1.00 91.06 733 GLY A C 1
ATOM 5570 O O . GLY A 1 733 ? 41.804 24.723 75.194 1.00 97.71 733 GLY A O 1
ATOM 5571 N N . TYR A 1 734 ? 43.178 24.058 73.544 1.00 91.77 734 TYR A N 1
ATOM 5572 C CA . TYR A 1 734 ? 44.059 23.329 74.447 1.00 97.67 734 TYR A CA 1
ATOM 5573 C C . TYR A 1 734 ? 45.188 24.232 74.940 1.00 109.22 734 TYR A C 1
ATOM 5574 O O . TYR A 1 734 ? 45.328 24.441 76.147 1.00 111.46 734 TYR A O 1
ATOM 5593 N N . GLN A 1 736 ? 47.109 27.575 72.786 1.00 112.03 736 GLN A N 1
ATOM 5594 C CA . GLN A 1 736 ? 47.671 28.395 71.714 1.00 106.69 736 GLN A CA 1
ATOM 5595 C C . GLN A 1 736 ? 47.053 29.789 71.705 1.00 101.77 736 GLN A C 1
ATOM 5596 O O . GLN A 1 736 ? 46.265 30.139 72.584 1.00 101.00 736 GLN A O 1
ATOM 5598 N N . GLY A 1 737 ? 47.423 30.581 70.704 1.00 90.48 737 GLY A N 1
ATOM 5599 C CA . GLY A 1 737 ? 46.887 31.917 70.518 1.00 84.28 737 GLY A CA 1
ATOM 5600 C C . GLY A 1 737 ? 46.038 31.958 69.260 1.00 93.30 737 GLY A C 1
ATOM 5601 O O . GLY A 1 737 ? 46.455 31.475 68.205 1.00 94.06 737 GLY A O 1
ATOM 5602 N N . ARG A 1 738 ? 44.835 32.526 69.394 1.00 95.17 738 ARG A N 1
ATOM 5603 C CA . ARG A 1 738 ? 43.910 32.578 68.266 1.00 90.61 738 ARG A CA 1
ATOM 5604 C C . ARG A 1 738 ? 44.539 33.284 67.071 1.00 103.72 738 ARG A C 1
ATOM 5605 O O . ARG A 1 738 ? 44.404 32.829 65.929 1.00 99.75 738 ARG A O 1
ATOM 5607 N N . LEU A 1 739 ? 45.228 34.401 67.316 1.00 115.46 739 LEU A N 1
ATOM 5608 C CA . LEU A 1 739 ? 45.924 35.094 66.237 1.00 107.86 739 LEU A CA 1
ATOM 5609 C C . LEU A 1 739 ? 47.105 34.274 65.731 1.00 105.98 739 LEU A C 1
ATOM 5610 O O . LEU A 1 739 ? 47.380 34.250 64.526 1.00 105.47 739 LEU A O 1
ATOM 5612 N N . SER A 1 740 ? 47.816 33.599 66.641 1.00 96.32 740 SER A N 1
ATOM 5613 C CA . SER A 1 740 ? 48.926 32.742 66.235 1.00 92.46 740 SER A CA 1
ATOM 5614 C C . SER A 1 740 ? 48.456 31.626 65.311 1.00 92.19 740 SER A C 1
ATOM 5615 O O . SER A 1 740 ? 49.168 31.246 64.374 1.00 93.50 740 SER A O 1
ATOM 5618 N N . GLU A 1 741 ? 47.263 31.083 65.563 1.00 90.57 741 GLU A N 1
ATOM 5619 C CA . GLU A 1 741 ? 46.721 30.050 64.687 1.00 89.52 741 GLU A CA 1
ATOM 5620 C C . GLU A 1 741 ? 46.465 30.596 63.287 1.00 93.93 741 GLU A C 1
ATOM 5621 O O . GLU A 1 741 ? 46.739 29.919 62.288 1.00 91.36 741 GLU A O 1
ATOM 5623 N N . GLU A 1 742 ? 45.939 31.821 63.196 1.00 97.15 742 GLU A N 1
ATOM 5624 C CA . GLU A 1 742 ? 45.687 32.427 61.892 1.00 88.59 742 GLU A CA 1
ATOM 5625 C C . GLU A 1 742 ? 46.985 32.645 61.123 1.00 92.07 742 GLU A C 1
ATOM 5626 O O . GLU A 1 742 ? 47.018 32.504 59.895 1.00 91.75 742 GLU A O 1
ATOM 5628 N N . MET A 1 743 ? 48.064 32.991 61.828 1.00 91.23 743 MET A N 1
ATOM 5629 C CA . MET A 1 743 ? 49.363 33.115 61.174 1.00 93.44 743 MET A CA 1
ATOM 5630 C C . MET A 1 743 ? 49.878 31.758 60.712 1.00 95.87 743 MET A C 1
ATOM 5631 O O . MET A 1 743 ? 50.466 31.646 59.629 1.00 97.12 743 MET A O 1
ATOM 5633 N N . LEU A 1 744 ? 49.668 30.715 61.519 1.00 93.16 744 LEU A N 1
ATOM 5634 C CA . LEU A 1 744 ? 50.093 29.375 61.125 1.00 96.19 744 LEU A CA 1
ATOM 5635 C C . LEU A 1 744 ? 49.324 28.890 59.902 1.00 102.94 744 LEU A C 1
ATOM 5636 O O . LEU A 1 744 ? 49.885 28.208 59.036 1.00 109.68 744 LEU A O 1
ATOM 5638 N N . GLU A 1 745 ? 48.034 29.228 59.816 1.00 99.17 745 GLU A N 1
ATOM 5639 C CA . GLU A 1 745 ? 47.247 28.851 58.645 1.00 97.43 745 GLU A CA 1
ATOM 5640 C C . GLU A 1 745 ? 47.718 29.591 57.399 1.00 104.76 745 GLU A C 1
ATOM 5641 O O . GLU A 1 745 ? 47.739 29.020 56.302 1.00 105.94 745 GLU A O 1
ATOM 5643 N N . GLU A 1 746 ? 48.094 30.865 57.545 1.00 103.14 746 GLU A N 1
ATOM 5644 C CA . GLU A 1 746 ? 48.617 31.616 56.408 1.00 101.19 746 GLU A CA 1
ATOM 5645 C C . GLU A 1 746 ? 49.936 31.028 55.924 1.00 105.69 746 GLU A C 1
ATOM 5646 O O . GLU A 1 746 ? 50.162 30.898 54.715 1.00 104.18 746 GLU A O 1
ATOM 5648 N N . LEU A 1 747 ? 50.820 30.664 56.858 1.00 107.18 747 LEU A N 1
ATOM 5649 C CA . LEU A 1 747 ? 52.099 30.066 56.488 1.00 109.86 747 LEU A CA 1
ATOM 5650 C C . LEU A 1 747 ? 51.912 28.693 55.855 1.00 110.45 747 LEU A C 1
ATOM 5651 O O . LEU A 1 747 ? 52.694 28.304 54.979 1.00 105.44 747 LEU A O 1
ATOM 5656 N N . VAL A 1 748 ? 50.892 27.947 56.285 1.00 118.17 748 VAL A N 1
ATOM 5657 C CA . VAL A 1 748 ? 50.647 26.621 55.724 1.00 117.94 748 VAL A CA 1
ATOM 5658 C C . VAL A 1 748 ? 50.226 26.728 54.264 1.00 114.67 748 VAL A C 1
ATOM 5659 O O . VAL A 1 748 ? 50.674 25.947 53.416 1.00 117.76 748 VAL A O 1
ATOM 5661 N N . ASP A 1 749 ? 49.359 27.691 53.946 1.00 109.85 749 ASP A N 1
ATOM 5662 C CA . ASP A 1 749 ? 48.946 27.883 52.559 1.00 111.77 749 ASP A CA 1
ATOM 5663 C C . ASP A 1 749 ? 50.085 28.443 51.716 1.00 107.95 749 ASP A C 1
ATOM 5664 O O . ASP A 1 749 ? 50.230 28.086 50.541 1.00 101.43 749 ASP A O 1
ATOM 5669 N N . LYS A 1 750 ? 50.900 29.319 52.295 1.00 107.11 750 LYS A N 1
ATOM 5670 C CA . LYS A 1 750 ? 52.044 29.888 51.591 1.00 104.68 750 LYS A CA 1
ATOM 5671 C C . LYS A 1 750 ? 53.151 28.853 51.422 1.00 101.57 750 LYS A C 1
ATOM 5672 O O . LYS A 1 750 ? 53.642 28.627 50.315 1.00 97.97 750 LYS A O 1
ATOM 5674 N N . VAL B 1 3 ? 6.845 30.701 86.068 1.00 108.20 3 VAL B N 1
ATOM 5675 C CA . VAL B 1 3 ? 6.660 32.065 86.548 1.00 108.56 3 VAL B CA 1
ATOM 5676 C C . VAL B 1 3 ? 7.757 32.427 87.543 1.00 104.85 3 VAL B C 1
ATOM 5677 O O . VAL B 1 3 ? 8.214 33.570 87.588 1.00 96.20 3 VAL B O 1
ATOM 5679 N N . ASP B 1 4 ? 8.170 31.449 88.354 1.00 99.02 4 ASP B N 1
ATOM 5680 C CA . ASP B 1 4 ? 9.297 31.678 89.251 1.00 90.60 4 ASP B CA 1
ATOM 5681 C C . ASP B 1 4 ? 10.618 31.680 88.491 1.00 83.64 4 ASP B C 1
ATOM 5682 O O . ASP B 1 4 ? 11.574 32.335 88.918 1.00 74.96 4 ASP B O 1
ATOM 5687 N N . ILE B 1 5 ? 10.688 30.960 87.367 1.00 89.14 5 ILE B N 1
ATOM 5688 C CA . ILE B 1 5 ? 11.910 30.938 86.564 1.00 79.38 5 ILE B CA 1
ATOM 5689 C C . ILE B 1 5 ? 12.183 32.313 85.966 1.00 73.15 5 ILE B C 1
ATOM 5690 O O . ILE B 1 5 ? 13.311 32.817 86.018 1.00 66.97 5 ILE B O 1
ATOM 5695 N N . LYS B 1 6 ? 11.156 32.938 85.382 1.00 73.92 6 LYS B N 1
ATOM 5696 C CA . LYS B 1 6 ? 11.332 34.266 84.801 1.00 75.12 6 LYS B CA 1
ATOM 5697 C C . LYS B 1 6 ? 11.726 35.292 85.855 1.00 72.45 6 LYS B C 1
ATOM 5698 O O . LYS B 1 6 ? 12.499 36.213 85.566 1.00 72.83 6 LYS B O 1
ATOM 5702 N N . LYS B 1 7 ? 11.207 35.153 87.079 1.00 79.84 7 LYS B N 1
ATOM 5703 C CA . LYS B 1 7 ? 11.594 36.061 88.154 1.00 79.78 7 LYS B CA 1
ATOM 5704 C C . LYS B 1 7 ? 13.057 35.877 88.536 1.00 79.24 7 LYS B C 1
ATOM 5705 O O . LYS B 1 7 ? 13.708 36.831 88.979 1.00 78.89 7 LYS B O 1
ATOM 5707 N N . ILE B 1 8 ? 13.587 34.662 88.376 1.00 74.39 8 ILE B N 1
ATOM 5708 C CA . ILE B 1 8 ? 14.992 34.411 88.678 1.00 69.71 8 ILE B CA 1
ATOM 5709 C C . ILE B 1 8 ? 15.886 35.031 87.610 1.00 74.11 8 ILE B C 1
ATOM 5710 O O . ILE B 1 8 ? 16.951 35.582 87.916 1.00 72.77 8 ILE B O 1
ATOM 5715 N N . ILE B 1 9 ? 15.467 34.958 86.344 1.00 72.85 9 ILE B N 1
ATOM 5716 C CA . ILE B 1 9 ? 16.270 35.508 85.254 1.00 72.98 9 ILE B CA 1
ATOM 5717 C C . ILE B 1 9 ? 16.404 37.019 85.391 1.00 71.85 9 ILE B C 1
ATOM 5718 O O . ILE B 1 9 ? 17.437 37.595 85.026 1.00 70.98 9 ILE B O 1
ATOM 5723 N N . LYS B 1 10 ? 15.378 37.683 85.928 1.00 74.13 10 LYS B N 1
ATOM 5724 C CA . LYS B 1 10 ? 15.464 39.122 86.153 1.00 76.97 10 LYS B CA 1
ATOM 5725 C C . LYS B 1 10 ? 16.540 39.473 87.174 1.00 74.74 10 LYS B C 1
ATOM 5726 O O . LYS B 1 10 ? 17.116 40.565 87.117 1.00 76.04 10 LYS B O 1
ATOM 5728 N N . GLN B 1 11 ? 16.829 38.566 88.106 1.00 73.34 11 GLN B N 1
ATOM 5729 C CA . GLN B 1 11 ? 17.819 38.812 89.146 1.00 73.38 11 GLN B CA 1
ATOM 5730 C C . GLN B 1 11 ? 19.239 38.457 88.725 1.00 71.94 11 GLN B C 1
ATOM 5731 O O . GLN B 1 11 ? 20.185 38.810 89.438 1.00 72.25 11 GLN B O 1
ATOM 5733 N N . MET B 1 12 ? 19.414 37.767 87.601 1.00 72.03 12 MET B N 1
ATOM 5734 C CA . MET B 1 12 ? 20.741 37.367 87.156 1.00 69.22 12 MET B CA 1
ATOM 5735 C C . MET B 1 12 ? 21.438 38.512 86.433 1.00 70.57 12 MET B C 1
ATOM 5736 O O . MET B 1 12 ? 20.806 39.286 85.708 1.00 71.92 12 MET B O 1
ATOM 5741 N N . THR B 1 13 ? 22.750 38.613 86.630 1.00 70.35 13 THR B N 1
ATOM 5742 C CA . THR B 1 13 ? 23.554 39.567 85.886 1.00 71.53 13 THR B CA 1
ATOM 5743 C C . THR B 1 13 ? 23.832 39.040 84.480 1.00 70.63 13 THR B C 1
ATOM 5744 O O . THR B 1 13 ? 23.606 37.868 84.170 1.00 70.11 13 THR B O 1
ATOM 5748 N N . LEU B 1 14 ? 24.333 39.930 83.618 1.00 73.91 14 LEU B N 1
ATOM 5749 C CA . LEU B 1 14 ? 24.647 39.528 82.250 1.00 71.37 14 LEU B CA 1
ATOM 5750 C C . LEU B 1 14 ? 25.754 38.483 82.219 1.00 69.59 14 LEU B C 1
ATOM 5751 O O . LEU B 1 14 ? 25.693 37.526 81.436 1.00 68.19 14 LEU B O 1
ATOM 5756 N N . GLU B 1 15 ? 26.775 38.645 83.064 1.00 69.73 15 GLU B N 1
ATOM 5757 C CA . GLU B 1 15 ? 27.850 37.660 83.116 1.00 68.49 15 GLU B CA 1
ATOM 5758 C C . GLU B 1 15 ? 27.340 36.307 83.591 1.00 69.23 15 GLU B C 1
ATOM 5759 O O . GLU B 1 15 ? 27.817 35.264 83.129 1.00 66.18 15 GLU B O 1
ATOM 5765 N N . GLU B 1 16 ? 26.366 36.305 84.503 1.00 68.67 16 GLU B N 1
ATOM 5766 C CA . GLU B 1 16 ? 25.817 35.050 85.004 1.00 64.28 16 GLU B CA 1
ATOM 5767 C C . GLU B 1 16 ? 24.961 34.359 83.949 1.00 63.21 16 GLU B C 1
ATOM 5768 O O . GLU B 1 16 ? 24.963 33.126 83.854 1.00 61.35 16 GLU B O 1
ATOM 5774 N N . LYS B 1 17 ? 24.222 35.130 83.147 1.00 64.45 17 LYS B N 1
ATOM 5775 C CA . LYS B 1 17 ? 23.409 34.522 82.098 1.00 63.71 17 LYS B CA 1
ATOM 5776 C C . LYS B 1 17 ? 24.283 33.860 81.041 1.00 62.64 17 LYS B C 1
ATOM 5777 O O . LYS B 1 17 ? 23.972 32.759 80.570 1.00 62.22 17 LYS B O 1
ATOM 5783 N N . ALA B 1 18 ? 25.380 34.516 80.656 1.00 64.08 18 ALA B N 1
ATOM 5784 C CA . ALA B 1 18 ? 26.271 33.946 79.651 1.00 65.03 18 ALA B CA 1
ATOM 5785 C C . ALA B 1 18 ? 27.056 32.764 80.203 1.00 61.83 18 ALA B C 1
ATOM 5786 O O . ALA B 1 18 ? 27.400 31.844 79.452 1.00 59.66 18 ALA B O 1
ATOM 5788 N N . GLY B 1 19 ? 27.355 32.777 81.504 1.00 61.63 19 GLY B N 1
ATOM 5789 C CA . GLY B 1 19 ? 28.057 31.658 82.107 1.00 64.46 19 GLY B CA 1
ATOM 5790 C C . GLY B 1 19 ? 27.202 30.415 82.241 1.00 58.12 19 GLY B C 1
ATOM 5791 O O . GLY B 1 19 ? 27.725 29.297 82.237 1.00 55.64 19 GLY B O 1
ATOM 5792 N N . LEU B 1 20 ? 25.883 30.584 82.367 1.00 57.46 20 LEU B N 1
ATOM 5793 C CA . LEU B 1 20 ? 25.003 29.427 82.477 1.00 55.80 20 LEU B CA 1
ATOM 5794 C C . LEU B 1 20 ? 24.894 28.677 81.155 1.00 54.70 20 LEU B C 1
ATOM 5795 O O . LEU B 1 20 ? 24.680 27.460 81.150 1.00 52.93 20 LEU B O 1
ATOM 5800 N N . CYS B 1 21 ? 25.044 29.379 80.032 1.00 55.82 21 CYS B N 1
ATOM 5801 C CA . CYS B 1 21 ? 24.967 28.761 78.715 1.00 55.11 21 CYS B CA 1
ATOM 5802 C C . CYS B 1 21 ? 26.232 27.998 78.341 1.00 53.97 21 CYS B C 1
ATOM 5803 O O . CYS B 1 21 ? 26.333 27.517 77.209 1.00 53.52 21 CYS B O 1
ATOM 5806 N N . SER B 1 22 ? 27.195 27.891 79.253 1.00 53.68 22 SER B N 1
ATOM 5807 C CA . SER B 1 22 ? 28.414 27.132 79.028 1.00 52.73 22 SER B CA 1
ATOM 5808 C C . SER B 1 22 ? 28.712 26.315 80.276 1.00 53.96 22 SER B C 1
ATOM 5809 O O . SER B 1 22 ? 28.257 26.637 81.377 1.00 51.84 22 SER B O 1
ATOM 5812 N N . GLY B 1 23 ? 29.487 25.249 80.095 1.00 50.11 23 GLY B N 1
ATOM 5813 C CA . GLY B 1 23 ? 29.753 24.345 81.193 1.00 48.91 23 GLY B CA 1
ATOM 5814 C C . GLY B 1 23 ? 30.654 24.945 82.254 1.00 51.36 23 GLY B C 1
ATOM 5815 O O . GLY B 1 23 ? 31.382 25.914 82.033 1.00 51.70 23 GLY B O 1
ATOM 5816 N N . LEU B 1 24 ? 30.586 24.343 83.445 1.00 51.44 24 LEU B N 1
ATOM 5817 C CA . LEU B 1 24 ? 31.516 24.683 84.516 1.00 50.53 24 LEU B CA 1
ATOM 5818 C C . LEU B 1 24 ? 32.808 23.891 84.387 1.00 54.07 24 LEU B C 1
ATOM 5819 O O . LEU B 1 24 ? 33.901 24.445 84.546 1.00 51.38 24 LEU B O 1
ATOM 5824 N N . ASP B 1 25 ? 32.694 22.597 84.091 1.00 49.13 25 ASP B N 1
ATOM 5825 C CA . ASP B 1 25 ? 33.850 21.749 83.840 1.00 47.60 25 ASP B CA 1
ATOM 5826 C C . ASP B 1 25 ? 33.528 20.800 82.693 1.00 49.22 25 ASP B C 1
ATOM 5827 O O . ASP B 1 25 ? 32.913 21.210 81.703 1.00 50.08 25 ASP B O 1
ATOM 5832 N N . PHE B 1 26 ? 33.932 19.536 82.810 1.00 44.49 26 PHE B N 1
ATOM 5833 C CA . PHE B 1 26 ? 33.671 18.585 81.736 1.00 45.13 26 PHE B CA 1
ATOM 5834 C C . PHE B 1 26 ? 32.261 18.007 81.790 1.00 47.56 26 PHE B C 1
ATOM 5835 O O . PHE B 1 26 ? 31.737 17.581 80.754 1.00 45.82 26 PHE B O 1
ATOM 5843 N N . TRP B 1 27 ? 31.634 17.974 82.969 1.00 44.32 27 TRP B N 1
ATOM 5844 C CA . TRP B 1 27 ? 30.344 17.314 83.126 1.00 40.30 27 TRP B CA 1
ATOM 5845 C C . TRP B 1 27 ? 29.286 18.143 83.842 1.00 42.11 27 TRP B C 1
ATOM 5846 O O . TRP B 1 27 ? 28.127 17.713 83.880 1.00 40.48 27 TRP B O 1
ATOM 5857 N N . HIS B 1 28 ? 29.630 19.300 84.403 1.00 47.00 28 HIS B N 1
ATOM 5858 C CA . HIS B 1 28 ? 28.724 20.054 85.259 1.00 46.26 28 HIS B CA 1
ATOM 5859 C C . HIS B 1 28 ? 28.375 21.401 84.644 1.00 47.34 28 HIS B C 1
ATOM 5860 O O . HIS B 1 28 ? 29.153 21.980 83.878 1.00 45.99 28 HIS B O 1
ATOM 5867 N N . THR B 1 29 ? 27.193 21.894 84.998 1.00 47.56 29 THR B N 1
ATOM 5868 C CA . THR B 1 29 ? 26.787 23.252 84.679 1.00 50.00 29 THR B CA 1
ATOM 5869 C C . THR B 1 29 ? 27.262 24.203 85.774 1.00 53.75 29 THR B C 1
ATOM 5870 O O . THR B 1 29 ? 27.541 23.798 86.905 1.00 50.09 29 THR B O 1
ATOM 5874 N N . LYS B 1 30 ? 27.352 25.478 85.424 1.00 51.31 30 LYS B N 1
ATOM 5875 C CA . LYS B 1 30 ? 27.809 26.477 86.380 1.00 53.30 30 LYS B CA 1
ATOM 5876 C C . LYS B 1 30 ? 26.728 26.734 87.425 1.00 53.21 30 LYS B C 1
ATOM 5877 O O . LYS B 1 30 ? 25.559 26.924 87.066 1.00 53.29 30 LYS B O 1
ATOM 5883 N N . PRO B 1 31 ? 27.063 26.735 88.712 1.00 53.86 31 PRO B N 1
ATOM 5884 C CA . PRO B 1 31 ? 26.086 27.122 89.731 1.00 54.88 31 PRO B CA 1
ATOM 5885 C C . PRO B 1 31 ? 25.994 28.635 89.868 1.00 56.94 31 PRO B C 1
ATOM 5886 O O . PRO B 1 31 ? 26.903 29.382 89.500 1.00 57.77 31 PRO B O 1
ATOM 5890 N N . VAL B 1 32 ? 24.861 29.081 90.406 1.00 61.22 32 VAL B N 1
ATOM 5891 C CA . VAL B 1 32 ? 24.659 30.480 90.785 1.00 59.97 32 VAL B CA 1
ATOM 5892 C C . VAL B 1 32 ? 24.217 30.475 92.246 1.00 60.95 32 VAL B C 1
ATOM 5893 O O . VAL B 1 32 ? 23.020 30.482 92.551 1.00 62.27 32 VAL B O 1
ATOM 5897 N N . GLU B 1 33 ? 25.188 30.448 93.164 1.00 61.93 33 GLU B N 1
ATOM 5898 C CA . GLU B 1 33 ? 24.870 30.355 94.585 1.00 64.60 33 GLU B CA 1
ATOM 5899 C C . GLU B 1 33 ? 24.111 31.574 95.088 1.00 68.94 33 GLU B C 1
ATOM 5900 O O . GLU B 1 33 ? 23.394 31.469 96.090 1.00 74.40 33 GLU B O 1
ATOM 5902 N N . ARG B 1 34 ? 24.251 32.723 94.418 1.00 74.38 34 ARG B N 1
ATOM 5903 C CA . ARG B 1 34 ? 23.532 33.925 94.832 1.00 70.36 34 ARG B CA 1
ATOM 5904 C C . ARG B 1 34 ? 22.025 33.706 94.804 1.00 72.47 34 ARG B C 1
ATOM 5905 O O . ARG B 1 34 ? 21.310 34.139 95.714 1.00 70.19 34 ARG B O 1
ATOM 5913 N N . LEU B 1 35 ? 21.524 33.040 93.764 1.00 69.19 35 LEU B N 1
ATOM 5914 C CA . LEU B 1 35 ? 20.093 32.888 93.544 1.00 71.24 35 LEU B CA 1
ATOM 5915 C C . LEU B 1 35 ? 19.606 31.468 93.809 1.00 72.50 35 LEU B C 1
ATOM 5916 O O . LEU B 1 35 ? 18.477 31.131 93.437 1.00 66.11 35 LEU B O 1
ATOM 5918 N N . GLY B 1 36 ? 20.424 30.632 94.447 1.00 65.08 36 GLY B N 1
ATOM 5919 C CA . GLY B 1 36 ? 20.021 29.271 94.739 1.00 64.47 36 GLY B CA 1
ATOM 5920 C C . GLY B 1 36 ? 19.972 28.339 93.548 1.00 65.98 36 GLY B C 1
ATOM 5921 O O . GLY B 1 36 ? 19.343 27.282 93.630 1.00 66.33 36 GLY B O 1
ATOM 5922 N N . ILE B 1 37 ? 20.614 28.699 92.441 1.00 64.09 37 ILE B N 1
ATOM 5923 C CA . ILE B 1 37 ? 20.670 27.846 91.256 1.00 57.93 37 ILE B CA 1
ATOM 5924 C C . ILE B 1 37 ? 21.775 26.812 91.437 1.00 56.84 37 ILE B C 1
ATOM 5925 O O . ILE B 1 37 ? 22.962 27.170 91.434 1.00 56.28 37 ILE B O 1
ATOM 5930 N N . PRO B 1 38 ? 21.444 25.535 91.595 1.00 58.64 38 PRO B N 1
ATOM 5931 C CA . PRO B 1 38 ? 22.473 24.522 91.839 1.00 57.05 38 PRO B CA 1
ATOM 5932 C C . PRO B 1 38 ? 23.136 24.073 90.542 1.00 54.86 38 PRO B C 1
ATOM 5933 O O . PRO B 1 38 ? 22.694 24.382 89.435 1.00 52.68 38 PRO B O 1
ATOM 5937 N N . SER B 1 39 ? 24.222 23.324 90.706 1.00 52.65 39 SER B N 1
ATOM 5938 C CA . SER B 1 39 ? 24.956 22.745 89.590 1.00 49.21 39 SER B CA 1
ATOM 5939 C C . SER B 1 39 ? 24.530 21.295 89.410 1.00 53.47 39 SER B C 1
ATOM 5940 O O . SER B 1 39 ? 24.495 20.531 90.381 1.00 49.46 39 SER B O 1
ATOM 5943 N N . ILE B 1 40 ? 24.205 20.918 88.174 1.00 50.06 40 ILE B N 1
ATOM 5944 C CA . ILE B 1 40 ? 23.795 19.555 87.861 1.00 44.25 40 ILE B CA 1
ATOM 5945 C C . ILE B 1 40 ? 24.850 18.914 86.972 1.00 44.78 40 ILE B C 1
ATOM 5946 O O . ILE B 1 40 ? 25.577 19.596 86.240 1.00 47.83 40 ILE B O 1
ATOM 5951 N N . MET B 1 41 ? 24.920 17.588 87.028 1.00 42.19 41 MET B N 1
ATOM 5952 C CA . MET B 1 41 ? 25.919 16.815 86.306 1.00 41.01 41 MET B CA 1
ATOM 5953 C C . MET B 1 41 ? 25.265 15.965 85.224 1.00 43.84 41 MET B C 1
ATOM 5954 O O . MET B 1 41 ? 24.187 15.398 85.430 1.00 41.10 41 MET B O 1
ATOM 5959 N N . MET B 1 42 ? 25.929 15.883 84.073 1.00 44.83 42 MET B N 1
ATOM 5960 C CA . MET B 1 42 ? 25.523 15.023 82.974 1.00 38.15 42 MET B CA 1
ATOM 5961 C C . MET B 1 42 ? 26.694 14.124 82.602 1.00 39.67 42 MET B C 1
ATOM 5962 O O . MET B 1 42 ? 27.848 14.562 82.628 1.00 41.46 42 MET B O 1
ATOM 5967 N N . THR B 1 43 ? 26.403 12.868 82.268 1.00 39.79 43 THR B N 1
ATOM 5968 C CA . THR B 1 43 ? 27.462 11.959 81.845 1.00 35.37 43 THR B CA 1
ATOM 5969 C C . THR B 1 43 ? 26.873 10.805 81.045 1.00 33.15 43 THR B C 1
ATOM 5970 O O . THR B 1 43 ? 25.661 10.581 81.024 1.00 33.43 43 THR B O 1
ATOM 5974 N N . ASP B 1 44 ? 27.770 10.073 80.390 1.00 36.18 44 ASP B N 1
ATOM 5975 C CA . ASP B 1 44 ? 27.442 8.909 79.582 1.00 31.05 44 ASP B CA 1
ATOM 5976 C C . ASP B 1 44 ? 27.028 7.737 80.475 1.00 28.06 44 ASP B C 1
ATOM 5977 O O . ASP B 1 44 ? 27.360 7.688 81.661 1.00 31.00 44 ASP B O 1
ATOM 5982 N N . GLY B 1 45 ? 26.285 6.784 79.903 1.00 27.13 45 GLY B N 1
ATOM 5983 C CA . GLY B 1 45 ? 25.904 6.771 78.499 1.00 30.65 45 GLY B CA 1
ATOM 5984 C C . GLY B 1 45 ? 24.701 5.913 78.150 1.00 30.14 45 GLY B C 1
ATOM 5985 O O . GLY B 1 45 ? 23.895 5.579 79.019 1.00 34.32 45 GLY B O 1
ATOM 5986 N N . PRO B 1 46 ? 24.592 5.542 76.871 1.00 26.57 46 PRO B N 1
ATOM 5987 C CA . PRO B 1 46 ? 23.320 4.981 76.379 1.00 29.06 46 PRO B CA 1
ATOM 5988 C C . PRO B 1 46 ? 22.943 3.639 76.982 1.00 26.64 46 PRO B C 1
ATOM 5989 O O . PRO B 1 46 ? 21.753 3.388 77.208 1.00 28.52 46 PRO B O 1
ATOM 5993 N N . HIS B 1 47 ? 23.909 2.755 77.233 1.00 24.52 47 HIS B N 1
ATOM 5994 C CA . HIS B 1 47 ? 23.618 1.397 77.682 1.00 25.20 47 HIS B CA 1
ATOM 5995 C C . HIS B 1 47 ? 24.221 1.102 79.049 1.00 29.13 47 HIS B C 1
ATOM 5996 O O . HIS B 1 47 ? 24.356 -0.066 79.427 1.00 29.70 47 HIS B O 1
ATOM 6003 N N . GLY B 1 48 ? 24.574 2.140 79.799 1.00 26.80 48 GLY B N 1
ATOM 6004 C CA . GLY B 1 48 ? 25.173 1.978 81.106 1.00 24.40 48 GLY B CA 1
ATOM 6005 C C . GLY B 1 48 ? 25.721 3.297 81.599 1.00 25.86 48 GLY B C 1
ATOM 6006 O O . GLY B 1 48 ? 26.057 4.169 80.794 1.00 27.91 48 GLY B O 1
ATOM 6007 N N . LEU B 1 49 ? 25.815 3.462 82.914 1.00 25.43 49 LEU B N 1
ATOM 6008 C CA . LEU B 1 49 ? 26.311 4.708 83.478 1.00 33.25 49 LEU B CA 1
ATOM 6009 C C . LEU B 1 49 ? 27.834 4.695 83.514 1.00 31.59 49 LEU B C 1
ATOM 6010 O O . LEU B 1 49 ? 28.445 3.728 83.979 1.00 30.43 49 LEU B O 1
ATOM 6015 N N . ARG B 1 50 ? 28.448 5.768 83.011 1.00 31.86 50 ARG B N 1
ATOM 6016 C CA . ARG B 1 50 ? 29.899 5.949 83.079 1.00 36.62 50 ARG B CA 1
ATOM 6017 C C . ARG B 1 50 ? 30.142 7.308 83.738 1.00 40.54 50 ARG B C 1
ATOM 6018 O O . ARG B 1 50 ? 30.310 8.327 83.062 1.00 38.68 50 ARG B O 1
ATOM 6026 N N . LYS B 1 51 ? 30.137 7.320 85.067 1.00 41.33 51 LYS B N 1
ATOM 6027 C CA . LYS B 1 51 ? 30.459 8.508 85.846 1.00 46.88 51 LYS B CA 1
ATOM 6028 C C . LYS B 1 51 ? 31.923 8.428 86.256 1.00 52.08 51 LYS B C 1
ATOM 6029 O O . LYS B 1 51 ? 32.324 7.485 86.946 1.00 52.44 51 LYS B O 1
ATOM 6035 N N . GLN B 1 52 ? 32.718 9.402 85.822 1.00 56.44 52 GLN B N 1
ATOM 6036 C CA . GLN B 1 52 ? 34.140 9.380 86.132 1.00 64.95 52 GLN B CA 1
ATOM 6037 C C . GLN B 1 52 ? 34.358 9.584 87.627 1.00 72.16 52 GLN B C 1
ATOM 6038 O O . GLN B 1 52 ? 33.665 10.375 88.274 1.00 74.89 52 GLN B O 1
ATOM 6044 N N . ARG B 1 53 ? 35.330 8.858 88.169 1.00 81.65 53 ARG B N 1
ATOM 6045 C CA . ARG B 1 53 ? 35.604 8.859 89.597 1.00 84.50 53 ARG B CA 1
ATOM 6046 C C . ARG B 1 53 ? 36.267 10.165 90.028 1.00 97.01 53 ARG B C 1
ATOM 6047 O O . ARG B 1 53 ? 36.811 10.919 89.216 1.00 98.02 53 ARG B O 1
ATOM 6055 N N . GLU B 1 54 ? 36.207 10.430 91.335 1.00 106.01 54 GLU B N 1
ATOM 6056 C CA . GLU B 1 54 ? 36.801 11.649 91.874 1.00 109.17 54 GLU B CA 1
ATOM 6057 C C . GLU B 1 54 ? 38.322 11.589 91.793 1.00 121.92 54 GLU B C 1
ATOM 6058 O O . GLU B 1 54 ? 38.972 12.548 91.360 1.00 128.66 54 GLU B O 1
ATOM 6060 N N . ASP B 1 55 ? 38.904 10.463 92.205 1.00 120.91 55 ASP B N 1
ATOM 6061 C CA . ASP B 1 55 ? 40.353 10.269 92.177 1.00 127.27 55 ASP B CA 1
ATOM 6062 C C . ASP B 1 55 ? 40.762 9.554 90.888 1.00 123.95 55 ASP B C 1
ATOM 6063 O O . ASP B 1 55 ? 41.269 8.433 90.885 1.00 126.91 55 ASP B O 1
ATOM 6065 N N . ALA B 1 56 ? 40.518 10.239 89.774 1.00 123.04 56 ALA B N 1
ATOM 6066 C CA . ALA B 1 56 ? 40.790 9.715 88.445 1.00 120.97 56 ALA B CA 1
ATOM 6067 C C . ALA B 1 56 ? 41.380 10.819 87.583 1.00 126.60 56 ALA B C 1
ATOM 6068 O O . ALA B 1 56 ? 40.987 11.982 87.702 1.00 129.98 56 ALA B O 1
ATOM 6070 N N . GLU B 1 57 ? 42.332 10.453 86.729 1.00 122.85 57 GLU B N 1
ATOM 6071 C CA . GLU B 1 57 ? 42.910 11.423 85.812 1.00 122.67 57 GLU B CA 1
ATOM 6072 C C . GLU B 1 57 ? 41.853 11.906 84.824 1.00 118.88 57 GLU B C 1
ATOM 6073 O O . GLU B 1 57 ? 40.891 11.198 84.513 1.00 117.27 57 GLU B O 1
ATOM 6075 N N . ILE B 1 58 ? 42.039 13.134 84.334 1.00 116.60 58 ILE B N 1
ATOM 6076 C CA . ILE B 1 58 ? 41.022 13.754 83.487 1.00 109.61 58 ILE B CA 1
ATOM 6077 C C . ILE B 1 58 ? 40.886 13.021 82.158 1.00 112.45 58 ILE B C 1
ATOM 6078 O O . ILE B 1 58 ? 39.784 12.930 81.603 1.00 107.57 58 ILE B O 1
ATOM 6080 N N . ALA B 1 59 ? 41.985 12.490 81.626 1.00 117.21 59 ALA B N 1
ATOM 6081 C CA . ALA B 1 59 ? 41.966 11.755 80.369 1.00 114.50 59 ALA B CA 1
ATOM 6082 C C . ALA B 1 59 ? 41.618 10.281 80.537 1.00 110.79 59 ALA B C 1
ATOM 6083 O O . ALA B 1 59 ? 41.440 9.585 79.531 1.00 105.56 59 ALA B O 1
ATOM 6085 N N . ASP B 1 60 ? 41.504 9.795 81.772 1.00 113.28 60 ASP B N 1
ATOM 6086 C CA . ASP B 1 60 ? 41.213 8.386 82.041 1.00 106.41 60 ASP B CA 1
ATOM 6087 C C . ASP B 1 60 ? 39.738 8.126 81.758 1.00 99.03 60 ASP B C 1
ATOM 6088 O O . ASP B 1 60 ? 38.877 8.241 82.633 1.00 95.04 60 ASP B O 1
ATOM 6093 N N . ILE B 1 61 ? 39.452 7.773 80.504 1.00 96.86 61 ILE B N 1
ATOM 6094 C CA . ILE B 1 61 ? 38.073 7.655 80.040 1.00 97.17 61 ILE B CA 1
ATOM 6095 C C . ILE B 1 61 ? 37.367 6.479 80.708 1.00 92.74 61 ILE B C 1
ATOM 6096 O O . ILE B 1 61 ? 36.192 6.577 81.084 1.00 82.13 61 ILE B O 1
ATOM 6101 N N . ASN B 1 62 ? 38.064 5.356 80.878 1.00 101.51 62 ASN B N 1
ATOM 6102 C CA . ASN B 1 62 ? 37.425 4.131 81.341 1.00 97.86 62 ASN B CA 1
ATOM 6103 C C . ASN B 1 62 ? 37.386 3.998 82.859 1.00 100.46 62 ASN B C 1
ATOM 6104 O O . ASN B 1 62 ? 36.642 3.152 83.368 1.00 91.76 62 ASN B O 1
ATOM 6109 N N . ASN B 1 63 ? 38.153 4.802 83.589 1.00 78.53 63 ASN B N 1
ATOM 6110 C CA . ASN B 1 63 ? 38.217 4.716 85.049 1.00 73.94 63 ASN B CA 1
ATOM 6111 C C . ASN B 1 63 ? 36.990 5.404 85.635 1.00 70.90 63 ASN B C 1
ATOM 6112 O O . ASN B 1 63 ? 36.998 6.602 85.924 1.00 71.94 63 ASN B O 1
ATOM 6117 N N . SER B 1 64 ? 35.919 4.634 85.819 1.00 65.03 64 SER B N 1
ATOM 6118 C CA . SER B 1 64 ? 34.621 5.171 86.203 1.00 53.65 64 SER B CA 1
ATOM 6119 C C . SER B 1 64 ? 34.039 4.372 87.363 1.00 49.40 64 SER B C 1
ATOM 6120 O O . SER B 1 64 ? 34.524 3.293 87.717 1.00 51.10 64 SER B O 1
ATOM 6123 N N . VAL B 1 65 ? 32.991 4.925 87.960 1.00 41.86 65 VAL B N 1
ATOM 6124 C CA . VAL B 1 65 ? 32.269 4.235 89.037 1.00 35.78 65 VAL B CA 1
ATOM 6125 C C . VAL B 1 65 ? 31.591 2.995 88.467 1.00 37.30 65 VAL B C 1
ATOM 6126 O O . VAL B 1 65 ? 30.938 3.081 87.410 1.00 36.81 65 VAL B O 1
ATOM 6130 N N . PRO B 1 66 ? 31.712 1.833 89.110 1.00 34.95 66 PRO B N 1
ATOM 6131 C CA . PRO B 1 66 ? 31.069 0.629 88.572 1.00 32.61 66 PRO B CA 1
ATOM 6132 C C . PRO B 1 66 ? 29.562 0.802 88.449 1.00 29.26 66 PRO B C 1
ATOM 6133 O O . PRO B 1 66 ? 28.901 1.351 89.333 1.00 29.19 66 PRO B O 1
ATOM 6137 N N . ALA B 1 67 ? 29.027 0.337 87.323 1.00 30.27 67 ALA B N 1
ATOM 6138 C CA . ALA B 1 67 ? 27.602 0.403 87.046 1.00 25.74 67 ALA B CA 1
ATOM 6139 C C . ALA B 1 67 ? 27.249 -0.747 86.118 1.00 23.23 67 ALA B C 1
ATOM 6140 O O . ALA B 1 67 ? 28.126 -1.369 85.512 1.00 25.49 67 ALA B O 1
ATOM 6142 N N . THR B 1 68 ? 25.953 -1.026 86.008 1.00 20.29 68 THR B N 1
ATOM 6143 C CA . THR B 1 68 ? 25.512 -2.145 85.188 1.00 21.43 68 THR B CA 1
ATOM 6144 C C . THR B 1 68 ? 25.757 -1.837 83.718 1.00 22.32 68 THR B C 1
ATOM 6145 O O . THR B 1 68 ? 25.357 -0.779 83.219 1.00 22.29 68 THR B O 1
ATOM 6149 N N . CYS B 1 69 ? 26.418 -2.762 83.026 1.00 24.73 69 CYS B N 1
ATOM 6150 C CA . CYS B 1 69 ? 26.647 -2.658 81.587 1.00 25.42 69 CYS B CA 1
ATOM 6151 C C . CYS B 1 69 ? 25.572 -3.486 80.893 1.00 24.66 69 CYS B C 1
ATOM 6152 O O . CYS B 1 69 ? 25.638 -4.718 80.867 1.00 21.89 69 CYS B O 1
ATOM 6155 N N . PHE B 1 70 ? 24.578 -2.804 80.342 1.00 22.61 70 PHE B N 1
ATOM 6156 C CA . PHE B 1 70 ? 23.499 -3.458 79.622 1.00 20.76 70 PHE B CA 1
ATOM 6157 C C . PHE B 1 70 ? 23.932 -3.752 78.194 1.00 23.30 70 PHE B C 1
ATOM 6158 O O . PHE B 1 70 ? 24.969 -3.267 77.736 1.00 23.80 70 PHE B O 1
ATOM 6166 N N . PRO B 1 71 ? 23.176 -4.585 77.477 1.00 22.31 71 PRO B N 1
ATOM 6167 C CA . PRO B 1 71 ? 23.412 -4.728 76.037 1.00 23.53 71 PRO B CA 1
ATOM 6168 C C . PRO B 1 71 ? 23.352 -3.379 75.341 1.00 21.12 71 PRO B C 1
ATOM 6169 O O . PRO B 1 71 ? 22.483 -2.552 75.622 1.00 22.64 71 PRO B O 1
ATOM 6173 N N . SER B 1 72 ? 24.301 -3.155 74.438 1.00 21.78 72 SER B N 1
ATOM 6174 C CA . SER B 1 72 ? 24.302 -1.928 73.665 1.00 21.71 72 SER B CA 1
ATOM 6175 C C . SER B 1 72 ? 23.060 -1.870 72.772 1.00 22.65 72 SER B C 1
ATOM 6176 O O . SER B 1 72 ? 22.327 -2.848 72.613 1.00 21.68 72 SER B O 1
ATOM 6179 N N . ALA B 1 73 ? 22.827 -0.691 72.189 1.00 16.09 73 ALA B N 1
ATOM 6180 C CA . ALA B 1 73 ? 21.598 -0.464 71.434 1.00 16.64 73 ALA B CA 1
ATOM 6181 C C . ALA B 1 73 ? 21.479 -1.408 70.242 1.00 16.93 73 ALA B C 1
ATOM 6182 O O . ALA B 1 73 ? 20.378 -1.864 69.916 1.00 17.67 73 ALA B O 1
ATOM 6184 N N . ALA B 1 74 ? 22.600 -1.708 69.576 1.00 17.99 74 ALA B N 1
ATOM 6185 C CA . ALA B 1 74 ? 22.552 -2.528 68.367 1.00 17.79 74 ALA B CA 1
ATOM 6186 C C . ALA B 1 74 ? 21.962 -3.904 68.645 1.00 16.84 74 ALA B C 1
ATOM 6187 O O . ALA B 1 74 ? 21.182 -4.428 67.842 1.00 17.35 74 ALA B O 1
ATOM 6189 N N . GLY B 1 75 ? 22.315 -4.504 69.776 1.00 17.17 75 GLY B N 1
ATOM 6190 C CA . GLY B 1 75 ? 21.749 -5.787 70.135 1.00 14.15 75 GLY B CA 1
ATOM 6191 C C . GLY B 1 75 ? 20.405 -5.640 70.812 1.00 19.62 75 GLY B C 1
ATOM 6192 O O . GLY B 1 75 ? 19.466 -6.385 70.520 1.00 22.23 75 GLY B O 1
ATOM 6193 N N . LEU B 1 76 ? 20.310 -4.673 71.728 1.00 15.71 76 LEU B N 1
ATOM 6194 C CA . LEU B 1 76 ? 19.063 -4.446 72.448 1.00 18.88 76 LEU B CA 1
ATOM 6195 C C . LEU B 1 76 ? 17.910 -4.130 71.503 1.00 19.99 76 LEU B C 1
ATOM 6196 O O . LEU B 1 76 ? 16.767 -4.516 71.773 1.00 22.44 76 LEU B O 1
ATOM 6201 N N . ALA B 1 77 ? 18.185 -3.432 70.398 1.00 15.86 77 ALA B N 1
ATOM 6202 C CA . ALA B 1 77 ? 17.129 -3.116 69.442 1.00 15.12 77 ALA B CA 1
ATOM 6203 C C . ALA B 1 77 ? 16.531 -4.372 68.822 1.00 19.66 77 ALA B C 1
ATOM 6204 O O . ALA B 1 77 ? 15.361 -4.368 68.422 1.00 22.69 77 ALA B O 1
ATOM 6206 N N . CYS B 1 78 ? 17.309 -5.452 68.733 1.00 17.94 78 CYS B N 1
ATOM 6207 C CA . CYS B 1 78 ? 16.801 -6.699 68.173 1.00 20.88 78 CYS B CA 1
ATOM 6208 C C . CYS B 1 78 ? 15.722 -7.338 69.035 1.00 24.44 78 CYS B C 1
ATOM 6209 O O . CYS B 1 78 ? 15.083 -8.296 68.586 1.00 21.71 78 CYS B O 1
ATOM 6212 N N . SER B 1 79 ? 15.510 -6.843 70.255 1.00 21.61 79 SER B N 1
ATOM 6213 C CA . SER B 1 79 ? 14.373 -7.299 71.044 1.00 21.69 79 SER B CA 1
ATOM 6214 C C . SER B 1 79 ? 13.055 -6.859 70.424 1.00 26.19 79 SER B C 1
ATOM 6215 O O . SER B 1 79 ? 12.041 -7.551 70.575 1.00 29.41 79 SER B O 1
ATOM 6218 N N . TRP B 1 80 ? 13.052 -5.716 69.729 1.00 21.09 80 TRP B N 1
ATOM 6219 C CA . TRP B 1 80 ? 11.826 -5.090 69.224 1.00 22.98 80 TRP B CA 1
ATOM 6220 C C . TRP B 1 80 ? 10.783 -4.938 70.331 1.00 28.11 80 TRP B C 1
ATOM 6221 O O . TRP B 1 80 ? 9.577 -4.947 70.074 1.00 28.16 80 TRP B O 1
ATOM 6232 N N . ASP B 1 81 ? 11.242 -4.809 71.575 1.00 30.02 81 ASP B N 1
ATOM 6233 C CA . ASP B 1 81 ? 10.374 -4.832 72.751 1.00 26.07 81 ASP B CA 1
ATOM 6234 C C . ASP B 1 81 ? 10.443 -3.467 73.429 1.00 28.91 81 ASP B C 1
ATOM 6235 O O . ASP B 1 81 ? 11.380 -3.188 74.186 1.00 26.32 81 ASP B O 1
ATOM 6240 N N . ARG B 1 82 ? 9.444 -2.621 73.160 1.00 23.40 82 ARG B N 1
ATOM 6241 C CA . ARG B 1 82 ? 9.403 -1.297 73.774 1.00 21.85 82 ARG B CA 1
ATOM 6242 C C . ARG B 1 82 ? 9.407 -1.385 75.296 1.00 27.93 82 ARG B C 1
ATOM 6243 O O . ARG B 1 82 ? 10.038 -0.560 75.968 1.00 27.40 82 ARG B O 1
ATOM 6251 N N . GLU B 1 83 ? 8.714 -2.379 75.860 1.00 27.36 83 GLU B N 1
ATOM 6252 C CA . GLU B 1 83 ? 8.684 -2.521 77.313 1.00 29.66 83 GLU B CA 1
ATOM 6253 C C . GLU B 1 83 ? 10.064 -2.861 77.864 1.00 29.05 83 GLU B C 1
ATOM 6254 O O . GLU B 1 83 ? 10.518 -2.258 78.844 1.00 27.85 83 GLU B O 1
ATOM 6260 N N . LEU B 1 84 ? 10.742 -3.835 77.250 1.00 28.99 84 LEU B N 1
ATOM 6261 C CA . LEU B 1 84 ? 12.067 -4.226 77.718 1.00 27.67 84 LEU B CA 1
ATOM 6262 C C . LEU B 1 84 ? 13.039 -3.054 77.665 1.00 27.38 84 LEU B C 1
ATOM 6263 O O . LEU B 1 84 ? 13.834 -2.856 78.591 1.00 22.49 84 LEU B O 1
ATOM 6268 N N . VAL B 1 85 ? 12.981 -2.262 76.593 1.00 22.97 85 VAL B N 1
ATOM 6269 C CA . VAL B 1 85 ? 13.888 -1.127 76.457 1.00 23.72 85 VAL B CA 1
ATOM 6270 C C . VAL B 1 85 ? 13.565 -0.057 77.492 1.00 25.06 85 VAL B C 1
ATOM 6271 O O . VAL B 1 85 ? 14.469 0.582 78.044 1.00 25.30 85 VAL B O 1
ATOM 6275 N N . GLU B 1 86 ? 12.277 0.153 77.782 1.00 25.30 86 GLU B N 1
ATOM 6276 C CA . GLU B 1 86 ? 11.914 1.140 78.794 1.00 25.14 86 GLU B CA 1
ATOM 6277 C C . GLU B 1 86 ? 12.383 0.704 80.175 1.00 23.27 86 GLU B C 1
ATOM 6278 O O . GLU B 1 86 ? 12.819 1.535 80.979 1.00 25.40 86 GLU B O 1
ATOM 6284 N N . ARG B 1 87 ? 12.303 -0.597 80.468 1.00 28.15 87 ARG B N 1
ATOM 6285 C CA . ARG B 1 87 ? 12.779 -1.094 81.755 1.00 25.67 87 ARG B CA 1
ATOM 6286 C C . ARG B 1 87 ? 14.281 -0.894 81.899 1.00 25.74 87 ARG B C 1
ATOM 6287 O O . ARG B 1 87 ? 14.766 -0.539 82.980 1.00 27.61 87 ARG B O 1
ATOM 6295 N N . VAL B 1 88 ? 15.036 -1.124 80.822 1.00 25.52 88 VAL B N 1
ATOM 6296 C CA . VAL B 1 88 ? 16.468 -0.838 80.848 1.00 22.00 88 VAL B CA 1
ATOM 6297 C C . VAL B 1 88 ? 16.700 0.650 81.067 1.00 26.73 88 VAL B C 1
ATOM 6298 O O . VAL B 1 88 ? 17.599 1.051 81.818 1.00 27.56 88 VAL B O 1
ATOM 6302 N N . GLY B 1 89 ? 15.885 1.493 80.429 1.00 20.34 89 GLY B N 1
ATOM 6303 C CA . GLY B 1 89 ? 15.968 2.920 80.690 1.00 21.57 89 GLY B CA 1
ATOM 6304 C C . GLY B 1 89 ? 15.698 3.262 82.144 1.00 28.25 89 GLY B C 1
ATOM 6305 O O . GLY B 1 89 ? 16.391 4.096 82.733 1.00 28.74 89 GLY B O 1
ATOM 6306 N N . ALA B 1 90 ? 14.692 2.616 82.745 1.00 25.86 90 ALA B N 1
ATOM 6307 C CA . ALA B 1 90 ? 14.383 2.867 84.151 1.00 25.76 90 ALA B CA 1
ATOM 6308 C C . ALA B 1 90 ? 15.504 2.378 85.060 1.00 25.10 90 ALA B C 1
ATOM 6309 O O . ALA B 1 90 ? 15.789 2.998 86.092 1.00 26.10 90 ALA B O 1
ATOM 6311 N N . ALA B 1 91 ? 16.137 1.256 84.707 1.00 25.85 91 ALA B N 1
ATOM 6312 C CA . ALA B 1 91 ? 17.296 0.798 85.466 1.00 27.22 91 ALA B CA 1
ATOM 6313 C C . ALA B 1 91 ? 18.443 1.795 85.358 1.00 26.64 91 ALA B C 1
ATOM 6314 O O . ALA B 1 91 ? 19.174 2.022 86.329 1.00 30.51 91 ALA B O 1
ATOM 6316 N N . LEU B 1 92 ? 18.614 2.399 84.181 1.00 25.59 92 LEU B N 1
ATOM 6317 C CA . LEU B 1 92 ? 19.613 3.450 84.021 1.00 23.49 92 LEU B CA 1
ATOM 6318 C C . LEU B 1 92 ? 19.277 4.664 84.876 1.00 27.46 92 LEU B C 1
ATOM 6319 O O . LEU B 1 92 ? 20.168 5.280 85.472 1.00 29.64 92 LEU B O 1
ATOM 6324 N N . GLY B 1 93 ? 17.994 5.023 84.951 1.00 26.21 93 GLY B N 1
ATOM 6325 C CA . GLY B 1 93 ? 17.607 6.172 85.753 1.00 24.29 93 GLY B CA 1
ATOM 6326 C C . GLY B 1 93 ? 17.882 5.978 87.231 1.00 27.06 93 GLY B C 1
ATOM 6327 O O . GLY B 1 93 ? 18.361 6.893 87.907 1.00 28.34 93 GLY B O 1
ATOM 6328 N N . GLU B 1 94 ? 17.578 4.786 87.757 1.00 30.15 94 GLU B N 1
ATOM 6329 C CA . GLU B 1 94 ? 17.853 4.508 89.164 1.00 26.09 94 GLU B CA 1
ATOM 6330 C C . GLU B 1 94 ? 19.340 4.623 89.472 1.00 29.47 94 GLU B C 1
ATOM 6331 O O . GLU B 1 94 ? 19.723 5.136 90.530 1.00 35.03 94 GLU B O 1
ATOM 6337 N N . GLU B 1 95 ? 20.194 4.145 88.565 1.00 26.49 95 GLU B N 1
ATOM 6338 C CA . GLU B 1 95 ? 21.629 4.224 88.807 1.00 25.43 95 GLU B CA 1
ATOM 6339 C C . GLU B 1 95 ? 22.129 5.660 88.736 1.00 31.45 95 GLU B C 1
ATOM 6340 O O . GLU B 1 95 ? 23.049 6.028 89.475 1.00 34.07 95 GLU B O 1
ATOM 6346 N N . CYS B 1 96 ? 21.532 6.485 87.871 1.00 30.41 96 CYS B N 1
ATOM 6347 C CA . CYS B 1 96 ? 21.854 7.909 87.879 1.00 31.88 96 CYS B CA 1
ATOM 6348 C C . CYS B 1 96 ? 21.465 8.548 89.206 1.00 31.89 96 CYS B C 1
ATOM 6349 O O . CYS B 1 96 ? 22.233 9.334 89.775 1.00 31.52 96 CYS B O 1
ATOM 6352 N N . GLN B 1 97 ? 20.269 8.234 89.709 1.00 26.83 97 GLN B N 1
ATOM 6353 C CA . GLN B 1 97 ? 19.841 8.785 90.991 1.00 31.53 97 GLN B CA 1
ATOM 6354 C C . GLN B 1 97 ? 20.781 8.364 92.113 1.00 32.38 97 GLN B C 1
ATOM 6355 O O . GLN B 1 97 ? 21.074 9.155 93.017 1.00 37.53 97 GLN B O 1
ATOM 6361 N N . ALA B 1 98 ? 21.259 7.118 92.073 1.00 33.32 98 ALA B N 1
ATOM 6362 C CA . ALA B 1 98 ? 22.159 6.632 93.113 1.00 34.19 98 ALA B CA 1
ATOM 6363 C C . ALA B 1 98 ? 23.503 7.352 93.087 1.00 40.07 98 ALA B C 1
ATOM 6364 O O . ALA B 1 98 ? 24.111 7.560 94.143 1.00 36.42 98 ALA B O 1
ATOM 6366 N N . GLU B 1 99 ? 23.981 7.742 91.905 1.00 38.18 99 GLU B N 1
ATOM 6367 C CA . GLU B 1 99 ? 25.267 8.413 91.764 1.00 34.77 99 GLU B CA 1
ATOM 6368 C C . GLU B 1 99 ? 25.130 9.916 91.549 1.00 37.99 99 GLU B C 1
ATOM 6369 O O . GLU B 1 99 ? 26.102 10.566 91.148 1.00 40.71 99 GLU B O 1
ATOM 6375 N N . ASN B 1 100 ? 23.950 10.480 91.814 1.00 34.54 100 ASN B N 1
ATOM 6376 C CA . ASN B 1 100 ? 23.715 11.925 91.744 1.00 34.17 100 ASN B CA 1
ATOM 6377 C C . ASN B 1 100 ? 23.981 12.484 90.347 1.00 35.04 100 ASN B C 1
ATOM 6378 O O . ASN B 1 100 ? 24.580 13.550 90.191 1.00 44.05 100 ASN B O 1
ATOM 6383 N N . VAL B 1 101 ? 23.535 11.765 89.321 1.00 36.18 101 VAL B N 1
ATOM 6384 C CA . VAL B 1 101 ? 23.591 12.238 87.941 1.00 32.98 101 VAL B CA 1
ATOM 6385 C C . VAL B 1 101 ? 22.196 12.695 87.538 1.00 35.24 101 VAL B C 1
ATOM 6386 O O . VAL B 1 101 ? 21.220 11.953 87.704 1.00 34.65 101 VAL B O 1
ATOM 6390 N N . SER B 1 102 ? 22.095 13.918 87.014 1.00 34.55 102 SER B N 1
ATOM 6391 C CA . SER B 1 102 ? 20.796 14.491 86.679 1.00 32.30 102 SER B CA 1
ATOM 6392 C C . SER B 1 102 ? 20.396 14.262 85.228 1.00 34.62 102 SER B C 1
ATOM 6393 O O . SER B 1 102 ? 19.198 14.243 84.921 1.00 31.99 102 SER B O 1
ATOM 6396 N N . ILE B 1 103 ? 21.364 14.086 84.330 1.00 31.04 103 ILE B N 1
ATOM 6397 C CA . ILE B 1 103 ? 21.093 13.922 82.906 1.00 28.53 103 ILE B CA 1
ATOM 6398 C C . ILE B 1 103 ? 21.994 12.815 82.380 1.00 26.15 103 ILE B C 1
ATOM 6399 O O . ILE B 1 103 ? 23.218 12.882 82.538 1.00 27.08 103 ILE B O 1
ATOM 6404 N N . LEU B 1 104 ? 21.397 11.796 81.770 1.00 25.28 104 LEU B N 1
ATOM 6405 C CA . LEU B 1 104 ? 22.158 10.746 81.108 1.00 28.29 104 LEU B CA 1
ATOM 6406 C C . LEU B 1 104 ? 22.312 11.095 79.633 1.00 32.92 104 LEU B C 1
ATOM 6407 O O . LEU B 1 104 ? 21.327 11.418 78.959 1.00 27.29 104 LEU B O 1
ATOM 6412 N N . LEU B 1 105 ? 23.549 11.038 79.137 1.00 27.88 105 LEU B N 1
ATOM 6413 C CA . LEU B 1 105 ? 23.840 11.361 77.741 1.00 30.19 105 LEU B CA 1
ATOM 6414 C C . LEU B 1 105 ? 23.451 10.170 76.864 1.00 28.35 105 LEU B C 1
ATOM 6415 O O . LEU B 1 105 ? 24.283 9.474 76.277 1.00 27.15 105 LEU B O 1
ATOM 6420 N N . GLY B 1 106 ? 22.142 9.942 76.790 1.00 27.66 106 GLY B N 1
ATOM 6421 C CA . GLY B 1 106 ? 21.582 8.886 75.981 1.00 30.35 106 GLY B CA 1
ATOM 6422 C C . GLY B 1 106 ? 20.079 9.034 75.856 1.00 32.79 106 GLY B C 1
ATOM 6423 O O . GLY B 1 106 ? 19.444 9.785 76.606 1.00 31.40 106 GLY B O 1
ATOM 6424 N N . PRO B 1 107 ? 19.470 8.302 74.910 1.00 27.95 107 PRO B N 1
ATOM 6425 C CA . PRO B 1 107 ? 20.124 7.314 74.049 1.00 29.43 107 PRO B CA 1
ATOM 6426 C C . PRO B 1 107 ? 20.666 7.891 72.750 1.00 26.02 107 PRO B C 1
ATOM 6427 O O . PRO B 1 107 ? 20.301 9.001 72.361 1.00 26.85 107 PRO B O 1
ATOM 6431 N N . GLY B 1 108 ? 21.533 7.129 72.088 1.00 26.65 108 GLY B N 1
ATOM 6432 C CA . GLY B 1 108 ? 21.937 7.440 70.731 1.00 26.25 108 GLY B CA 1
ATOM 6433 C C . GLY B 1 108 ? 20.942 6.843 69.749 1.00 25.02 108 GLY B C 1
ATOM 6434 O O . GLY B 1 108 ? 20.532 5.692 69.884 1.00 25.20 108 GLY B O 1
ATOM 6435 N N . ALA B 1 109 ? 20.552 7.647 68.755 1.00 29.20 109 ALA B N 1
ATOM 6436 C CA . ALA B 1 109 ? 19.497 7.217 67.847 1.00 23.00 109 ALA B CA 1
ATOM 6437 C C . ALA B 1 109 ? 19.794 7.532 66.385 1.00 24.02 109 ALA B C 1
ATOM 6438 O O . ALA B 1 109 ? 18.857 7.612 65.582 1.00 27.12 109 ALA B O 1
ATOM 6440 N N . ASN B 1 110 ? 21.058 7.712 66.012 1.00 22.23 110 ASN B N 1
ATOM 6441 C CA . ASN B 1 110 ? 21.378 7.985 64.620 1.00 23.26 110 ASN B CA 1
ATOM 6442 C C . ASN B 1 110 ? 21.090 6.767 63.750 1.00 22.50 110 ASN B C 1
ATOM 6443 O O . ASN B 1 110 ? 21.199 5.618 64.188 1.00 20.62 110 ASN B O 1
ATOM 6448 N N . ILE B 1 111 ? 20.724 7.034 62.497 1.00 23.86 111 ILE B N 1
ATOM 6449 C CA . ILE B 1 111 ? 20.388 5.968 61.565 1.00 20.30 111 ILE B CA 1
ATOM 6450 C C . ILE B 1 111 ? 21.659 5.252 61.131 1.00 24.35 111 ILE B C 1
ATOM 6451 O O . ILE B 1 111 ? 22.715 5.873 60.945 1.00 25.19 111 ILE B O 1
ATOM 6456 N N . LYS B 1 112 ? 21.566 3.934 60.978 1.00 19.20 112 LYS B N 1
ATOM 6457 C CA . LYS B 1 112 ? 22.673 3.132 60.465 1.00 16.61 112 LYS B CA 1
ATOM 6458 C C . LYS B 1 112 ? 22.635 3.196 58.945 1.00 21.56 112 LYS B C 1
ATOM 6459 O O . LYS B 1 112 ? 21.956 2.413 58.277 1.00 23.13 112 LYS B O 1
ATOM 6465 N N . ARG B 1 113 ? 23.364 4.168 58.394 1.00 22.54 113 ARG B N 1
ATOM 6466 C CA . ARG B 1 113 ? 23.457 4.321 56.947 1.00 21.86 113 ARG B CA 1
ATOM 6467 C C . ARG B 1 113 ? 24.413 3.300 56.347 1.00 25.42 113 ARG B C 1
ATOM 6468 O O . ARG B 1 113 ? 24.096 2.652 55.343 1.00 24.96 113 ARG B O 1
ATOM 6476 N N . SER B 1 114 ? 25.581 3.138 56.963 1.00 24.19 114 SER B N 1
ATOM 6477 C CA . SER B 1 114 ? 26.591 2.185 56.555 1.00 20.75 114 SER B CA 1
ATOM 6478 C C . SER B 1 114 ? 26.869 1.195 57.676 1.00 22.36 114 SER B C 1
ATOM 6479 O O . SER B 1 114 ? 26.835 1.568 58.853 1.00 23.00 114 SER B O 1
ATOM 6482 N N . PRO B 1 115 ? 27.134 -0.071 57.349 1.00 21.60 115 PRO B N 1
ATOM 6483 C CA . PRO B 1 115 ? 27.555 -1.018 58.391 1.00 19.29 115 PRO B CA 1
ATOM 6484 C C . PRO B 1 115 ? 28.907 -0.683 58.998 1.00 24.09 115 PRO B C 1
ATOM 6485 O O . PRO B 1 115 ? 29.228 -1.196 60.077 1.00 24.87 115 PRO B O 1
ATOM 6489 N N . LEU B 1 116 ? 29.710 0.156 58.341 1.00 22.44 116 LEU B N 1
ATOM 6490 C CA . LEU B 1 116 ? 31.055 0.455 58.814 1.00 22.76 116 LEU B CA 1
ATOM 6491 C C . LEU B 1 116 ? 31.105 1.531 59.891 1.00 26.79 116 LEU B C 1
ATOM 6492 O O . LEU B 1 116 ? 32.160 1.694 60.516 1.00 25.64 116 LEU B O 1
ATOM 6497 N N . CYS B 1 117 ? 30.016 2.269 60.117 1.00 24.97 117 CYS B N 1
ATOM 6498 C CA . CYS B 1 117 ? 30.048 3.351 61.096 1.00 26.72 117 CYS B CA 1
ATOM 6499 C C . CYS B 1 117 ? 30.512 2.833 62.451 1.00 25.33 117 CYS B C 1
ATOM 6500 O O . CYS B 1 117 ? 30.011 1.821 62.947 1.00 22.59 117 CYS B O 1
ATOM 6503 N N . GLY B 1 118 ? 31.481 3.537 63.042 1.00 26.78 118 GLY B N 1
ATOM 6504 C CA . GLY B 1 118 ? 32.116 3.044 64.252 1.00 27.37 118 GLY B CA 1
ATOM 6505 C C . GLY B 1 118 ? 31.173 2.909 65.430 1.00 24.46 118 GLY B C 1
ATOM 6506 O O . GLY B 1 118 ? 31.335 2.008 66.257 1.00 32.20 118 GLY B O 1
ATOM 6507 N N . ARG B 1 119 ? 30.179 3.789 65.526 1.00 25.36 119 ARG B N 1
ATOM 6508 C CA . ARG B 1 119 ? 29.279 3.818 66.669 1.00 26.30 119 ARG B CA 1
ATOM 6509 C C . ARG B 1 119 ? 27.976 3.071 66.420 1.00 23.52 119 ARG B C 1
ATOM 6510 O O . ARG B 1 119 ? 27.022 3.251 67.182 1.00 24.97 119 ARG B O 1
ATOM 6518 N N . ASN B 1 120 ? 27.913 2.243 65.373 1.00 19.09 120 ASN B N 1
ATOM 6519 C CA . ASN B 1 120 ? 26.707 1.458 65.121 1.00 19.48 120 ASN B CA 1
ATOM 6520 C C . ASN B 1 120 ? 26.326 0.601 66.321 1.00 21.24 120 ASN B C 1
ATOM 6521 O O . ASN B 1 120 ? 25.143 0.301 66.515 1.00 21.97 120 ASN B O 1
ATOM 6526 N N . PHE B 1 121 ? 27.308 0.195 67.132 1.00 19.98 121 PHE B N 1
ATOM 6527 C CA . PHE B 1 121 ? 27.010 -0.687 68.256 1.00 20.48 121 PHE B CA 1
ATOM 6528 C C . PHE B 1 121 ? 26.111 -0.009 69.281 1.00 20.17 121 PHE B C 1
ATOM 6529 O O . PHE B 1 121 ? 25.338 -0.687 69.966 1.00 20.82 121 PHE B O 1
ATOM 6537 N N . GLU B 1 122 ? 26.186 1.318 69.401 1.00 23.56 122 GLU B N 1
ATOM 6538 C CA . GLU B 1 122 ? 25.358 2.058 70.346 1.00 21.27 122 GLU B CA 1
ATOM 6539 C C . GLU B 1 122 ? 24.227 2.824 69.662 1.00 23.33 122 GLU B C 1
ATOM 6540 O O . GLU B 1 122 ? 23.699 3.783 70.234 1.00 24.76 122 GLU B O 1
ATOM 6546 N N . TYR B 1 123 ? 23.842 2.419 68.454 1.00 19.50 123 TYR B N 1
ATOM 6547 C CA . TYR B 1 123 ? 22.665 2.944 67.777 1.00 17.53 123 TYR B CA 1
ATOM 6548 C C . TYR B 1 123 ? 21.643 1.827 67.604 1.00 18.68 123 TYR B C 1
ATOM 6549 O O . TYR B 1 123 ? 21.964 0.642 67.725 1.00 19.23 123 TYR B O 1
ATOM 6558 N N . PHE B 1 124 ? 20.402 2.217 67.311 1.00 20.54 124 PHE B N 1
ATOM 6559 C CA . PHE B 1 124 ? 19.285 1.277 67.352 1.00 17.01 124 PHE B CA 1
ATOM 6560 C C . PHE B 1 124 ? 19.085 0.536 66.030 1.00 17.32 124 PHE B C 1
ATOM 6561 O O . PHE B 1 124 ? 19.180 -0.694 65.986 1.00 17.98 124 PHE B O 1
ATOM 6569 N N . SER B 1 125 ? 18.805 1.255 64.948 1.00 17.12 125 SER B N 1
ATOM 6570 C CA . SER B 1 125 ? 18.400 0.570 63.727 1.00 18.36 125 SER B CA 1
ATOM 6571 C C . SER B 1 125 ? 18.701 1.427 62.505 1.00 19.64 125 SER B C 1
ATOM 6572 O O . SER B 1 125 ? 19.003 2.618 62.606 1.00 20.34 125 SER B O 1
ATOM 6575 N N . GLU B 1 126 ? 18.617 0.784 61.337 1.00 17.74 126 GLU B N 1
ATOM 6576 C CA . GLU B 1 126 ? 18.640 1.467 60.052 1.00 22.11 126 GLU B CA 1
ATOM 6577 C C . GLU B 1 126 ? 17.272 2.001 59.656 1.00 20.92 126 GLU B C 1
ATOM 6578 O O . GLU B 1 126 ? 17.162 2.683 58.632 1.00 24.28 126 GLU B O 1
ATOM 6584 N N . ASP B 1 127 ? 16.234 1.703 60.437 1.00 20.69 127 ASP B N 1
ATOM 6585 C CA . ASP B 1 127 ? 14.868 2.086 60.133 1.00 23.63 127 ASP B CA 1
ATOM 6586 C C . ASP B 1 127 ? 14.410 3.172 61.091 1.00 24.74 127 ASP B C 1
ATOM 6587 O O . ASP B 1 127 ? 14.529 3.000 62.311 1.00 27.53 127 ASP B O 1
ATOM 6592 N N . PRO B 1 128 ? 13.888 4.294 60.590 1.00 22.48 128 PRO B N 1
ATOM 6593 C CA . PRO B 1 128 ? 13.523 5.390 61.500 1.00 24.21 128 PRO B CA 1
ATOM 6594 C C . PRO B 1 128 ? 12.348 5.072 62.409 1.00 25.56 128 PRO B C 1
ATOM 6595 O O . PRO B 1 128 ? 12.259 5.651 63.497 1.00 26.35 128 PRO B O 1
ATOM 6599 N N . TYR B 1 129 ? 11.445 4.171 62.013 1.00 27.24 129 TYR B N 1
ATOM 6600 C CA . TYR B 1 129 ? 10.317 3.848 62.882 1.00 25.55 129 TYR B CA 1
ATOM 6601 C C . TYR B 1 129 ? 10.763 2.990 64.058 1.00 28.97 129 TYR B C 1
ATOM 6602 O O . TYR B 1 129 ? 10.423 3.275 65.212 1.00 27.81 129 TYR B O 1
ATOM 6611 N N . LEU B 1 130 ? 11.527 1.930 63.782 1.00 27.23 130 LEU B N 1
ATOM 6612 C CA . LEU B 1 130 ? 12.055 1.102 64.861 1.00 24.02 130 LEU B CA 1
ATOM 6613 C C . LEU B 1 130 ? 12.990 1.905 65.755 1.00 22.19 130 LEU B C 1
ATOM 6614 O O . LEU B 1 130 ? 12.988 1.739 66.980 1.00 24.49 130 LEU B O 1
ATOM 6619 N N . SER B 1 131 ? 13.786 2.794 65.159 1.00 23.92 131 SER B N 1
ATOM 6620 C CA . SER B 1 131 ? 14.712 3.605 65.940 1.00 26.48 131 SER B CA 1
ATOM 6621 C C . SER B 1 131 ? 13.965 4.592 66.829 1.00 25.36 131 SER B C 1
ATOM 6622 O O . SER B 1 131 ? 14.268 4.720 68.021 1.00 24.72 131 SER B O 1
ATOM 6625 N N . SER B 1 132 ? 12.984 5.305 66.267 1.00 23.45 132 SER B N 1
ATOM 6626 C CA . SER B 1 132 ? 12.269 6.312 67.045 1.00 22.24 132 SER B CA 1
ATOM 6627 C C . SER B 1 132 ? 11.457 5.676 68.167 1.00 26.77 132 SER B C 1
ATOM 6628 O O . SER B 1 132 ? 11.391 6.219 69.276 1.00 26.94 132 SER B O 1
ATOM 6631 N N . GLU B 1 133 ? 10.824 4.532 67.896 1.00 30.65 133 GLU B N 1
ATOM 6632 C CA . GLU B 1 133 ? 10.004 3.872 68.908 1.00 24.38 133 GLU B CA 1
ATOM 6633 C C . GLU B 1 133 ? 10.844 3.415 70.095 1.00 27.14 133 GLU B C 1
ATOM 6634 O O . GLU B 1 133 ? 10.492 3.669 71.253 1.00 33.10 133 GLU B O 1
ATOM 6640 N N . LEU B 1 134 ? 11.969 2.751 69.826 1.00 24.23 134 LEU B N 1
ATOM 6641 C CA . LEU B 1 134 ? 12.787 2.238 70.920 1.00 24.39 134 LEU B CA 1
ATOM 6642 C C . LEU B 1 134 ? 13.536 3.357 71.631 1.00 26.07 134 LEU B C 1
ATOM 6643 O O . LEU B 1 134 ? 13.776 3.268 72.841 1.00 27.47 134 LEU B O 1
ATOM 6648 N N . ALA B 1 135 ? 13.913 4.412 70.905 1.00 22.95 135 ALA B N 1
ATOM 6649 C CA . ALA B 1 135 ? 14.502 5.574 71.561 1.00 22.91 135 ALA B CA 1
ATOM 6650 C C . ALA B 1 135 ? 13.499 6.231 72.499 1.00 26.17 135 ALA B C 1
ATOM 6651 O O . ALA B 1 135 ? 13.858 6.655 73.603 1.00 25.19 135 ALA B O 1
ATOM 6653 N N . ALA B 1 136 ? 12.234 6.321 72.076 1.00 29.49 136 ALA B N 1
ATOM 6654 C CA . ALA B 1 136 ? 11.198 6.864 72.950 1.00 28.71 136 ALA B CA 1
ATOM 6655 C C . ALA B 1 136 ? 11.028 6.002 74.194 1.00 29.87 136 ALA B C 1
ATOM 6656 O O . ALA B 1 136 ? 10.851 6.524 75.301 1.00 30.65 136 ALA B O 1
ATOM 6658 N N . SER B 1 137 ? 11.072 4.677 74.031 1.00 27.86 137 SER B N 1
ATOM 6659 C CA . SER B 1 137 ? 10.991 3.789 75.186 1.00 27.01 137 SER B CA 1
ATOM 6660 C C . SER B 1 137 ? 12.164 4.011 76.130 1.00 25.14 137 SER B C 1
ATOM 6661 O O . SER B 1 137 ? 11.987 4.071 77.352 1.00 24.03 137 SER B O 1
ATOM 6664 N N . HIS B 1 138 ? 13.372 4.135 75.576 1.00 28.54 138 HIS B N 1
ATOM 6665 C CA . HIS B 1 138 ? 14.556 4.366 76.396 1.00 24.44 138 HIS B CA 1
ATOM 6666 C C . HIS B 1 138 ? 14.443 5.671 77.174 1.00 27.98 138 HIS B C 1
ATOM 6667 O O . HIS B 1 138 ? 14.787 5.724 78.361 1.00 30.66 138 HIS B O 1
ATOM 6674 N N . ILE B 1 139 ? 13.958 6.732 76.526 1.00 25.55 139 ILE B N 1
ATOM 6675 C CA . ILE B 1 139 ? 13.836 8.024 77.198 1.00 25.72 139 ILE B CA 1
ATOM 6676 C C . ILE B 1 139 ? 12.775 7.960 78.291 1.00 29.24 139 ILE B C 1
ATOM 6677 O O . ILE B 1 139 ? 12.987 8.438 79.412 1.00 29.04 139 ILE B O 1
ATOM 6682 N N . LYS B 1 140 ? 11.612 7.379 77.977 1.00 29.01 140 LYS B N 1
ATOM 6683 C CA . LYS B 1 140 ? 10.562 7.228 78.982 1.00 32.30 140 LYS B CA 1
ATOM 6684 C C . LYS B 1 140 ? 11.082 6.517 80.225 1.00 30.15 140 LYS B C 1
ATOM 6685 O O . LYS B 1 140 ? 10.758 6.901 81.354 1.00 33.94 140 LYS B O 1
ATOM 6691 N N . GLY B 1 141 ? 11.882 5.467 80.037 1.00 27.71 141 GLY B N 1
ATOM 6692 C CA . GLY B 1 141 ? 12.405 4.741 81.181 1.00 27.87 141 GLY B CA 1
ATOM 6693 C C . GLY B 1 141 ? 13.329 5.590 82.031 1.00 29.04 141 GLY B C 1
ATOM 6694 O O . GLY B 1 141 ? 13.183 5.655 83.255 1.00 29.30 141 GLY B O 1
ATOM 6695 N N . VAL B 1 142 ? 14.295 6.252 81.392 1.00 29.25 142 VAL B N 1
ATOM 6696 C CA . VAL B 1 142 ? 15.240 7.090 82.128 1.00 27.28 142 VAL B CA 1
ATOM 6697 C C . VAL B 1 142 ? 14.498 8.167 82.905 1.00 30.05 142 VAL B C 1
ATOM 6698 O O . VAL B 1 142 ? 14.735 8.372 84.102 1.00 33.84 142 VAL B O 1
ATOM 6702 N N . GLN B 1 143 ? 13.577 8.862 82.240 1.00 29.02 143 GLN B N 1
ATOM 6703 C CA . GLN B 1 143 ? 12.905 9.999 82.850 1.00 27.79 143 GLN B CA 1
ATOM 6704 C C . GLN B 1 143 ? 11.786 9.599 83.802 1.00 32.69 143 GLN B C 1
ATOM 6705 O O . GLN B 1 143 ? 11.319 10.448 84.568 1.00 36.56 143 GLN B O 1
ATOM 6711 N N . SER B 1 144 ? 11.357 8.336 83.791 1.00 32.21 144 SER B N 1
ATOM 6712 C CA . SER B 1 144 ? 10.415 7.881 84.806 1.00 32.70 144 SER B CA 1
ATOM 6713 C C . SER B 1 144 ? 11.030 7.893 86.199 1.00 33.27 144 SER B C 1
ATOM 6714 O O . SER B 1 144 ? 10.293 7.910 87.191 1.00 32.59 144 SER B O 1
ATOM 6717 N N . GLN B 1 145 ? 12.358 7.896 86.292 1.00 32.43 145 GLN B N 1
ATOM 6718 C CA . GLN B 1 145 ? 13.063 7.888 87.565 1.00 29.25 145 GLN B CA 1
ATOM 6719 C C . GLN B 1 145 ? 13.426 9.282 88.056 1.00 33.00 145 GLN B C 1
ATOM 6720 O O . GLN B 1 145 ? 14.122 9.404 89.069 1.00 31.99 145 GLN B O 1
ATOM 6726 N N . GLY B 1 146 ? 12.975 10.328 87.371 1.00 29.39 146 GLY B N 1
ATOM 6727 C CA . GLY B 1 146 ? 13.232 11.682 87.813 1.00 31.94 146 GLY B CA 1
ATOM 6728 C C . GLY B 1 146 ? 14.520 12.294 87.316 1.00 34.29 146 GLY B C 1
ATOM 6729 O O . GLY B 1 146 ? 14.942 13.325 87.852 1.00 39.83 146 GLY B O 1
ATOM 6730 N N . VAL B 1 147 ? 15.168 11.687 86.324 1.00 33.89 147 VAL B N 1
ATOM 6731 C CA . VAL B 1 147 ? 16.369 12.239 85.716 1.00 33.32 147 VAL B CA 1
ATOM 6732 C C . VAL B 1 147 ? 16.116 12.407 84.225 1.00 35.52 147 VAL B C 1
ATOM 6733 O O . VAL B 1 147 ? 15.209 11.803 83.651 1.00 37.29 147 VAL B O 1
ATOM 6737 N N . GLY B 1 148 ? 16.933 13.245 83.598 1.00 35.52 148 GLY B N 1
ATOM 6738 C CA . GLY B 1 148 ? 16.753 13.563 82.197 1.00 34.96 148 GLY B CA 1
ATOM 6739 C C . GLY B 1 148 ? 17.529 12.645 81.270 1.00 29.40 148 GLY B C 1
ATOM 6740 O O . GLY B 1 148 ? 18.574 12.107 81.625 1.00 32.45 148 GLY B O 1
ATOM 6741 N N . ALA B 1 149 ? 16.990 12.466 80.071 1.00 30.19 149 ALA B N 1
ATOM 6742 C CA . ALA B 1 149 ? 17.697 11.798 78.991 1.00 31.95 149 ALA B CA 1
ATOM 6743 C C . ALA B 1 149 ? 18.170 12.837 77.984 1.00 31.42 149 ALA B C 1
ATOM 6744 O O . ALA B 1 149 ? 17.576 13.910 77.851 1.00 37.38 149 ALA B O 1
ATOM 6746 N N . CYS B 1 150 ? 19.251 12.517 77.279 1.00 30.98 150 CYS B N 1
ATOM 6747 C CA . CYS B 1 150 ? 19.820 13.408 76.271 1.00 30.77 150 CYS B CA 1
ATOM 6748 C C . CYS B 1 150 ? 19.885 12.653 74.948 1.00 30.87 150 CYS B C 1
ATOM 6749 O O . CYS B 1 150 ? 20.775 11.823 74.740 1.00 28.11 150 CYS B O 1
ATOM 6752 N N . LEU B 1 151 ? 18.943 12.953 74.060 1.00 30.04 151 LEU B N 1
ATOM 6753 C CA . LEU B 1 151 ? 18.909 12.333 72.744 1.00 27.20 151 LEU B CA 1
ATOM 6754 C C . LEU B 1 151 ? 20.060 12.849 71.885 1.00 27.96 151 LEU B C 1
ATOM 6755 O O . LEU B 1 151 ? 20.357 14.047 71.871 1.00 31.06 151 LEU B O 1
ATOM 6760 N N . LYS B 1 152 ? 20.716 11.934 71.171 1.00 30.69 152 LYS B N 1
ATOM 6761 C CA . LYS B 1 152 ? 21.902 12.254 70.385 1.00 32.13 152 LYS B CA 1
ATOM 6762 C C . LYS B 1 152 ? 22.008 11.256 69.237 1.00 31.19 152 LYS B C 1
ATOM 6763 O O . LYS B 1 152 ? 21.454 10.158 69.309 1.00 32.23 152 LYS B O 1
ATOM 6769 N N . HIS B 1 153 ? 22.699 11.640 68.158 1.00 30.36 153 HIS B N 1
ATOM 6770 C CA . HIS B 1 153 ? 23.269 12.969 67.936 1.00 30.25 153 HIS B CA 1
ATOM 6771 C C . HIS B 1 153 ? 22.546 13.649 66.777 1.00 34.95 153 HIS B C 1
ATOM 6772 O O . HIS B 1 153 ? 22.479 13.103 65.677 1.00 31.42 153 HIS B O 1
ATOM 6779 N N . PHE B 1 154 ? 22.026 14.849 67.022 1.00 33.08 154 PHE B N 1
ATOM 6780 C CA . PHE B 1 154 ? 21.130 15.536 66.097 1.00 33.36 154 PHE B CA 1
ATOM 6781 C C . PHE B 1 154 ? 21.947 16.493 65.230 1.00 34.28 154 PHE B C 1
ATOM 6782 O O . PHE B 1 154 ? 22.469 17.493 65.734 1.00 32.22 154 PHE B O 1
ATOM 6790 N N . ALA B 1 155 ? 22.065 16.203 63.931 1.00 36.94 155 ALA B N 1
ATOM 6791 C CA . ALA B 1 155 ? 21.515 15.017 63.272 1.00 33.21 155 ALA B CA 1
ATOM 6792 C C . ALA B 1 155 ? 22.425 14.594 62.120 1.00 33.91 155 ALA B C 1
ATOM 6793 O O . ALA B 1 155 ? 23.354 15.319 61.758 1.00 36.17 155 ALA B O 1
ATOM 6795 N N . ALA B 1 156 ? 22.143 13.422 61.545 1.00 31.41 156 ALA B N 1
ATOM 6796 C CA . ALA B 1 156 ? 22.881 12.892 60.393 1.00 28.21 156 ALA B CA 1
ATOM 6797 C C . ALA B 1 156 ? 24.358 12.681 60.721 1.00 29.17 156 ALA B C 1
ATOM 6798 O O . ALA B 1 156 ? 25.238 12.896 59.884 1.00 27.15 156 ALA B O 1
ATOM 6800 N N . ASN B 1 157 ? 24.629 12.247 61.951 1.00 28.27 157 ASN B N 1
ATOM 6801 C CA . ASN B 1 157 ? 25.976 11.865 62.377 1.00 31.94 157 ASN B CA 1
ATOM 6802 C C . ASN B 1 157 ? 26.163 10.365 62.140 1.00 32.83 157 ASN B C 1
ATOM 6803 O O . ASN B 1 157 ? 26.196 9.547 63.061 1.00 27.45 157 ASN B O 1
ATOM 6808 N N . ASN B 1 158 ? 26.287 10.011 60.860 1.00 32.70 158 ASN B N 1
ATOM 6809 C CA . ASN B 1 158 ? 26.242 8.617 60.433 1.00 32.69 158 ASN B CA 1
ATOM 6810 C C . ASN B 1 158 ? 27.611 8.071 60.036 1.00 27.01 158 ASN B C 1
ATOM 6811 O O . ASN B 1 158 ? 27.691 7.024 59.386 1.00 27.75 158 ASN B O 1
ATOM 6816 N N . GLN B 1 159 ? 28.687 8.750 60.421 1.00 29.56 159 GLN B N 1
ATOM 6817 C CA . GLN B 1 159 ? 30.029 8.231 60.204 1.00 29.24 159 GLN B CA 1
ATOM 6818 C C . GLN B 1 159 ? 30.976 8.928 61.167 1.00 31.92 159 GLN B C 1
ATOM 6819 O O . GLN B 1 159 ? 30.786 10.099 61.507 1.00 31.11 159 GLN B O 1
ATOM 6825 N N . GLU B 1 160 ? 31.991 8.190 61.612 1.00 29.45 160 GLU B N 1
ATOM 6826 C CA . GLU B 1 160 ? 32.985 8.743 62.519 1.00 31.05 160 GLU B CA 1
ATOM 6827 C C . GLU B 1 160 ? 34.148 9.406 61.799 1.00 32.17 160 GLU B C 1
ATOM 6828 O O . GLU B 1 160 ? 34.812 10.264 62.391 1.00 33.73 160 GLU B O 1
ATOM 6834 N N . HIS B 1 161 ? 34.421 9.026 60.553 1.00 31.79 161 HIS B N 1
ATOM 6835 C CA . HIS B 1 161 ? 35.526 9.626 59.815 1.00 33.70 161 HIS B CA 1
ATOM 6836 C C . HIS B 1 161 ? 35.221 11.092 59.527 1.00 34.75 161 HIS B C 1
ATOM 6837 O O . HIS B 1 161 ? 34.211 11.410 58.889 1.00 33.68 161 HIS B O 1
ATOM 6844 N N . ARG B 1 162 ? 36.099 11.982 59.995 1.00 35.35 162 ARG B N 1
ATOM 6845 C CA . ARG B 1 162 ? 35.959 13.426 59.800 1.00 35.63 162 ARG B CA 1
ATOM 6846 C C . ARG B 1 162 ? 34.639 13.952 60.355 1.00 36.50 162 ARG B C 1
ATOM 6847 O O . ARG B 1 162 ? 34.084 14.925 59.840 1.00 34.91 162 ARG B O 1
ATOM 6855 N N . ARG B 1 163 ? 34.134 13.324 61.420 1.00 35.40 163 ARG B N 1
ATOM 6856 C CA . ARG B 1 163 ? 32.831 13.702 61.954 1.00 33.82 163 ARG B CA 1
ATOM 6857 C C . ARG B 1 163 ? 32.809 15.124 62.497 1.00 34.13 163 ARG B C 1
ATOM 6858 O O . ARG B 1 163 ? 31.725 15.683 62.684 1.00 32.22 163 ARG B O 1
ATOM 6866 N N . MET B 1 164 ? 33.972 15.724 62.750 1.00 35.27 164 MET B N 1
ATOM 6867 C CA . MET B 1 164 ? 34.039 17.066 63.309 1.00 32.56 164 MET B CA 1
ATOM 6868 C C . MET B 1 164 ? 34.203 18.146 62.251 1.00 41.45 164 MET B C 1
ATOM 6869 O O . MET B 1 164 ? 34.167 19.334 62.590 1.00 41.23 164 MET B O 1
ATOM 6874 N N . THR B 1 165 ? 34.380 17.766 60.986 1.00 37.57 165 THR B N 1
ATOM 6875 C CA . THR B 1 165 ? 34.541 18.737 59.911 1.00 37.00 165 THR B CA 1
ATOM 6876 C C . THR B 1 165 ? 33.782 18.393 58.639 1.00 40.33 165 THR B C 1
ATOM 6877 O O . THR B 1 165 ? 33.718 19.245 57.749 1.00 43.00 165 THR B O 1
ATOM 6881 N N . VAL B 1 166 ? 33.209 17.194 58.509 1.00 38.15 166 VAL B N 1
ATOM 6882 C CA . VAL B 1 166 ? 32.633 16.782 57.235 1.00 41.56 166 VAL B CA 1
ATOM 6883 C C . VAL B 1 166 ? 31.354 17.562 56.962 1.00 39.96 166 VAL B C 1
ATOM 6884 O O . VAL B 1 166 ? 30.553 17.828 57.870 1.00 39.15 166 VAL B O 1
ATOM 6888 N N . ASP B 1 167 ? 31.173 17.959 55.706 1.00 34.65 167 ASP B N 1
ATOM 6889 C CA . ASP B 1 167 ? 29.935 18.583 55.256 1.00 37.16 167 ASP B CA 1
ATOM 6890 C C . ASP B 1 167 ? 29.030 17.477 54.724 1.00 36.94 167 ASP B C 1
ATOM 6891 O O . ASP B 1 167 ? 29.295 16.901 53.663 1.00 36.48 167 ASP B O 1
ATOM 6896 N N . THR B 1 168 ? 27.972 17.169 55.467 1.00 34.76 168 THR B N 1
ATOM 6897 C CA . THR B 1 168 ? 27.041 16.114 55.094 1.00 32.79 168 THR B CA 1
ATOM 6898 C C . THR B 1 168 ? 25.957 16.699 54.198 1.00 35.40 168 THR B C 1
ATOM 6899 O O . THR B 1 168 ? 25.217 17.595 54.615 1.00 37.23 168 THR B O 1
ATOM 6903 N N . ILE B 1 169 ? 25.871 16.195 52.973 1.00 36.42 169 ILE B N 1
ATOM 6904 C CA . ILE B 1 169 ? 24.971 16.726 51.957 1.00 34.24 169 ILE B CA 1
ATOM 6905 C C . ILE B 1 169 ? 23.794 15.767 51.839 1.00 34.11 169 ILE B C 1
ATOM 6906 O O . ILE B 1 169 ? 23.934 14.662 51.304 1.00 33.24 169 ILE B O 1
ATOM 6911 N N . VAL B 1 170 ? 22.633 16.179 52.345 1.00 33.75 170 VAL B N 1
ATOM 6912 C CA . VAL B 1 170 ? 21.432 15.350 52.351 1.00 34.77 170 VAL B CA 1
ATOM 6913 C C . VAL B 1 170 ? 20.269 16.190 51.848 1.00 34.58 170 VAL B C 1
ATOM 6914 O O . VAL B 1 170 ? 20.055 17.308 52.330 1.00 35.84 170 VAL B O 1
ATOM 6918 N N . ASP B 1 171 ? 19.510 15.650 50.896 1.00 34.61 171 ASP B N 1
ATOM 6919 C CA . ASP B 1 171 ? 18.342 16.360 50.398 1.00 36.15 171 ASP B CA 1
ATOM 6920 C C . ASP B 1 171 ? 17.258 16.419 51.471 1.00 36.11 171 ASP B C 1
ATOM 6921 O O . ASP B 1 171 ? 17.247 15.639 52.427 1.00 34.68 171 ASP B O 1
ATOM 6926 N N . GLU B 1 172 ? 16.337 17.369 51.298 1.00 37.80 172 GLU B N 1
ATOM 6927 C CA . GLU B 1 172 ? 15.339 17.642 52.327 1.00 38.13 172 GLU B CA 1
ATOM 6928 C C . GLU B 1 172 ? 14.461 16.425 52.595 1.00 36.88 172 GLU B C 1
ATOM 6929 O O . GLU B 1 172 ? 14.225 16.060 53.752 1.00 37.27 172 GLU B O 1
ATOM 6935 N N . ARG B 1 173 ? 13.963 15.783 51.534 1.00 36.84 173 ARG B N 1
ATOM 6936 C CA . ARG B 1 173 ? 13.046 14.661 51.717 1.00 38.68 173 ARG B CA 1
ATOM 6937 C C . ARG B 1 173 ? 13.718 13.496 52.436 1.00 34.59 173 ARG B C 1
ATOM 6938 O O . ARG B 1 173 ? 13.109 12.861 53.305 1.00 35.07 173 ARG B O 1
ATOM 6946 N N . THR B 1 174 ? 14.972 13.196 52.086 1.00 32.87 174 THR B N 1
ATOM 6947 C CA . THR B 1 174 ? 15.686 12.124 52.773 1.00 33.39 174 THR B CA 1
ATOM 6948 C C . THR B 1 174 ? 15.837 12.430 54.257 1.00 34.14 174 THR B C 1
ATOM 6949 O O . THR B 1 174 ? 15.680 11.539 55.102 1.00 32.93 174 THR B O 1
ATOM 6953 N N . LEU B 1 175 ? 16.140 13.686 54.595 1.00 33.87 175 LEU B N 1
ATOM 6954 C CA . LEU B 1 175 ? 16.218 14.072 55.999 1.00 31.62 175 LEU B CA 1
ATOM 6955 C C . LEU B 1 175 ? 14.887 13.828 56.701 1.00 32.53 175 LEU B C 1
ATOM 6956 O O . LEU B 1 175 ? 14.834 13.165 57.743 1.00 31.67 175 LEU B O 1
ATOM 6961 N N . ARG B 1 176 ? 13.794 14.335 56.123 1.00 33.57 176 ARG B N 1
ATOM 6962 C CA . ARG B 1 176 ? 12.492 14.238 56.777 1.00 34.63 176 ARG B CA 1
ATOM 6963 C C . ARG B 1 176 ? 12.037 12.793 56.935 1.00 32.13 176 ARG B C 1
ATOM 6964 O O . ARG B 1 176 ? 11.416 12.441 57.945 1.00 31.39 176 ARG B O 1
ATOM 6972 N N . GLU B 1 177 ? 12.335 11.939 55.960 1.00 31.08 177 GLU B N 1
ATOM 6973 C CA . GLU B 1 177 ? 11.815 10.580 55.993 1.00 31.33 177 GLU B CA 1
ATOM 6974 C C . GLU B 1 177 ? 12.727 9.592 56.705 1.00 29.92 177 GLU B C 1
ATOM 6975 O O . GLU B 1 177 ? 12.236 8.570 57.199 1.00 30.41 177 GLU B O 1
ATOM 6981 N N . ILE B 1 178 ? 14.029 9.862 56.781 1.00 30.82 178 ILE B N 1
ATOM 6982 C CA . ILE B 1 178 ? 14.962 8.875 57.316 1.00 29.17 178 ILE B CA 1
ATOM 6983 C C . ILE B 1 17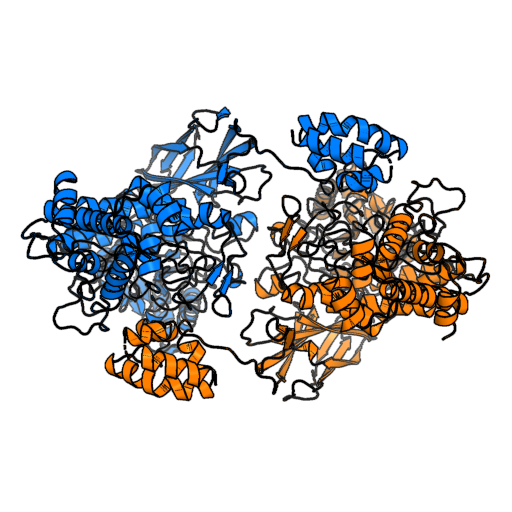8 ? 15.659 9.402 58.563 1.00 30.74 178 ILE B C 1
ATOM 6984 O O . ILE B 1 178 ? 15.494 8.854 59.658 1.00 31.47 178 ILE B O 1
ATOM 6989 N N . TYR B 1 179 ? 16.449 10.464 58.408 1.00 31.85 179 TYR B N 1
ATOM 6990 C CA . TYR B 1 179 ? 17.361 10.864 59.475 1.00 28.81 179 TYR B CA 1
ATOM 6991 C C . TYR B 1 179 ? 16.666 11.712 60.534 1.00 31.49 179 TYR B C 1
ATOM 6992 O O . TYR B 1 179 ? 16.819 11.455 61.734 1.00 33.24 179 TYR B O 1
ATOM 7001 N N . PHE B 1 180 ? 15.910 12.733 60.119 1.00 28.64 180 PHE B N 1
ATOM 7002 C CA . PHE B 1 180 ? 15.073 13.449 61.078 1.00 29.62 180 PHE B CA 1
ATOM 7003 C C . PHE B 1 180 ? 14.027 12.522 61.682 1.00 32.63 180 PHE B C 1
ATOM 7004 O O . PHE B 1 180 ? 13.700 12.630 62.869 1.00 29.68 180 PHE B O 1
ATOM 7012 N N . ALA B 1 181 ? 13.494 11.600 60.874 1.00 33.55 181 ALA B N 1
ATOM 7013 C CA . ALA B 1 181 ? 12.414 10.731 61.331 1.00 29.67 181 ALA B CA 1
ATOM 7014 C C . ALA B 1 181 ? 12.853 9.829 62.475 1.00 31.40 181 ALA B C 1
ATOM 7015 O O . ALA B 1 181 ? 12.028 9.454 63.317 1.00 35.21 181 ALA B O 1
ATOM 7017 N N . SER B 1 182 ? 14.137 9.466 62.525 1.00 29.13 182 SER B N 1
ATOM 7018 C CA . SER B 1 182 ? 14.623 8.641 63.626 1.00 26.54 182 SER B CA 1
ATOM 7019 C C . SER B 1 182 ? 14.493 9.360 64.961 1.00 31.53 182 SER B C 1
ATOM 7020 O O . SER B 1 182 ? 14.281 8.717 65.996 1.00 30.09 182 SER B O 1
ATOM 7023 N N . PHE B 1 183 ? 14.612 10.689 64.958 1.00 31.10 183 PHE B N 1
ATOM 7024 C CA . PHE B 1 183 ? 14.510 11.483 66.174 1.00 30.87 183 PHE B CA 1
ATOM 7025 C C . PHE B 1 183 ? 13.107 12.015 66.430 1.00 32.73 183 PHE B C 1
ATOM 7026 O O . PHE B 1 183 ? 12.789 12.341 67.579 1.00 35.45 183 PHE B O 1
ATOM 7034 N N . GLU B 1 184 ? 12.273 12.111 65.391 1.00 33.10 184 GLU B N 1
ATOM 7035 C CA . GLU B 1 184 ? 11.027 12.869 65.482 1.00 33.41 184 GLU B CA 1
ATOM 7036 C C . GLU B 1 184 ? 10.130 12.356 66.604 1.00 33.28 184 GLU B C 1
ATOM 7037 O O . GLU B 1 184 ? 9.819 13.085 67.552 1.00 34.92 184 GLU B O 1
ATOM 7043 N N . ASN B 1 185 ? 9.694 11.099 66.510 1.00 31.40 185 ASN B N 1
ATOM 7044 C CA . ASN B 1 185 ? 8.748 10.588 67.495 1.00 32.91 185 ASN B CA 1
ATOM 7045 C C . ASN B 1 185 ? 9.395 10.331 68.847 1.00 32.19 185 ASN B C 1
ATOM 7046 O O . ASN B 1 185 ? 8.685 10.290 69.857 1.00 37.54 185 ASN B O 1
ATOM 7051 N N . ALA B 1 186 ? 10.718 10.160 68.898 1.00 32.83 186 ALA B N 1
ATOM 7052 C CA . ALA B 1 186 ? 11.387 10.093 70.192 1.00 30.88 186 ALA B CA 1
ATOM 7053 C C . ALA B 1 186 ? 11.240 11.410 70.941 1.00 32.38 186 ALA B C 1
ATOM 7054 O O . ALA B 1 186 ? 11.036 11.422 72.159 1.00 32.79 186 ALA B O 1
ATOM 7056 N N . VAL B 1 187 ? 11.331 12.532 70.224 1.00 31.79 187 VAL B N 1
ATOM 7057 C CA . VAL B 1 187 ? 11.093 13.831 70.844 1.00 33.36 187 VAL B CA 1
ATOM 7058 C C . VAL B 1 187 ? 9.617 13.996 71.184 1.00 38.97 187 VAL B C 1
ATOM 7059 O O . VAL B 1 187 ? 9.263 14.447 72.280 1.00 40.27 187 VAL B O 1
ATOM 7063 N N . LYS B 1 188 ? 8.733 13.613 70.260 1.00 35.75 188 LYS B N 1
ATOM 7064 C CA . LYS B 1 188 ? 7.314 13.904 70.424 1.00 33.50 188 LYS B CA 1
ATOM 7065 C C . LYS B 1 188 ? 6.664 12.994 71.460 1.00 37.01 188 LYS B C 1
ATOM 7066 O O . LYS B 1 188 ? 5.826 13.446 72.247 1.00 44.24 188 LYS B O 1
ATOM 7072 N N . LYS B 1 189 ? 7.033 11.714 71.478 1.00 33.14 189 LYS B N 1
ATOM 7073 C CA . LYS B 1 189 ? 6.389 10.754 72.366 1.00 34.62 189 LYS B CA 1
ATOM 7074 C C . LYS B 1 189 ? 7.053 10.655 73.733 1.00 39.52 189 LYS B C 1
ATOM 7075 O O . LYS B 1 189 ? 6.389 10.279 74.707 1.00 36.29 189 LYS B O 1
ATOM 7081 N N . ALA B 1 190 ? 8.345 10.971 73.833 1.00 35.23 190 ALA B N 1
ATOM 7082 C CA . ALA B 1 190 ? 9.071 10.813 75.083 1.00 32.32 190 ALA B CA 1
ATOM 7083 C C . ALA B 1 190 ? 9.513 12.124 75.712 1.00 33.96 190 ALA B C 1
ATOM 7084 O O . ALA B 1 190 ? 9.815 12.137 76.909 1.00 37.40 190 ALA B O 1
ATOM 7086 N N . ARG B 1 191 ? 9.554 13.215 74.944 1.00 36.68 191 ARG B N 1
ATOM 7087 C CA . ARG B 1 191 ? 9.892 14.549 75.431 1.00 32.05 191 ARG B CA 1
ATOM 7088 C C . ARG B 1 191 ? 11.163 14.532 76.272 1.00 31.74 191 ARG B C 1
ATOM 7089 O O . ARG B 1 191 ? 11.106 14.788 77.482 1.00 32.56 191 ARG B O 1
ATOM 7097 N N . PRO B 1 192 ? 12.320 14.233 75.682 1.00 34.15 192 PRO B N 1
ATOM 7098 C CA . PRO B 1 192 ? 13.555 14.204 76.472 1.00 31.24 192 PRO B CA 1
ATOM 7099 C C . PRO B 1 192 ? 13.944 15.600 76.924 1.00 32.78 192 PRO B C 1
ATOM 7100 O O . PRO B 1 192 ? 13.731 16.590 76.219 1.00 35.80 192 PRO B O 1
ATOM 7104 N N . TRP B 1 193 ? 14.527 15.669 78.123 1.00 31.17 193 TRP B N 1
ATOM 7105 C CA . TRP B 1 193 ? 14.898 16.965 78.684 1.00 36.98 193 TRP B CA 1
ATOM 7106 C C . TRP B 1 193 ? 15.970 17.653 77.851 1.00 34.32 193 TRP B C 1
ATOM 7107 O O . TRP B 1 193 ? 16.017 18.886 77.800 1.00 40.56 193 TRP B O 1
ATOM 7118 N N . VAL B 1 194 ? 16.849 16.884 77.208 1.00 33.43 194 VAL B N 1
ATOM 7119 C CA . VAL B 1 194 ? 17.961 17.446 76.453 1.00 35.47 194 VAL B CA 1
ATOM 7120 C C . VAL B 1 194 ? 18.082 16.723 75.117 1.00 33.73 194 VAL B C 1
ATOM 7121 O O . VAL B 1 194 ? 17.780 15.531 75.000 1.00 34.58 194 VAL B O 1
ATOM 7125 N N . VAL B 1 195 ? 18.521 17.464 74.103 1.00 31.82 195 VAL B N 1
ATOM 7126 C CA . VAL B 1 195 ? 18.937 16.908 72.824 1.00 30.91 195 VAL B CA 1
ATOM 7127 C C . VAL B 1 195 ? 20.348 17.404 72.544 1.00 38.44 195 VAL B C 1
ATOM 7128 O O . VAL B 1 195 ? 20.651 18.584 72.753 1.00 42.33 195 VAL B O 1
ATOM 7132 N N . MET B 1 196 ? 21.214 16.503 72.089 1.00 34.21 196 MET B N 1
ATOM 7133 C CA . MET B 1 196 ? 22.605 16.826 71.800 1.00 30.61 196 MET B CA 1
ATOM 7134 C C . MET B 1 196 ? 22.798 16.982 70.298 1.00 38.06 196 MET B C 1
ATOM 7135 O O . MET B 1 196 ? 22.400 16.106 69.523 1.00 37.59 196 MET B O 1
ATOM 7140 N N . CYS B 1 197 ? 23.397 18.098 69.890 1.00 33.51 197 CYS B N 1
ATOM 7141 C CA . CYS B 1 197 ? 23.721 18.298 68.488 1.00 34.97 197 CYS B CA 1
ATOM 7142 C C . CYS B 1 197 ? 24.963 17.494 68.107 1.00 36.97 197 CYS B C 1
ATOM 7143 O O . CYS B 1 197 ? 25.763 17.095 68.958 1.00 35.22 197 CYS B O 1
ATOM 7146 N N . ALA B 1 198 ? 25.123 17.267 66.807 1.00 39.79 198 ALA B N 1
ATOM 7147 C CA . ALA B 1 198 ? 26.214 16.453 66.296 1.00 32.27 198 ALA B CA 1
ATOM 7148 C C . ALA B 1 198 ? 27.443 17.306 65.985 1.00 31.54 198 ALA B C 1
ATOM 7149 O O . ALA B 1 198 ? 27.382 18.534 65.907 1.00 33.95 198 ALA B O 1
ATOM 7151 N N . TYR B 1 199 ? 28.578 16.624 65.794 1.00 32.56 199 TYR B N 1
ATOM 7152 C CA . TYR B 1 199 ? 29.821 17.311 65.449 1.00 34.38 199 TYR B CA 1
ATOM 7153 C C . TYR B 1 199 ? 29.821 17.809 64.009 1.00 38.58 199 TYR B C 1
ATOM 7154 O O . TYR B 1 199 ? 30.456 18.825 63.705 1.00 39.25 199 TYR B O 1
ATOM 7163 N N . ASN B 1 200 ? 29.132 17.110 63.113 1.00 37.23 200 ASN B N 1
ATOM 7164 C CA . ASN B 1 200 ? 29.305 17.325 61.687 1.00 32.61 200 ASN B CA 1
ATOM 7165 C C . ASN B 1 200 ? 28.511 18.533 61.203 1.00 39.12 200 ASN B C 1
ATOM 7166 O O . ASN B 1 200 ? 27.668 19.093 61.909 1.00 37.61 200 ASN B O 1
ATOM 7171 N N . LYS B 1 201 ? 28.802 18.930 59.968 1.00 40.13 201 LYS B N 1
ATOM 7172 C CA . LYS B 1 201 ? 28.005 19.909 59.251 1.00 41.04 201 LYS B CA 1
ATOM 7173 C C . LYS B 1 201 ? 26.853 19.209 58.545 1.00 40.42 201 LYS B C 1
ATOM 7174 O O . LYS B 1 201 ? 26.978 18.067 58.096 1.00 44.09 201 LYS B O 1
ATOM 7180 N N . LEU B 1 202 ? 25.724 19.903 58.454 1.00 41.10 202 LEU B N 1
ATOM 7181 C CA . LEU B 1 202 ? 24.574 19.429 57.691 1.00 37.97 202 LEU B CA 1
ATOM 7182 C C . LEU B 1 202 ? 24.245 20.489 56.651 1.00 43.42 202 LEU B C 1
ATOM 7183 O O . LEU B 1 202 ? 23.691 21.543 56.986 1.00 40.56 202 LEU B O 1
ATOM 7188 N N . ASN B 1 203 ? 24.592 20.204 55.395 1.00 37.38 203 ASN B N 1
ATOM 7189 C CA . ASN B 1 203 ? 24.330 21.102 54.272 1.00 39.05 203 ASN B CA 1
ATOM 7190 C C . ASN B 1 203 ? 24.936 22.485 54.515 1.00 40.77 203 ASN B C 1
ATOM 7191 O O . ASN B 1 203 ? 24.262 23.512 54.418 1.00 45.77 203 ASN B O 1
ATOM 7196 N N . GLY B 1 204 ? 26.227 22.500 54.850 1.00 40.54 204 GLY B N 1
ATOM 7197 C CA . GLY B 1 204 ? 26.998 23.724 54.920 1.00 42.17 204 GLY B CA 1
ATOM 7198 C C . GLY B 1 204 ? 27.137 24.338 56.298 1.00 42.63 204 GLY B C 1
ATOM 7199 O O . GLY B 1 204 ? 27.999 25.208 56.481 1.00 43.74 204 GLY B O 1
ATOM 7200 N N . GLU B 1 205 ? 26.331 23.919 57.269 1.00 41.82 205 GLU B N 1
ATOM 7201 C CA . GLU B 1 205 ? 26.336 24.507 58.601 1.00 42.18 205 GLU B CA 1
ATOM 7202 C C . GLU B 1 205 ? 26.587 23.427 59.641 1.00 41.32 205 GLU B C 1
ATOM 7203 O O . GLU B 1 205 ? 25.976 22.355 59.582 1.00 42.13 205 GLU B O 1
ATOM 7209 N N . TYR B 1 206 ? 27.486 23.708 60.584 1.00 40.48 206 TYR B N 1
ATOM 7210 C CA . TYR B 1 206 ? 27.623 22.850 61.752 1.00 38.99 206 TYR B CA 1
ATOM 7211 C C . TYR B 1 206 ? 26.278 22.699 62.443 1.00 41.71 206 TYR B C 1
ATOM 7212 O O . TYR B 1 206 ? 25.495 23.649 62.528 1.00 43.95 206 TYR B O 1
ATOM 7221 N N . CYS B 1 207 ? 26.012 21.490 62.941 1.00 43.21 207 CYS B N 1
ATOM 7222 C CA . CYS B 1 207 ? 24.759 21.251 63.646 1.00 42.75 207 CYS B CA 1
ATOM 7223 C C . CYS B 1 207 ? 24.648 22.126 64.886 1.00 39.85 207 CYS B C 1
ATOM 7224 O O . CYS B 1 207 ? 23.537 22.472 65.305 1.00 44.80 207 CYS B O 1
ATOM 7227 N N . SER B 1 208 ? 25.786 22.508 65.475 1.00 42.33 208 SER B N 1
ATOM 7228 C CA . SER B 1 208 ? 25.779 23.332 66.677 1.00 42.22 208 SER B CA 1
ATOM 7229 C C . SER B 1 208 ? 25.339 24.765 66.407 1.00 47.26 208 SER B C 1
ATOM 7230 O O . SER B 1 208 ? 24.998 25.480 67.355 1.00 46.23 208 SER B O 1
ATOM 7233 N N . GLU B 1 209 ? 25.336 25.200 65.150 1.00 44.89 209 GLU B N 1
ATOM 7234 C CA . GLU B 1 209 ? 24.865 26.529 64.775 1.00 47.70 209 GLU B CA 1
ATOM 7235 C C . GLU B 1 209 ? 23.970 26.454 63.548 1.00 45.89 209 GLU B C 1
ATOM 7236 O O . GLU B 1 209 ? 23.964 27.351 62.700 1.00 47.96 209 GLU B O 1
ATOM 7242 N N . ASN B 1 210 ? 23.198 25.377 63.441 1.00 46.77 210 ASN B N 1
ATOM 7243 C CA . ASN B 1 210 ? 22.296 25.150 62.315 1.00 47.06 210 ASN B CA 1
ATOM 7244 C C . ASN B 1 210 ? 20.895 25.534 62.781 1.00 46.94 210 ASN B C 1
ATOM 7245 O O . ASN B 1 210 ? 20.198 24.734 63.412 1.00 45.95 210 ASN B O 1
ATOM 7250 N N . ARG B 1 211 ? 20.487 26.769 62.475 1.00 45.72 211 ARG B N 1
ATOM 7251 C CA . ARG B 1 211 ? 19.235 27.289 63.018 1.00 50.40 211 ARG B CA 1
ATOM 7252 C C . ARG B 1 211 ? 18.031 26.541 62.461 1.00 47.29 211 ARG B C 1
ATOM 7253 O O . ARG B 1 211 ? 17.040 26.335 63.172 1.00 46.30 211 ARG B O 1
ATOM 7261 N N . TYR B 1 212 ? 18.088 26.141 61.189 1.00 46.56 212 TYR B N 1
ATOM 7262 C CA . TYR B 1 212 ? 17.030 25.301 60.639 1.00 52.48 212 TYR B CA 1
ATOM 7263 C C . TYR B 1 212 ? 16.907 24.004 61.426 1.00 48.05 212 TYR B C 1
ATOM 7264 O O . TYR B 1 212 ? 15.797 23.528 61.692 1.00 48.95 212 TYR B O 1
ATOM 7273 N N . LEU B 1 213 ? 18.042 23.433 61.826 1.00 47.12 213 LEU B N 1
ATOM 7274 C CA . LEU B 1 213 ? 18.033 22.156 62.528 1.00 42.66 213 LEU B CA 1
ATOM 7275 C C . LEU B 1 213 ? 17.523 22.314 63.956 1.00 42.31 213 LEU B C 1
ATOM 7276 O O . LEU B 1 213 ? 16.581 21.628 64.370 1.00 43.42 213 LEU B O 1
ATOM 7281 N N . LEU B 1 214 ? 18.131 23.221 64.725 1.00 46.27 214 LEU B N 1
ATOM 7282 C CA . LEU B 1 214 ? 17.853 23.297 66.157 1.00 44.64 214 LEU B CA 1
ATOM 7283 C C . LEU B 1 214 ? 16.575 24.072 66.455 1.00 46.00 214 LEU B C 1
ATOM 7284 O O . LEU B 1 214 ? 15.802 23.680 67.335 1.00 45.72 214 LEU B O 1
ATOM 7289 N N . THR B 1 215 ? 16.333 25.173 65.743 1.00 51.55 215 THR B N 1
ATOM 7290 C CA . THR B 1 215 ? 15.187 26.024 66.043 1.00 49.53 215 THR B CA 1
ATOM 7291 C C . THR B 1 215 ? 13.968 25.678 65.192 1.00 48.69 215 THR B C 1
ATOM 7292 O O . THR B 1 215 ? 12.880 25.454 65.731 1.00 51.21 215 THR B O 1
ATOM 7296 N N . GLU B 1 216 ? 14.134 25.624 63.868 1.00 50.05 216 GLU B N 1
ATOM 7297 C CA . GLU B 1 216 ? 12.985 25.454 62.983 1.00 50.14 216 GLU B CA 1
ATOM 7298 C C . GLU B 1 216 ? 12.375 24.061 63.104 1.00 47.53 216 GLU B C 1
ATOM 7299 O O . GLU B 1 216 ? 11.148 23.918 63.146 1.00 47.39 216 GLU B O 1
ATOM 7305 N N . VAL B 1 217 ? 13.207 23.024 63.163 1.00 44.44 217 VAL B N 1
ATOM 7306 C CA . VAL B 1 217 ? 12.700 21.656 63.197 1.00 46.14 217 VAL B CA 1
ATOM 7307 C C . VAL B 1 217 ? 12.489 21.200 64.635 1.00 44.96 217 VAL B C 1
ATOM 7308 O O . VAL B 1 217 ? 11.386 20.788 65.010 1.00 49.74 217 VAL B O 1
ATOM 7312 N N . LEU B 1 218 ? 13.543 21.272 65.450 1.00 44.92 218 LEU B N 1
ATOM 7313 C CA . LEU B 1 218 ? 13.490 20.670 66.779 1.00 47.86 218 LEU B CA 1
ATOM 7314 C C . LEU B 1 218 ? 12.618 21.483 67.728 1.00 47.74 218 LEU B C 1
ATOM 7315 O O . LEU B 1 218 ? 11.701 20.945 68.358 1.00 44.64 218 LEU B O 1
ATOM 7320 N N . LYS B 1 219 ? 12.892 22.782 67.848 1.00 46.54 219 LYS B N 1
ATOM 7321 C CA . LYS B 1 219 ? 12.228 23.578 68.873 1.00 50.13 219 LYS B CA 1
ATOM 7322 C C . LYS B 1 219 ? 10.861 24.081 68.422 1.00 50.04 219 LYS B C 1
ATOM 7323 O O . LYS B 1 219 ? 9.923 24.125 69.226 1.00 57.56 219 LYS B O 1
ATOM 7329 N N . ASN B 1 220 ? 10.721 24.467 67.155 1.00 51.45 220 ASN B N 1
ATOM 7330 C CA . ASN B 1 220 ? 9.466 25.054 66.695 1.00 54.21 220 ASN B CA 1
ATOM 7331 C C . ASN B 1 220 ? 8.487 24.008 66.171 1.00 52.54 220 ASN B C 1
ATOM 7332 O O . ASN B 1 220 ? 7.336 23.955 66.617 1.00 59.75 220 ASN B O 1
ATOM 7337 N N . GLU B 1 221 ? 8.923 23.170 65.230 1.00 51.83 221 GLU B N 1
ATOM 7338 C CA . GLU B 1 221 ? 8.011 22.199 64.632 1.00 51.35 221 GLU B CA 1
ATOM 7339 C C . GLU B 1 221 ? 7.697 21.066 65.603 1.00 50.75 221 GLU B C 1
ATOM 7340 O O . GLU B 1 221 ? 6.527 20.750 65.846 1.00 50.45 221 GLU B O 1
ATOM 7346 N N . TRP B 1 222 ? 8.731 20.440 66.167 1.00 55.03 222 TRP B N 1
ATOM 7347 C CA . TRP B 1 222 ? 8.537 19.329 67.089 1.00 51.89 222 TRP B CA 1
ATOM 7348 C C . TRP B 1 222 ? 8.232 19.782 68.511 1.00 54.38 222 TRP B C 1
ATOM 7349 O O . TRP B 1 222 ? 7.843 18.947 69.337 1.00 53.86 222 TRP B O 1
ATOM 7360 N N . MET B 1 223 ? 8.407 21.071 68.812 1.00 54.97 223 MET B N 1
ATOM 7361 C CA . MET B 1 223 ? 8.064 21.643 70.116 1.00 56.67 223 MET B CA 1
ATOM 7362 C C . MET B 1 223 ? 8.886 21.014 71.242 1.00 53.64 223 MET B C 1
ATOM 7363 O O . MET B 1 223 ? 8.350 20.512 72.232 1.00 56.35 223 MET B O 1
ATOM 7368 N N . HIS B 1 224 ? 10.207 21.048 71.082 1.00 51.22 224 HIS B N 1
ATOM 7369 C CA . HIS B 1 224 ? 11.122 20.587 72.121 1.00 51.72 224 HIS B CA 1
ATOM 7370 C C . HIS B 1 224 ? 11.197 21.651 73.209 1.00 56.12 224 HIS B C 1
ATOM 7371 O O . HIS B 1 224 ? 11.669 22.767 72.966 1.00 52.89 224 HIS B O 1
ATOM 7378 N N . ASP B 1 225 ? 10.723 21.311 74.410 1.00 55.72 225 ASP B N 1
ATOM 7379 C CA . ASP B 1 225 ? 10.658 22.266 75.509 1.00 57.02 225 ASP B CA 1
ATOM 7380 C C . ASP B 1 225 ? 11.901 22.255 76.386 1.00 55.94 225 ASP B C 1
ATOM 7381 O O . ASP B 1 225 ? 12.120 23.215 77.133 1.00 58.39 225 ASP B O 1
ATOM 7386 N N . GLY B 1 226 ? 12.709 21.201 76.324 1.00 48.05 226 GLY B N 1
ATOM 7387 C CA . GLY B 1 226 ? 13.972 21.182 77.036 1.00 45.73 226 GLY B CA 1
ATOM 7388 C C . GLY B 1 226 ? 14.990 22.087 76.374 1.00 47.42 226 GLY B C 1
ATOM 7389 O O . GLY B 1 226 ? 14.617 22.985 75.614 1.00 47.74 226 GLY B O 1
ATOM 7390 N N . PHE B 1 227 ? 16.272 21.883 76.653 1.00 45.82 227 PHE B N 1
ATOM 7391 C CA . PHE B 1 227 ? 17.312 22.656 75.990 1.00 46.95 227 PHE B CA 1
ATOM 7392 C C . PHE B 1 227 ? 18.145 21.759 75.083 1.00 46.51 227 PHE B C 1
ATOM 7393 O O . PHE B 1 227 ? 18.020 20.531 75.085 1.00 45.01 227 PHE B O 1
ATOM 7401 N N . VAL B 1 228 ? 18.991 22.399 74.282 1.00 46.86 228 VAL B N 1
ATOM 7402 C CA . VAL B 1 228 ? 19.883 21.714 73.356 1.00 44.54 228 VAL B CA 1
ATOM 7403 C C . VAL B 1 228 ? 21.307 21.899 73.851 1.00 44.56 228 VAL B C 1
ATOM 7404 O O . VAL B 1 228 ? 21.735 23.027 74.126 1.00 45.95 228 VAL B O 1
ATOM 7408 N N . VAL B 1 229 ? 22.037 20.797 73.961 1.00 43.10 229 VAL B N 1
ATOM 7409 C CA . VAL B 1 229 ? 23.429 20.818 74.380 1.00 43.03 229 VAL B CA 1
ATOM 7410 C C . VAL B 1 229 ? 24.292 20.474 73.177 1.00 42.52 229 VAL B C 1
ATOM 7411 O O . VAL B 1 229 ? 23.878 19.731 72.281 1.00 41.64 229 VAL B O 1
ATOM 7415 N N . SER B 1 230 ? 25.490 21.044 73.143 1.00 43.19 230 SER B N 1
ATOM 7416 C CA . SER B 1 230 ? 26.422 20.704 72.084 1.00 42.77 230 SER B CA 1
ATOM 7417 C C . SER B 1 230 ? 27.122 19.389 72.401 1.00 41.25 230 SER B C 1
ATOM 7418 O O . SER B 1 230 ? 27.186 18.947 73.550 1.00 40.76 230 SER B O 1
ATOM 7421 N N . ASP B 1 231 ? 27.637 18.750 71.357 1.00 40.55 231 ASP B N 1
ATOM 7422 C CA . ASP B 1 231 ? 28.600 17.691 71.584 1.00 39.45 231 ASP B CA 1
ATOM 7423 C C . ASP B 1 231 ? 29.896 18.304 72.109 1.00 40.29 231 ASP B C 1
ATOM 7424 O O . ASP B 1 231 ? 30.129 19.511 72.000 1.00 44.21 231 ASP B O 1
ATOM 7429 N N . TRP B 1 232 ? 30.740 17.461 72.694 1.00 43.94 232 TRP B N 1
ATOM 7430 C CA . TRP B 1 232 ? 31.890 17.947 73.456 1.00 41.96 232 TRP B CA 1
ATOM 7431 C C . TRP B 1 232 ? 32.894 18.601 72.515 1.00 42.61 232 TRP B C 1
ATOM 7432 O O . TRP B 1 232 ? 33.633 17.924 71.797 1.00 43.44 232 TRP B O 1
ATOM 7443 N N . GLY B 1 233 ? 32.926 19.932 72.527 1.00 42.76 233 GLY B N 1
ATOM 7444 C CA . GLY B 1 233 ? 33.777 20.690 71.637 1.00 43.84 233 GLY B CA 1
ATOM 7445 C C . GLY B 1 233 ? 33.202 20.951 70.264 1.00 43.98 233 GLY B C 1
ATOM 7446 O O . GLY B 1 233 ? 33.939 21.402 69.379 1.00 52.92 233 GLY B O 1
ATOM 7447 N N . ALA B 1 234 ? 31.908 20.701 70.056 1.00 43.40 234 ALA B N 1
ATOM 7448 C CA . ALA B 1 234 ? 31.301 20.866 68.741 1.00 45.95 234 ALA B CA 1
ATOM 7449 C C . ALA B 1 234 ? 30.892 22.301 68.440 1.00 48.94 234 ALA B C 1
ATOM 7450 O O . ALA B 1 234 ? 30.500 22.587 67.303 1.00 49.75 234 ALA B O 1
ATOM 7452 N N . VAL B 1 235 ? 30.970 23.206 69.416 1.00 48.43 235 VAL B N 1
ATOM 7453 C CA . VAL B 1 235 ? 30.604 24.594 69.169 1.00 48.73 235 VAL B CA 1
ATOM 7454 C C . VAL B 1 235 ? 31.675 25.263 68.317 1.00 52.29 235 VAL B C 1
ATOM 7455 O O . VAL B 1 235 ? 32.880 25.050 68.511 1.00 53.07 235 VAL B O 1
ATOM 7459 N N . ASN B 1 236 ? 31.234 26.051 67.338 1.00 53.24 236 ASN B N 1
ATOM 7460 C CA . ASN B 1 236 ? 32.147 26.820 66.504 1.00 51.06 236 ASN B CA 1
ATOM 7461 C C . ASN B 1 236 ? 32.046 28.296 66.865 1.00 54.48 236 ASN B C 1
ATOM 7462 O O . ASN B 1 236 ? 32.850 28.808 67.652 1.00 56.29 236 ASN B O 1
ATOM 7467 N N . ASP B 1 237 ? 31.050 28.981 66.312 1.00 53.76 237 ASP B N 1
ATOM 7468 C CA . ASP B 1 237 ? 30.744 30.361 66.671 1.00 55.64 237 ASP B CA 1
ATOM 7469 C C . ASP B 1 237 ? 29.651 30.325 67.732 1.00 55.48 237 ASP B C 1
ATOM 7470 O O . ASP B 1 237 ? 28.490 30.034 67.424 1.00 54.96 237 ASP B O 1
ATOM 7475 N N . ARG B 1 238 ? 30.021 30.631 68.978 1.00 56.03 238 ARG B N 1
ATOM 7476 C CA . ARG B 1 238 ? 29.080 30.489 70.085 1.00 55.80 238 ARG B CA 1
ATOM 7477 C C . ARG B 1 238 ? 27.866 31.391 69.906 1.00 57.01 238 ARG B C 1
ATOM 7478 O O . ARG B 1 238 ? 26.729 30.968 70.148 1.00 56.37 238 ARG B O 1
ATOM 7486 N N . VAL B 1 239 ? 28.086 32.640 69.493 1.00 58.86 239 VAL B N 1
ATOM 7487 C CA . VAL B 1 239 ? 26.974 33.570 69.320 1.00 60.22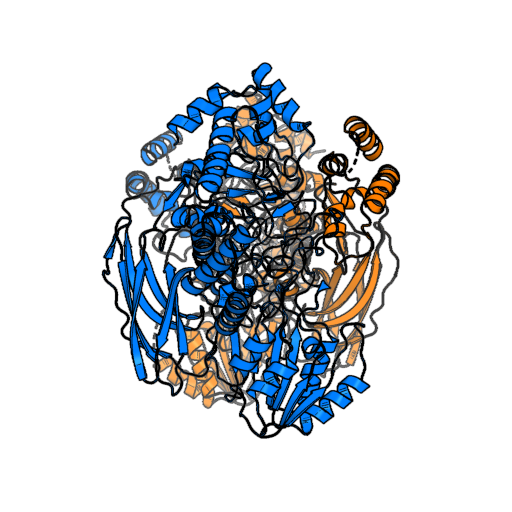 239 VAL B CA 1
ATOM 7488 C C . VAL B 1 239 ? 26.041 33.078 68.221 1.00 59.38 239 VAL B C 1
ATOM 7489 O O . VAL B 1 239 ? 24.813 33.087 68.373 1.00 59.44 239 VAL B O 1
ATOM 7493 N N . SER B 1 240 ? 26.613 32.646 67.092 1.00 58.67 240 SER B N 1
ATOM 7494 C CA . SER B 1 240 ? 25.801 32.061 66.029 1.00 57.79 240 SER B CA 1
ATOM 7495 C C . SER B 1 240 ? 25.020 30.856 66.534 1.00 56.08 240 SER B C 1
ATOM 7496 O O . SER B 1 240 ? 23.843 30.682 66.194 1.00 56.11 240 SER B O 1
ATOM 7499 N N . GLY B 1 241 ? 25.653 30.019 67.359 1.00 54.87 241 GLY B N 1
ATOM 7500 C CA . GLY B 1 241 ? 24.959 28.861 67.896 1.00 53.28 241 GLY B CA 1
ATOM 7501 C C . GLY B 1 241 ? 23.821 29.245 68.821 1.00 54.33 241 GLY B C 1
ATOM 7502 O O . GLY B 1 241 ? 22.735 28.660 68.759 1.00 54.02 241 GLY B O 1
ATOM 7503 N N . LEU B 1 242 ? 24.049 30.235 69.687 1.00 55.34 242 LEU B N 1
ATOM 7504 C CA . LEU B 1 242 ? 22.994 30.685 70.587 1.00 56.15 242 LEU B CA 1
ATOM 7505 C C . LEU B 1 242 ? 21.806 31.223 69.804 1.00 57.04 242 LEU B C 1
ATOM 7506 O O . LEU B 1 242 ? 20.649 30.949 70.145 1.00 56.85 242 LEU B O 1
ATOM 7511 N N . ASP B 1 243 ? 22.072 31.992 68.747 1.00 58.09 243 ASP B N 1
ATOM 7512 C CA . ASP B 1 243 ? 20.988 32.455 67.891 1.00 63.56 243 ASP B CA 1
ATOM 7513 C C . ASP B 1 243 ? 20.355 31.295 67.135 1.00 59.53 243 ASP B C 1
ATOM 7514 O O . ASP B 1 243 ? 19.155 31.328 66.839 1.00 61.51 243 ASP B O 1
ATOM 7519 N N . ALA B 1 244 ? 21.142 30.262 66.826 1.00 59.39 244 ALA B N 1
ATOM 7520 C CA . ALA B 1 244 ? 20.622 29.108 66.103 1.00 54.17 244 ALA B CA 1
ATOM 7521 C C . ALA B 1 244 ? 19.797 28.187 66.992 1.00 53.05 244 ALA B C 1
ATOM 7522 O O . ALA B 1 244 ? 18.919 27.478 66.489 1.00 53.16 244 ALA B O 1
ATOM 7524 N N . GLY B 1 245 ? 20.058 28.172 68.296 1.00 52.95 245 GLY B N 1
ATOM 7525 C CA . GLY B 1 245 ? 19.275 27.343 69.192 1.00 51.98 245 GLY B CA 1
ATOM 7526 C C . GLY B 1 245 ? 20.098 26.462 70.111 1.00 50.61 245 GLY B C 1
ATOM 7527 O O . GLY B 1 245 ? 19.544 25.640 70.847 1.00 49.63 245 GLY B O 1
ATOM 7528 N N . LEU B 1 246 ? 21.419 26.615 70.076 1.00 50.58 246 LEU B N 1
ATOM 7529 C CA . LEU B 1 246 ? 22.304 25.847 70.947 1.00 49.45 246 LEU B CA 1
ATOM 7530 C C . LEU B 1 246 ? 22.347 26.514 72.315 1.00 50.41 246 LEU B C 1
ATOM 7531 O O . LEU B 1 246 ? 22.923 27.596 72.468 1.00 54.72 246 LEU B O 1
ATOM 7536 N N . ASP B 1 247 ? 21.745 25.867 73.313 1.00 52.33 247 ASP B N 1
ATOM 7537 C CA . ASP B 1 247 ? 21.584 26.502 74.616 1.00 51.71 247 ASP B CA 1
ATOM 7538 C C . ASP B 1 247 ? 22.821 26.326 75.492 1.00 50.39 247 ASP B C 1
ATOM 7539 O O . ASP B 1 247 ? 23.320 27.298 76.070 1.00 51.80 247 ASP B O 1
ATOM 7544 N N . LEU B 1 248 ? 23.332 25.102 75.603 1.00 48.68 248 LEU B N 1
ATOM 7545 C CA . LEU B 1 248 ? 24.421 24.786 76.521 1.00 48.30 248 LEU B CA 1
ATOM 7546 C C . LEU B 1 248 ? 25.624 24.273 75.743 1.00 47.99 248 LEU B C 1
ATOM 7547 O O . LEU B 1 248 ? 25.527 23.263 75.038 1.00 47.13 248 LEU B O 1
ATOM 7552 N N . GLU B 1 249 ? 26.755 24.963 75.878 1.00 48.47 249 GLU B N 1
ATOM 7553 C CA . GLU B 1 249 ? 28.017 24.502 75.317 1.00 48.04 249 GLU B CA 1
ATOM 7554 C C . GLU B 1 249 ? 28.736 23.616 76.326 1.00 49.93 249 GLU B C 1
ATOM 7555 O O . GLU B 1 249 ? 28.947 24.019 77.474 1.00 50.49 249 GLU B O 1
ATOM 7561 N N . MET B 1 250 ? 29.114 22.414 75.894 1.00 47.88 250 MET B N 1
ATOM 7562 C CA . MET B 1 250 ? 29.905 21.507 76.709 1.00 46.63 250 MET B CA 1
ATOM 7563 C C . MET B 1 250 ? 31.086 20.987 75.900 1.00 44.39 250 MET B C 1
ATOM 7564 O O . MET B 1 250 ? 30.964 20.784 74.687 1.00 45.75 250 MET B O 1
ATOM 7569 N N . PRO B 1 251 ? 32.252 20.786 76.535 1.00 43.91 251 PRO B N 1
ATOM 7570 C CA . PRO B 1 251 ? 32.493 21.099 77.946 1.00 44.54 251 PRO B CA 1
ATOM 7571 C C . PRO B 1 251 ? 32.778 22.581 78.155 1.00 50.66 251 PRO B C 1
ATOM 7572 O O . PRO B 1 251 ? 32.522 23.382 77.255 1.00 51.87 251 PRO B O 1
ATOM 7576 N N . THR B 1 252 ? 33.294 22.937 79.329 1.00 52.03 252 THR B N 1
ATOM 7577 C CA . THR B 1 252 ? 33.624 24.328 79.598 1.00 52.98 252 THR B CA 1
ATOM 7578 C C . THR B 1 252 ? 34.709 24.816 78.642 1.00 52.91 252 THR B C 1
ATOM 7579 O O . THR B 1 252 ? 35.573 24.053 78.200 1.00 52.57 252 THR B O 1
ATOM 7583 N N . SER B 1 253 ? 34.637 26.101 78.298 1.00 52.82 253 SER B N 1
ATOM 7584 C CA . SER B 1 253 ? 35.704 26.770 77.567 1.00 52.97 253 SER B CA 1
ATOM 7585 C C . SER B 1 253 ? 36.440 27.774 78.442 1.00 62.42 253 SER B C 1
ATOM 7586 O O . SER B 1 253 ? 37.211 28.588 77.923 1.00 66.35 253 SER B O 1
ATOM 7589 N N . HIS B 1 254 ? 36.205 27.735 79.757 1.00 61.44 254 HIS B N 1
ATOM 7590 C CA . HIS B 1 254 ? 36.887 28.596 80.723 1.00 57.23 254 HIS B CA 1
ATOM 7591 C C . HIS B 1 254 ? 36.607 30.072 80.447 1.00 68.47 254 HIS B C 1
ATOM 7592 O O . HIS B 1 254 ? 37.485 30.926 80.578 1.00 70.19 254 HIS B O 1
ATOM 7599 N N . GLY B 1 255 ? 35.368 30.372 80.061 1.00 62.99 255 GLY B N 1
ATOM 7600 C CA . GLY B 1 255 ? 34.919 31.737 79.899 1.00 60.78 255 GLY B CA 1
ATOM 7601 C C . GLY B 1 255 ? 35.235 32.384 78.568 1.00 63.26 255 GLY B C 1
ATOM 7602 O O . GLY B 1 255 ? 34.839 33.538 78.357 1.00 67.81 255 GLY B O 1
ATOM 7603 N N . ILE B 1 256 ? 35.936 31.693 77.666 1.00 62.10 256 ILE B N 1
ATOM 7604 C CA . ILE B 1 256 ? 36.268 32.285 76.370 1.00 61.55 256 ILE B CA 1
ATOM 7605 C C . ILE B 1 256 ? 34.998 32.594 75.585 1.00 62.92 256 ILE B C 1
ATOM 7606 O O . ILE B 1 256 ? 34.807 33.714 75.095 1.00 69.06 256 ILE B O 1
ATOM 7611 N N . THR B 1 257 ? 34.112 31.605 75.450 1.00 61.01 257 THR B N 1
ATOM 7612 C CA . THR B 1 257 ? 32.864 31.843 74.732 1.00 65.52 257 THR B CA 1
ATOM 7613 C C . THR B 1 257 ? 31.891 32.666 75.565 1.00 62.88 257 THR B C 1
ATOM 7614 O O . THR B 1 257 ? 31.042 33.371 75.006 1.00 61.15 257 THR B O 1
ATOM 7618 N N . ASP B 1 258 ? 31.996 32.588 76.895 1.00 64.18 258 ASP B N 1
ATOM 7619 C CA . ASP B 1 258 ? 31.180 33.443 77.751 1.00 61.94 258 ASP B CA 1
ATOM 7620 C C . ASP B 1 258 ? 31.490 34.912 77.502 1.00 65.41 258 ASP B C 1
ATOM 7621 O O . ASP B 1 258 ? 30.581 35.751 77.477 1.00 65.57 258 ASP B O 1
ATOM 7626 N N . LYS B 1 259 ? 32.772 35.242 77.322 1.00 67.64 259 LYS B N 1
ATOM 7627 C CA . LYS B 1 259 ? 33.148 36.617 77.015 1.00 70.89 259 LYS B CA 1
ATOM 7628 C C . LYS B 1 259 ? 32.614 37.057 75.657 1.00 67.67 259 LYS B C 1
ATOM 7629 O O . LYS B 1 259 ? 32.310 38.239 75.469 1.00 69.58 259 LYS B O 1
ATOM 7631 N N . LYS B 1 260 ? 32.495 36.133 74.699 1.00 65.85 260 LYS B N 1
ATOM 7632 C CA . LYS B 1 260 ? 31.915 36.496 73.411 1.00 66.04 260 LYS B CA 1
ATOM 7633 C C . LYS B 1 260 ? 30.424 36.790 73.520 1.00 68.75 260 LYS B C 1
ATOM 7634 O O . LYS B 1 260 ? 29.914 37.660 72.804 1.00 67.68 260 LYS B O 1
ATOM 7640 N N . ILE B 1 261 ? 29.712 36.089 74.406 1.00 65.24 261 ILE B N 1
ATOM 7641 C CA . ILE B 1 261 ? 28.275 36.313 74.545 1.00 65.50 261 ILE B CA 1
ATOM 7642 C C . ILE B 1 261 ? 27.999 37.671 75.181 1.00 67.94 261 ILE B C 1
ATOM 7643 O O . ILE B 1 261 ? 27.129 38.421 74.721 1.00 72.96 261 ILE B O 1
ATOM 7648 N N . VAL B 1 262 ? 28.726 38.008 76.250 1.00 68.86 262 VAL B N 1
ATOM 7649 C CA . VAL B 1 262 ? 28.501 39.294 76.904 1.00 71.29 262 VAL B CA 1
ATOM 7650 C C . VAL B 1 262 ? 28.872 40.437 75.967 1.00 73.10 262 VAL B C 1
ATOM 7651 O O . VAL B 1 262 ? 28.168 41.451 75.897 1.00 74.87 262 VAL B O 1
ATOM 7655 N N . GLU B 1 263 ? 29.977 40.294 75.230 1.00 72.75 263 GLU B N 1
ATOM 7656 C CA . GLU B 1 263 ? 30.383 41.349 74.307 1.00 74.44 263 GLU B CA 1
ATOM 7657 C C . GLU B 1 263 ? 29.383 41.495 73.167 1.00 74.28 263 GLU B C 1
ATOM 7658 O O . GLU B 1 263 ? 29.124 42.611 72.702 1.00 84.88 263 GLU B O 1
ATOM 7664 N N . ALA B 1 264 ? 28.807 40.382 72.708 1.00 72.12 264 ALA B N 1
ATOM 7665 C CA . ALA B 1 264 ? 27.836 40.452 71.622 1.00 71.94 264 ALA B CA 1
ATOM 7666 C C . ALA B 1 264 ? 26.519 41.068 72.078 1.00 78.15 264 ALA B C 1
ATOM 7667 O O . ALA B 1 264 ? 25.836 41.724 71.283 1.00 81.65 264 ALA B O 1
ATOM 7669 N N . VAL B 1 265 ? 26.150 40.877 73.345 1.00 74.85 265 VAL B N 1
ATOM 7670 C CA . VAL B 1 265 ? 24.918 41.471 73.856 1.00 76.06 265 VAL B CA 1
ATOM 7671 C C . VAL B 1 265 ? 25.089 42.974 74.047 1.00 78.04 265 VAL B C 1
ATOM 7672 O O . VAL B 1 265 ? 24.224 43.767 73.656 1.00 78.53 265 VAL B O 1
ATOM 7676 N N . LYS B 1 266 ? 26.210 43.389 74.643 1.00 78.03 266 LYS B N 1
ATOM 7677 C CA . LYS B 1 266 ? 26.435 44.813 74.875 1.00 80.81 266 LYS B CA 1
ATOM 7678 C C . LYS B 1 266 ? 26.666 45.570 73.574 1.00 81.87 266 LYS B C 1
ATOM 7679 O O . LYS B 1 266 ? 26.362 46.765 73.493 1.00 84.17 266 LYS B O 1
ATOM 7685 N N . SER B 1 267 ? 27.198 44.900 72.550 1.00 80.29 267 SER B N 1
ATOM 7686 C CA . SER B 1 267 ? 27.371 45.545 71.256 1.00 81.18 267 SER B CA 1
ATOM 7687 C C . SER B 1 267 ? 26.047 45.741 70.530 1.00 81.36 267 SER B C 1
ATOM 7688 O O . SER B 1 267 ? 25.944 46.635 69.683 1.00 83.16 267 SER B O 1
ATOM 7691 N N . GLY B 1 268 ? 25.036 44.935 70.844 1.00 80.24 268 GLY B N 1
ATOM 7692 C CA . GLY B 1 268 ? 23.766 44.986 70.155 1.00 79.98 268 GLY B CA 1
ATOM 7693 C C . GLY B 1 268 ? 23.616 43.992 69.026 1.00 77.92 268 GLY B C 1
ATOM 7694 O O . GLY B 1 268 ? 22.548 43.948 68.404 1.00 82.02 268 GLY B O 1
ATOM 7695 N N . LYS B 1 269 ? 24.646 43.189 68.745 1.00 76.31 269 LYS B N 1
ATOM 7696 C CA . LYS B 1 269 ? 24.540 42.197 67.681 1.00 74.37 269 LYS B CA 1
ATOM 7697 C C . LYS B 1 269 ? 23.643 41.035 68.081 1.00 76.61 269 LYS B C 1
ATOM 7698 O O . LYS B 1 269 ? 22.997 40.428 67.219 1.00 80.21 269 LYS B O 1
ATOM 7700 N N . LEU B 1 270 ? 23.591 40.709 69.371 1.00 78.98 270 LEU B N 1
ATOM 7701 C CA . LEU B 1 270 ? 22.789 39.602 69.878 1.00 77.87 270 LEU B CA 1
ATOM 7702 C C . LEU B 1 270 ? 21.750 40.156 70.841 1.00 71.69 270 LEU B C 1
ATOM 7703 O O . LEU B 1 270 ? 22.101 40.825 71.820 1.00 72.92 270 LEU B O 1
ATOM 7708 N N . SER B 1 271 ? 20.479 39.879 70.563 1.00 71.31 271 SER B N 1
ATOM 7709 C CA . SER B 1 271 ? 19.407 40.330 71.438 1.00 72.49 271 SER B CA 1
ATOM 7710 C C . SER B 1 271 ? 19.453 39.588 72.767 1.00 75.69 271 SER B C 1
ATOM 7711 O O . SER B 1 271 ? 19.750 38.391 72.819 1.00 81.26 271 SER B O 1
ATOM 7714 N N . GLU B 1 272 ? 19.154 40.309 73.851 1.00 73.00 272 GLU B N 1
ATOM 7715 C CA . GLU B 1 272 ? 19.101 39.675 75.162 1.00 72.20 272 GLU B CA 1
ATOM 7716 C C . GLU B 1 272 ? 17.907 38.743 75.296 1.00 70.88 272 GLU B C 1
ATOM 7717 O O . GLU B 1 272 ? 17.947 37.819 76.114 1.00 69.44 272 GLU B O 1
ATOM 7723 N N . ASN B 1 273 ? 16.848 38.962 74.511 1.00 72.86 273 ASN B N 1
ATOM 7724 C CA . ASN B 1 273 ? 15.708 38.054 74.546 1.00 74.85 273 ASN B CA 1
ATOM 7725 C C . ASN B 1 273 ? 16.092 36.665 74.055 1.00 75.96 273 ASN B C 1
ATOM 7726 O O . ASN B 1 273 ? 15.558 35.663 74.544 1.00 72.33 273 ASN B O 1
ATOM 7728 N N . ILE B 1 274 ? 17.010 36.588 73.088 1.00 75.16 274 ILE B N 1
ATOM 7729 C CA . ILE B 1 274 ? 17.530 35.296 72.649 1.00 70.24 274 ILE B CA 1
ATOM 7730 C C . ILE B 1 274 ? 18.268 34.608 73.791 1.00 70.49 274 ILE B C 1
ATOM 7731 O O . ILE B 1 274 ? 18.112 33.401 74.017 1.00 63.71 274 ILE B O 1
ATOM 7736 N N . LEU B 1 275 ? 19.079 35.367 74.534 1.00 64.65 275 LEU B N 1
ATOM 7737 C CA . LEU B 1 275 ? 19.825 34.792 75.648 1.00 63.76 275 LEU B CA 1
ATOM 7738 C C . LEU B 1 275 ? 18.898 34.367 76.780 1.00 69.50 275 LEU B C 1
ATOM 7739 O O . LEU B 1 275 ? 19.069 33.285 77.356 1.00 61.81 275 LEU B O 1
ATOM 7744 N N . ASN B 1 276 ? 17.918 35.208 77.123 1.00 68.58 276 ASN B N 1
ATOM 7745 C CA . ASN B 1 276 ? 17.001 34.870 78.208 1.00 66.42 276 ASN B CA 1
ATOM 7746 C C . ASN B 1 276 ? 16.192 33.622 77.878 1.00 63.26 276 ASN B C 1
ATOM 7747 O O . ASN B 1 276 ? 15.886 32.819 78.767 1.00 63.76 276 ASN B O 1
ATOM 7752 N N . ARG B 1 277 ? 15.833 33.443 76.605 1.00 64.61 277 ARG B N 1
ATOM 7753 C CA . ARG B 1 277 ? 15.061 32.268 76.217 1.00 61.72 277 ARG B CA 1
ATOM 7754 C C . ARG B 1 277 ? 15.882 30.994 76.374 1.00 58.86 277 ARG B C 1
ATOM 7755 O O . ARG B 1 277 ? 15.353 29.954 76.784 1.00 57.57 277 ARG B O 1
ATOM 7757 N N . ALA B 1 278 ? 17.177 31.056 76.057 1.00 58.51 278 ALA B N 1
ATOM 7758 C CA . ALA B 1 278 ? 18.045 29.899 76.246 1.00 56.53 278 ALA B CA 1
ATOM 7759 C C . ALA B 1 278 ? 18.283 29.621 77.725 1.00 61.04 278 ALA B C 1
ATOM 7760 O O . ALA B 1 278 ? 18.263 28.462 78.156 1.00 62.28 278 ALA B O 1
ATOM 7762 N N . VAL B 1 279 ? 18.518 30.673 78.515 1.00 58.12 279 VAL B N 1
ATOM 7763 C CA . VAL B 1 279 ? 18.691 30.506 79.956 1.00 58.04 279 VAL B CA 1
ATOM 7764 C C . VAL B 1 279 ? 17.447 29.878 80.573 1.00 57.51 279 VAL B C 1
ATOM 7765 O O . VAL B 1 279 ? 17.541 29.010 81.450 1.00 56.34 279 VAL B O 1
ATOM 7769 N N . GLU B 1 280 ? 16.264 30.292 80.113 1.00 58.39 280 GLU B N 1
ATOM 7770 C CA . GLU B 1 280 ? 15.026 29.740 80.655 1.00 61.13 280 GLU B CA 1
ATOM 7771 C C . GLU B 1 280 ? 14.903 28.252 80.347 1.00 55.73 280 GLU B C 1
ATOM 7772 O O . GLU B 1 280 ? 14.416 27.477 81.179 1.00 54.91 280 GLU B O 1
ATOM 7778 N N . ARG B 1 281 ? 15.334 27.834 79.153 1.00 55.45 281 ARG B N 1
ATOM 7779 C CA . ARG B 1 281 ? 15.308 26.413 78.817 1.00 54.84 281 ARG B CA 1
ATOM 7780 C C . ARG B 1 281 ? 16.247 25.617 79.713 1.00 51.29 281 ARG B C 1
ATOM 7781 O O . ARG B 1 281 ? 15.916 24.504 80.139 1.00 49.89 281 ARG B O 1
ATOM 7789 N N . ILE B 1 282 ? 17.425 26.169 80.006 1.00 51.81 282 ILE B N 1
ATOM 7790 C CA . ILE B 1 282 ? 18.383 25.473 80.860 1.00 50.73 282 ILE B CA 1
ATOM 7791 C C . ILE B 1 282 ? 17.880 25.429 82.297 1.00 51.09 282 ILE B C 1
ATOM 7792 O O . ILE B 1 282 ? 17.928 24.385 82.958 1.00 49.90 282 ILE B O 1
ATOM 7797 N N . LEU B 1 283 ? 17.387 26.563 82.801 1.00 52.99 283 LEU B N 1
ATOM 7798 C CA . LEU B 1 283 ? 16.922 26.623 84.183 1.00 53.55 283 LEU B CA 1
ATOM 7799 C C . LEU B 1 283 ? 15.706 25.734 84.408 1.00 52.63 283 LEU B C 1
ATOM 7800 O O . LEU B 1 283 ? 15.570 25.124 85.476 1.00 52.04 283 LEU B O 1
ATOM 7805 N N . LYS B 1 284 ? 14.805 25.658 83.425 1.00 52.57 284 LYS B N 1
ATOM 7806 C CA . LYS B 1 284 ? 13.630 24.803 83.568 1.00 51.77 284 LYS B CA 1
ATOM 7807 C C . LYS B 1 284 ? 14.033 23.357 83.826 1.00 51.53 284 LYS B C 1
ATOM 7808 O O . LYS B 1 284 ? 13.434 22.678 84.670 1.00 50.69 284 LYS B O 1
ATOM 7810 N N . VAL B 1 285 ? 15.061 22.876 83.125 1.00 48.43 285 VAL B N 1
ATOM 7811 C CA . VAL B 1 285 ? 15.520 21.505 83.321 1.00 47.18 285 VAL B CA 1
ATOM 7812 C C . VAL B 1 285 ? 16.273 21.375 84.641 1.00 51.91 285 VAL B C 1
ATOM 7813 O O . VAL B 1 285 ? 16.146 20.367 85.347 1.00 51.10 285 VAL B O 1
ATOM 7817 N N . ILE B 1 286 ? 17.069 22.388 84.995 1.00 49.32 286 ILE B N 1
ATOM 7818 C CA . ILE B 1 286 ? 17.837 22.336 86.238 1.00 49.88 286 ILE B CA 1
ATOM 7819 C C . ILE B 1 286 ? 16.908 22.164 87.434 1.00 49.50 286 ILE B C 1
ATOM 7820 O O . ILE B 1 286 ? 17.110 21.282 88.278 1.00 54.91 286 ILE B O 1
ATOM 7825 N N . PHE B 1 287 ? 15.869 22.997 87.522 1.00 52.00 287 PHE B N 1
ATOM 7826 C CA . PHE B 1 287 ? 14.954 22.916 88.653 1.00 53.32 287 PHE B CA 1
ATOM 7827 C C . PHE B 1 287 ? 14.010 21.725 88.560 1.00 51.35 287 PHE B C 1
ATOM 7828 O O . PHE B 1 287 ? 13.520 21.259 89.595 1.00 48.29 287 PHE B O 1
ATOM 7836 N N . MET B 1 288 ? 13.750 21.220 87.353 1.00 47.54 288 MET B N 1
ATOM 7837 C CA . MET B 1 288 ? 12.977 19.990 87.229 1.00 46.12 288 MET B CA 1
ATOM 7838 C C . MET B 1 288 ? 13.769 18.791 87.731 1.00 50.01 288 MET B C 1
ATOM 7839 O O . MET B 1 288 ? 13.186 17.840 88.263 1.00 50.47 288 MET B O 1
ATOM 7844 N N . ALA B 1 289 ? 15.094 18.821 87.577 1.00 44.15 289 ALA B N 1
ATOM 7845 C CA . ALA B 1 289 ? 15.928 17.778 88.161 1.00 44.06 289 ALA B CA 1
ATOM 7846 C C . ALA B 1 289 ? 15.989 17.912 89.676 1.00 46.86 289 ALA B C 1
ATOM 7847 O O . ALA B 1 289 ? 15.940 16.908 90.397 1.00 49.25 289 ALA B O 1
ATOM 7849 N N . LEU B 1 290 ? 16.095 19.147 90.174 1.00 46.48 290 LEU B N 1
ATOM 7850 C CA . LEU B 1 290 ? 16.154 19.372 91.614 1.00 49.06 290 LEU B CA 1
ATOM 7851 C C . LEU B 1 290 ? 14.882 18.897 92.307 1.00 51.12 290 LEU B C 1
ATOM 7852 O O . LEU B 1 290 ? 14.942 18.327 93.402 1.00 53.99 290 LEU B O 1
ATOM 7857 N N . GLU B 1 291 ? 13.720 19.127 91.689 1.00 47.97 291 GLU B N 1
ATOM 7858 C CA . GLU B 1 291 ? 12.469 18.690 92.300 1.00 47.88 291 GLU B CA 1
ATOM 7859 C C . GLU B 1 291 ? 12.385 17.174 92.396 1.00 52.81 291 GLU B C 1
ATOM 7860 O O . GLU B 1 291 ? 11.794 16.648 93.346 1.00 59.49 291 GLU B O 1
ATOM 7866 N N . ASN B 1 292 ? 12.963 16.458 91.434 1.00 44.84 292 ASN B N 1
ATOM 7867 C CA . ASN B 1 292 ? 12.870 15.007 91.386 1.00 51.26 292 ASN B CA 1
ATOM 7868 C C . ASN B 1 292 ? 14.116 14.317 91.928 1.00 43.43 292 ASN B C 1
ATOM 7869 O O . ASN B 1 292 ? 14.244 13.096 91.793 1.00 42.53 292 ASN B O 1
ATOM 7874 N N . LYS B 1 293 ? 15.031 15.067 92.535 1.00 40.35 293 LYS B N 1
ATOM 7875 C CA . LYS B 1 293 ? 16.226 14.469 93.112 1.00 42.61 293 LYS B CA 1
ATOM 7876 C C . LYS B 1 293 ? 15.858 13.565 94.279 1.00 42.23 293 LYS B C 1
ATOM 7877 O O . LYS B 1 293 ? 15.141 13.978 95.195 1.00 51.44 293 LYS B O 1
ATOM 7883 N N . LYS B 1 294 ? 16.349 12.330 94.242 1.00 37.11 294 LYS B N 1
ATOM 7884 C CA . LYS B 1 294 ? 16.162 11.373 95.326 1.00 39.11 294 LYS B CA 1
ATOM 7885 C C . LYS B 1 294 ? 17.473 11.277 96.100 1.00 44.47 294 LYS B C 1
ATOM 7886 O O . LYS B 1 294 ? 18.487 10.821 95.561 1.00 42.91 294 LYS B O 1
ATOM 7892 N N . GLU B 1 295 ? 17.452 11.705 97.360 1.00 37.04 295 GLU B N 1
ATOM 7893 C CA . GLU B 1 295 ? 18.666 11.744 98.163 1.00 39.30 295 GLU B CA 1
ATOM 7894 C C . GLU B 1 295 ? 19.041 10.355 98.657 1.00 37.95 295 GLU B C 1
ATOM 7895 O O . GLU B 1 295 ? 18.190 9.596 99.129 1.00 38.86 295 GLU B O 1
ATOM 7901 N N . ASN B 1 296 ? 20.331 10.034 98.543 1.00 39.62 296 ASN B N 1
ATOM 7902 C CA . ASN B 1 296 ? 20.892 8.778 99.042 1.00 33.73 296 ASN B CA 1
ATOM 7903 C C . ASN B 1 296 ? 20.139 7.572 98.494 1.00 36.25 296 ASN B C 1
ATOM 7904 O O . ASN B 1 296 ? 19.869 6.601 99.204 1.00 37.33 296 ASN B O 1
ATOM 7909 N N . ALA B 1 297 ? 19.802 7.634 97.212 1.00 37.04 297 ALA B N 1
ATOM 7910 C CA . ALA B 1 297 ? 19.118 6.523 96.575 1.00 30.77 297 ALA B CA 1
ATOM 7911 C C . ALA B 1 297 ? 20.084 5.366 96.366 1.00 32.51 297 ALA B C 1
ATOM 7912 O O . ALA B 1 297 ? 21.269 5.566 96.086 1.00 32.15 297 ALA B O 1
ATOM 7914 N N . GLN B 1 298 ? 19.574 4.152 96.516 1.00 28.45 298 GLN B N 1
ATOM 7915 C CA . GLN B 1 298 ? 20.336 2.951 96.222 1.00 32.52 298 GLN B CA 1
ATOM 7916 C C . GLN B 1 298 ? 19.504 2.092 95.288 1.00 36.25 298 GLN B C 1
ATOM 7917 O O . GLN B 1 298 ? 18.271 2.141 95.304 1.00 38.51 298 GLN B O 1
ATOM 7923 N N . TYR B 1 299 ? 20.189 1.283 94.493 1.00 31.69 299 TYR B N 1
ATOM 7924 C CA . TYR B 1 299 ? 19.529 0.364 93.588 1.00 26.47 299 TYR B CA 1
ATOM 7925 C C . TYR B 1 299 ? 20.030 -1.047 93.848 1.00 29.24 299 TYR B C 1
ATOM 7926 O O . TYR B 1 299 ? 21.079 -1.260 94.463 1.00 29.08 299 TYR B O 1
ATOM 7935 N N . ASP B 1 300 ? 19.248 -2.011 93.380 1.00 29.06 300 ASP B N 1
ATOM 7936 C CA . ASP B 1 300 ? 19.551 -3.423 93.572 1.00 26.08 300 ASP B CA 1
ATOM 7937 C C . ASP B 1 300 ? 20.514 -3.848 92.473 1.00 30.72 300 ASP B C 1
ATOM 7938 O O . ASP B 1 300 ? 20.120 -4.030 91.319 1.00 27.46 300 ASP B O 1
ATOM 7943 N N . LYS B 1 301 ? 21.793 -3.993 92.831 1.00 31.44 301 LYS B N 1
ATOM 7944 C CA . LYS B 1 301 ? 22.803 -4.359 91.845 1.00 29.01 301 LYS B CA 1
ATOM 7945 C C . LYS B 1 301 ? 22.564 -5.757 91.290 1.00 30.52 301 LYS B C 1
ATOM 7946 O O . LYS B 1 301 ? 22.912 -6.028 90.135 1.00 27.66 301 LYS B O 1
ATOM 7948 N N . ASP B 1 302 ? 21.965 -6.649 92.082 1.00 30.19 302 ASP B N 1
ATOM 7949 C CA . ASP B 1 302 ? 21.677 -7.995 91.598 1.00 29.56 302 ASP B CA 1
ATOM 7950 C C . ASP B 1 302 ? 20.484 -8.013 90.650 1.00 29.43 302 ASP B C 1
ATOM 7951 O O . ASP B 1 302 ? 20.483 -8.760 89.666 1.00 28.19 302 ASP B O 1
ATOM 7956 N N . ALA B 1 303 ? 19.458 -7.206 90.930 1.00 29.96 303 ALA B N 1
ATOM 7957 C CA . ALA B 1 303 ? 18.287 -7.175 90.058 1.00 29.20 303 ALA B CA 1
ATOM 7958 C C . ALA B 1 303 ? 18.614 -6.544 88.712 1.00 28.45 303 ALA B C 1
ATOM 7959 O O . ALA B 1 303 ? 18.084 -6.967 87.677 1.00 29.54 303 ALA B O 1
ATOM 7961 N N . HIS B 1 304 ? 19.484 -5.532 88.703 1.00 22.40 304 HIS B N 1
ATOM 7962 C CA . HIS B 1 304 ? 19.906 -4.950 87.434 1.00 21.89 304 HIS B CA 1
ATOM 7963 C C . HIS B 1 304 ? 20.787 -5.912 86.651 1.00 26.24 304 HIS B C 1
ATOM 7964 O O . HIS B 1 304 ? 20.807 -5.866 85.415 1.00 26.36 304 HIS B O 1
ATOM 7971 N N . HIS B 1 305 ? 21.515 -6.789 87.345 1.00 24.57 305 HIS B N 1
ATOM 7972 C CA . HIS B 1 305 ? 22.283 -7.816 86.651 1.00 24.35 305 HIS B CA 1
ATOM 7973 C C . HIS B 1 305 ? 21.361 -8.834 85.991 1.00 27.79 305 HIS B C 1
ATOM 7974 O O . HIS B 1 305 ? 21.611 -9.260 84.857 1.00 26.87 305 HIS B O 1
ATOM 7981 N N . ARG B 1 306 ? 20.289 -9.236 86.684 1.00 24.86 306 ARG B N 1
ATOM 7982 C CA . ARG B 1 306 ? 19.320 -10.147 86.080 1.00 25.62 306 ARG B CA 1
ATOM 7983 C C . ARG B 1 306 ? 18.601 -9.491 84.909 1.00 26.61 306 ARG B C 1
ATOM 7984 O O . ARG B 1 306 ? 18.278 -10.158 83.920 1.00 24.81 306 ARG B O 1
ATOM 7992 N N . LEU B 1 307 ? 18.324 -8.189 85.009 1.00 22.05 307 LEU B N 1
ATOM 7993 C CA . LEU B 1 307 ? 17.700 -7.486 83.895 1.00 24.36 307 LEU B CA 1
ATOM 7994 C C . LEU B 1 307 ? 18.623 -7.465 82.685 1.00 23.21 307 LEU B C 1
ATOM 7995 O O . LEU B 1 307 ? 18.193 -7.728 81.556 1.00 26.72 307 LEU B O 1
ATOM 8000 N N . ALA B 1 308 ? 19.903 -7.154 82.906 1.00 23.50 308 ALA B N 1
ATOM 8001 C CA . ALA B 1 308 ? 20.872 -7.197 81.818 1.00 26.18 308 ALA B CA 1
ATOM 8002 C C . ALA B 1 308 ? 20.966 -8.593 81.217 1.00 22.45 308 ALA B C 1
ATOM 8003 O O . ALA B 1 308 ? 21.193 -8.736 80.011 1.00 22.54 308 ALA B O 1
ATOM 8005 N N . ARG B 1 309 ? 20.798 -9.628 82.042 1.00 26.42 309 ARG B N 1
ATOM 8006 C CA . ARG B 1 309 ? 20.756 -10.991 81.524 1.00 25.11 309 ARG B CA 1
ATOM 8007 C C . ARG B 1 309 ? 19.486 -11.236 80.718 1.00 24.87 309 ARG B C 1
ATOM 8008 O O . ARG B 1 309 ? 19.531 -11.872 79.659 1.00 24.49 309 ARG B O 1
ATOM 8016 N N . GLN B 1 310 ? 18.343 -10.738 81.200 1.00 25.48 310 GLN B N 1
ATOM 8017 C CA . GLN B 1 310 ? 17.101 -10.894 80.449 1.00 27.10 310 GLN B CA 1
ATOM 8018 C C . GLN B 1 310 ? 17.131 -10.089 79.158 1.00 26.03 310 GLN B C 1
ATOM 8019 O O . GLN B 1 310 ? 16.671 -10.565 78.113 1.00 27.49 310 GLN B O 1
ATOM 8025 N N . ALA B 1 311 ? 17.662 -8.864 79.211 1.00 22.45 311 ALA B N 1
ATOM 8026 C CA . ALA B 1 311 ? 17.715 -8.029 78.017 1.00 21.18 311 ALA B CA 1
ATOM 8027 C C . ALA B 1 311 ? 18.546 -8.684 76.920 1.00 22.88 311 ALA B C 1
ATOM 8028 O O . ALA B 1 311 ? 18.180 -8.637 75.740 1.00 24.40 311 ALA B O 1
ATOM 8030 N N . ALA B 1 312 ? 19.662 -9.315 77.291 1.00 26.46 312 ALA B N 1
ATOM 8031 C CA . ALA B 1 312 ? 20.489 -9.988 76.295 1.00 24.07 312 ALA B CA 1
ATOM 8032 C C . ALA B 1 312 ? 19.815 -11.253 75.777 1.00 28.07 312 ALA B C 1
ATOM 8033 O O . ALA B 1 312 ? 19.832 -11.522 74.571 1.00 27.10 312 ALA B O 1
ATOM 8035 N N . ALA B 1 313 ? 19.217 -12.042 76.673 1.00 22.67 313 ALA B N 1
ATOM 8036 C CA . ALA B 1 313 ? 18.614 -13.303 76.258 1.00 24.95 313 ALA B CA 1
ATOM 8037 C C . ALA B 1 313 ? 17.399 -13.088 75.366 1.00 26.59 313 ALA B C 1
ATOM 8038 O O . ALA B 1 313 ? 17.090 -13.942 74.528 1.00 27.69 313 ALA B O 1
ATOM 8040 N N . GLU B 1 314 ? 16.699 -11.970 75.529 1.00 26.29 314 GLU B N 1
ATOM 8041 C CA . GLU B 1 314 ? 15.522 -11.675 74.724 1.00 28.19 314 GLU B CA 1
ATOM 8042 C C . GLU B 1 314 ? 15.839 -10.829 73.499 1.00 25.65 314 GLU B C 1
ATOM 8043 O O . GLU B 1 314 ? 14.919 -10.469 72.757 1.00 27.30 314 GLU B O 1
ATOM 8049 N N . SER B 1 315 ? 17.108 -10.500 73.268 1.00 28.53 315 SER B N 1
ATOM 8050 C CA . SER B 1 315 ? 17.502 -9.749 72.087 1.00 24.04 315 SER B CA 1
ATOM 8051 C C . SER B 1 315 ? 18.543 -10.464 71.235 1.00 23.64 315 SER B C 1
ATOM 8052 O O . SER B 1 315 ? 18.913 -9.942 70.177 1.00 26.16 315 SER B O 1
ATOM 8055 N N . MET B 1 316 ? 19.030 -11.630 71.654 1.00 25.15 316 MET B N 1
ATOM 8056 C CA . MET B 1 316 ? 19.885 -12.420 70.778 1.00 26.12 316 MET B CA 1
ATOM 8057 C C . MET B 1 316 ? 19.084 -12.916 69.585 1.00 27.24 316 MET B C 1
ATOM 8058 O O . MET B 1 316 ? 17.916 -13.295 69.715 1.00 27.15 316 MET B O 1
ATOM 8063 N N . VAL B 1 317 ? 19.722 -12.933 68.420 1.00 26.29 317 VAL B N 1
ATOM 8064 C CA . VAL B 1 317 ? 19.063 -13.286 67.171 1.00 27.37 317 VAL B CA 1
ATOM 8065 C C . VAL B 1 317 ? 19.597 -14.636 66.720 1.00 24.88 317 VAL B C 1
ATOM 8066 O O . VAL B 1 317 ? 20.797 -14.784 66.461 1.00 28.67 317 VAL B O 1
ATOM 8070 N N . LEU B 1 318 ? 18.706 -15.618 66.628 1.00 21.91 318 LEU B N 1
ATOM 8071 C CA . LEU B 1 318 ? 19.043 -16.911 66.044 1.00 25.31 318 LEU B CA 1
ATOM 8072 C C . LEU B 1 318 ? 18.952 -16.756 64.533 1.00 26.04 318 LEU B C 1
ATOM 8073 O O . LEU B 1 318 ? 17.871 -16.853 63.951 1.00 28.69 318 LEU B O 1
ATOM 8078 N N . LEU B 1 319 ? 20.096 -16.504 63.891 1.00 26.40 319 LEU B N 1
ATOM 8079 C CA . LEU B 1 319 ? 20.099 -16.239 62.454 1.00 26.30 319 LEU B CA 1
ATOM 8080 C C . LEU B 1 319 ? 19.888 -17.515 61.652 1.00 28.73 319 LEU B C 1
ATOM 8081 O O . LEU B 1 319 ? 19.204 -17.501 60.622 1.00 30.90 319 LEU B O 1
ATOM 8086 N N . LYS B 1 320 ? 20.473 -18.621 62.099 1.00 30.57 320 LYS B N 1
ATOM 8087 C CA . LYS B 1 320 ? 20.376 -19.895 61.407 1.00 26.68 320 LYS B CA 1
ATOM 8088 C C . LYS B 1 320 ? 20.321 -20.998 62.450 1.00 32.40 320 LYS B C 1
ATOM 8089 O O . LYS B 1 320 ? 20.930 -20.885 63.516 1.00 30.52 320 LYS B O 1
ATOM 8095 N N . ASN B 1 321 ? 19.567 -22.060 62.149 1.00 33.38 321 ASN B N 1
ATOM 8096 C CA . ASN B 1 321 ? 19.437 -23.175 63.081 1.00 34.32 321 ASN B CA 1
ATOM 8097 C C . ASN B 1 321 ? 19.081 -24.435 62.288 1.00 36.66 321 ASN B C 1
ATOM 8098 O O . ASN B 1 321 ? 18.009 -25.027 62.425 1.00 39.03 321 ASN B O 1
ATOM 8103 N N . GLU B 1 322 ? 20.013 -24.863 61.442 1.00 36.46 322 GLU B N 1
ATOM 8104 C CA . GLU B 1 322 ? 19.793 -26.028 60.598 1.00 37.47 322 GLU B CA 1
ATOM 8105 C C . GLU B 1 322 ? 19.766 -27.302 61.435 1.00 42.56 322 GLU B C 1
ATOM 8106 O O . GLU B 1 322 ? 20.602 -27.500 62.321 1.00 47.42 322 GLU B O 1
ATOM 8112 N N . ASP B 1 323 ? 18.786 -28.163 61.153 1.00 38.27 323 ASP B N 1
ATOM 8113 C CA . ASP B 1 323 ? 18.609 -29.453 61.822 1.00 40.37 323 ASP B CA 1
ATOM 8114 C C . ASP B 1 323 ? 18.370 -29.313 63.323 1.00 45.42 323 ASP B C 1
ATOM 8115 O O . ASP B 1 323 ? 18.551 -30.280 64.072 1.00 49.80 323 ASP B O 1
ATOM 8120 N N . ASP B 1 324 ? 17.966 -28.123 63.775 1.00 42.26 324 ASP B N 1
ATOM 8121 C CA . ASP B 1 324 ? 17.620 -27.879 65.177 1.00 37.57 324 ASP B CA 1
ATOM 8122 C C . ASP B 1 324 ? 18.749 -28.301 66.115 1.00 36.89 324 ASP B C 1
ATOM 8123 O O . ASP B 1 324 ? 18.523 -28.944 67.143 1.00 34.96 324 ASP B O 1
ATOM 8128 N N . VAL B 1 325 ? 19.983 -27.941 65.752 1.00 37.05 325 VAL B N 1
ATOM 8129 C CA . VAL B 1 325 ? 21.115 -28.192 66.639 1.00 36.83 325 VAL B CA 1
ATOM 8130 C C . VAL B 1 325 ? 20.926 -27.444 67.951 1.00 35.65 325 VAL B C 1
ATOM 8131 O O . VAL B 1 325 ? 21.236 -27.960 69.031 1.00 40.38 325 VAL B O 1
ATOM 8135 N N . LEU B 1 326 ? 20.402 -26.226 67.878 1.00 35.35 326 LEU B N 1
ATOM 8136 C CA . LEU B 1 326 ? 19.977 -25.508 69.070 1.00 35.39 326 LEU B CA 1
ATOM 8137 C C . LEU B 1 326 ? 18.487 -25.747 69.313 1.00 35.47 326 LEU B C 1
ATOM 8138 O O . LEU B 1 326 ? 17.703 -25.788 68.357 1.00 28.33 326 LEU B O 1
ATOM 8143 N N . PRO B 1 327 ? 18.054 -25.917 70.574 1.00 29.92 327 PRO B N 1
ATOM 8144 C CA . PRO B 1 327 ? 18.869 -25.856 71.792 1.00 32.61 327 PRO B CA 1
ATOM 8145 C C . PRO B 1 327 ? 19.729 -27.097 72.013 1.00 32.17 327 PRO B C 1
ATOM 8146 O O . PRO B 1 327 ? 19.336 -28.199 71.628 1.00 33.34 327 PRO B O 1
ATOM 8150 N N . LEU B 1 328 ? 20.896 -26.907 72.623 1.00 34.91 328 LEU B N 1
ATOM 8151 C CA . LEU B 1 328 ? 21.783 -28.028 72.895 1.00 34.09 328 LEU B CA 1
ATOM 8152 C C . LEU B 1 328 ? 21.134 -28.990 73.879 1.00 36.01 328 LEU B C 1
ATOM 8153 O O . LEU B 1 328 ? 20.425 -28.578 74.800 1.00 36.95 328 LEU B O 1
ATOM 8158 N N . LYS B 1 329 ? 21.391 -30.278 73.684 1.00 38.90 329 LYS B N 1
ATOM 8159 C CA . LYS B 1 329 ? 20.915 -31.288 74.616 1.00 39.84 329 LYS B CA 1
ATOM 8160 C C . LYS B 1 329 ? 21.749 -31.265 75.891 1.00 43.40 329 LYS B C 1
ATOM 8161 O O . LYS B 1 329 ? 22.952 -30.990 75.871 1.00 43.62 329 LYS B O 1
ATOM 8167 N N . LYS B 1 330 ? 21.094 -31.548 77.016 1.00 43.42 330 LYS B N 1
ATOM 8168 C CA . LYS B 1 330 ? 21.784 -31.626 78.303 1.00 41.88 330 LYS B CA 1
ATOM 8169 C C . LYS B 1 330 ? 22.356 -33.031 78.505 1.00 49.02 330 LYS B C 1
ATOM 8170 O O . LYS B 1 330 ? 22.055 -33.741 79.466 1.00 53.45 330 LYS B O 1
ATOM 8176 N N . SER B 1 331 ? 23.207 -33.416 77.557 1.00 48.21 331 SER B N 1
ATOM 8177 C CA . SER B 1 331 ? 23.835 -34.729 77.546 1.00 44.75 331 SER B CA 1
ATOM 8178 C C . SER B 1 331 ? 25.011 -34.692 76.579 1.00 41.60 331 SER B C 1
ATOM 8179 O O . SER B 1 331 ? 25.219 -33.713 75.860 1.00 44.91 331 SER B O 1
ATOM 8182 N N . GLY B 1 332 ? 25.780 -35.780 76.573 1.00 41.79 332 GLY B N 1
ATOM 8183 C CA . GLY B 1 332 ? 26.903 -35.898 75.661 1.00 45.60 332 GLY B CA 1
ATOM 8184 C C . GLY B 1 332 ? 28.038 -34.941 75.990 1.00 44.68 332 GLY B C 1
ATOM 8185 O O . GLY B 1 332 ? 28.212 -34.498 77.129 1.00 45.16 332 GLY B O 1
ATOM 8186 N N . THR B 1 333 ? 28.826 -34.618 74.965 1.00 43.64 333 THR B N 1
ATOM 8187 C CA . THR B 1 333 ? 29.990 -33.750 75.095 1.00 43.46 333 THR B CA 1
ATOM 8188 C C . THR B 1 333 ? 29.798 -32.504 74.242 1.00 41.81 333 THR B C 1
ATOM 8189 O O . THR B 1 333 ? 29.394 -32.602 73.079 1.00 41.06 333 THR B O 1
ATOM 8193 N N . ILE B 1 334 ? 30.087 -31.340 74.822 1.00 39.13 334 ILE B N 1
ATOM 8194 C CA . ILE B 1 334 ? 29.992 -30.057 74.134 1.00 39.74 334 ILE B CA 1
ATOM 8195 C C . ILE B 1 334 ? 31.349 -29.371 74.203 1.00 36.56 334 ILE B C 1
ATOM 8196 O O . ILE B 1 334 ? 31.950 -29.281 75.280 1.00 37.67 334 ILE B O 1
ATOM 8201 N N . ALA B 1 335 ? 31.825 -28.883 73.060 1.00 39.46 335 ALA B N 1
ATOM 8202 C CA . ALA B 1 335 ? 33.120 -28.223 72.958 1.00 34.90 335 ALA B CA 1
ATOM 8203 C C . ALA B 1 335 ? 32.911 -26.727 72.773 1.00 35.12 335 ALA B C 1
ATOM 8204 O O . ALA B 1 335 ? 32.231 -26.303 71.833 1.00 35.22 335 ALA B O 1
ATOM 8206 N N . LEU B 1 336 ? 33.505 -25.935 73.661 1.00 33.20 336 LEU B N 1
ATOM 8207 C CA . LEU B 1 336 ? 33.506 -24.484 73.542 1.00 30.26 336 LEU B CA 1
ATOM 8208 C C . LEU B 1 336 ? 34.870 -24.056 73.019 1.00 35.59 336 LEU B C 1
ATOM 8209 O O . LEU B 1 336 ? 35.895 -24.315 73.662 1.00 31.70 336 LEU B O 1
ATOM 8214 N N . ILE B 1 337 ? 34.883 -23.410 71.855 1.00 34.00 337 ILE B N 1
ATOM 8215 C CA . ILE B 1 337 ? 36.118 -23.038 71.177 1.00 34.85 337 ILE B CA 1
ATOM 8216 C C . ILE B 1 337 ? 36.104 -21.541 70.906 1.00 37.30 337 ILE B C 1
ATOM 8217 O O . ILE B 1 337 ? 35.079 -20.983 70.500 1.00 32.88 337 ILE B O 1
ATOM 8222 N N . GLY B 1 338 ? 37.244 -20.894 71.132 1.00 29.24 338 GLY B N 1
ATOM 8223 C CA . GLY B 1 338 ? 37.380 -19.490 70.805 1.00 33.07 338 GLY B CA 1
ATOM 8224 C C . GLY B 1 338 ? 38.000 -18.670 71.914 1.00 33.43 338 GLY B C 1
ATOM 8225 O O . GLY B 1 338 ? 37.763 -18.936 73.097 1.00 30.82 338 GLY B O 1
ATOM 8226 N N . ALA B 1 339 ? 38.805 -17.669 71.545 1.00 32.22 339 ALA B N 1
ATOM 8227 C CA . ALA B 1 339 ? 39.353 -16.763 72.548 1.00 34.88 339 ALA B CA 1
ATOM 8228 C C . ALA B 1 339 ? 38.249 -16.004 73.270 1.00 31.87 339 ALA B C 1
ATOM 8229 O O . ALA B 1 339 ? 38.424 -15.602 74.426 1.00 31.89 339 ALA B O 1
ATOM 8231 N N . PHE B 1 340 ? 37.103 -15.810 72.611 1.00 31.66 340 PHE B N 1
ATOM 8232 C CA . PHE B 1 340 ? 35.976 -15.123 73.227 1.00 27.17 340 PHE B CA 1
ATOM 8233 C C . PHE B 1 340 ? 35.314 -15.937 74.331 1.00 29.61 340 PHE B C 1
ATOM 8234 O O . PHE B 1 340 ? 34.401 -15.424 74.986 1.00 30.46 340 PHE B O 1
ATOM 8242 N N . VAL B 1 341 ? 35.725 -17.188 74.544 1.00 27.81 341 VAL B N 1
ATOM 8243 C CA . VAL B 1 341 ? 35.211 -17.941 75.684 1.00 27.83 341 VAL B CA 1
ATOM 8244 C C . VAL B 1 341 ? 35.709 -17.325 76.985 1.00 27.64 341 VAL B C 1
ATOM 8245 O O . VAL B 1 341 ? 34.932 -17.085 77.916 1.00 29.07 341 VAL B O 1
ATOM 8249 N N . LYS B 1 342 ? 37.011 -17.043 77.062 1.00 32.21 342 LYS B N 1
ATOM 8250 C CA . LYS B 1 342 ? 37.612 -16.461 78.257 1.00 29.76 342 LYS B CA 1
ATOM 8251 C C . LYS B 1 342 ? 37.579 -14.938 78.244 1.00 31.03 342 LYS B C 1
ATOM 8252 O O . LYS B 1 342 ? 37.352 -14.317 79.288 1.00 33.96 342 LYS B O 1
ATOM 8258 N N . LYS B 1 343 ? 37.806 -14.321 77.083 1.00 33.33 343 LYS B N 1
ATOM 8259 C CA . LYS B 1 343 ? 37.781 -12.868 76.925 1.00 33.85 343 LYS B CA 1
ATOM 8260 C C . LYS B 1 343 ? 36.676 -12.493 75.943 1.00 30.57 343 LYS B C 1
ATOM 8261 O O . LYS B 1 343 ? 36.950 -12.107 74.798 1.00 28.27 343 LYS B O 1
ATOM 8265 N N . PRO B 1 344 ? 35.415 -12.582 76.360 1.00 29.91 344 PRO B N 1
ATOM 8266 C CA . PRO B 1 344 ? 34.317 -12.320 75.429 1.00 25.85 344 PRO B CA 1
ATOM 8267 C C . PRO B 1 344 ? 34.184 -10.840 75.120 1.00 26.26 344 PRO B C 1
ATOM 8268 O O . PRO B 1 344 ? 34.582 -9.966 75.893 1.00 27.71 344 PRO B O 1
ATOM 8272 N N . ARG B 1 345 ? 33.601 -10.573 73.960 1.00 27.08 345 ARG B N 1
ATOM 8273 C CA . ARG B 1 345 ? 33.253 -9.221 73.559 1.00 21.24 345 ARG B CA 1
ATOM 8274 C C . ARG B 1 345 ? 31.820 -8.961 74.003 1.00 22.68 345 ARG B C 1
ATOM 8275 O O . ARG B 1 345 ? 30.894 -9.644 73.552 1.00 26.15 345 ARG B O 1
ATOM 8283 N N . TYR B 1 346 ? 31.636 -7.991 74.899 1.00 23.05 346 TYR B N 1
ATOM 8284 C CA . TYR B 1 346 ? 30.321 -7.733 75.470 1.00 22.69 346 TYR B CA 1
ATOM 8285 C C . TYR B 1 346 ? 29.918 -6.269 75.461 1.00 25.42 346 TYR B C 1
ATOM 8286 O O . TYR B 1 346 ? 28.754 -5.972 75.753 1.00 27.51 346 TYR B O 1
ATOM 8295 N N . GLN B 1 347 ? 30.826 -5.350 75.145 1.00 24.14 347 GLN B N 1
ATOM 8296 C CA . GLN B 1 347 ? 30.478 -3.945 75.005 1.00 28.43 347 GLN B CA 1
ATOM 8297 C C . GLN B 1 347 ? 31.445 -3.313 74.016 1.00 33.64 347 GLN B C 1
ATOM 8298 O O . GLN B 1 347 ? 32.398 -3.947 73.553 1.00 35.60 347 GLN B O 1
ATOM 8304 N N . GLY B 1 348 ? 31.188 -2.054 73.690 1.00 33.50 348 GLY B N 1
ATOM 8305 C CA . GLY B 1 348 ? 31.999 -1.317 72.745 1.00 32.04 348 GLY B CA 1
ATOM 8306 C C . GLY B 1 348 ? 33.104 -0.528 73.412 1.00 37.96 348 GLY B C 1
ATOM 8307 O O . GLY B 1 348 ? 33.465 -0.758 74.569 1.00 39.98 348 GLY B O 1
ATOM 8308 N N . SER B 1 349 ? 33.651 0.418 72.656 1.00 43.10 349 SER B N 1
ATOM 8309 C CA . SER B 1 349 ? 34.706 1.294 73.135 1.00 44.39 349 SER B CA 1
ATOM 8310 C C . SER B 1 349 ? 34.312 2.735 72.856 1.00 43.20 349 SER B C 1
ATOM 8311 O O . SER B 1 349 ? 33.579 3.024 71.906 1.00 41.30 349 SER B O 1
ATOM 8314 N N . GLY B 1 350 ? 34.801 3.638 73.700 1.00 54.85 350 GLY B N 1
ATOM 8315 C CA . GLY B 1 350 ? 34.511 5.047 73.581 1.00 52.59 350 GLY B CA 1
ATOM 8316 C C . GLY B 1 350 ? 33.939 5.578 74.874 1.00 52.57 350 GLY B C 1
ATOM 8317 O O . GLY B 1 350 ? 34.073 4.962 75.937 1.00 46.18 350 GLY B O 1
ATOM 8318 N N . SER B 1 351 ? 33.282 6.736 74.774 1.00 43.44 351 SER B N 1
ATOM 8319 C CA . SER B 1 351 ? 32.713 7.392 75.944 1.00 45.21 351 SER B CA 1
ATOM 8320 C C . SER B 1 351 ? 31.599 6.587 76.603 1.00 44.59 351 SER B C 1
ATOM 8321 O O . SER B 1 351 ? 31.218 6.910 77.733 1.00 45.04 351 SER B O 1
ATOM 8324 N N . SER B 1 352 ? 31.070 5.561 75.940 1.00 46.94 352 SER B N 1
ATOM 8325 C CA . SER B 1 352 ? 30.021 4.728 76.512 1.00 40.03 352 SER B CA 1
ATOM 8326 C C . SER B 1 352 ? 30.557 3.490 77.222 1.00 38.88 352 SER B C 1
ATOM 8327 O O . SER B 1 352 ? 29.759 2.657 77.663 1.00 44.38 352 SER B O 1
ATOM 8330 N N . HIS B 1 353 ? 31.876 3.344 77.338 1.00 33.40 353 HIS B N 1
ATOM 8331 C CA . HIS B 1 353 ? 32.448 2.156 77.958 1.00 35.98 353 HIS B CA 1
ATOM 8332 C C . HIS B 1 353 ? 32.103 2.114 79.442 1.00 34.62 353 HIS B C 1
ATOM 8333 O O . HIS B 1 353 ? 32.189 3.124 80.143 1.00 38.27 353 HIS B O 1
ATOM 8340 N N . ILE B 1 354 ? 31.718 0.937 79.924 1.00 34.64 354 ILE B N 1
ATOM 8341 C CA . ILE B 1 354 ? 31.198 0.777 81.277 1.00 31.71 354 ILE B CA 1
ATOM 8342 C C . ILE B 1 354 ? 32.172 -0.056 82.097 1.00 30.97 354 ILE B C 1
ATOM 8343 O O . ILE B 1 354 ? 32.732 -1.043 81.606 1.00 29.94 354 ILE B O 1
ATOM 8348 N N . THR B 1 355 ? 32.374 0.351 83.347 1.00 34.36 355 THR B N 1
ATOM 8349 C CA . THR B 1 355 ? 33.039 -0.475 84.343 1.00 31.16 355 THR B CA 1
ATOM 8350 C C . THR B 1 355 ? 31.973 -1.340 85.001 1.00 30.55 355 THR B C 1
ATOM 8351 O O . THR B 1 355 ? 31.183 -0.838 85.809 1.00 30.55 355 THR B O 1
ATOM 8355 N N . PRO B 1 356 ? 31.897 -2.627 84.671 1.00 29.30 356 PRO B N 1
ATOM 8356 C CA . PRO B 1 356 ? 30.761 -3.429 85.138 1.00 26.49 356 PRO B CA 1
ATOM 8357 C C . PRO B 1 356 ? 30.868 -3.760 86.618 1.00 29.51 356 PRO B C 1
ATOM 8358 O O . PRO B 1 356 ? 31.958 -3.977 87.152 1.00 32.23 356 PRO B O 1
ATOM 8362 N N . THR B 1 357 ? 29.709 -3.783 87.282 1.00 24.42 357 THR B N 1
ATOM 8363 C CA . THR B 1 357 ? 29.647 -4.207 88.675 1.00 25.83 357 THR B CA 1
ATOM 8364 C C . THR B 1 357 ? 29.888 -5.699 88.829 1.00 28.24 357 THR B C 1
ATOM 8365 O O . THR B 1 357 ? 30.303 -6.145 89.903 1.00 33.46 357 THR B O 1
ATOM 8369 N N . ARG B 1 358 ? 29.636 -6.471 87.778 1.00 24.56 358 ARG B N 1
ATOM 8370 C CA . ARG B 1 358 ? 29.784 -7.915 87.793 1.00 26.19 358 ARG B CA 1
ATOM 8371 C C . ARG B 1 358 ? 30.113 -8.336 86.369 1.00 26.71 358 ARG B C 1
ATOM 8372 O O . ARG B 1 358 ? 30.040 -7.531 85.438 1.00 31.32 358 ARG B O 1
ATOM 8380 N N . LEU B 1 359 ? 30.470 -9.604 86.188 1.00 25.05 359 LEU B N 1
ATOM 8381 C CA . LEU B 1 359 ? 30.715 -10.093 84.833 1.00 24.43 359 LEU B CA 1
ATOM 8382 C C . LEU B 1 359 ? 30.553 -11.603 84.811 1.00 27.79 359 LEU B C 1
ATOM 8383 O O . LEU B 1 359 ? 31.281 -12.312 85.514 1.00 32.19 359 LEU B O 1
ATOM 8388 N N . ASP B 1 360 ? 29.591 -12.089 84.031 1.00 25.02 360 ASP B N 1
ATOM 8389 C CA . ASP B 1 360 ? 29.373 -13.523 83.910 1.00 25.41 360 ASP B CA 1
ATOM 8390 C C . ASP B 1 360 ? 30.525 -14.175 83.158 1.00 28.18 360 ASP B C 1
ATOM 8391 O O . ASP B 1 360 ? 31.101 -13.587 82.239 1.00 28.84 360 ASP B O 1
ATOM 8396 N N . ASP B 1 361 ? 30.865 -15.395 83.560 1.00 30.02 361 ASP B N 1
ATOM 8397 C CA . ASP B 1 361 ? 31.852 -16.209 82.863 1.00 29.47 361 ASP B CA 1
ATOM 8398 C C . ASP B 1 361 ? 31.117 -17.176 81.947 1.00 24.83 361 ASP B C 1
ATOM 8399 O O . ASP B 1 361 ? 30.250 -17.927 82.405 1.00 28.35 361 ASP B O 1
ATOM 8404 N N . ILE B 1 362 ? 31.459 -17.152 80.656 1.00 29.67 362 ILE B N 1
ATOM 8405 C CA . ILE B 1 362 ? 30.747 -17.973 79.679 1.00 28.92 362 ILE B CA 1
ATOM 8406 C C . ILE B 1 362 ? 30.857 -19.449 80.039 1.00 28.18 362 ILE B C 1
ATOM 8407 O O . ILE B 1 362 ? 29.864 -20.187 80.020 1.00 28.05 362 ILE B O 1
ATOM 8412 N N . TYR B 1 363 ? 32.068 -19.902 80.371 1.00 33.71 363 TYR B N 1
ATOM 8413 C CA . TYR B 1 363 ? 32.279 -21.315 80.670 1.00 30.56 363 TYR B CA 1
ATOM 8414 C C . TYR B 1 363 ? 31.488 -21.748 81.898 1.00 32.09 363 TYR B C 1
ATOM 8415 O O . TYR B 1 363 ? 30.833 -22.796 81.890 1.00 36.57 363 TYR B O 1
ATOM 8424 N N . GLU B 1 364 ? 31.528 -20.946 82.966 1.00 34.58 364 GLU B N 1
ATOM 8425 C CA . GLU B 1 364 ? 30.873 -21.347 84.208 1.00 34.69 364 GLU B CA 1
ATOM 8426 C C . GLU B 1 364 ? 29.357 -21.332 84.069 1.00 32.48 364 GLU B C 1
ATOM 8427 O O . GLU B 1 364 ? 28.675 -22.236 84.567 1.00 31.12 364 GLU B O 1
ATOM 8433 N N . GLU B 1 365 ? 28.811 -20.317 83.398 1.00 28.15 365 GLU B N 1
ATOM 8434 C CA . GLU B 1 365 ? 27.364 -20.246 83.222 1.00 29.31 365 GLU B CA 1
ATOM 8435 C C . GLU B 1 365 ? 26.852 -21.391 82.358 1.00 29.56 365 GLU B C 1
ATOM 8436 O O . GLU B 1 365 ? 25.774 -21.936 82.619 1.00 32.82 365 GLU B O 1
ATOM 8442 N N . ILE B 1 366 ? 27.605 -21.765 81.323 1.00 31.59 366 ILE B N 1
ATOM 8443 C CA . ILE B 1 366 ? 27.205 -22.888 80.479 1.00 31.29 366 ILE B CA 1
ATOM 8444 C C . ILE B 1 366 ? 27.330 -24.202 81.243 1.00 34.90 366 ILE B C 1
ATOM 8445 O O . ILE B 1 366 ? 26.432 -25.051 81.200 1.00 36.67 366 ILE B O 1
ATOM 8450 N N . LYS B 1 367 ? 28.446 -24.389 81.955 1.00 33.52 367 LYS B N 1
ATOM 8451 C CA . LYS B 1 367 ? 28.598 -25.577 82.790 1.00 32.40 367 LYS B CA 1
ATOM 8452 C C . LYS B 1 367 ? 27.490 -25.658 83.831 1.00 32.69 367 LYS B C 1
ATOM 8453 O O . LYS B 1 367 ? 26.963 -26.741 84.110 1.00 39.21 367 LYS B O 1
ATOM 8456 N N . LYS B 1 368 ? 27.123 -24.514 84.411 1.00 37.48 368 LYS B N 1
ATOM 8457 C CA . LYS B 1 368 ? 26.047 -24.476 85.396 1.00 35.42 368 LYS B CA 1
ATOM 8458 C C . LYS B 1 368 ? 24.719 -24.884 84.770 1.00 34.53 368 LYS B C 1
ATOM 8459 O O . LYS B 1 368 ? 23.967 -25.681 85.343 1.00 38.34 368 LYS B O 1
ATOM 8465 N N . ALA B 1 369 ? 24.418 -24.353 83.584 1.00 32.65 369 ALA B N 1
ATOM 8466 C CA . ALA B 1 369 ? 23.184 -24.707 82.895 1.00 38.93 369 ALA B CA 1
ATOM 8467 C C . ALA B 1 369 ? 23.237 -26.102 82.286 1.00 43.21 369 ALA B C 1
ATOM 8468 O O . ALA B 1 369 ? 22.182 -26.708 82.068 1.00 40.83 369 ALA B O 1
ATOM 8470 N N . GLY B 1 370 ? 24.434 -26.622 82.008 1.00 51.24 370 GLY B N 1
ATOM 8471 C CA . GLY B 1 370 ? 24.532 -27.934 81.388 1.00 51.04 370 GLY B CA 1
ATOM 8472 C C . GLY B 1 370 ? 24.190 -29.063 82.342 1.00 52.03 370 GLY B C 1
ATOM 8473 O O . GLY B 1 370 ? 23.356 -29.919 82.035 1.00 57.36 370 GLY B O 1
ATOM 8474 N N . GLY B 1 371 ? 24.821 -29.079 83.509 1.00 45.74 371 GLY B N 1
ATOM 8475 C CA . GLY B 1 371 ? 24.526 -30.076 84.520 1.00 44.03 371 GLY B CA 1
ATOM 8476 C C . GLY B 1 371 ? 25.529 -31.213 84.537 1.00 55.26 371 GLY B C 1
ATOM 8477 O O . GLY B 1 371 ? 26.604 -31.161 83.931 1.00 61.82 371 GLY B O 1
ATOM 8478 N N . ASP B 1 372 ? 25.148 -32.270 85.260 1.00 53.48 372 ASP B N 1
ATOM 8479 C CA . ASP B 1 372 ? 26.030 -33.421 85.435 1.00 53.44 372 ASP B CA 1
ATOM 8480 C C . ASP B 1 372 ? 26.166 -34.243 84.160 1.00 55.97 372 ASP B C 1
ATOM 8481 O O . ASP B 1 372 ? 27.233 -34.813 83.905 1.00 54.22 372 ASP B O 1
ATOM 8486 N N . LYS B 1 373 ? 25.104 -34.328 83.357 1.00 55.24 373 LYS B N 1
ATOM 8487 C CA . LYS B 1 373 ? 25.097 -35.198 82.187 1.00 52.46 373 LYS B CA 1
ATOM 8488 C C . LYS B 1 373 ? 25.898 -34.648 81.014 1.00 51.82 373 LYS B C 1
ATOM 8489 O O . LYS B 1 373 ? 26.095 -35.371 80.032 1.00 48.91 373 LYS B O 1
ATOM 8491 N N . VAL B 1 374 ? 26.374 -33.408 81.088 1.00 50.75 374 VAL B N 1
ATOM 8492 C CA . VAL B 1 374 ? 27.114 -32.784 79.996 1.00 46.19 374 VAL B CA 1
ATOM 8493 C C . VAL B 1 374 ? 28.604 -32.845 80.299 1.00 46.92 374 VAL B C 1
ATOM 8494 O O . VAL B 1 374 ? 29.035 -32.519 81.412 1.00 48.90 374 VAL B O 1
ATOM 8498 N N . ASN B 1 375 ? 29.390 -33.263 79.311 1.00 44.27 375 ASN B N 1
ATOM 8499 C CA . ASN B 1 375 ? 30.842 -33.179 79.371 1.00 42.37 375 ASN B CA 1
ATOM 8500 C C . ASN B 1 375 ? 31.273 -31.919 78.629 1.00 41.06 375 ASN B C 1
ATOM 8501 O O . ASN B 1 375 ? 31.057 -31.802 77.418 1.00 40.95 375 ASN B O 1
ATOM 8506 N N . LEU B 1 376 ? 31.870 -30.981 79.352 1.00 41.40 376 LEU B N 1
ATOM 8507 C CA . LEU B 1 376 ? 32.242 -29.691 78.789 1.00 38.10 376 LEU B CA 1
ATOM 8508 C C . LEU B 1 376 ? 33.748 -29.662 78.561 1.00 36.63 376 LEU B C 1
ATOM 8509 O O . LEU B 1 376 ? 34.528 -29.860 79.499 1.00 44.27 376 LEU B O 1
ATOM 8514 N N . VAL B 1 377 ? 34.151 -29.411 77.318 1.00 40.52 377 VAL B N 1
ATOM 8515 C CA . VAL B 1 377 ? 35.553 -29.349 76.925 1.00 39.38 377 VAL B CA 1
ATOM 8516 C C . VAL B 1 377 ? 35.809 -27.987 76.291 1.00 38.18 377 VAL B C 1
ATOM 8517 O O . VAL B 1 377 ? 34.951 -27.451 75.580 1.00 34.99 377 VAL B O 1
ATOM 8521 N N . TYR B 1 378 ? 36.981 -27.419 76.570 1.00 35.19 378 TYR B N 1
ATOM 8522 C CA . TYR B 1 378 ? 37.378 -26.120 76.048 1.00 32.08 378 TYR B CA 1
ATOM 8523 C C . TYR B 1 378 ? 38.654 -26.239 75.226 1.00 35.25 378 TYR B C 1
ATOM 8524 O O . TYR B 1 378 ? 39.553 -27.017 75.563 1.00 35.34 378 TYR B O 1
ATOM 8533 N N . SER B 1 379 ? 38.719 -25.465 74.142 1.00 36.63 379 SER B N 1
ATOM 8534 C CA . SER B 1 379 ? 39.913 -25.337 73.318 1.00 36.88 379 SER B CA 1
ATOM 8535 C C . SER B 1 379 ? 40.021 -23.892 72.850 1.00 36.83 379 SER B C 1
ATOM 8536 O O . SER B 1 379 ? 39.024 -23.294 72.435 1.00 38.57 379 SER B O 1
ATOM 8539 N N . GLU B 1 380 ? 41.232 -23.331 72.925 1.00 34.25 380 GLU B N 1
ATOM 8540 C CA . GLU B 1 380 ? 41.407 -21.902 72.670 1.00 34.20 380 GLU B CA 1
ATOM 8541 C C . GLU B 1 380 ? 41.083 -21.544 71.223 1.00 40.01 380 GLU B C 1
ATOM 8542 O O . GLU B 1 380 ? 40.358 -20.578 70.961 1.00 39.40 380 GLU B O 1
ATOM 8548 N N . GLY B 1 381 ? 41.623 -22.300 70.269 1.00 38.79 381 GLY B N 1
ATOM 8549 C CA . GLY B 1 381 ? 41.277 -22.118 68.872 1.00 37.34 381 GLY B CA 1
ATOM 8550 C C . GLY B 1 381 ? 42.030 -21.013 68.155 1.00 43.87 381 GLY B C 1
ATOM 8551 O O . GLY B 1 381 ? 42.706 -21.270 67.154 1.00 45.06 381 GLY B O 1
ATOM 8552 N N . TYR B 1 382 ? 41.919 -19.780 68.645 1.00 42.47 382 TYR B N 1
ATOM 8553 C CA . TYR B 1 382 ? 42.624 -18.656 68.045 1.00 40.93 382 TYR B CA 1
ATOM 8554 C C . TYR B 1 382 ? 43.020 -17.674 69.137 1.00 40.09 382 TYR B C 1
ATOM 8555 O O . TYR B 1 382 ? 42.467 -17.682 70.240 1.00 38.92 382 TYR B O 1
ATOM 8564 N N . ARG B 1 383 ? 43.984 -16.819 68.810 1.00 41.44 383 ARG B N 1
ATOM 8565 C CA . ARG B 1 383 ? 44.479 -15.798 69.721 1.00 48.45 383 ARG B CA 1
ATOM 8566 C C . ARG B 1 383 ? 44.197 -14.421 69.141 1.00 46.32 383 ARG B C 1
ATOM 8567 O O . ARG B 1 383 ? 44.416 -14.181 67.949 1.00 51.45 383 ARG B O 1
ATOM 8575 N N . LEU B 1 384 ? 43.705 -13.519 69.990 1.00 52.63 384 LEU B N 1
ATOM 8576 C CA . LEU B 1 384 ? 43.462 -12.146 69.571 1.00 56.25 384 LEU B CA 1
ATOM 8577 C C . LEU B 1 384 ? 44.747 -11.338 69.474 1.00 67.03 384 LEU B C 1
ATOM 8578 O O . LEU B 1 384 ? 44.767 -10.306 68.795 1.00 70.51 384 LEU B O 1
ATOM 8583 N N . GLU B 1 385 ? 45.814 -11.785 70.140 1.00 77.42 385 GLU B N 1
ATOM 8584 C CA . GLU B 1 385 ? 47.067 -11.039 70.146 1.00 84.01 385 GLU B CA 1
A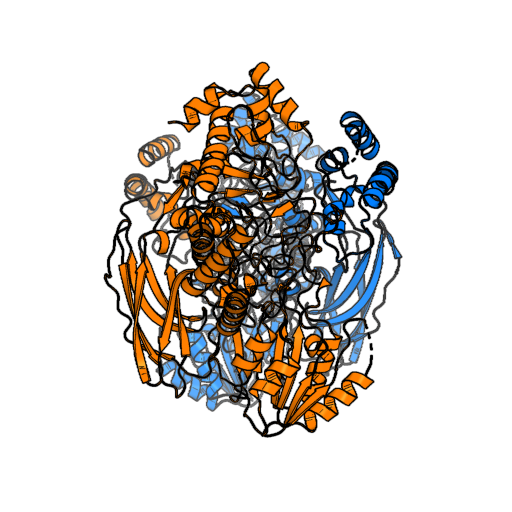TOM 8585 C C . GLU B 1 385 ? 47.741 -11.055 68.779 1.00 92.62 385 GLU B C 1
ATOM 8586 O O . GLU B 1 385 ? 48.421 -10.089 68.415 1.00 100.19 385 GLU B O 1
ATOM 8592 N N . ASN B 1 386 ? 47.568 -12.129 68.014 1.00 97.68 386 ASN B N 1
ATOM 8593 C CA . ASN B 1 386 ? 48.183 -12.236 66.695 1.00 106.39 386 ASN B CA 1
ATOM 8594 C C . ASN B 1 386 ? 47.154 -12.654 65.646 1.00 100.24 386 ASN B C 1
ATOM 8595 O O . ASN B 1 386 ? 46.394 -13.601 65.845 1.00 88.07 386 ASN B O 1
ATOM 8600 N N . ASP B 1 390 ? 49.381 -19.807 63.215 1.00 89.75 390 ASP B N 1
ATOM 8601 C CA . ASP B 1 390 ? 49.412 -20.748 64.328 1.00 87.90 390 ASP B CA 1
ATOM 8602 C C . ASP B 1 390 ? 48.456 -21.908 64.064 1.00 80.08 390 ASP B C 1
ATOM 8603 O O . ASP B 1 390 ? 47.257 -21.811 64.324 1.00 71.61 390 ASP B O 1
ATOM 8608 N N . GLU B 1 391 ? 49.005 -23.008 63.550 1.00 76.62 391 GLU B N 1
ATOM 8609 C CA . GLU B 1 391 ? 48.213 -24.187 63.228 1.00 71.24 391 GLU B CA 1
ATOM 8610 C C . GLU B 1 391 ? 48.043 -25.135 64.407 1.00 68.46 391 GLU B C 1
ATOM 8611 O O . GLU B 1 391 ? 47.149 -25.988 64.372 1.00 65.23 391 GLU B O 1
ATOM 8617 N N . GLU B 1 392 ? 48.882 -25.014 65.439 1.00 68.72 392 GLU B N 1
ATOM 8618 C CA . GLU B 1 392 ? 48.739 -25.869 66.613 1.00 65.04 392 GLU B CA 1
ATOM 8619 C C . GLU B 1 392 ? 47.404 -25.635 67.311 1.00 57.19 392 GLU B C 1
ATOM 8620 O O . GLU B 1 392 ? 46.731 -26.592 67.714 1.00 53.17 392 GLU B O 1
ATOM 8622 N N . LEU B 1 393 ? 47.002 -24.371 67.462 1.00 59.15 393 LEU B N 1
ATOM 8623 C CA . LEU B 1 393 ? 45.702 -24.080 68.060 1.00 51.26 393 LEU B CA 1
ATOM 8624 C C . LEU B 1 393 ? 44.572 -24.656 67.218 1.00 54.94 393 LEU B C 1
ATOM 8625 O O . LEU B 1 393 ? 43.591 -25.183 67.757 1.00 50.49 393 LEU B O 1
ATOM 8630 N N . ILE B 1 394 ? 44.692 -24.559 65.893 1.00 55.36 394 ILE B N 1
ATOM 8631 C CA . ILE B 1 394 ? 43.663 -25.089 65.006 1.00 52.51 394 ILE B CA 1
ATOM 8632 C C . ILE B 1 394 ? 43.591 -26.608 65.109 1.00 56.64 394 ILE B C 1
ATOM 8633 O O . ILE B 1 394 ? 42.499 -27.188 65.149 1.00 53.75 394 ILE B O 1
ATOM 8638 N N . ASN B 1 395 ? 44.747 -27.276 65.168 1.00 58.55 395 ASN B N 1
ATOM 8639 C CA . ASN B 1 395 ? 44.752 -28.734 65.235 1.00 56.67 395 ASN B CA 1
ATOM 8640 C C . ASN B 1 395 ? 44.188 -29.238 66.557 1.00 52.09 395 ASN B C 1
ATOM 8641 O O . ASN B 1 395 ? 43.428 -30.212 66.580 1.00 49.32 395 ASN B O 1
ATOM 8646 N N . GLU B 1 396 ? 44.547 -28.592 67.670 1.00 53.92 396 GLU B N 1
ATOM 8647 C CA . GLU B 1 396 ? 43.976 -28.986 68.953 1.00 46.23 396 GLU B CA 1
ATOM 8648 C C . GLU B 1 396 ? 42.475 -28.733 68.992 1.00 48.30 396 GLU B C 1
ATOM 8649 O O . GLU B 1 396 ? 41.730 -29.510 69.598 1.00 50.67 396 GLU B O 1
ATOM 8651 N N . ALA B 1 397 ? 42.012 -27.664 68.338 1.00 49.00 397 ALA B N 1
ATOM 8652 C CA . ALA B 1 397 ? 40.585 -27.364 68.321 1.00 46.49 397 ALA B CA 1
ATOM 8653 C C . ALA B 1 397 ? 39.806 -28.349 67.457 1.00 44.41 397 ALA B C 1
ATOM 8654 O O . ALA B 1 397 ? 38.647 -28.652 67.760 1.00 39.41 397 ALA B O 1
ATOM 8656 N N . LYS B 1 398 ? 40.416 -28.856 66.382 1.00 45.01 398 LYS B N 1
ATOM 8657 C CA . LYS B 1 398 ? 39.724 -29.830 65.541 1.00 44.42 398 LYS B CA 1
ATOM 8658 C C . LYS B 1 398 ? 39.521 -31.148 66.277 1.00 49.40 398 LYS B C 1
ATOM 8659 O O . LYS B 1 398 ? 38.458 -31.770 66.164 1.00 52.11 398 LYS B O 1
ATOM 8665 N N . LYS B 1 399 ? 40.528 -31.590 67.035 1.00 47.11 399 LYS B N 1
ATOM 8666 C CA . LYS B 1 399 ? 40.385 -32.821 67.805 1.00 50.11 399 LYS B CA 1
ATOM 8667 C C . LYS B 1 399 ? 39.315 -32.674 68.880 1.00 47.11 399 LYS B C 1
ATOM 8668 O O . LYS B 1 399 ? 38.564 -33.618 69.154 1.00 47.89 399 LYS B O 1
ATOM 8670 N N . ALA B 1 400 ? 39.230 -31.495 69.502 1.00 49.31 400 ALA B N 1
ATOM 8671 C CA . ALA B 1 400 ? 38.198 -31.261 70.505 1.00 40.66 400 ALA B CA 1
ATOM 8672 C C . ALA B 1 400 ? 36.806 -31.226 69.887 1.00 46.46 400 ALA B C 1
ATOM 8673 O O . ALA B 1 400 ? 35.840 -31.673 70.514 1.00 45.01 400 ALA B O 1
ATOM 8675 N N . ALA B 1 401 ? 36.680 -30.703 68.666 1.00 48.74 401 ALA B N 1
ATOM 8676 C CA . ALA B 1 401 ? 35.370 -30.651 68.025 1.00 45.61 401 ALA B CA 1
ATOM 8677 C C . ALA B 1 401 ? 34.926 -32.032 67.561 1.00 45.94 401 ALA B C 1
ATOM 8678 O O . ALA B 1 401 ? 33.749 -32.388 67.693 1.00 44.03 401 ALA B O 1
ATOM 8680 N N . SER B 1 402 ? 35.852 -32.823 67.014 1.00 48.67 402 SER B N 1
ATOM 8681 C CA . SER B 1 402 ? 35.499 -34.160 66.547 1.00 50.50 402 SER B CA 1
ATOM 8682 C C . SER B 1 402 ? 35.137 -35.068 67.716 1.00 54.46 402 SER B C 1
ATOM 8683 O O . SER B 1 402 ? 34.212 -35.883 67.615 1.00 50.65 402 SER B O 1
ATOM 8686 N N . SER B 1 403 ? 35.859 -34.941 68.833 1.00 53.83 403 SER B N 1
ATOM 8687 C CA . SER B 1 403 ? 35.585 -35.778 69.996 1.00 54.90 403 SER B CA 1
ATOM 8688 C C . SER B 1 403 ? 34.230 -35.454 70.606 1.00 49.18 403 SER B C 1
ATOM 8689 O O . SER B 1 403 ? 33.625 -36.307 71.264 1.00 52.63 403 SER B O 1
ATOM 8692 N N . SER B 1 404 ? 33.746 -34.236 70.403 1.00 46.63 404 SER B N 1
ATOM 8693 C CA . SER B 1 404 ? 32.484 -33.795 70.968 1.00 48.94 404 SER B CA 1
ATOM 8694 C C . SER B 1 404 ? 31.326 -34.152 70.044 1.00 45.17 404 SER B C 1
ATOM 8695 O O . SER B 1 404 ? 31.503 -34.413 68.852 1.00 44.27 404 SER B O 1
ATOM 8698 N N . ASP B 1 405 ? 30.124 -34.159 70.618 1.00 43.23 405 ASP B N 1
ATOM 8699 C CA . ASP B 1 405 ? 28.922 -34.335 69.815 1.00 45.17 405 ASP B CA 1
ATOM 8700 C C . ASP B 1 405 ? 28.534 -33.047 69.101 1.00 45.94 405 ASP B C 1
ATOM 8701 O O . ASP B 1 405 ? 27.995 -33.096 67.989 1.00 51.09 405 ASP B O 1
ATOM 8706 N N . VAL B 1 406 ? 28.800 -31.898 69.719 1.00 43.46 406 VAL B N 1
ATOM 8707 C CA . VAL B 1 406 ? 28.521 -30.596 69.128 1.00 40.88 406 VAL B CA 1
ATOM 8708 C C . VAL B 1 406 ? 29.654 -29.654 69.511 1.00 38.37 406 VAL B C 1
ATOM 8709 O O . VAL B 1 406 ? 30.234 -29.756 70.596 1.00 39.58 406 VAL B O 1
ATOM 8713 N N . ALA B 1 407 ? 29.990 -28.750 68.596 1.00 40.47 407 ALA B N 1
ATOM 8714 C CA . ALA B 1 407 ? 31.027 -27.752 68.811 1.00 34.97 407 ALA B CA 1
ATOM 8715 C C . ALA B 1 407 ? 30.406 -26.368 68.707 1.00 35.42 407 ALA B C 1
ATOM 8716 O O . ALA B 1 407 ? 29.624 -26.103 67.788 1.00 32.77 407 ALA B O 1
ATOM 8718 N N . VAL B 1 408 ? 30.745 -25.496 69.653 1.00 33.38 408 VAL B N 1
ATOM 8719 C CA . VAL B 1 408 ? 30.255 -24.123 69.680 1.00 29.41 408 VAL B CA 1
ATOM 8720 C C . VAL B 1 408 ? 31.461 -23.199 69.602 1.00 34.40 408 VAL B C 1
ATOM 8721 O O . VAL B 1 408 ? 32.306 -23.194 70.508 1.00 34.10 408 VAL B O 1
ATOM 8725 N N . VAL B 1 409 ? 31.543 -22.423 68.522 1.00 32.55 409 VAL B N 1
ATOM 8726 C CA . VAL B 1 409 ? 32.660 -21.518 68.275 1.00 30.02 409 VAL B CA 1
ATOM 8727 C C . VAL B 1 409 ? 32.214 -20.097 68.584 1.00 29.12 409 VAL B C 1
ATOM 8728 O O . VAL B 1 409 ? 31.182 -19.636 68.080 1.00 32.14 409 VAL B O 1
ATOM 8732 N N . PHE B 1 410 ? 32.993 -19.401 69.406 1.00 32.99 410 PHE B N 1
ATOM 8733 C CA . PHE B 1 410 ? 32.708 -18.024 69.789 1.00 28.12 410 PHE B CA 1
ATOM 8734 C C . PHE B 1 410 ? 33.643 -17.112 69.003 1.00 33.50 410 PHE B C 1
ATOM 8735 O O . PHE B 1 410 ? 34.851 -17.081 69.260 1.00 33.21 410 PHE B O 1
ATOM 8743 N N . ALA B 1 411 ? 33.083 -16.372 68.048 1.00 30.85 411 ALA B N 1
ATOM 8744 C CA . ALA B 1 411 ? 33.849 -15.526 67.144 1.00 29.83 411 ALA B CA 1
ATOM 8745 C C . ALA B 1 411 ? 33.191 -14.152 67.053 1.00 29.73 411 ALA B C 1
ATOM 8746 O O . ALA B 1 411 ? 32.132 -13.902 67.637 1.00 26.17 411 ALA B O 1
ATOM 8748 N N . GLY B 1 412 ? 33.821 -13.257 66.314 1.00 28.58 412 GLY B N 1
ATOM 8749 C CA . GLY B 1 412 ? 33.278 -11.926 66.120 1.00 25.84 412 GLY B CA 1
ATOM 8750 C C . GLY B 1 412 ? 34.395 -10.910 65.941 1.00 29.33 412 GLY B C 1
ATOM 8751 O O . GLY B 1 412 ? 35.497 -11.254 65.515 1.00 30.55 412 GLY B O 1
ATOM 8752 N N . LEU B 1 413 ? 34.074 -9.648 66.280 1.00 32.03 413 LEU B N 1
ATOM 8753 C CA . LEU B 1 413 ? 34.977 -8.516 66.092 1.00 31.66 413 LEU B CA 1
ATOM 8754 C C . LEU B 1 413 ? 35.709 -8.199 67.385 1.00 33.48 413 LEU B C 1
ATOM 8755 O O . LEU B 1 413 ? 35.061 -8.007 68.424 1.00 31.32 413 LEU B O 1
ATOM 8760 N N . PRO B 1 414 ? 37.039 -8.129 67.365 1.00 34.73 414 PRO B N 1
ATOM 8761 C CA . PRO B 1 414 ? 37.782 -7.737 68.568 1.00 40.66 414 PRO B CA 1
ATOM 8762 C C . PRO B 1 414 ? 37.468 -6.304 68.977 1.00 47.67 414 PRO B C 1
ATOM 8763 O O . PRO B 1 414 ? 36.847 -5.531 68.243 1.00 42.02 414 PRO B O 1
ATOM 8767 N N . ASP B 1 415 ? 37.926 -5.952 70.183 1.00 50.66 415 ASP B N 1
ATOM 8768 C CA . ASP B 1 415 ? 37.590 -4.657 70.769 1.00 50.61 415 ASP B CA 1
ATOM 8769 C C . ASP B 1 415 ? 38.089 -3.499 69.914 1.00 56.97 415 ASP B C 1
ATOM 8770 O O . ASP B 1 415 ? 37.421 -2.463 69.811 1.00 63.28 415 ASP B O 1
ATOM 8775 N N . GLU B 1 416 ? 39.262 -3.650 69.294 1.00 53.75 416 GLU B N 1
ATOM 8776 C CA . GLU B 1 416 ? 39.850 -2.555 68.530 1.00 49.66 416 GLU B CA 1
ATOM 8777 C C . GLU B 1 416 ? 39.034 -2.197 67.295 1.00 49.73 416 GLU B C 1
ATOM 8778 O O . GLU B 1 416 ? 39.179 -1.086 66.773 1.00 51.57 416 GLU B O 1
ATOM 8784 N N . TYR B 1 417 ? 38.176 -3.104 66.825 1.00 45.19 417 TYR B N 1
ATOM 8785 C CA . TYR B 1 417 ? 37.483 -2.887 65.558 1.00 41.85 417 TYR B CA 1
ATOM 8786 C C . TYR B 1 417 ? 36.414 -1.805 65.673 1.00 41.10 417 TYR B C 1
ATOM 8787 O O . TYR B 1 417 ? 36.233 -1.006 64.747 1.00 49.59 417 TYR B O 1
ATOM 8796 N N . GLU B 1 418 ? 35.696 -1.759 66.794 1.00 41.94 418 GLU B N 1
ATOM 8797 C CA . GLU B 1 418 ? 34.549 -0.873 66.955 1.00 38.47 418 GLU B CA 1
ATOM 8798 C C . GLU B 1 418 ? 34.788 0.102 68.097 1.00 39.31 418 GLU B C 1
ATOM 8799 O O . GLU B 1 418 ? 35.106 -0.314 69.216 1.00 40.12 418 GLU B O 1
ATOM 8805 N N . SER B 1 419 ? 34.611 1.391 67.822 1.00 34.13 419 SER B N 1
ATOM 8806 C CA . SER B 1 419 ? 34.776 2.413 68.847 1.00 37.70 419 SER B CA 1
ATOM 8807 C C . SER B 1 419 ? 34.205 3.724 68.334 1.00 36.38 419 SER B C 1
ATOM 8808 O O . SER B 1 419 ? 34.022 3.915 67.128 1.00 38.05 419 SER B O 1
ATOM 8811 N N . GLU B 1 420 ? 33.914 4.620 69.272 1.00 36.04 420 GLU B N 1
ATOM 8812 C CA . GLU B 1 420 ? 33.703 6.014 68.919 1.00 38.30 420 GLU B CA 1
ATOM 8813 C C . GLU B 1 420 ? 34.999 6.583 68.356 1.00 44.25 420 GLU B C 1
ATOM 8814 O O . GLU B 1 420 ? 36.094 6.221 68.794 1.00 53.50 420 GLU B O 1
ATOM 8820 N N . GLY B 1 421 ? 34.878 7.460 67.357 1.00 36.07 421 GLY B N 1
ATOM 8821 C CA . GLY B 1 421 ? 36.001 8.192 66.814 1.00 40.66 421 GLY B CA 1
ATOM 8822 C C . GLY B 1 421 ? 36.442 7.729 65.438 1.00 39.28 421 GLY B C 1
ATOM 8823 O O . GLY B 1 421 ? 36.964 8.539 64.663 1.00 38.43 421 GLY B O 1
ATOM 8824 N N . PHE B 1 422 ? 36.251 6.450 65.118 1.00 36.26 422 PHE B N 1
ATOM 8825 C CA . PHE B 1 422 ? 36.657 5.947 63.813 1.00 38.23 422 PHE B CA 1
ATOM 8826 C C . PHE B 1 422 ? 35.707 4.851 63.350 1.00 36.28 422 PHE B C 1
ATOM 8827 O O . PHE B 1 422 ? 35.086 4.158 64.160 1.00 32.91 422 PHE B O 1
ATOM 8835 N N . ASP B 1 423 ? 35.612 4.703 62.030 1.00 32.84 423 ASP B N 1
ATOM 8836 C CA . ASP B 1 423 ? 34.777 3.697 61.394 1.00 29.06 423 ASP B CA 1
ATOM 8837 C C . ASP B 1 423 ? 35.588 2.436 61.108 1.00 31.81 423 ASP B C 1
ATOM 8838 O O . ASP B 1 423 ? 36.818 2.423 61.186 1.00 37.71 423 ASP B O 1
ATOM 8843 N N . ARG B 1 424 ? 34.879 1.363 60.771 1.00 29.60 424 ARG B N 1
ATOM 8844 C CA . ARG B 1 424 ? 35.528 0.178 60.234 1.00 29.08 424 ARG B CA 1
ATOM 8845 C C . ARG B 1 424 ? 35.931 0.418 58.783 1.00 30.58 424 ARG B C 1
ATOM 8846 O O . ARG B 1 424 ? 35.342 1.245 58.080 1.00 30.10 424 ARG B O 1
ATOM 8854 N N . THR B 1 425 ? 36.966 -0.296 58.345 1.00 32.82 425 THR B N 1
ATOM 8855 C CA . THR B 1 425 ? 37.407 -0.234 56.958 1.00 34.92 425 THR B CA 1
ATOM 8856 C C . THR B 1 425 ? 36.950 -1.427 56.135 1.00 34.69 425 THR B C 1
ATOM 8857 O O . THR B 1 425 ? 36.832 -1.311 54.911 1.00 35.94 425 THR B O 1
ATOM 8861 N N . HIS B 1 426 ? 36.697 -2.570 56.772 1.00 33.47 426 HIS B N 1
ATOM 8862 C CA . HIS B 1 426 ? 36.110 -3.723 56.106 1.00 33.13 426 HIS B CA 1
ATOM 8863 C C . HIS B 1 426 ? 35.023 -4.302 57.006 1.00 30.09 426 HIS B C 1
ATOM 8864 O O . HIS B 1 426 ? 34.761 -3.799 58.104 1.00 30.21 426 HIS B O 1
ATOM 8871 N N . MET B 1 427 ? 34.386 -5.379 56.536 1.00 31.63 427 MET B N 1
ATOM 8872 C CA . MET B 1 427 ? 33.192 -5.911 57.183 1.00 27.87 427 MET B CA 1
ATOM 8873 C C . MET B 1 427 ? 33.328 -7.388 57.545 1.00 28.86 427 MET B C 1
ATOM 8874 O O . MET B 1 427 ? 32.314 -8.085 57.666 1.00 26.52 427 MET B O 1
ATOM 8879 N N . SER B 1 428 ? 34.548 -7.887 57.720 1.00 29.50 428 SER B N 1
ATOM 8880 C CA . SER B 1 428 ? 34.765 -9.304 57.965 1.00 31.59 428 SER B CA 1
ATOM 8881 C C . SER B 1 428 ? 35.420 -9.511 59.324 1.00 33.36 428 SER B C 1
ATOM 8882 O O . SER B 1 428 ? 36.143 -8.644 59.824 1.00 31.36 428 SER B O 1
ATOM 8885 N N . ILE B 1 429 ? 35.155 -10.670 59.919 1.00 34.26 429 ILE B N 1
ATOM 8886 C CA . ILE B 1 429 ? 35.776 -11.053 61.186 1.00 30.81 429 ILE B CA 1
ATOM 8887 C C . ILE B 1 429 ? 37.223 -11.422 60.877 1.00 35.83 429 ILE B C 1
ATOM 8888 O O . ILE B 1 429 ? 37.534 -11.748 59.721 1.00 40.10 429 ILE B O 1
ATOM 8893 N N . PRO B 1 430 ? 38.138 -11.345 61.845 1.00 31.04 430 PRO B N 1
ATOM 8894 C CA . PRO B 1 430 ? 39.538 -11.695 61.574 1.00 36.38 430 PRO B CA 1
ATOM 8895 C C . PRO B 1 430 ? 39.683 -13.045 60.884 1.00 39.00 430 PRO B C 1
ATOM 8896 O O . PRO B 1 430 ? 38.920 -13.980 61.134 1.00 34.47 430 PRO B O 1
ATOM 8900 N N . GLU B 1 431 ? 40.673 -13.128 59.987 1.00 39.68 431 GLU B N 1
ATOM 8901 C CA . GLU B 1 431 ? 40.854 -14.328 59.174 1.00 41.04 431 GLU B CA 1
ATOM 8902 C C . GLU B 1 431 ? 41.254 -15.538 60.005 1.00 41.94 431 GLU B C 1
ATOM 8903 O O . GLU B 1 431 ? 40.859 -16.662 59.675 1.00 48.22 431 GLU B O 1
ATOM 8909 N N . ASN B 1 432 ? 42.033 -15.345 61.074 1.00 39.29 432 ASN B N 1
ATOM 8910 C CA . ASN B 1 432 ? 42.402 -16.493 61.896 1.00 38.50 432 ASN B CA 1
ATOM 8911 C C . ASN B 1 432 ? 41.174 -17.116 62.541 1.00 41.63 432 ASN B C 1
ATOM 8912 O O . ASN B 1 432 ? 41.171 -18.315 62.841 1.00 44.18 432 ASN B O 1
ATOM 8917 N N . GLN B 1 433 ? 40.121 -16.323 62.753 1.00 38.73 433 GLN B N 1
ATOM 8918 C CA . GLN B 1 433 ? 38.850 -16.867 63.212 1.00 36.00 433 GLN B CA 1
ATOM 8919 C C . GLN B 1 433 ? 38.088 -17.551 62.086 1.00 40.90 433 GLN B C 1
ATOM 8920 O O . GLN B 1 433 ? 37.400 -18.549 62.326 1.00 37.77 433 GLN B O 1
ATOM 8926 N N . ASN B 1 434 ? 38.189 -17.034 60.859 1.00 39.50 434 ASN B N 1
ATOM 8927 C CA . ASN B 1 434 ? 37.523 -17.686 59.737 1.00 43.32 434 ASN B CA 1
ATOM 8928 C C . ASN B 1 434 ? 38.174 -19.026 59.414 1.00 45.61 434 ASN B C 1
ATOM 8929 O O . ASN B 1 434 ? 37.476 -20.001 59.114 1.00 48.89 434 ASN B O 1
ATOM 8934 N N . ARG B 1 435 ? 39.509 -19.093 59.469 1.00 45.90 435 ARG B N 1
ATOM 8935 C CA . ARG B 1 435 ? 40.195 -20.360 59.234 1.00 47.75 435 ARG B CA 1
ATOM 8936 C C . ARG B 1 435 ? 39.809 -21.399 60.278 1.00 49.37 435 ARG B C 1
ATOM 8937 O O . ARG B 1 435 ? 39.686 -22.589 59.966 1.00 53.30 435 ARG B O 1
ATOM 8941 N N . LEU B 1 436 ? 39.606 -20.965 61.524 1.00 46.04 436 LEU B N 1
ATOM 8942 C CA . LEU B 1 436 ? 39.253 -21.898 62.588 1.00 44.42 436 LEU B CA 1
ATOM 8943 C C . LEU B 1 436 ? 37.863 -22.481 62.365 1.00 47.83 436 LEU B C 1
ATOM 8944 O O . LEU B 1 436 ? 37.662 -23.694 62.486 1.00 52.34 436 LEU B O 1
ATOM 8949 N N . ILE B 1 437 ? 36.887 -21.625 62.054 1.00 49.88 437 ILE B N 1
ATOM 8950 C CA . ILE B 1 437 ? 35.526 -22.097 61.815 1.00 49.77 437 ILE B CA 1
ATOM 8951 C C . ILE B 1 437 ? 35.506 -23.091 60.661 1.00 53.22 437 ILE B C 1
ATOM 8952 O O . ILE B 1 437 ? 34.846 -24.136 60.731 1.00 49.74 437 ILE B O 1
ATOM 8957 N N . GLU B 1 438 ? 36.237 -22.787 59.585 1.00 58.77 438 GLU B N 1
ATOM 8958 C CA . GLU B 1 438 ? 36.283 -23.685 58.436 1.00 64.50 438 GLU B CA 1
ATOM 8959 C C . GLU B 1 438 ? 36.920 -25.021 58.802 1.00 65.10 438 GLU B C 1
ATOM 8960 O O . GLU B 1 438 ? 36.494 -26.074 58.313 1.00 67.70 438 GLU B O 1
ATOM 8966 N N . ALA B 1 439 ? 37.941 -24.998 59.662 1.00 57.21 439 ALA B N 1
ATOM 8967 C CA . ALA B 1 439 ? 38.597 -26.239 60.061 1.00 53.60 439 ALA B CA 1
ATOM 8968 C C . ALA B 1 439 ? 37.697 -27.078 60.958 1.00 50.97 439 ALA B C 1
ATOM 8969 O O . ALA B 1 439 ? 37.620 -28.302 60.800 1.00 55.32 439 ALA B O 1
ATOM 8971 N N . VAL B 1 440 ? 37.009 -26.437 61.903 1.00 50.95 440 VAL B N 1
ATOM 8972 C CA . VAL B 1 440 ? 36.106 -27.162 62.791 1.00 49.11 440 VAL B CA 1
ATOM 8973 C C . VAL B 1 440 ? 34.922 -27.718 62.012 1.00 52.26 440 VAL B C 1
ATOM 8974 O O . VAL B 1 440 ? 34.459 -28.835 62.274 1.00 54.98 440 VAL B O 1
ATOM 8978 N N . ALA B 1 441 ? 34.416 -26.956 61.038 1.00 47.65 441 ALA B N 1
ATOM 8979 C CA . ALA B 1 441 ? 33.303 -27.431 60.226 1.00 53.76 441 ALA B CA 1
ATOM 8980 C C . ALA B 1 441 ? 33.682 -28.637 59.376 1.00 54.52 441 ALA B C 1
ATOM 8981 O O . ALA B 1 441 ? 32.796 -29.403 58.981 1.00 56.52 441 ALA B O 1
ATOM 8983 N N . GLU B 1 442 ? 34.973 -28.822 59.093 1.00 56.10 442 GLU B N 1
ATOM 8984 C CA . GLU B 1 442 ? 35.406 -29.975 58.311 1.00 57.73 442 GLU B CA 1
ATOM 8985 C C . GLU B 1 442 ? 35.274 -31.267 59.107 1.00 56.31 442 GLU B C 1
ATOM 8986 O O . GLU B 1 442 ? 34.833 -32.291 58.572 1.00 56.21 442 GLU B O 1
ATOM 8992 N N . VAL B 1 443 ? 35.657 -31.240 60.386 1.00 51.06 443 VAL B N 1
ATOM 8993 C CA . VAL B 1 443 ? 35.690 -32.446 61.210 1.00 53.79 443 VAL B CA 1
ATOM 8994 C C . VAL B 1 443 ? 34.475 -32.586 62.120 1.00 54.34 443 VAL B C 1
ATOM 8995 O O . VAL B 1 443 ? 34.257 -33.676 62.673 1.00 51.54 443 VAL B O 1
ATOM 8999 N N . GLN B 1 444 ? 33.678 -31.531 62.293 1.00 49.97 444 GLN B N 1
ATOM 9000 C CA . GLN B 1 444 ? 32.493 -31.584 63.151 1.00 50.13 444 GLN B CA 1
ATOM 9001 C C . GLN B 1 444 ? 31.355 -30.870 62.428 1.00 47.19 444 GLN B C 1
ATOM 9002 O O . GLN B 1 444 ? 31.308 -29.637 62.393 1.00 47.99 444 GLN B O 1
ATOM 9008 N N . SER B 1 445 ? 30.439 -31.655 61.856 1.00 46.55 445 SER B N 1
ATOM 9009 C CA . SER B 1 445 ? 29.349 -31.084 61.074 1.00 43.59 445 SER B CA 1
ATOM 9010 C C . SER B 1 445 ? 28.355 -30.327 61.945 1.00 44.12 445 SER B C 1
ATOM 9011 O O . SER B 1 445 ? 27.733 -29.367 61.479 1.00 45.29 445 SER B O 1
ATOM 9014 N N . ASN B 1 446 ? 28.189 -30.738 63.204 1.00 42.45 446 ASN B N 1
ATOM 9015 C CA . ASN B 1 446 ? 27.257 -30.074 64.115 1.00 40.17 446 ASN B CA 1
ATOM 9016 C C . ASN B 1 446 ? 28.011 -28.962 64.836 1.00 41.69 446 ASN B C 1
ATOM 9017 O O . ASN B 1 446 ? 28.512 -29.121 65.951 1.00 41.07 446 ASN B O 1
ATOM 9022 N N . ILE B 1 447 ? 28.080 -27.806 64.181 1.00 36.72 447 ILE B N 1
ATOM 9023 C CA . ILE B 1 447 ? 28.863 -26.676 64.664 1.00 41.05 447 ILE B CA 1
ATOM 9024 C C . ILE B 1 447 ? 27.946 -25.472 64.831 1.00 34.84 447 ILE B C 1
ATOM 9025 O O . ILE B 1 447 ? 27.153 -25.155 63.937 1.00 35.86 447 ILE B O 1
ATOM 9030 N N . VAL B 1 448 ? 28.050 -24.815 65.983 1.00 34.31 448 VAL B N 1
ATOM 9031 C CA . VAL B 1 448 ? 27.293 -23.609 66.297 1.00 33.50 448 VAL B CA 1
ATOM 9032 C C . VAL B 1 448 ? 28.280 -22.457 66.406 1.00 34.41 448 VAL B C 1
ATOM 9033 O O . VAL B 1 448 ? 29.315 -22.579 67.073 1.00 32.77 448 VAL B O 1
ATOM 9037 N N . VAL B 1 449 ? 27.970 -21.343 65.751 1.00 32.06 449 VAL B N 1
ATOM 9038 C CA . VAL B 1 449 ? 28.815 -20.155 65.785 1.00 27.93 449 VAL B CA 1
ATOM 9039 C C . VAL B 1 449 ? 28.063 -19.059 66.523 1.00 26.79 449 VAL B C 1
ATOM 9040 O O . VAL B 1 449 ? 26.991 -18.623 66.084 1.00 27.33 449 VAL B O 1
ATOM 9044 N N . VAL B 1 450 ? 28.622 -18.622 67.646 1.00 25.48 450 VAL B N 1
ATOM 9045 C CA . VAL B 1 450 ? 28.111 -17.489 68.404 1.00 24.94 450 VAL B CA 1
ATOM 9046 C C . VAL B 1 450 ? 28.922 -16.263 68.011 1.00 25.31 450 VAL B C 1
ATOM 9047 O O . VAL B 1 450 ? 30.157 -16.279 68.087 1.00 28.59 450 VAL B O 1
ATOM 9051 N N . LEU B 1 451 ? 28.239 -15.211 67.574 1.00 23.44 451 LEU B N 1
ATOM 9052 C CA . LEU B 1 451 ? 28.891 -14.000 67.095 1.00 25.29 451 LEU B CA 1
ATOM 9053 C C . LEU B 1 451 ? 28.773 -12.895 68.135 1.00 22.72 451 LEU B C 1
ATOM 9054 O O . LEU B 1 451 ? 27.667 -12.571 68.582 1.00 23.99 451 LEU B O 1
ATOM 9059 N N . LEU B 1 452 ? 29.913 -12.316 68.503 1.00 22.55 452 LEU B N 1
ATOM 9060 C CA . LEU B 1 452 ? 29.982 -11.178 69.414 1.00 23.11 452 LEU B CA 1
ATOM 9061 C C . LEU B 1 452 ? 30.573 -10.013 68.628 1.00 23.59 452 LEU B C 1
ATOM 9062 O O . LEU B 1 452 ? 31.749 -10.048 68.247 1.00 24.26 452 LEU B O 1
ATOM 9067 N N . ASN B 1 453 ? 29.763 -8.987 68.387 1.00 26.75 453 ASN B N 1
ATOM 9068 C CA . ASN B 1 453 ? 30.099 -7.928 67.444 1.00 22.43 453 ASN B CA 1
ATOM 9069 C C . ASN B 1 453 ? 29.041 -6.843 67.542 1.00 21.35 453 ASN B C 1
ATOM 9070 O O . ASN B 1 453 ? 27.880 -7.129 67.825 1.00 23.11 453 ASN B O 1
ATOM 9075 N N . GLY B 1 454 ? 29.440 -5.602 67.284 1.00 26.89 454 GLY B N 1
ATOM 9076 C CA . GLY B 1 454 ? 28.479 -4.520 67.368 1.00 23.54 454 GLY B CA 1
ATOM 9077 C C . GLY B 1 454 ? 27.805 -4.129 66.072 1.00 22.49 454 GLY B C 1
ATOM 9078 O O . GLY B 1 454 ? 26.885 -3.306 66.090 1.00 21.74 454 GLY B O 1
ATOM 9079 N N . SER B 1 455 ? 28.217 -4.711 64.952 1.00 19.26 455 SER B N 1
ATOM 9080 C CA . SER B 1 455 ? 27.774 -4.268 63.638 1.00 21.02 455 SER B CA 1
ATOM 9081 C C . SER B 1 455 ? 27.856 -5.449 62.681 1.00 20.83 455 SER B C 1
ATOM 9082 O O . SER B 1 455 ? 28.489 -6.462 62.999 1.00 24.51 455 SER B O 1
ATOM 9085 N N . PRO B 1 456 ? 27.206 -5.362 61.510 1.00 23.99 456 PRO B N 1
ATOM 9086 C CA . PRO B 1 456 ? 27.137 -6.530 60.619 1.00 22.74 456 PRO B CA 1
ATOM 9087 C C . PRO B 1 456 ? 28.511 -7.032 60.201 1.00 22.04 456 PRO B C 1
ATOM 9088 O O . PRO B 1 456 ? 29.474 -6.269 60.097 1.00 22.09 456 PRO B O 1
ATOM 9092 N N . VAL B 1 457 ? 28.585 -8.340 59.949 1.00 21.39 457 VAL B N 1
ATOM 9093 C CA . VAL B 1 457 ? 29.818 -8.995 59.531 1.00 22.96 457 VAL B CA 1
ATOM 9094 C C . VAL B 1 457 ? 29.510 -9.957 58.391 1.00 23.66 457 VAL B C 1
ATOM 9095 O O . VAL B 1 457 ? 28.407 -10.503 58.293 1.00 22.57 457 VAL B O 1
ATOM 9099 N N . GLU B 1 458 ? 30.500 -10.158 57.522 1.00 20.63 458 GLU B N 1
ATOM 9100 C CA . GLU B 1 458 ? 30.393 -11.142 56.454 1.00 22.01 458 GLU B CA 1
ATOM 9101 C C . GLU B 1 458 ? 30.635 -12.543 57.002 1.00 26.58 458 GLU B C 1
ATOM 9102 O O . GLU B 1 458 ? 31.465 -12.742 57.894 1.00 26.57 458 GLU B O 1
ATOM 9108 N N . MET B 1 459 ? 29.904 -13.518 56.464 1.00 23.42 459 MET B N 1
ATOM 9109 C CA . MET B 1 459 ? 29.978 -14.908 56.913 1.00 25.09 459 MET B CA 1
ATOM 9110 C C . MET B 1 459 ? 30.198 -15.808 55.706 1.00 28.49 459 MET B C 1
ATOM 9111 O O . MET B 1 459 ? 29.263 -16.465 55.228 1.00 26.98 459 MET B O 1
ATOM 9116 N N . PRO B 1 460 ? 31.423 -15.860 55.181 1.00 31.16 460 PRO B N 1
ATOM 9117 C CA . PRO B 1 460 ? 31.680 -16.723 54.016 1.00 30.94 460 PRO B CA 1
ATOM 9118 C C . PRO B 1 460 ? 31.476 -18.197 54.307 1.00 28.88 460 PRO B C 1
ATOM 9119 O O . PRO B 1 460 ? 31.276 -18.979 53.370 1.00 29.39 460 PRO B O 1
ATOM 9123 N N . TRP B 1 461 ? 31.512 -18.595 55.576 1.00 28.47 461 TRP B N 1
ATOM 9124 C CA . TRP B 1 461 ? 31.359 -19.981 55.991 1.00 30.70 461 TRP B CA 1
ATOM 9125 C C . TRP B 1 461 ? 29.918 -20.347 56.313 1.00 33.60 461 TRP B C 1
ATOM 9126 O O . TRP B 1 461 ? 29.683 -21.406 56.904 1.00 32.98 461 TRP B O 1
ATOM 9137 N N . ILE B 1 462 ? 28.955 -19.493 55.949 1.00 31.75 462 ILE B N 1
ATOM 9138 C CA . ILE B 1 462 ? 27.585 -19.645 56.437 1.00 33.43 462 ILE B CA 1
ATOM 9139 C C . ILE B 1 462 ? 26.995 -20.987 56.023 1.00 37.50 462 ILE B C 1
ATOM 9140 O O . ILE B 1 462 ? 26.172 -21.562 56.747 1.00 35.42 462 ILE B O 1
ATOM 9145 N N . ASP B 1 463 ? 27.413 -21.519 54.874 1.00 33.45 463 ASP B N 1
ATOM 9146 C CA . ASP B 1 463 ? 26.887 -22.795 54.415 1.00 35.03 463 ASP B CA 1
ATOM 9147 C C . ASP B 1 463 ? 27.540 -23.978 55.113 1.00 36.28 463 ASP B C 1
ATOM 9148 O O . ASP B 1 463 ? 26.995 -25.085 55.065 1.00 36.62 463 ASP B O 1
ATOM 9153 N N . LYS B 1 464 ? 28.682 -23.767 55.765 1.00 38.92 464 LYS B N 1
ATOM 9154 C CA . LYS B 1 464 ? 29.385 -24.836 56.459 1.00 35.94 464 LYS B CA 1
ATOM 9155 C C . LYS B 1 464 ? 28.913 -25.033 57.895 1.00 34.04 464 LYS B C 1
ATOM 9156 O O . LYS B 1 464 ? 29.292 -26.029 58.521 1.00 36.05 464 LYS B O 1
ATOM 9162 N N . VAL B 1 465 ? 28.108 -24.120 58.434 1.00 36.39 465 VAL B N 1
ATOM 9163 C CA . VAL B 1 465 ? 27.678 -24.185 59.826 1.00 32.75 465 VAL B CA 1
ATOM 9164 C C . VAL B 1 465 ? 26.173 -24.411 59.882 1.00 34.85 465 VAL B C 1
ATOM 9165 O O . VAL B 1 465 ? 25.427 -24.020 58.977 1.00 38.28 465 VAL B O 1
ATOM 9169 N N . LYS B 1 466 ? 25.728 -25.040 60.971 1.00 33.24 466 LYS B N 1
ATOM 9170 C CA . LYS B 1 466 ? 24.319 -25.354 61.175 1.00 33.32 466 LYS B CA 1
ATOM 9171 C C . LYS B 1 466 ? 23.569 -24.233 61.876 1.00 34.22 466 LYS B C 1
ATOM 9172 O O . LYS B 1 466 ? 22.448 -23.896 61.479 1.00 37.51 466 LYS B O 1
ATOM 9178 N N . SER B 1 467 ? 24.162 -23.650 62.912 1.00 33.24 467 SER B N 1
ATOM 9179 C CA . SER B 1 467 ? 23.500 -22.636 63.714 1.00 28.99 467 SER B CA 1
ATOM 9180 C C . SER B 1 467 ? 24.400 -21.422 63.870 1.00 32.43 467 SER B C 1
ATOM 9181 O O . SER B 1 467 ? 25.606 -21.556 64.098 1.00 30.43 467 SER B O 1
ATOM 9184 N N . VAL B 1 468 ? 23.807 -20.238 63.741 1.00 28.89 468 VAL B N 1
ATOM 9185 C CA . VAL B 1 468 ? 24.493 -18.979 63.995 1.00 28.35 468 VAL B CA 1
ATOM 9186 C C . VAL B 1 468 ? 23.656 -18.185 64.985 1.00 30.26 468 VAL B C 1
ATOM 9187 O O . VAL B 1 468 ? 22.506 -17.834 64.690 1.00 31.81 468 VAL B O 1
ATOM 9191 N N . LEU B 1 469 ? 24.230 -17.897 66.149 1.00 24.72 469 LEU B N 1
ATOM 9192 C CA . LEU B 1 469 ? 23.564 -17.138 67.199 1.00 26.95 469 LEU B CA 1
ATOM 9193 C C . LEU B 1 469 ? 24.235 -15.774 67.296 1.00 24.29 469 LEU B C 1
ATOM 9194 O O . LEU B 1 469 ? 25.415 -15.683 67.651 1.00 27.69 469 LEU B O 1
ATOM 9199 N N . GLU B 1 470 ? 23.488 -14.724 66.971 1.00 24.63 470 GLU B N 1
ATOM 9200 C CA . GLU B 1 470 ? 24.002 -13.359 66.964 1.00 23.53 470 GLU B CA 1
ATOM 9201 C C . GLU B 1 470 ? 23.683 -12.703 68.303 1.00 26.08 470 GLU B C 1
ATOM 9202 O O . GLU B 1 470 ? 22.529 -12.349 68.571 1.00 24.09 470 GLU B O 1
ATOM 9208 N N . ALA B 1 471 ? 24.705 -12.536 69.141 1.00 20.83 471 ALA B N 1
ATOM 9209 C CA . ALA B 1 471 ? 24.528 -11.953 70.462 1.00 19.26 471 ALA B CA 1
ATOM 9210 C C . ALA B 1 471 ? 24.880 -10.476 70.515 1.00 21.64 471 ALA B C 1
ATOM 9211 O O . ALA B 1 471 ? 24.635 -9.838 71.544 1.00 23.30 471 ALA B O 1
ATOM 9213 N N . TYR B 1 472 ? 25.429 -9.918 69.436 1.00 27.26 472 TYR B N 1
ATOM 9214 C CA . TYR B 1 472 ? 25.827 -8.508 69.376 1.00 21.59 472 TYR B CA 1
ATOM 9215 C C . TYR B 1 472 ? 26.754 -8.245 70.563 1.00 23.03 472 TYR B C 1
ATOM 9216 O O . TYR B 1 472 ? 27.664 -9.048 70.807 1.00 26.47 472 TYR B O 1
ATOM 9225 N N . LEU B 1 473 ? 26.573 -7.158 71.306 1.00 24.89 473 LEU B N 1
ATOM 9226 C CA . LEU B 1 473 ? 27.346 -6.871 72.513 1.00 27.66 473 LEU B CA 1
ATOM 9227 C C . LEU B 1 473 ? 26.383 -6.993 73.691 1.00 23.53 473 LEU B C 1
ATOM 9228 O O . LEU B 1 473 ? 25.656 -6.048 74.011 1.00 26.84 473 LEU B O 1
ATOM 9233 N N . GLY B 1 474 ? 26.374 -8.164 74.327 1.00 22.93 474 GLY B N 1
ATOM 9234 C CA . GLY B 1 474 ? 25.340 -8.517 75.278 1.00 23.94 474 GLY B CA 1
ATOM 9235 C C . GLY B 1 474 ? 25.466 -7.963 76.678 1.00 22.87 474 GLY B C 1
ATOM 9236 O O . GLY B 1 474 ? 24.593 -8.232 77.507 1.00 24.37 474 GLY B O 1
ATOM 9237 N N . GLY B 1 475 ? 26.505 -7.196 76.978 1.00 26.82 475 GLY B N 1
ATOM 9238 C CA . GLY B 1 475 ? 26.642 -6.617 78.302 1.00 23.58 475 GLY B CA 1
ATOM 9239 C C . GLY B 1 475 ? 27.309 -7.541 79.301 1.00 23.25 475 GLY B C 1
ATOM 9240 O O . GLY B 1 475 ? 27.829 -8.612 78.975 1.00 21.40 475 GLY B O 1
ATOM 9241 N N . GLN B 1 476 ? 27.269 -7.111 80.567 1.00 24.03 476 GLN B N 1
ATOM 9242 C CA . GLN B 1 476 ? 28.028 -7.791 81.611 1.00 23.26 476 GLN B CA 1
ATOM 9243 C C . GLN B 1 476 ? 27.434 -9.142 81.985 1.00 24.80 476 GLN B C 1
ATOM 9244 O O . GLN B 1 476 ? 28.119 -9.948 82.623 1.00 26.06 476 GLN B O 1
ATOM 9250 N N . ALA B 1 477 ? 26.181 -9.407 81.619 1.00 23.27 477 ALA B N 1
ATOM 9251 C CA . ALA B 1 477 ? 25.547 -10.695 81.872 1.00 22.93 477 ALA B CA 1
ATOM 9252 C C . ALA B 1 477 ? 25.429 -11.532 80.601 1.00 26.49 477 ALA B C 1
ATOM 9253 O O . ALA B 1 477 ? 24.540 -12.381 80.490 1.00 25.71 477 ALA B O 1
ATOM 9255 N N . LEU B 1 478 ? 26.321 -11.295 79.635 1.00 23.60 478 LEU B N 1
ATOM 9256 C CA . LEU B 1 478 ? 26.304 -12.054 78.388 1.00 24.31 478 LEU B CA 1
ATOM 9257 C C . LEU B 1 478 ? 26.460 -13.549 78.638 1.00 27.75 478 LEU B C 1
ATOM 9258 O O . LEU B 1 478 ? 25.777 -14.365 78.008 1.00 29.20 478 LEU B O 1
ATOM 9263 N N . GLY B 1 479 ? 27.349 -13.925 79.561 1.00 28.07 479 GLY B N 1
ATOM 9264 C CA . GLY B 1 479 ? 27.625 -15.338 79.782 1.00 31.11 479 GLY B CA 1
ATOM 9265 C C . GLY B 1 479 ? 26.397 -16.115 80.213 1.00 29.98 479 GLY B C 1
ATOM 9266 O O . GLY B 1 479 ? 26.110 -17.193 79.686 1.00 31.20 479 GLY B O 1
ATOM 9267 N N . GLY B 1 480 ? 25.665 -15.587 81.194 1.00 29.66 480 GLY B N 1
ATOM 9268 C CA . GLY B 1 480 ? 24.435 -16.239 81.611 1.00 28.69 480 GLY B CA 1
ATOM 9269 C C . GLY B 1 480 ? 23.393 -16.284 80.509 1.00 28.36 480 GLY B C 1
ATOM 9270 O O . GLY B 1 480 ? 22.748 -17.314 80.291 1.00 30.44 480 GLY B O 1
ATOM 9271 N N . ALA B 1 481 ? 23.213 -15.168 79.799 1.00 25.46 481 ALA B N 1
ATOM 9272 C CA . ALA B 1 481 ? 22.220 -15.125 78.730 1.00 30.10 481 ALA B CA 1
ATOM 9273 C C . ALA B 1 481 ? 22.553 -16.122 77.628 1.00 29.32 481 ALA B C 1
ATOM 9274 O O . ALA B 1 481 ? 21.653 -16.751 77.058 1.00 28.37 481 ALA B O 1
ATOM 9276 N N . LEU B 1 482 ? 23.842 -16.277 77.311 1.00 31.61 482 LEU B N 1
ATOM 9277 C CA . LEU B 1 482 ? 24.242 -17.293 76.342 1.00 29.60 482 LEU B CA 1
ATOM 9278 C C . LEU B 1 482 ? 23.859 -18.685 76.828 1.00 31.38 482 LEU B C 1
ATOM 9279 O O . LEU B 1 482 ? 23.334 -19.496 76.059 1.00 29.77 482 LEU B O 1
ATOM 9284 N N . ALA B 1 483 ? 24.096 -18.971 78.111 1.00 25.01 483 ALA B N 1
ATOM 9285 C CA . ALA B 1 483 ? 23.709 -20.266 78.660 1.00 27.80 483 ALA B CA 1
ATOM 9286 C C . ALA B 1 483 ? 22.197 -20.448 78.627 1.00 30.52 483 ALA B C 1
ATOM 9287 O O . ALA B 1 483 ? 21.704 -21.551 78.363 1.00 31.36 483 ALA B O 1
ATOM 9289 N N . ASP B 1 484 ? 21.442 -19.375 78.882 1.00 31.02 484 ASP B N 1
ATOM 9290 C CA . ASP B 1 484 ? 19.985 -19.477 78.865 1.00 28.61 484 ASP B CA 1
ATOM 9291 C C . ASP B 1 484 ? 19.473 -19.832 77.475 1.00 29.73 484 ASP B C 1
ATOM 9292 O O . ASP B 1 484 ? 18.571 -20.665 77.332 1.00 31.18 484 ASP B O 1
ATOM 9297 N N . VAL B 1 485 ? 20.033 -19.209 76.439 1.00 28.30 485 VAL B N 1
ATOM 9298 C CA . VAL B 1 485 ? 19.531 -19.418 75.085 1.00 31.73 485 VAL B CA 1
ATOM 9299 C C . VAL B 1 485 ? 20.078 -20.711 74.489 1.00 32.01 485 VAL B C 1
ATOM 9300 O O . VAL B 1 485 ? 19.355 -21.438 73.796 1.00 34.61 485 VAL B O 1
ATOM 9304 N N . LEU B 1 486 ? 21.350 -21.027 74.752 1.00 28.85 486 LEU B N 1
ATOM 9305 C CA . LEU B 1 486 ? 21.968 -22.194 74.125 1.00 30.91 486 LEU B CA 1
ATOM 9306 C C . LEU B 1 486 ? 21.282 -23.487 74.547 1.00 30.09 486 LEU B C 1
ATOM 9307 O O . LEU B 1 486 ? 21.121 -24.406 73.736 1.00 31.26 486 LEU B O 1
ATOM 9312 N N . PHE B 1 487 ? 20.873 -23.581 75.810 1.00 37.31 487 PHE B N 1
ATOM 9313 C CA . PHE B 1 487 ? 20.214 -24.775 76.322 1.00 34.65 487 PHE B CA 1
ATOM 9314 C C . PHE B 1 487 ? 18.698 -24.666 76.319 1.00 33.90 487 PHE B C 1
ATOM 9315 O O . PHE B 1 487 ? 18.025 -25.600 76.764 1.00 37.22 487 PHE B O 1
ATOM 9323 N N . GLY B 1 488 ? 18.145 -23.558 75.839 1.00 29.51 488 GLY B N 1
ATOM 9324 C CA . GLY B 1 488 ? 16.709 -23.445 75.724 1.00 34.80 488 GLY B CA 1
ATOM 9325 C C . GLY B 1 488 ? 15.987 -23.011 76.977 1.00 37.51 488 GLY B C 1
ATOM 9326 O O . GLY B 1 488 ? 14.753 -23.031 76.994 1.00 43.27 488 GLY B O 1
ATOM 9327 N N . GLU B 1 489 ? 16.707 -22.632 78.036 1.00 37.58 489 GLU B N 1
ATOM 9328 C CA . GLU B 1 489 ? 16.036 -22.043 79.189 1.00 35.88 489 GLU B CA 1
ATOM 9329 C C . GLU B 1 489 ? 15.299 -20.769 78.794 1.00 33.87 489 GLU B C 1
ATOM 9330 O O . GLU B 1 489 ? 14.298 -20.405 79.420 1.00 34.52 489 GLU B O 1
ATOM 9336 N N . VAL B 1 490 ? 15.778 -20.088 77.758 1.00 31.10 490 VAL B N 1
ATOM 9337 C CA . VAL B 1 490 ? 15.096 -18.950 77.160 1.00 32.18 490 VAL B CA 1
ATOM 9338 C C . VAL B 1 490 ? 14.935 -19.244 75.677 1.00 29.94 490 VAL B C 1
ATOM 9339 O O . VAL B 1 490 ? 15.916 -19.559 74.996 1.00 33.17 490 VAL B O 1
ATOM 9343 N N . ASN B 1 491 ? 13.703 -19.154 75.180 1.00 29.42 491 ASN B N 1
ATOM 9344 C CA . ASN B 1 491 ? 13.452 -19.350 73.758 1.00 28.56 491 ASN B CA 1
ATOM 9345 C C . ASN B 1 491 ? 13.819 -18.064 73.030 1.00 31.51 491 ASN B C 1
ATOM 9346 O O . ASN B 1 491 ? 13.181 -17.025 73.252 1.00 32.14 491 ASN B O 1
ATOM 9351 N N . PRO B 1 492 ? 14.841 -18.087 72.173 1.00 29.87 492 PRO B N 1
ATOM 9352 C CA . PRO B 1 492 ? 15.308 -16.842 71.550 1.00 29.17 492 PRO B CA 1
ATOM 9353 C C . PRO B 1 492 ? 14.216 -16.186 70.721 1.00 27.34 492 PRO B C 1
ATOM 9354 O O . PRO B 1 492 ? 13.466 -16.852 70.005 1.00 31.66 492 PRO B O 1
ATOM 9358 N N . SER B 1 493 ? 14.129 -14.860 70.834 1.00 28.85 493 SER B N 1
ATOM 9359 C CA . SER B 1 493 ? 13.087 -14.109 70.149 1.00 29.21 493 SER B CA 1
ATOM 9360 C C . SER B 1 493 ? 13.617 -12.850 69.475 1.00 27.08 493 SER B C 1
ATOM 9361 O O . SER B 1 493 ? 12.813 -11.998 69.076 1.00 26.11 493 SER B O 1
ATOM 9364 N N . GLY B 1 494 ? 14.932 -12.699 69.339 1.00 28.30 494 GLY B N 1
ATOM 9365 C CA . GLY B 1 494 ? 15.478 -11.504 68.719 1.00 25.62 494 GLY B CA 1
ATOM 9366 C C . GLY B 1 494 ? 15.435 -11.588 67.200 1.00 26.47 494 GLY B C 1
ATOM 9367 O O . GLY B 1 494 ? 15.645 -12.645 66.605 1.00 24.04 494 GLY B O 1
ATOM 9368 N N . LYS B 1 495 ? 15.153 -10.446 66.575 1.00 24.77 495 LYS B N 1
ATOM 9369 C CA . LYS B 1 495 ? 15.136 -10.314 65.125 1.00 21.08 495 LYS B CA 1
ATOM 9370 C C . LYS B 1 495 ? 15.927 -9.076 64.728 1.00 20.71 495 LYS B C 1
ATOM 9371 O O . LYS B 1 495 ? 15.867 -8.050 65.411 1.00 24.29 495 LYS B O 1
ATOM 9377 N N . LEU B 1 496 ? 16.668 -9.184 63.623 1.00 19.91 496 LEU B N 1
ATOM 9378 C CA . LEU B 1 496 ? 17.625 -8.152 63.238 1.00 21.43 496 LEU B CA 1
ATOM 9379 C C . LEU B 1 496 ? 16.967 -6.783 63.118 1.00 19.85 496 LEU B C 1
ATOM 9380 O O . LEU B 1 496 ? 15.881 -6.640 62.550 1.00 21.24 496 LEU B O 1
ATOM 9385 N N . ALA B 1 497 ? 17.646 -5.772 63.654 1.00 19.51 497 ALA B N 1
ATOM 9386 C CA . ALA B 1 497 ? 17.247 -4.383 63.503 1.00 19.15 497 ALA B CA 1
ATOM 9387 C C . ALA B 1 497 ? 17.995 -3.693 62.372 1.00 18.30 497 ALA B C 1
ATOM 9388 O O . ALA B 1 497 ? 17.847 -2.481 62.189 1.00 16.47 497 ALA B O 1
ATOM 9390 N N . GLU B 1 498 ? 18.796 -4.439 61.615 1.00 21.80 498 GLU B N 1
ATOM 9391 C CA . GLU B 1 498 ? 19.549 -3.886 60.500 1.00 21.43 498 GLU B CA 1
ATOM 9392 C C . GLU B 1 498 ? 19.875 -5.012 59.532 1.00 23.48 498 GLU B C 1
ATOM 9393 O O . GLU B 1 498 ? 19.931 -6.185 59.910 1.00 21.23 498 GLU B O 1
ATOM 9399 N N . THR B 1 499 ? 20.094 -4.636 58.277 1.00 25.36 499 THR B N 1
ATOM 9400 C CA . THR B 1 499 ? 20.341 -5.610 57.227 1.00 20.65 499 THR B CA 1
ATOM 9401 C C . THR B 1 499 ? 21.783 -6.097 57.275 1.00 23.24 499 THR B C 1
ATOM 9402 O O . THR B 1 499 ? 22.718 -5.305 57.428 1.00 22.51 499 THR B O 1
ATOM 9406 N N . PHE B 1 500 ? 21.956 -7.415 57.149 1.00 23.33 500 PHE B N 1
ATOM 9407 C CA . PHE B 1 500 ? 23.263 -8.049 57.061 1.00 20.03 500 PHE B CA 1
ATOM 9408 C C . PHE B 1 500 ? 23.553 -8.353 55.598 1.00 24.11 500 PHE B C 1
ATOM 9409 O O . PHE B 1 500 ? 23.036 -9.345 55.064 1.00 22.60 500 PHE B O 1
ATOM 9417 N N . PRO B 1 501 ? 24.354 -7.545 54.906 1.00 23.77 501 PRO B N 1
ATOM 9418 C CA . PRO B 1 501 ? 24.618 -7.814 53.490 1.00 21.83 501 PRO B CA 1
ATOM 9419 C C . PRO B 1 501 ? 25.572 -8.985 53.317 1.00 26.68 501 PRO B C 1
ATOM 9420 O O . PRO B 1 501 ? 26.349 -9.332 54.209 1.00 23.66 501 PRO B O 1
ATOM 9424 N N . VAL B 1 502 ? 25.497 -9.603 52.138 1.00 26.66 502 VAL B N 1
ATOM 9425 C CA . VAL B 1 502 ? 26.462 -10.640 51.789 1.00 24.77 502 VAL B CA 1
ATOM 9426 C C . VAL B 1 502 ? 27.851 -10.031 51.645 1.00 24.36 502 VAL B C 1
ATOM 9427 O O . VAL B 1 502 ? 28.840 -10.560 52.165 1.00 24.80 502 VAL B O 1
ATOM 9431 N N . LYS B 1 503 ? 27.939 -8.908 50.941 1.00 21.96 503 LYS B N 1
ATOM 9432 C CA . LYS B 1 503 ? 29.189 -8.204 50.712 1.00 24.87 503 LYS B CA 1
ATOM 9433 C C . LYS B 1 503 ? 29.046 -6.761 51.174 1.00 24.67 503 LYS B C 1
ATOM 9434 O O . LYS B 1 503 ? 27.968 -6.167 51.072 1.00 21.45 503 LYS B O 1
ATOM 9440 N N . LEU B 1 504 ? 30.144 -6.201 51.688 1.00 24.29 504 LEU B N 1
ATOM 9441 C CA . LEU B 1 504 ? 30.150 -4.783 52.036 1.00 23.18 504 LEU B CA 1
ATOM 9442 C C . LEU B 1 504 ? 29.777 -3.923 50.833 1.00 23.18 504 LEU B C 1
ATOM 9443 O O . LEU B 1 504 ? 29.007 -2.964 50.958 1.00 22.56 504 LEU B O 1
ATOM 9448 N N . SER B 1 505 ? 30.314 -4.258 49.657 1.00 26.54 505 SER B N 1
ATOM 9449 C CA . SER B 1 505 ? 30.086 -3.462 48.457 1.00 22.02 505 SER B CA 1
ATOM 9450 C C . SER B 1 505 ? 28.621 -3.421 48.044 1.00 25.16 505 SER B C 1
ATOM 9451 O O . SER B 1 505 ? 28.237 -2.537 47.274 1.00 26.95 505 SER B O 1
ATOM 9454 N N . HIS B 1 506 ? 27.796 -4.355 48.528 1.00 26.51 506 HIS B N 1
ATOM 9455 C CA . HIS B 1 506 ? 26.376 -4.327 48.190 1.00 18.91 506 HIS B CA 1
ATOM 9456 C C . HIS B 1 506 ? 25.646 -3.167 48.856 1.00 20.89 506 HIS B C 1
ATOM 9457 O O . HIS B 1 506 ? 24.645 -2.685 48.318 1.00 21.91 506 HIS B O 1
ATOM 9464 N N . ASN B 1 507 ? 26.124 -2.704 50.009 1.00 20.35 507 ASN B N 1
ATOM 9465 C CA . ASN B 1 507 ? 25.330 -1.802 50.828 1.00 23.06 507 ASN B CA 1
ATOM 9466 C C . ASN B 1 507 ? 25.179 -0.438 50.148 1.00 23.48 507 ASN B C 1
ATOM 9467 O O . ASN B 1 507 ? 26.056 -0.011 49.391 1.00 24.64 507 ASN B O 1
ATOM 9472 N N . PRO B 1 508 ? 24.057 0.253 50.388 1.00 25.22 508 PRO B N 1
ATOM 9473 C CA . PRO B 1 508 ? 23.738 1.451 49.589 1.00 24.83 508 PRO B CA 1
ATOM 9474 C C . PRO B 1 508 ? 24.756 2.573 49.689 1.00 28.34 508 PRO B C 1
ATOM 9475 O O . PRO B 1 508 ? 24.930 3.321 48.718 1.00 28.01 508 PRO B O 1
ATOM 9479 N N . SER B 1 509 ? 25.427 2.728 50.826 1.00 27.08 509 SER B N 1
ATOM 9480 C CA . SER B 1 509 ? 26.350 3.840 51.014 1.00 27.16 509 SER B CA 1
ATOM 9481 C C . SER B 1 509 ? 27.729 3.586 50.424 1.00 26.08 509 SER B C 1
ATOM 9482 O O . SER B 1 509 ? 28.584 4.474 50.507 1.00 27.01 509 SER B O 1
ATOM 9485 N N . TYR B 1 510 ? 27.960 2.410 49.833 1.00 25.51 510 TYR B N 1
ATOM 9486 C CA . TYR B 1 510 ? 29.322 1.965 49.546 1.00 25.48 510 TYR B CA 1
ATOM 9487 C C . TYR B 1 510 ? 30.071 2.949 48.657 1.00 28.96 510 TYR B C 1
ATOM 9488 O O . TYR B 1 510 ? 31.243 3.253 48.908 1.00 34.68 510 TYR B O 1
ATOM 9497 N N . LEU B 1 511 ? 29.418 3.460 47.618 1.00 26.20 511 LEU B N 1
ATOM 9498 C CA . LEU B 1 511 ? 30.088 4.375 46.705 1.00 32.64 511 LEU B CA 1
ATOM 9499 C C . LEU B 1 511 ? 30.222 5.782 47.268 1.00 31.80 511 LEU B C 1
ATOM 9500 O O . LEU B 1 511 ? 30.891 6.616 46.647 1.00 34.97 511 LEU B O 1
ATOM 9505 N N . ASN B 1 512 ? 29.618 6.064 48.419 1.00 29.45 512 ASN B N 1
ATOM 9506 C CA . ASN B 1 512 ? 29.620 7.404 48.997 1.00 30.23 512 ASN B CA 1
ATOM 9507 C C . ASN B 1 512 ? 29.825 7.324 50.505 1.00 31.25 512 ASN B C 1
ATOM 9508 O O . ASN B 1 512 ? 29.045 7.854 51.297 1.00 34.22 512 ASN B O 1
ATOM 9513 N N . PHE B 1 513 ? 30.890 6.643 50.913 1.00 34.84 513 PHE B N 1
ATOM 9514 C CA . PHE B 1 513 ? 31.249 6.497 52.317 1.00 30.75 513 PHE B CA 1
ATOM 9515 C C . PHE B 1 513 ? 32.748 6.236 52.405 1.00 31.67 513 PHE B C 1
ATOM 9516 O O . PHE B 1 513 ? 33.251 5.320 51.742 1.00 33.81 513 PHE B O 1
ATOM 9524 N N . PRO B 1 514 ? 33.499 7.010 53.202 1.00 29.75 514 PRO B N 1
ATOM 9525 C CA . PRO B 1 514 ? 33.015 8.128 54.012 1.00 28.73 514 PRO B CA 1
ATOM 9526 C C . PRO B 1 514 ? 33.169 9.481 53.325 1.00 33.85 514 PRO B C 1
ATOM 9527 O O . PRO B 1 514 ? 33.346 10.493 54.005 1.00 31.35 514 PRO B O 1
ATOM 9531 N N . GLY B 1 515 ? 33.110 9.494 51.995 1.00 36.45 515 GLY B N 1
ATOM 9532 C CA . GLY B 1 515 ? 33.211 10.732 51.252 1.00 34.96 515 GLY B CA 1
ATOM 9533 C C . GLY B 1 515 ? 34.646 11.167 51.012 1.00 39.58 515 GLY B C 1
ATOM 9534 O O . GLY B 1 515 ? 35.614 10.443 51.268 1.00 38.64 515 GLY B O 1
ATOM 9535 N N . GLU B 1 516 ? 34.771 12.388 50.494 1.00 41.77 516 GLU B N 1
ATOM 9536 C CA . GLU B 1 516 ? 36.059 12.959 50.132 1.00 46.07 516 GLU B CA 1
ATOM 9537 C C . GLU B 1 516 ? 36.071 14.443 50.467 1.00 48.58 516 GLU B C 1
ATOM 9538 O O . GLU B 1 516 ? 35.052 15.128 50.348 1.00 46.98 516 GLU B O 1
ATOM 9544 N N . ASP B 1 517 ? 37.240 14.929 50.891 1.00 49.54 517 ASP B N 1
ATOM 9545 C CA . ASP B 1 517 ? 37.516 16.362 51.026 1.00 52.48 517 ASP B CA 1
ATOM 9546 C C . ASP B 1 517 ? 36.496 17.065 51.922 1.00 54.57 517 ASP B C 1
ATOM 9547 O O . ASP B 1 517 ? 35.884 18.065 51.538 1.00 54.39 517 ASP B O 1
ATOM 9552 N N . ASP B 1 518 ? 36.325 16.536 53.136 1.00 47.21 518 ASP B N 1
ATOM 9553 C CA . ASP B 1 518 ? 35.382 17.091 54.113 1.00 47.50 518 ASP B CA 1
ATOM 9554 C C . ASP B 1 518 ? 33.973 17.202 53.535 1.00 45.42 518 ASP B C 1
ATOM 9555 O O . ASP B 1 518 ? 33.258 18.179 53.765 1.00 46.18 518 ASP B O 1
ATOM 9560 N N . ARG B 1 519 ? 33.567 16.185 52.778 1.00 43.48 519 ARG B N 1
ATOM 9561 C CA . ARG B 1 519 ? 32.257 16.205 52.143 1.00 38.79 519 ARG B CA 1
ATOM 9562 C C . ARG B 1 519 ? 31.809 14.776 51.882 1.00 39.61 519 ARG B C 1
ATOM 9563 O O . ARG B 1 519 ? 32.577 13.972 51.347 1.00 39.49 519 ARG B O 1
ATOM 9571 N N . VAL B 1 520 ? 30.573 14.468 52.261 1.00 32.87 520 VAL B N 1
ATOM 9572 C CA . VAL B 1 520 ? 29.949 13.190 51.945 1.00 30.30 520 VAL B CA 1
ATOM 9573 C C . VAL B 1 520 ? 28.516 13.471 51.523 1.00 31.56 520 VAL B C 1
ATOM 9574 O O . VAL B 1 520 ? 27.820 14.279 52.147 1.00 32.43 520 VAL B O 1
ATOM 9578 N N . GLU B 1 521 ? 28.084 12.830 50.441 1.00 33.80 521 GLU B N 1
ATOM 9579 C CA . GLU B 1 521 ? 26.764 13.067 49.870 1.00 32.65 521 GLU B CA 1
ATOM 9580 C C . GLU B 1 521 ? 25.957 11.779 49.930 1.00 28.58 521 GLU B C 1
ATOM 9581 O O . GLU B 1 521 ? 26.391 10.745 49.410 1.00 31.21 521 GLU B O 1
ATOM 9587 N N . TYR B 1 522 ? 24.783 11.847 50.557 1.00 25.84 522 TYR B N 1
ATOM 9588 C CA . TYR B 1 522 ? 23.896 10.691 50.679 1.00 28.34 522 TYR B CA 1
ATOM 9589 C C . TYR B 1 522 ? 23.136 10.517 49.364 1.00 29.25 522 TYR B C 1
ATOM 9590 O O . TYR B 1 522 ? 21.930 10.750 49.259 1.00 31.87 522 TYR B O 1
ATOM 9599 N N . LYS B 1 523 ? 23.877 10.098 48.337 1.00 30.09 523 LYS B N 1
ATOM 9600 C CA . LYS B 1 523 ? 23.285 9.997 47.010 1.00 29.37 523 LYS B CA 1
ATOM 9601 C C . LYS B 1 523 ? 22.310 8.834 46.882 1.00 32.94 523 LYS B C 1
ATOM 9602 O O . LYS B 1 523 ? 21.561 8.785 45.900 1.00 33.45 523 LYS B O 1
ATOM 9608 N N . GLU B 1 524 ? 22.291 7.907 47.841 1.00 30.93 524 GLU B N 1
ATOM 9609 C CA . GLU B 1 524 ? 21.276 6.861 47.846 1.00 27.95 524 GLU B CA 1
ATOM 9610 C C . GLU B 1 524 ? 19.922 7.368 48.329 1.00 29.38 524 GLU B C 1
ATOM 9611 O O . GLU B 1 524 ? 18.910 6.692 48.112 1.00 27.23 524 GLU B O 1
ATOM 9617 N N . GLY B 1 525 ? 19.885 8.531 48.976 1.00 33.31 525 GLY B N 1
ATOM 9618 C CA . GLY B 1 525 ? 18.618 9.140 49.350 1.00 28.15 525 GLY B CA 1
ATOM 9619 C C . GLY B 1 525 ? 17.856 8.306 50.361 1.00 29.50 525 GLY B C 1
ATOM 9620 O O . GLY B 1 525 ? 18.402 7.859 51.376 1.00 26.80 525 GLY B O 1
ATOM 9621 N N . LEU B 1 526 ? 16.567 8.095 50.077 1.00 32.03 526 LEU B N 1
ATOM 9622 C CA . LEU B 1 526 ? 15.714 7.313 50.967 1.00 26.79 526 LEU B CA 1
ATOM 9623 C C . LEU B 1 526 ? 16.209 5.884 51.121 1.00 25.78 526 LEU B C 1
ATOM 9624 O O . LEU B 1 526 ? 15.995 5.260 52.167 1.00 27.74 526 LEU B O 1
ATOM 9629 N N . PHE B 1 527 ? 16.873 5.352 50.098 1.00 23.47 527 PHE B N 1
ATOM 9630 C CA . PHE B 1 527 ? 17.097 3.914 49.983 1.00 23.26 527 PHE B CA 1
ATOM 9631 C C . PHE B 1 527 ? 18.280 3.505 50.860 1.00 25.34 527 PHE B C 1
ATOM 9632 O O . PHE B 1 527 ? 19.381 3.197 50.399 1.00 24.00 527 PHE B O 1
ATOM 9640 N N . VAL B 1 528 ? 18.015 3.508 52.165 1.00 26.62 528 VAL B N 1
ATOM 9641 C CA . VAL B 1 528 ? 18.960 3.082 53.188 1.00 23.08 528 VAL B CA 1
ATOM 9642 C C . VAL B 1 528 ? 18.448 1.773 53.771 1.00 24.25 528 VAL B C 1
ATOM 9643 O O . VAL B 1 528 ? 17.236 1.589 53.934 1.00 24.29 528 VAL B O 1
ATOM 9647 N N . GLY B 1 529 ? 19.368 0.861 54.072 1.00 23.90 529 GLY B N 1
ATOM 9648 C CA . GLY B 1 529 ? 18.966 -0.386 54.691 1.00 22.36 529 GLY B CA 1
ATOM 9649 C C . GLY B 1 529 ? 18.088 -1.205 53.768 1.00 25.58 529 GLY B C 1
ATOM 9650 O O . GLY B 1 529 ? 18.265 -1.212 52.545 1.00 20.35 529 GLY B O 1
ATOM 9651 N N . TYR B 1 530 ? 17.105 -1.889 54.361 1.00 26.29 530 TYR B N 1
ATOM 9652 C CA . TYR B 1 530 ? 16.239 -2.774 53.589 1.00 25.88 530 TYR B CA 1
ATOM 9653 C C . TYR B 1 530 ? 15.461 -2.034 52.509 1.00 26.72 530 TYR B C 1
ATOM 9654 O O . TYR B 1 530 ? 15.041 -2.661 51.530 1.00 29.42 530 TYR B O 1
ATOM 9663 N N . ARG B 1 531 ? 15.244 -0.724 52.669 1.00 23.16 531 ARG B N 1
ATOM 9664 C CA . ARG B 1 531 ? 14.641 0.061 51.597 1.00 21.98 531 ARG B CA 1
ATOM 9665 C C . ARG B 1 531 ? 15.437 -0.074 50.306 1.00 24.05 531 ARG B C 1
ATOM 9666 O O . ARG B 1 531 ? 14.864 -0.101 49.210 1.00 24.17 531 ARG B O 1
ATOM 9674 N N . TYR B 1 532 ? 16.761 -0.170 50.420 1.00 27.62 532 TYR B N 1
ATOM 9675 C CA . TYR B 1 532 ? 17.622 -0.342 49.255 1.00 26.71 532 TYR B CA 1
ATOM 9676 C C . TYR B 1 532 ? 17.555 -1.768 48.722 1.00 26.80 532 TYR B C 1
ATOM 9677 O O . TYR B 1 532 ? 17.312 -1.981 47.530 1.00 28.40 532 TYR B O 1
ATOM 9686 N N . TYR B 1 533 ? 17.760 -2.759 49.594 1.00 25.39 533 TYR B N 1
ATOM 9687 C CA . TYR B 1 533 ? 17.835 -4.145 49.138 1.00 24.79 533 TYR B CA 1
ATOM 9688 C C . TYR B 1 533 ? 16.512 -4.619 48.548 1.00 27.09 533 TYR B C 1
ATOM 9689 O O . TYR B 1 533 ? 16.499 -5.382 47.574 1.00 25.32 533 TYR B O 1
ATOM 9698 N N . ASP B 1 534 ? 15.387 -4.180 49.120 1.00 24.37 534 ASP B N 1
ATOM 9699 C CA . ASP B 1 534 ? 14.087 -4.589 48.597 1.00 22.93 534 ASP B CA 1
ATOM 9700 C C . ASP B 1 534 ? 13.841 -4.007 47.211 1.00 25.76 534 ASP B C 1
ATOM 9701 O O . ASP B 1 534 ? 13.472 -4.730 46.278 1.00 27.10 534 ASP B O 1
ATOM 9706 N N . THR B 1 535 ? 14.049 -2.698 47.054 1.00 25.13 535 THR B N 1
ATOM 9707 C CA . THR B 1 535 ? 13.750 -2.048 45.781 1.00 25.59 535 THR B CA 1
ATOM 9708 C C . THR B 1 535 ? 14.748 -2.452 44.702 1.00 23.98 535 THR B C 1
ATOM 9709 O O . THR B 1 535 ? 14.379 -2.599 43.531 1.00 25.80 535 THR B O 1
ATOM 9713 N N . LYS B 1 536 ? 16.015 -2.640 45.076 1.00 27.85 536 LYS B N 1
ATOM 9714 C CA . LYS B 1 536 ? 17.047 -3.036 44.125 1.00 27.42 536 LYS B CA 1
ATOM 9715 C C . LYS B 1 536 ? 17.018 -4.522 43.799 1.00 26.65 536 LYS B C 1
ATOM 9716 O O . LYS B 1 536 ? 17.636 -4.936 42.813 1.00 28.02 536 LYS B O 1
ATOM 9722 N N . GLY B 1 537 ? 16.315 -5.330 44.586 1.00 24.67 537 GLY B N 1
ATOM 9723 C CA . GLY B 1 537 ? 16.333 -6.761 44.363 1.00 25.49 537 GLY B CA 1
ATOM 9724 C C . GLY B 1 537 ? 17.653 -7.418 44.692 1.00 24.33 537 GLY B C 1
ATOM 9725 O O . GLY B 1 537 ? 18.027 -8.398 44.042 1.00 24.99 537 GLY B O 1
ATOM 9726 N N . ILE B 1 538 ? 18.371 -6.902 45.687 1.00 22.34 538 ILE B N 1
ATOM 9727 C CA . ILE B 1 538 ? 19.656 -7.448 46.110 1.00 22.03 538 ILE B CA 1
ATOM 9728 C C . ILE B 1 538 ? 19.432 -8.269 47.372 1.00 24.17 538 ILE B C 1
ATOM 9729 O O . ILE B 1 538 ? 18.888 -7.767 48.363 1.00 25.63 538 ILE B O 1
ATOM 9734 N N . GLU B 1 539 ? 19.862 -9.523 47.337 1.00 30.51 539 GLU B N 1
ATOM 9735 C CA . GLU B 1 539 ? 19.598 -10.454 48.427 1.00 28.72 539 GLU B CA 1
ATOM 9736 C C . GLU B 1 539 ? 20.596 -10.245 49.557 1.00 27.36 539 GLU B C 1
ATOM 9737 O O . GLU B 1 539 ? 21.796 -10.461 49.356 1.00 29.46 539 GLU B O 1
ATOM 9743 N N . PRO B 1 540 ? 20.159 -9.844 50.747 1.00 27.30 540 PRO B N 1
ATOM 9744 C CA . PRO B 1 540 ? 21.087 -9.742 51.875 1.00 25.35 540 PRO B CA 1
ATOM 9745 C C . PRO B 1 540 ? 21.460 -11.123 52.387 1.00 27.80 540 PRO B C 1
ATOM 9746 O O . PRO B 1 540 ? 20.838 -12.135 52.054 1.00 24.61 540 PRO B O 1
ATOM 9750 N N . LEU B 1 541 ? 22.507 -11.157 53.214 1.00 26.05 541 LEU B N 1
ATOM 9751 C CA . LEU B 1 541 ? 22.845 -12.398 53.901 1.00 26.40 541 LEU B CA 1
ATOM 9752 C C . LEU B 1 541 ? 21.737 -12.780 54.874 1.00 25.01 541 LEU B C 1
ATOM 9753 O O . LEU B 1 541 ? 21.255 -13.919 54.872 1.00 27.57 541 LEU B O 1
ATOM 9758 N N . PHE B 1 542 ? 21.313 -11.829 55.710 1.00 21.98 542 PHE B N 1
ATOM 9759 C CA . PHE B 1 542 ? 20.157 -11.985 56.575 1.00 23.20 542 PHE B CA 1
ATOM 9760 C C . PHE B 1 542 ? 19.422 -10.651 56.534 1.00 19.76 542 PHE B C 1
ATOM 9761 O O . PHE B 1 542 ? 20.038 -9.600 56.787 1.00 21.07 542 PHE B O 1
ATOM 9769 N N . PRO B 1 543 ? 18.132 -10.653 56.209 1.00 23.00 543 PRO B N 1
ATOM 9770 C CA . PRO B 1 543 ? 17.415 -9.395 55.980 1.00 20.76 543 PRO B CA 1
ATOM 9771 C C . PRO B 1 543 ? 17.017 -8.708 57.279 1.00 24.45 543 PRO B C 1
ATOM 9772 O O . PRO B 1 543 ? 17.094 -9.268 58.372 1.00 24.19 543 PRO B O 1
ATOM 9776 N N . PHE B 1 544 ? 16.593 -7.456 57.126 1.00 21.60 544 PHE B N 1
ATOM 9777 C CA . PHE B 1 544 ? 16.026 -6.696 58.230 1.00 20.55 544 PHE B CA 1
ATOM 9778 C C . PHE B 1 544 ? 14.824 -7.436 58.808 1.00 24.18 544 PHE B C 1
ATOM 9779 O O . PHE B 1 544 ? 13.969 -7.931 58.069 1.00 24.10 544 PHE B O 1
ATOM 9787 N N . GLY B 1 545 ? 14.772 -7.534 60.134 1.00 22.38 545 GLY B N 1
ATOM 9788 C CA . GLY B 1 545 ? 13.663 -8.186 60.800 1.00 23.49 545 GLY B CA 1
ATOM 9789 C C . GLY B 1 545 ? 13.717 -9.695 60.843 1.00 26.16 545 GLY B C 1
ATOM 9790 O O . GLY B 1 545 ? 12.720 -10.321 61.221 1.00 27.12 545 GLY B O 1
ATOM 9791 N N . HIS B 1 546 ? 14.849 -10.301 60.492 1.00 24.41 546 HIS B N 1
ATOM 9792 C CA . HIS B 1 546 ? 14.978 -11.752 60.473 1.00 21.19 546 HIS B CA 1
ATOM 9793 C C . HIS B 1 546 ? 15.397 -12.281 61.838 1.00 24.46 546 HIS B C 1
ATOM 9794 O O . HIS B 1 546 ? 16.291 -11.729 62.487 1.00 26.91 546 HIS B O 1
ATOM 9801 N N . GLY B 1 547 ? 14.748 -13.361 62.266 1.00 21.89 547 GLY B N 1
ATOM 9802 C CA . GLY B 1 547 ? 15.086 -14.010 63.517 1.00 21.79 547 GLY B CA 1
ATOM 9803 C C . GLY B 1 547 ? 14.310 -15.296 63.710 1.00 28.53 547 GLY B C 1
ATOM 9804 O O . GLY B 1 547 ? 13.100 -15.332 63.472 1.00 30.60 547 GLY B O 1
ATOM 9805 N N . LEU B 1 548 ? 14.987 -16.356 64.146 1.00 32.27 548 LEU B N 1
ATOM 9806 C CA . LEU B 1 548 ? 14.365 -17.662 64.285 1.00 31.66 548 LEU B CA 1
ATOM 9807 C C . LEU B 1 548 ? 13.956 -17.910 65.735 1.00 31.11 548 LEU B C 1
ATOM 9808 O O . LEU B 1 548 ? 14.235 -17.120 66.639 1.00 30.94 548 LEU B O 1
ATOM 9813 N N . SER B 1 549 ? 13.287 -19.038 65.953 1.00 32.52 549 SER B N 1
ATOM 9814 C CA . SER B 1 549 ? 12.827 -19.422 67.277 1.00 34.53 549 SER B CA 1
ATOM 9815 C C . SER B 1 549 ? 12.850 -20.939 67.386 1.00 36.07 549 SER B C 1
ATOM 9816 O O . SER B 1 549 ? 12.827 -21.653 66.379 1.00 37.81 549 SER B O 1
ATOM 9819 N N . TYR B 1 550 ? 12.900 -21.430 68.627 1.00 33.58 550 TYR B N 1
ATOM 9820 C CA . TYR B 1 550 ? 12.790 -22.866 68.861 1.00 38.52 550 TYR B CA 1
ATOM 9821 C C . TYR B 1 550 ? 11.373 -23.383 68.650 1.00 37.82 550 TYR B C 1
ATOM 9822 O O . TYR B 1 550 ? 11.147 -24.593 68.766 1.00 39.37 550 TYR B O 1
ATOM 9831 N N . THR B 1 551 ? 10.423 -22.498 68.357 1.00 36.11 551 THR B N 1
ATOM 9832 C CA . THR B 1 551 ? 9.049 -22.857 68.050 1.00 36.58 551 THR B CA 1
ATOM 9833 C C . THR B 1 551 ? 8.632 -22.143 66.770 1.00 37.18 551 THR B C 1
ATOM 9834 O O . THR B 1 551 ? 9.366 -21.312 66.230 1.00 45.02 551 THR B O 1
ATOM 9838 N N . LYS B 1 552 ? 7.438 -22.471 66.283 1.00 41.38 552 LYS B N 1
ATOM 9839 C CA . LYS B 1 552 ? 6.912 -21.910 65.046 1.00 40.76 552 LYS B CA 1
ATOM 9840 C C . LYS B 1 552 ? 5.612 -21.169 65.324 1.00 41.96 552 LYS B C 1
ATOM 9841 O O . LYS B 1 552 ? 4.804 -21.604 66.150 1.00 45.18 552 LYS B O 1
ATOM 9843 N N . PHE B 1 553 ? 5.415 -20.050 64.632 1.00 42.69 553 PHE B N 1
ATOM 9844 C CA . PHE B 1 553 ? 4.226 -19.224 64.787 1.00 41.26 553 PHE B CA 1
ATOM 9845 C C . PHE B 1 553 ? 3.506 -19.124 63.451 1.00 46.69 553 PHE B C 1
ATOM 9846 O O . PHE B 1 553 ? 4.117 -18.767 62.438 1.00 45.16 553 PHE B O 1
ATOM 9854 N N . GLU B 1 554 ? 2.211 -19.422 63.456 1.00 43.76 554 GLU B N 1
ATOM 9855 C CA . GLU B 1 554 ? 1.387 -19.407 62.255 1.00 47.30 554 GLU B CA 1
ATOM 9856 C C . GLU B 1 554 ? 0.470 -18.193 62.300 1.00 49.33 554 GLU B C 1
ATOM 9857 O O . GLU B 1 554 ? -0.300 -18.027 63.251 1.00 51.70 554 GLU B O 1
ATOM 9863 N N . TYR B 1 555 ? 0.545 -17.362 61.266 1.00 50.26 555 TYR B N 1
ATOM 9864 C CA . TYR B 1 555 ? -0.291 -16.178 61.152 1.00 47.99 555 TYR B CA 1
ATOM 9865 C C . TYR B 1 555 ? -1.569 -16.512 60.395 1.00 49.05 555 TYR B C 1
ATOM 9866 O O . TYR B 1 555 ? -1.570 -17.328 59.470 1.00 54.92 555 TYR B O 1
ATOM 9875 N N . SER B 1 556 ? -2.661 -15.862 60.790 1.00 48.89 556 SER B N 1
ATOM 9876 C CA . SER B 1 556 ? -3.950 -16.135 60.173 1.00 56.00 556 SER B CA 1
ATOM 9877 C C . SER B 1 556 ? -4.902 -14.985 60.462 1.00 52.94 556 SER B C 1
ATOM 9878 O O . SER B 1 556 ? -4.707 -14.213 61.404 1.00 57.40 556 SER B O 1
ATOM 9881 N N . ASP B 1 557 ? -5.935 -14.889 59.627 1.00 56.54 557 ASP B N 1
ATOM 9882 C CA . ASP B 1 557 ? -7.053 -13.966 59.815 1.00 58.03 557 ASP B CA 1
ATOM 9883 C C . ASP B 1 557 ? -6.578 -12.522 59.974 1.00 51.96 557 ASP B C 1
ATOM 9884 O O . ASP B 1 557 ? -6.749 -11.891 61.018 1.00 52.10 557 ASP B O 1
ATOM 9889 N N . ILE B 1 558 ? -5.979 -11.994 58.908 1.00 54.74 558 ILE B N 1
ATOM 9890 C CA . ILE B 1 558 ? -5.653 -10.575 58.895 1.00 51.41 558 ILE B CA 1
ATOM 9891 C C . ILE B 1 558 ? -6.932 -9.780 58.674 1.00 54.35 558 ILE B C 1
ATOM 9892 O O . ILE B 1 558 ? -7.676 -10.014 57.711 1.00 53.69 558 ILE B O 1
ATOM 9897 N N . SER B 1 559 ? -7.206 -8.849 59.579 1.00 52.19 559 SER B N 1
ATOM 9898 C CA . SER B 1 559 ? -8.392 -8.015 59.518 1.00 54.85 559 SER B CA 1
ATOM 9899 C C . SER B 1 559 ? -7.972 -6.564 59.347 1.00 53.81 559 SER B C 1
ATOM 9900 O O . SER B 1 559 ? -6.866 -6.172 59.729 1.00 56.35 559 SER B O 1
ATOM 9903 N N . VAL B 1 560 ? -8.862 -5.766 58.768 1.00 55.83 560 VAL B N 1
ATOM 9904 C CA . VAL B 1 560 ? -8.623 -4.338 58.616 1.00 58.11 560 VAL B CA 1
ATOM 9905 C C . VAL B 1 560 ? -9.890 -3.589 59.009 1.00 60.55 560 VAL B C 1
ATOM 9906 O O . VAL B 1 560 ? -11.008 -4.040 58.735 1.00 61.37 560 VAL B O 1
ATOM 9910 N N . ASP B 1 561 ? -9.705 -2.455 59.686 1.00 64.15 561 ASP B N 1
ATOM 9911 C CA . ASP B 1 561 ? -10.834 -1.645 60.132 1.00 65.48 561 ASP B CA 1
ATOM 9912 C C . ASP B 1 561 ? -11.619 -1.107 58.945 1.00 66.66 561 ASP B C 1
ATOM 9913 O O . ASP B 1 561 ? -12.826 -1.343 58.817 1.00 69.83 561 ASP B O 1
ATOM 9918 N N . LYS B 1 562 ? -10.944 -0.376 58.064 1.00 68.25 562 LYS B N 1
ATOM 9919 C CA . LYS B 1 562 ? -11.577 0.269 56.928 1.00 64.06 562 LYS B CA 1
ATOM 9920 C C . LYS B 1 562 ? -10.854 -0.125 55.648 1.00 62.12 562 LYS B C 1
ATOM 9921 O O . LYS B 1 562 ? -9.728 -0.624 55.673 1.00 67.51 562 LYS B O 1
ATOM 9927 N N . LYS B 1 563 ? -11.522 0.103 54.523 1.00 64.48 563 LYS B N 1
ATOM 9928 C CA . LYS B 1 563 ? -10.937 -0.117 53.210 1.00 62.85 563 LYS B CA 1
ATOM 9929 C C . LYS B 1 563 ? -10.806 1.153 52.388 1.00 63.23 563 LYS B C 1
ATOM 9930 O O . LYS B 1 563 ? -9.923 1.227 51.531 1.00 62.77 563 LYS B O 1
ATOM 9936 N N . ASP B 1 564 ? -11.652 2.150 52.629 1.00 65.84 564 ASP B N 1
ATOM 9937 C CA . ASP B 1 564 ? -11.545 3.459 52.001 1.00 66.44 564 ASP B CA 1
ATOM 9938 C C . ASP B 1 564 ? -11.428 4.495 53.108 1.00 66.66 564 ASP B C 1
ATOM 9939 O O . ASP B 1 564 ? -12.345 4.640 53.925 1.00 68.85 564 ASP B O 1
ATOM 9941 N N . VAL B 1 565 ? -10.305 5.210 53.135 1.00 65.28 565 VAL B N 1
ATOM 9942 C CA . VAL B 1 565 ? -9.971 6.108 54.230 1.00 67.20 565 VAL B CA 1
ATOM 9943 C C . VAL B 1 565 ? -9.469 7.419 53.645 1.00 66.53 565 VAL B C 1
ATOM 9944 O O . VAL B 1 565 ? -8.989 7.479 52.512 1.00 70.63 565 VAL B O 1
ATOM 9946 N N . SER B 1 566 ? -9.586 8.479 54.439 1.00 71.16 566 SER B N 1
ATOM 9947 C CA . SER B 1 566 ? -9.167 9.803 54.018 1.00 70.05 566 SER B CA 1
ATOM 9948 C C . SER B 1 566 ? -7.786 10.119 54.586 1.00 75.56 566 SER B C 1
ATOM 9949 O O . SER B 1 566 ? -7.173 9.317 55.295 1.00 71.63 566 SER B O 1
ATOM 9952 N N . ASP B 1 567 ? -7.295 11.315 54.257 1.00 78.99 567 ASP B N 1
ATOM 9953 C CA . ASP B 1 567 ? -5.984 11.745 54.730 1.00 77.36 567 ASP B CA 1
ATOM 9954 C C . ASP B 1 567 ? -5.952 11.847 56.251 1.00 75.42 567 ASP B C 1
ATOM 9955 O O . ASP B 1 567 ? -5.010 11.377 56.899 1.00 68.97 567 ASP B O 1
ATOM 9960 N N . ASN B 1 568 ? -6.977 12.458 56.838 1.00 75.59 568 ASN B N 1
ATOM 9961 C CA . ASN B 1 568 ? -7.051 12.683 58.275 1.00 76.77 568 ASN B CA 1
ATOM 9962 C C . ASN B 1 568 ? -7.661 11.508 59.038 1.00 76.02 568 ASN B C 1
ATOM 9963 O O . ASN B 1 568 ? -7.989 11.659 60.220 1.00 69.30 568 ASN B O 1
ATOM 9966 N N . SER B 1 569 ? -7.818 10.351 58.400 1.00 70.44 569 SER B N 1
ATOM 9967 C CA . SER B 1 569 ? -8.446 9.206 59.040 1.00 70.74 569 SER B CA 1
ATOM 9968 C C . SER B 1 569 ? -7.400 8.281 59.666 1.00 74.04 569 SER B C 1
ATOM 9969 O O . SER B 1 569 ? -6.191 8.516 59.593 1.00 72.22 569 SER B O 1
ATOM 9972 N N . ILE B 1 570 ? -7.882 7.212 60.300 1.00 70.53 570 ILE B N 1
ATOM 9973 C CA . ILE B 1 570 ? -7.042 6.243 60.997 1.00 66.16 570 ILE B CA 1
ATOM 9974 C C . ILE B 1 570 ? -7.617 4.852 60.768 1.00 65.59 570 ILE B C 1
ATOM 9975 O O . ILE B 1 570 ? -8.832 4.649 60.856 1.00 69.50 570 ILE B O 1
ATOM 9980 N N . ILE B 1 571 ? -6.741 3.894 60.468 1.00 59.56 571 ILE B N 1
ATOM 9981 C CA . ILE B 1 571 ? -7.126 2.512 60.205 1.00 57.37 571 ILE B CA 1
ATOM 9982 C C . ILE B 1 571 ? -6.599 1.627 61.325 1.00 57.50 571 ILE B C 1
ATOM 9983 O O . ILE B 1 571 ? -5.512 1.870 61.862 1.00 55.54 571 ILE B O 1
ATOM 9988 N N . ASN B 1 572 ? -7.372 0.601 61.679 1.00 58.30 572 ASN B N 1
ATOM 9989 C CA . ASN B 1 572 ? -6.994 -0.366 62.703 1.00 53.13 572 ASN B CA 1
ATOM 9990 C C . ASN B 1 572 ? -6.817 -1.731 62.055 1.00 53.63 572 ASN B C 1
ATOM 9991 O O . ASN B 1 572 ? -7.734 -2.235 61.399 1.00 55.98 572 ASN B O 1
ATOM 9996 N N . VAL B 1 573 ? -5.644 -2.328 62.246 1.00 54.85 573 VAL B N 1
ATOM 9997 C CA . VAL B 1 573 ? -5.285 -3.602 61.634 1.00 52.55 573 VAL B CA 1
ATOM 9998 C C . VAL B 1 573 ? -5.213 -4.667 62.719 1.00 50.42 573 VAL B C 1
ATOM 9999 O O . VAL B 1 573 ? -4.711 -4.413 63.820 1.00 48.79 573 VAL B O 1
ATOM 10003 N N . SER B 1 574 ? -5.714 -5.862 62.407 1.00 49.36 574 SER B N 1
ATOM 10004 C CA . SER B 1 574 ? -5.732 -6.976 63.343 1.00 49.15 574 SER B CA 1
ATOM 10005 C C . SER B 1 574 ? -5.187 -8.223 62.664 1.00 48.34 574 SER B C 1
ATOM 10006 O O . SER B 1 574 ? -5.414 -8.438 61.470 1.00 48.21 574 SER B O 1
ATOM 10009 N N . VAL B 1 575 ? -4.466 -9.041 63.430 1.00 49.68 575 VAL B N 1
ATOM 10010 C CA . VAL B 1 575 ? -3.948 -10.312 62.937 1.00 50.54 575 VAL B CA 1
ATOM 10011 C C . VAL B 1 575 ? -3.881 -11.291 64.101 1.00 47.49 575 VAL B C 1
ATOM 10012 O O . VAL B 1 575 ? -3.655 -10.904 65.251 1.00 46.62 575 VAL B O 1
ATOM 10016 N N . LYS B 1 576 ? -4.096 -12.568 63.797 1.00 47.51 576 LYS B N 1
ATOM 10017 C CA . LYS B 1 576 ? -4.051 -13.635 64.786 1.00 50.35 576 LYS B CA 1
ATOM 10018 C C . LYS B 1 576 ? -2.760 -14.430 64.638 1.00 47.43 576 LYS B C 1
ATOM 10019 O O . LYS B 1 576 ? -2.426 -14.881 63.538 1.00 47.77 576 LYS B O 1
ATOM 10021 N N . VAL B 1 577 ? -2.033 -14.584 65.742 1.00 47.19 577 VAL B N 1
ATOM 10022 C CA . VAL B 1 577 ? -0.791 -15.348 65.782 1.00 47.72 577 VAL B CA 1
ATOM 10023 C C . VAL B 1 577 ? -0.985 -16.526 66.725 1.00 48.84 577 VAL B C 1
ATOM 10024 O O . VAL B 1 577 ? -1.465 -16.353 67.851 1.00 48.79 577 VAL B O 1
ATOM 10028 N N . LYS B 1 578 ? -0.615 -17.720 66.266 1.00 49.89 578 LYS B N 1
ATOM 10029 C CA . LYS B 1 578 ? -0.774 -18.945 67.039 1.00 48.75 578 LYS B CA 1
ATOM 10030 C C . LYS B 1 578 ? 0.561 -19.671 67.107 1.00 43.99 578 LYS B C 1
ATOM 10031 O O . LYS B 1 578 ? 1.206 -19.888 66.077 1.00 46.77 578 LYS B O 1
ATOM 10037 N N . ASN B 1 579 ? 0.973 -20.041 68.318 1.00 45.98 579 ASN B N 1
ATOM 10038 C CA . ASN B 1 579 ? 2.180 -20.838 68.514 1.00 44.38 579 ASN B CA 1
ATOM 10039 C C . ASN B 1 579 ? 1.854 -22.291 68.193 1.00 46.36 579 ASN B C 1
ATOM 10040 O O . ASN B 1 579 ? 1.195 -22.975 68.982 1.00 53.66 579 ASN B O 1
ATOM 10045 N N . VAL B 1 580 ? 2.322 -22.767 67.040 1.00 45.57 580 VAL B N 1
ATOM 10046 C CA . VAL B 1 580 ? 2.026 -24.117 66.579 1.00 44.53 580 VAL B CA 1
ATOM 10047 C C . VAL B 1 580 ? 3.134 -25.102 66.937 1.00 49.60 580 VAL B C 1
ATOM 10048 O O . VAL B 1 580 ? 3.149 -26.224 66.422 1.00 52.46 580 VAL B O 1
ATOM 10052 N N . GLY B 1 581 ? 4.058 -24.715 67.816 1.00 46.90 581 GLY B N 1
ATOM 10053 C CA . GLY B 1 581 ? 5.139 -25.579 68.230 1.00 42.97 581 GLY B CA 1
ATOM 10054 C C . GLY B 1 581 ? 4.890 -26.196 69.595 1.00 48.06 581 GLY B C 1
ATOM 10055 O O . GLY B 1 581 ? 3.793 -26.139 70.155 1.00 53.13 581 GLY B O 1
ATOM 10056 N N . LYS B 1 582 ? 5.947 -26.796 70.139 1.00 45.79 582 LYS B N 1
ATOM 10057 C CA . LYS B 1 582 ? 5.862 -27.484 71.418 1.00 49.94 582 LYS B CA 1
ATOM 10058 C C . LYS B 1 582 ? 6.449 -26.678 72.569 1.00 47.93 582 LYS B C 1
ATOM 10059 O O . LYS B 1 582 ? 6.296 -27.081 73.727 1.00 48.58 582 LYS B O 1
ATOM 10061 N N . MET B 1 583 ? 7.106 -25.559 72.281 1.00 49.64 583 MET B N 1
ATOM 10062 C CA . MET B 1 583 ? 7.784 -24.750 73.281 1.00 45.92 583 MET B CA 1
ATOM 10063 C C . MET B 1 583 ? 7.245 -23.327 73.244 1.00 44.73 583 MET B C 1
ATOM 10064 O O . MET B 1 583 ? 7.001 -22.775 72.168 1.00 42.67 583 MET B O 1
ATOM 10069 N N . ALA B 1 584 ? 7.060 -22.736 74.422 1.00 50.02 584 ALA B N 1
ATOM 10070 C CA . ALA B 1 584 ? 6.587 -21.362 74.503 1.00 47.91 584 ALA B CA 1
ATOM 10071 C C . ALA B 1 584 ? 7.658 -20.395 74.011 1.00 45.68 584 ALA B C 1
ATOM 10072 O O . ALA B 1 584 ? 8.857 -20.684 74.058 1.00 44.36 584 ALA B O 1
ATOM 10074 N N . GLY B 1 585 ? 7.216 -19.237 73.530 1.00 40.85 585 GLY B N 1
ATOM 10075 C CA . GLY B 1 585 ? 8.152 -18.252 73.016 1.00 38.18 585 GLY B CA 1
ATOM 10076 C C . GLY B 1 585 ? 7.452 -16.967 72.636 1.00 37.82 585 GLY B C 1
ATOM 10077 O O . GLY B 1 585 ? 6.221 -16.888 72.593 1.00 37.15 585 GLY B O 1
ATOM 10078 N N . LYS B 1 586 ? 8.270 -15.954 72.357 1.00 38.43 586 LYS B N 1
ATOM 10079 C CA . LYS B 1 586 ? 7.801 -14.640 71.941 1.00 32.67 586 LYS B CA 1
ATOM 10080 C C . LYS B 1 586 ? 8.026 -14.459 70.446 1.00 34.96 586 LYS B C 1
ATOM 10081 O O . LYS B 1 586 ? 9.076 -14.835 69.919 1.00 35.72 586 LYS B O 1
ATOM 10087 N N . GLU B 1 587 ? 7.039 -13.876 69.768 1.00 33.06 587 GLU B N 1
ATOM 10088 C CA . GLU B 1 587 ? 7.117 -13.612 68.338 1.00 34.08 587 GLU B CA 1
ATOM 10089 C C . GLU B 1 587 ? 7.011 -12.116 68.086 1.00 30.93 587 GLU B C 1
ATOM 10090 O O . GLU B 1 587 ? 6.126 -11.452 68.634 1.00 30.28 587 GLU B O 1
ATOM 10096 N N . ILE B 1 588 ? 7.908 -11.595 67.255 1.00 30.50 588 ILE B N 1
ATOM 10097 C CA . ILE B 1 588 ? 7.884 -10.194 66.855 1.00 27.36 588 ILE B CA 1
ATOM 10098 C C . ILE B 1 588 ? 7.067 -10.098 65.573 1.00 29.15 588 ILE B C 1
ATOM 10099 O O . ILE B 1 588 ? 7.500 -10.561 64.515 1.00 28.21 588 ILE B O 1
ATOM 10104 N N . VAL B 1 589 ? 5.878 -9.518 65.669 1.00 32.67 589 VAL B N 1
ATOM 10105 C CA . VAL B 1 589 ? 5.026 -9.291 64.510 1.00 29.68 589 VAL B CA 1
ATOM 10106 C C . VAL B 1 589 ? 5.410 -7.956 63.889 1.00 31.49 589 VAL B C 1
ATOM 10107 O O . VAL B 1 589 ? 5.531 -6.948 64.594 1.00 31.14 589 VAL B O 1
ATOM 10111 N N . GLN B 1 590 ? 5.607 -7.946 62.572 1.00 36.92 590 GLN B N 1
ATOM 10112 C CA . GLN B 1 590 ? 6.075 -6.771 61.847 1.00 29.73 590 GLN B CA 1
ATOM 10113 C C . GLN B 1 590 ? 5.045 -6.369 60.800 1.00 30.05 590 GLN B C 1
ATOM 10114 O O . GLN B 1 590 ? 4.535 -7.224 60.067 1.00 28.45 590 GLN B O 1
ATOM 10120 N N . LEU B 1 591 ? 4.739 -5.072 60.736 1.00 30.01 591 LEU B N 1
ATOM 10121 C CA . LEU B 1 591 ? 3.787 -4.519 59.779 1.00 30.61 591 LEU B CA 1
ATOM 10122 C C . LEU B 1 591 ? 4.501 -3.550 58.848 1.00 31.49 591 LEU B C 1
ATOM 10123 O O . LEU B 1 591 ? 5.166 -2.615 59.309 1.00 31.38 591 LEU B O 1
ATOM 10128 N N . TYR B 1 592 ? 4.351 -3.768 57.544 1.00 28.68 592 TYR B N 1
ATOM 10129 C CA . TYR B 1 592 ? 4.910 -2.893 56.525 1.00 32.98 592 TYR B CA 1
ATOM 10130 C C . TYR B 1 592 ? 3.790 -2.315 55.670 1.00 36.28 592 TYR B C 1
ATOM 10131 O O . TYR B 1 592 ? 2.726 -2.926 55.514 1.00 40.12 592 TYR B O 1
ATOM 10140 N N . VAL B 1 593 ? 4.033 -1.125 55.126 1.00 35.37 593 VAL B N 1
ATOM 10141 C CA . VAL B 1 593 ? 3.093 -0.446 54.241 1.00 38.42 593 VAL B CA 1
ATOM 10142 C C . VAL B 1 593 ? 3.756 -0.272 52.883 1.00 33.72 593 VAL B C 1
ATOM 10143 O O . VAL B 1 593 ? 4.886 0.223 52.800 1.00 35.31 593 VAL B O 1
ATOM 10147 N N . LYS B 1 594 ? 3.057 -0.679 51.826 1.00 36.40 594 LYS B N 1
ATOM 10148 C CA . LYS B 1 594 ? 3.553 -0.567 50.462 1.00 33.51 594 LYS B CA 1
ATOM 10149 C C . LYS B 1 594 ? 2.646 0.348 49.655 1.00 38.59 594 LYS B C 1
ATOM 10150 O O . LYS B 1 594 ? 1.421 0.192 49.677 1.00 48.04 594 LYS B O 1
ATOM 10156 N N . ASP B 1 595 ? 3.250 1.300 48.948 1.00 34.59 595 ASP B N 1
ATOM 10157 C CA . ASP B 1 595 ? 2.539 2.189 48.035 1.00 40.31 595 ASP B CA 1
ATOM 10158 C C . ASP B 1 595 ? 2.683 1.613 46.631 1.00 48.44 595 ASP B C 1
ATOM 10159 O O . ASP B 1 595 ? 3.763 1.682 46.035 1.00 52.32 595 ASP B O 1
ATOM 10164 N N . VAL B 1 596 ? 1.594 1.042 46.105 1.00 46.06 596 VAL B N 1
ATOM 10165 C CA . VAL B 1 596 ? 1.694 0.274 44.867 1.00 53.84 596 VAL B CA 1
ATOM 10166 C C . VAL B 1 596 ? 1.978 1.181 43.676 1.00 54.74 596 VAL B C 1
ATOM 10167 O O . VAL B 1 596 ? 2.602 0.751 42.698 1.00 54.53 596 VAL B O 1
ATOM 10171 N N . LYS B 1 597 ? 1.540 2.436 43.734 1.00 52.41 597 LYS B N 1
ATOM 10172 C CA . LYS B 1 597 ? 1.735 3.370 42.634 1.00 45.02 597 LYS B CA 1
ATOM 10173 C C . LYS B 1 597 ? 1.798 4.779 43.200 1.00 49.50 597 LYS B C 1
ATOM 10174 O O . LYS B 1 597 ? 0.898 5.191 43.938 1.00 62.20 597 LYS B O 1
ATOM 10176 N N . SER B 1 598 ? 2.861 5.506 42.863 1.00 49.28 598 SER B N 1
ATOM 10177 C CA . SER B 1 598 ? 3.031 6.877 43.319 1.00 50.84 598 SER B CA 1
ATOM 10178 C C . SER B 1 598 ? 3.922 7.624 42.339 1.00 49.77 598 SER B C 1
ATOM 10179 O O . SER B 1 598 ? 4.816 7.040 41.722 1.00 56.39 598 SER B O 1
ATOM 10182 N N . SER B 1 599 ? 3.664 8.927 42.202 1.00 51.92 599 SER B N 1
ATOM 10183 C CA . SER B 1 599 ? 4.456 9.744 41.288 1.00 50.47 599 SER B CA 1
ATOM 10184 C C . SER B 1 599 ? 5.902 9.877 41.749 1.00 49.68 599 SER B C 1
ATOM 10185 O O . SER B 1 599 ? 6.810 9.950 40.915 1.00 47.68 599 SER B O 1
ATOM 10188 N N . VAL B 1 600 ? 6.136 9.916 43.054 1.00 47.70 600 VAL B N 1
ATOM 10189 C CA . VAL B 1 600 ? 7.485 10.026 43.594 1.00 47.94 600 VAL B CA 1
ATOM 10190 C C . VAL B 1 600 ? 8.057 8.632 43.800 1.00 43.88 600 VAL B C 1
ATOM 10191 O O . VAL B 1 600 ? 7.327 7.662 44.029 1.00 40.32 600 VAL B O 1
ATOM 10195 N N . ARG B 1 601 ? 9.380 8.524 43.698 1.00 43.92 601 ARG B N 1
ATOM 10196 C CA . ARG B 1 601 ? 10.055 7.264 43.982 1.00 40.79 601 ARG B CA 1
ATOM 10197 C C . ARG B 1 601 ? 10.124 7.066 45.489 1.00 41.03 601 ARG B C 1
ATOM 10198 O O . ARG B 1 601 ? 10.698 7.894 46.205 1.00 42.68 601 ARG B O 1
ATOM 10206 N N . ARG B 1 602 ? 9.537 5.980 45.970 1.00 37.47 602 ARG B N 1
ATOM 10207 C CA . ARG B 1 602 ? 9.603 5.604 47.372 1.00 36.38 602 ARG B CA 1
ATOM 10208 C C . ARG B 1 602 ? 9.908 4.118 47.443 1.00 38.59 602 ARG B C 1
ATOM 10209 O O . ARG B 1 602 ? 9.675 3.384 46.474 1.00 34.87 602 ARG B O 1
ATOM 10217 N N . PRO B 1 603 ? 10.451 3.642 48.567 1.00 33.67 603 PRO B N 1
ATOM 10218 C CA . PRO B 1 603 ? 10.854 2.232 48.667 1.00 32.13 603 PRO B CA 1
ATOM 10219 C C . PRO B 1 603 ? 9.703 1.260 48.441 1.00 35.85 603 PRO B C 1
ATOM 10220 O O . PRO B 1 603 ? 8.519 1.611 48.437 1.00 32.26 603 PRO B O 1
ATOM 10224 N N . GLU B 1 604 ? 10.092 -0.003 48.237 1.00 35.10 604 GLU B N 1
ATOM 10225 C CA . GLU B 1 604 ? 9.129 -1.078 48.021 1.00 31.33 604 GLU B CA 1
ATOM 10226 C C . GLU B 1 604 ? 8.134 -1.164 49.172 1.00 33.25 604 GLU B C 1
ATOM 10227 O O . GLU B 1 604 ? 6.924 -1.285 48.955 1.00 35.34 604 GLU B O 1
ATOM 10233 N N . LYS B 1 605 ? 8.628 -1.103 50.405 1.00 29.57 605 LYS B N 1
ATOM 10234 C CA . LYS B 1 605 ? 7.769 -1.077 51.580 1.00 25.76 605 LYS B CA 1
ATOM 10235 C C . LYS B 1 605 ? 8.557 -0.469 52.727 1.00 26.38 605 LYS B C 1
ATOM 10236 O O . LYS B 1 605 ? 9.790 -0.460 52.718 1.00 24.55 605 LYS B O 1
ATOM 10242 N N . GLU B 1 606 ? 7.827 0.044 53.715 1.00 25.08 606 GLU B N 1
ATOM 10243 C CA . GLU B 1 606 ? 8.423 0.677 54.882 1.00 28.24 606 GLU B CA 1
ATOM 10244 C C . GLU B 1 606 ? 7.726 0.187 56.144 1.00 25.96 606 GLU B C 1
ATOM 10245 O O . GLU B 1 606 ? 6.496 0.080 56.184 1.00 28.47 606 GLU B O 1
ATOM 10251 N N . LEU B 1 607 ? 8.519 -0.116 57.169 1.00 24.02 607 LEU B N 1
ATOM 10252 C CA . LEU B 1 607 ? 7.967 -0.578 58.436 1.00 25.45 607 LEU B CA 1
ATOM 10253 C C . LEU B 1 607 ? 7.171 0.536 59.098 1.00 27.22 607 LEU B C 1
ATOM 10254 O O . LEU B 1 607 ? 7.648 1.670 59.215 1.00 28.31 607 LEU B O 1
ATOM 10259 N N . LYS B 1 608 ? 5.947 0.215 59.524 1.00 24.39 608 LYS B N 1
ATOM 10260 C CA . LYS B 1 608 ? 5.083 1.188 60.178 1.00 28.88 608 LYS B CA 1
ATOM 10261 C C . LYS B 1 608 ? 4.458 0.648 61.459 1.00 32.17 608 LYS B C 1
ATOM 10262 O O . LYS B 1 608 ? 3.587 1.311 62.035 1.00 37.21 608 LYS B O 1
ATOM 10268 N N . GLY B 1 609 ? 4.874 -0.528 61.923 1.00 32.98 609 GLY B N 1
ATOM 10269 C CA . GLY B 1 609 ? 4.334 -1.079 63.149 1.00 29.53 609 GLY B CA 1
ATOM 10270 C C . GLY B 1 609 ? 4.928 -2.417 63.537 1.00 27.17 609 GLY B C 1
ATOM 10271 O O . GLY B 1 609 ? 5.234 -3.244 62.674 1.00 25.43 609 GLY B O 1
ATOM 10272 N N . PHE B 1 610 ? 5.087 -2.646 64.838 1.00 31.48 610 PHE B N 1
ATOM 10273 C CA . PHE B 1 610 ? 5.622 -3.909 65.320 1.00 28.96 610 PHE B CA 1
ATOM 10274 C C . PHE B 1 610 ? 5.145 -4.137 66.746 1.00 32.07 610 PHE B C 1
ATOM 10275 O O . PHE B 1 610 ? 5.065 -3.195 67.537 1.00 32.20 610 PHE B O 1
ATOM 10283 N N . GLU B 1 611 ? 4.820 -5.390 67.058 1.00 34.16 611 GLU B N 1
ATOM 10284 C CA . GLU B 1 611 ? 4.447 -5.787 68.408 1.00 35.06 611 GLU B CA 1
ATOM 10285 C C . GLU B 1 611 ? 5.053 -7.151 68.704 1.00 33.27 611 GLU B C 1
ATOM 10286 O O . GLU B 1 611 ? 5.313 -7.943 67.794 1.00 33.61 611 GLU B O 1
ATOM 10292 N N . LYS B 1 612 ? 5.274 -7.417 69.988 1.00 32.17 612 LYS B N 1
ATOM 10293 C CA . LYS B 1 612 ? 5.840 -8.678 70.449 1.00 33.02 612 LYS B CA 1
ATOM 10294 C C . LYS B 1 612 ? 4.843 -9.336 71.392 1.00 36.70 612 LYS B C 1
ATOM 10295 O O . LYS B 1 612 ? 4.429 -8.727 72.384 1.00 39.32 612 LYS B O 1
ATOM 10301 N N . VAL B 1 613 ? 4.454 -10.570 71.081 1.00 34.18 613 VAL B N 1
ATOM 10302 C CA . VAL B 1 613 ? 3.465 -11.302 71.861 1.00 34.95 613 VAL B CA 1
ATOM 10303 C C . VAL B 1 613 ? 4.092 -12.592 72.370 1.00 33.98 613 VAL B C 1
ATOM 10304 O O . VAL B 1 613 ? 4.885 -13.229 71.669 1.00 37.01 613 VAL B O 1
ATOM 10308 N N . PHE B 1 614 ? 3.741 -12.965 73.597 1.00 35.83 614 PHE B N 1
ATOM 10309 C CA . PHE B 1 614 ? 4.177 -14.219 74.193 1.00 36.68 614 PHE B CA 1
ATOM 10310 C C . PHE B 1 614 ? 3.077 -15.257 74.027 1.00 44.13 614 PHE B C 1
ATOM 10311 O O . PHE B 1 614 ? 1.905 -14.978 74.304 1.00 46.63 614 PHE B O 1
ATOM 10319 N N . LEU B 1 615 ? 3.456 -16.453 73.580 1.00 44.67 615 LEU B N 1
ATOM 10320 C CA . LEU B 1 615 ? 2.492 -17.503 73.277 1.00 43.00 615 LEU B CA 1
ATOM 10321 C C . LEU B 1 615 ? 2.981 -18.826 73.845 1.00 43.71 615 LEU B C 1
ATOM 10322 O O . LEU B 1 615 ? 4.061 -19.299 73.479 1.00 46.59 615 LEU B O 1
ATOM 10327 N N . ASN B 1 616 ? 2.189 -19.420 74.735 1.00 44.56 616 ASN B N 1
ATOM 10328 C CA . ASN B 1 616 ? 2.436 -20.782 75.172 1.00 46.68 616 ASN B CA 1
ATOM 10329 C C . ASN B 1 616 ? 2.117 -21.755 74.034 1.00 47.86 616 ASN B C 1
ATOM 10330 O O . ASN B 1 616 ? 1.469 -21.379 73.055 1.00 46.89 616 ASN B O 1
ATOM 10335 N N . PRO B 1 617 ? 2.589 -23.001 74.124 1.00 49.08 617 PRO B N 1
ATOM 10336 C CA . PRO B 1 617 ? 2.309 -23.973 73.057 1.00 49.66 617 PRO B CA 1
ATOM 10337 C C . PRO B 1 617 ? 0.818 -24.107 72.773 1.00 53.96 617 PRO B C 1
ATOM 10338 O O . PRO B 1 617 ? 0.011 -24.343 73.676 1.00 56.35 617 PRO B O 1
ATOM 10342 N N . GLY B 1 618 ? 0.456 -23.947 71.500 1.00 52.44 618 GLY B N 1
ATOM 10343 C CA . GLY B 1 618 ? -0.927 -23.996 71.077 1.00 53.81 618 GLY B CA 1
ATOM 10344 C C . GLY B 1 618 ? -1.714 -22.724 71.298 1.00 58.03 618 GLY B C 1
ATOM 10345 O O . GLY B 1 618 ? -2.863 -22.641 70.845 1.00 63.77 618 GLY B O 1
ATOM 10346 N N . GLU B 1 619 ? -1.141 -21.729 71.969 1.00 49.51 619 GLU B N 1
ATOM 10347 C CA . GLU B 1 619 ? -1.872 -20.517 72.304 1.00 49.65 619 GLU B CA 1
ATOM 10348 C C . GLU B 1 619 ? -1.943 -19.582 71.104 1.00 50.09 619 GLU B C 1
ATOM 10349 O O . GLU B 1 619 ? -1.014 -19.497 70.296 1.00 52.45 619 GLU B O 1
ATOM 10355 N N . GLU B 1 620 ? -3.068 -18.878 70.992 1.00 50.92 620 GLU B N 1
ATOM 10356 C CA . GLU B 1 620 ? -3.288 -17.920 69.917 1.00 47.72 620 GLU B CA 1
ATOM 10357 C C . GLU B 1 620 ? -3.761 -16.603 70.511 1.00 47.92 620 GLU B C 1
ATOM 10358 O O . GLU B 1 620 ? -4.643 -16.589 71.376 1.00 50.23 620 GLU B O 1
ATOM 10364 N N . LYS B 1 621 ? -3.166 -15.503 70.056 1.00 45.67 621 LYS B N 1
ATOM 10365 C CA . LYS B 1 621 ? -3.542 -14.167 70.490 1.00 46.28 621 LYS B CA 1
ATOM 10366 C C . LYS B 1 621 ? -3.689 -13.259 69.279 1.00 45.32 621 LYS B C 1
ATOM 10367 O O . LYS B 1 621 ? -3.101 -13.494 68.220 1.00 46.45 621 LYS B O 1
ATOM 10373 N N . THR B 1 622 ? -4.496 -12.217 69.448 1.00 48.57 622 THR B N 1
ATOM 10374 C CA . THR B 1 622 ? -4.729 -11.219 68.414 1.00 49.33 622 THR B CA 1
ATOM 10375 C C . THR B 1 622 ? -3.799 -10.034 68.643 1.00 48.86 622 THR B C 1
ATOM 10376 O O . THR B 1 622 ? -3.693 -9.531 69.766 1.00 52.97 622 THR B O 1
ATOM 10380 N N . VAL B 1 623 ? -3.117 -9.604 67.585 1.00 49.04 623 VAL B N 1
ATOM 10381 C CA . VAL B 1 623 ? -2.240 -8.441 67.627 1.00 46.20 623 VAL B CA 1
ATOM 10382 C C . VAL B 1 623 ? -2.910 -7.318 66.851 1.00 46.97 623 VAL B C 1
ATOM 10383 O O . VAL B 1 623 ? -3.467 -7.547 65.771 1.00 51.93 623 VAL B O 1
ATOM 10387 N N . THR B 1 624 ? -2.863 -6.107 67.399 1.00 44.01 624 THR B N 1
ATOM 10388 C CA . THR B 1 624 ? -3.536 -4.964 66.802 1.00 45.24 624 THR B CA 1
ATOM 10389 C C . THR B 1 624 ? -2.538 -3.868 66.453 1.00 43.65 624 THR B C 1
ATOM 10390 O O . THR B 1 624 ? -1.548 -3.655 67.159 1.00 42.61 624 THR B O 1
ATOM 10394 N N . PHE B 1 625 ? -2.819 -3.173 65.351 1.00 43.91 625 PHE B N 1
ATOM 10395 C CA . PHE B 1 625 ? -2.035 -2.032 64.905 1.00 42.79 625 PHE B CA 1
ATOM 10396 C C . PHE B 1 625 ? -2.979 -0.914 64.490 1.00 45.32 625 PHE B C 1
ATOM 10397 O O . PHE B 1 625 ? -4.074 -1.166 63.981 1.00 48.92 625 PHE B O 1
ATOM 10405 N N . THR B 1 626 ? -2.549 0.326 64.710 1.00 46.86 626 THR B N 1
ATOM 10406 C CA . THR B 1 626 ? -3.256 1.503 64.223 1.00 46.39 626 THR B CA 1
ATOM 10407 C C . THR B 1 626 ? -2.358 2.222 63.228 1.00 46.15 626 THR B C 1
ATOM 10408 O O . THR B 1 626 ? -1.166 2.409 63.488 1.00 45.76 626 THR B O 1
ATOM 10412 N N . LEU B 1 627 ? -2.930 2.627 62.097 1.00 48.74 627 LEU B N 1
ATOM 10413 C CA . LEU B 1 627 ? -2.172 3.214 60.999 1.00 45.10 627 LEU B CA 1
ATOM 10414 C C . LEU B 1 627 ? -2.533 4.686 60.858 1.00 47.05 627 LEU B C 1
ATOM 10415 O O . LEU B 1 627 ? -3.676 5.028 60.534 1.00 48.44 627 LEU B O 1
ATOM 10420 N N . ASP B 1 628 ? -1.547 5.545 61.094 1.00 48.08 628 ASP B N 1
ATOM 10421 C CA . ASP B 1 628 ? -1.697 6.989 61.063 1.00 46.05 628 ASP B CA 1
ATOM 10422 C C . ASP B 1 628 ? -1.733 7.486 59.619 1.00 48.57 628 ASP B C 1
ATOM 10423 O O . ASP B 1 628 ? -1.602 6.715 58.663 1.00 46.34 628 ASP B O 1
ATOM 10428 N N . LYS B 1 629 ? -1.915 8.798 59.451 1.00 52.98 629 LYS B N 1
ATOM 10429 C CA . LYS B 1 629 ? -1.663 9.407 58.149 1.00 47.64 629 LYS B CA 1
ATOM 10430 C C . LYS B 1 629 ? -0.203 9.243 57.755 1.00 45.59 629 LYS B C 1
ATOM 10431 O O . LYS B 1 629 ? 0.115 9.012 56.582 1.00 47.09 629 LYS B O 1
ATOM 10437 N N . ARG B 1 630 ? 0.700 9.354 58.732 1.00 46.13 630 ARG B N 1
ATOM 10438 C CA . ARG B 1 630 ? 2.127 9.221 58.475 1.00 42.96 630 ARG B CA 1
ATOM 10439 C C . ARG B 1 630 ? 2.512 7.818 58.029 1.00 44.05 630 ARG B C 1
ATOM 10440 O O . ARG B 1 630 ? 3.601 7.636 57.474 1.00 46.98 630 ARG B O 1
ATOM 10448 N N . ALA B 1 631 ? 1.642 6.828 58.247 1.00 41.04 631 ALA B N 1
ATOM 10449 C CA . ALA B 1 631 ? 1.926 5.474 57.790 1.00 41.03 631 ALA B CA 1
ATOM 10450 C C . ALA B 1 631 ? 1.860 5.349 56.277 1.00 40.54 631 ALA B C 1
ATOM 10451 O O . ALA B 1 631 ? 2.406 4.389 55.724 1.00 43.43 631 ALA B O 1
ATOM 10453 N N . PHE B 1 632 ? 1.201 6.288 55.598 1.00 42.49 632 PHE B N 1
ATOM 10454 C CA . PHE B 1 632 ? 1.084 6.257 54.150 1.00 42.49 632 PHE B CA 1
ATOM 10455 C C . PHE B 1 632 ? 1.698 7.468 53.465 1.00 42.57 632 PHE B C 1
ATOM 10456 O O . PHE B 1 632 ? 1.785 7.478 52.232 1.00 43.31 632 PHE B O 1
ATOM 10464 N N . ALA B 1 633 ? 2.134 8.475 54.218 1.00 43.03 633 ALA B N 1
ATOM 10465 C CA . ALA B 1 633 ? 2.568 9.741 53.646 1.00 45.24 633 ALA B CA 1
ATOM 10466 C C . ALA B 1 633 ? 4.073 9.767 53.415 1.00 42.91 633 ALA B C 1
ATOM 10467 O O . ALA B 1 633 ? 4.851 9.257 54.226 1.00 41.39 633 ALA B O 1
ATOM 10469 N N . TYR B 1 634 ? 4.470 10.370 52.300 1.00 41.41 634 TYR B N 1
ATOM 10470 C CA . TYR B 1 634 ? 5.844 10.773 52.049 1.00 39.77 634 TYR B CA 1
ATOM 10471 C C . TYR B 1 634 ? 5.975 12.271 52.300 1.00 44.48 634 TYR B C 1
ATOM 10472 O O . TYR B 1 634 ? 4.983 12.993 52.416 1.00 48.36 634 TYR B O 1
ATOM 10481 N N . TYR B 1 635 ? 7.217 12.744 52.371 1.00 41.20 635 TYR B N 1
ATOM 10482 C CA . TYR B 1 635 ? 7.469 14.164 52.579 1.00 42.55 635 TYR B CA 1
ATOM 10483 C C . TYR B 1 635 ? 7.528 14.875 51.232 1.00 42.16 635 TYR B C 1
ATOM 10484 O O . TYR B 1 635 ? 8.368 14.552 50.385 1.00 47.15 635 TYR B O 1
ATOM 10493 N N . ASN B 1 636 ? 6.636 15.844 51.044 1.00 48.31 636 ASN B N 1
ATOM 10494 C CA . ASN B 1 636 ? 6.557 16.633 49.822 1.00 49.56 636 ASN B CA 1
ATOM 10495 C C . ASN B 1 636 ? 7.290 17.951 50.041 1.00 47.23 636 ASN B C 1
ATOM 10496 O O . ASN B 1 636 ? 6.871 18.766 50.870 1.00 45.03 636 ASN B O 1
ATOM 10501 N N . THR B 1 637 ? 8.382 18.160 49.299 1.00 46.97 637 THR B N 1
ATOM 10502 C CA . THR B 1 637 ? 9.202 19.348 49.519 1.00 48.79 637 THR B CA 1
ATOM 10503 C C . THR B 1 637 ? 8.534 20.611 48.987 1.00 49.96 637 THR B C 1
ATOM 10504 O O . THR B 1 637 ? 8.796 21.707 49.499 1.00 48.35 637 THR B O 1
ATOM 10508 N N . GLN B 1 638 ? 7.679 20.489 47.970 1.00 47.99 638 GLN B N 1
ATOM 10509 C CA . GLN B 1 638 ? 7.012 21.666 47.422 1.00 50.64 638 GLN B CA 1
ATOM 10510 C C . GLN B 1 638 ? 6.090 22.299 48.456 1.00 52.51 638 GLN B C 1
ATOM 10511 O O . GLN B 1 638 ? 6.204 23.490 48.767 1.00 55.08 638 GLN B O 1
ATOM 10517 N N . ILE B 1 639 ? 5.162 21.508 49.003 1.00 51.17 639 ILE B N 1
ATOM 10518 C CA . ILE B 1 639 ? 4.285 22.002 50.061 1.00 52.09 639 ILE B CA 1
ATOM 10519 C C . ILE B 1 639 ? 4.944 21.948 51.428 1.00 50.21 639 ILE B C 1
ATOM 10520 O O . ILE B 1 639 ? 4.342 22.399 52.411 1.00 51.05 639 ILE B O 1
ATOM 10525 N N . LYS B 1 640 ? 6.168 21.420 51.516 1.00 53.75 640 LYS B N 1
ATOM 10526 C CA . LYS B 1 640 ? 6.911 21.329 52.775 1.00 50.74 640 LYS B CA 1
ATOM 10527 C C . LYS B 1 640 ? 6.087 20.628 53.852 1.00 50.03 640 LYS B C 1
ATOM 10528 O O . LYS B 1 640 ? 6.036 21.055 55.007 1.00 56.30 640 LYS B O 1
ATOM 10532 N N . ASP B 1 641 ? 5.442 19.530 53.469 1.00 49.35 641 ASP B N 1
ATOM 10533 C CA . ASP B 1 641 ? 4.552 18.827 54.379 1.00 51.26 641 ASP B CA 1
ATOM 10534 C C . ASP B 1 641 ? 4.418 17.380 53.930 1.00 49.74 641 ASP B C 1
ATOM 10535 O O . ASP B 1 641 ? 4.685 17.038 52.775 1.00 45.53 641 ASP B O 1
ATOM 10540 N N . TRP B 1 642 ? 4.000 16.533 54.866 1.00 47.72 642 TRP B N 1
ATOM 10541 C CA . TRP B 1 642 ? 3.739 15.137 54.551 1.00 47.05 642 TRP B CA 1
ATOM 10542 C C . TRP B 1 642 ? 2.507 15.035 53.661 1.00 47.84 642 TRP B C 1
ATOM 10543 O O . TRP B 1 642 ? 1.478 15.660 53.935 1.00 50.49 642 TRP B O 1
ATOM 10554 N N . HIS B 1 643 ? 2.612 14.252 52.591 1.00 46.04 643 HIS B N 1
ATOM 10555 C CA . HIS B 1 643 ? 1.560 14.179 51.589 1.00 50.28 643 HIS B CA 1
ATOM 10556 C C . HIS B 1 643 ? 1.206 12.729 51.293 1.00 50.29 643 HIS B C 1
ATOM 10557 O O . HIS B 1 643 ? 2.084 11.862 51.248 1.00 47.15 643 HIS B O 1
ATOM 10564 N N . VAL B 1 644 ? -0.086 12.475 51.097 1.00 51.00 644 VAL B N 1
ATOM 10565 C CA . VAL B 1 644 ? -0.597 11.160 50.726 1.00 50.39 644 VAL B CA 1
ATOM 10566 C C . VAL B 1 644 ? -1.205 11.272 49.334 1.00 52.77 644 VAL B C 1
ATOM 10567 O O . VAL B 1 644 ? -2.219 11.957 49.147 1.00 62.96 644 VAL B O 1
ATOM 10571 N N . GLU B 1 645 ? -0.590 10.609 48.359 1.00 52.30 645 GLU B N 1
ATOM 10572 C CA . GLU B 1 645 ? -1.168 10.516 47.026 1.00 54.77 645 GLU B CA 1
ATOM 10573 C C . GLU B 1 645 ? -2.242 9.437 47.008 1.00 56.12 645 GLU B C 1
ATOM 10574 O O . GLU B 1 645 ? -1.994 8.301 47.425 1.00 55.22 645 GLU B O 1
ATOM 10580 N N . SER B 1 646 ? -3.437 9.798 46.543 1.00 59.13 646 SER B N 1
ATOM 10581 C CA . SER B 1 646 ? -4.539 8.845 46.499 1.00 60.84 646 SER B CA 1
ATOM 10582 C C . SER B 1 646 ? -4.139 7.615 45.695 1.00 60.53 646 SER B C 1
ATOM 10583 O O . SER B 1 646 ? -3.663 7.725 44.561 1.00 68.66 646 SER B O 1
ATOM 10586 N N . GLY B 1 647 ? -4.336 6.443 46.284 1.00 59.60 647 GLY B N 1
ATOM 10587 C CA . GLY B 1 647 ? -3.985 5.210 45.615 1.00 59.39 647 GLY B CA 1
ATOM 10588 C C . GLY B 1 647 ? -4.148 4.030 46.549 1.00 58.00 647 GLY B C 1
ATOM 10589 O O . GLY B 1 647 ? -4.627 4.165 47.678 1.00 57.49 647 GLY B O 1
ATOM 10590 N N . GLU B 1 648 ? -3.724 2.870 46.057 1.00 57.58 648 GLU B N 1
ATOM 10591 C CA . GLU B 1 648 ? -3.835 1.631 46.808 1.00 56.43 648 GLU B CA 1
ATOM 10592 C C . GLU B 1 648 ? -2.586 1.414 47.652 1.00 53.01 648 GLU B C 1
ATOM 10593 O O . GLU B 1 648 ? -1.466 1.693 47.214 1.00 52.36 648 GLU B O 1
ATOM 10599 N N . PHE B 1 649 ? -2.789 0.929 48.875 1.00 52.45 649 PHE B N 1
ATOM 10600 C CA . PHE B 1 649 ? -1.707 0.628 49.799 1.00 48.75 649 PHE B CA 1
ATOM 10601 C C . PHE B 1 649 ? -1.883 -0.789 50.321 1.00 49.90 649 PHE B C 1
ATOM 10602 O O . PHE B 1 649 ? -2.995 -1.196 50.669 1.00 61.43 649 PHE B O 1
ATOM 10610 N N . LEU B 1 650 ? -0.787 -1.538 50.367 1.00 46.32 650 LEU B N 1
ATOM 10611 C CA . LEU B 1 650 ? -0.800 -2.910 50.855 1.00 45.84 650 LEU B CA 1
ATOM 10612 C C . LEU B 1 650 ? -0.299 -2.959 52.293 1.00 43.51 650 LEU B C 1
ATOM 10613 O O . LEU B 1 650 ? 0.747 -2.383 52.612 1.00 43.71 650 LEU B O 1
ATOM 10618 N N . ILE B 1 651 ? -1.042 -3.651 53.151 1.00 45.08 651 ILE B N 1
ATOM 10619 C CA . ILE B 1 651 ? -0.664 -3.856 54.545 1.00 43.38 651 ILE B CA 1
ATOM 10620 C C . ILE B 1 651 ? -0.015 -5.229 54.640 1.00 42.36 651 ILE B C 1
ATOM 10621 O O . ILE B 1 651 ? -0.699 -6.257 54.584 1.00 43.33 651 ILE B O 1
ATOM 10626 N N . LEU B 1 652 ? 1.305 -5.252 54.781 1.00 40.45 652 LEU B N 1
ATOM 10627 C CA . LEU B 1 652 ? 2.075 -6.489 54.791 1.00 39.40 652 LEU B CA 1
ATOM 10628 C C . LEU B 1 652 ? 2.430 -6.861 56.227 1.00 38.23 652 LEU B C 1
ATOM 10629 O O . LEU B 1 652 ? 3.098 -6.092 56.926 1.00 37.01 652 LEU B O 1
ATOM 10634 N N . ILE B 1 653 ? 1.976 -8.035 56.659 1.00 38.68 653 ILE B N 1
ATOM 10635 C CA . ILE B 1 653 ? 2.256 -8.575 57.985 1.00 37.73 653 ILE B CA 1
ATOM 10636 C C . ILE B 1 653 ? 3.113 -9.821 57.810 1.00 36.82 653 ILE B C 1
ATOM 10637 O O . ILE B 1 653 ? 2.760 -10.714 57.031 1.00 37.74 653 ILE B O 1
ATOM 10642 N N . GLY B 1 654 ? 4.237 -9.881 58.521 1.00 36.16 654 GLY B N 1
ATOM 10643 C CA . GLY B 1 654 ? 5.124 -11.017 58.351 1.00 36.41 654 GLY B CA 1
ATOM 10644 C C . GLY B 1 654 ? 6.073 -11.197 59.516 1.00 32.61 654 GLY B C 1
ATOM 10645 O O . GLY B 1 654 ? 6.082 -10.418 60.472 1.00 32.14 654 GLY B O 1
ATOM 10646 N N . ARG B 1 655 ? 6.881 -12.255 59.419 1.00 31.87 655 ARG B N 1
ATOM 10647 C CA . ARG B 1 655 ? 7.878 -12.574 60.432 1.00 32.24 655 ARG B CA 1
ATOM 10648 C C . ARG B 1 655 ? 9.213 -11.884 60.185 1.00 31.67 655 ARG B C 1
ATOM 10649 O O . ARG B 1 655 ? 10.090 -11.933 61.056 1.00 28.15 655 ARG B O 1
ATOM 10657 N N . SER B 1 656 ? 9.388 -11.263 59.024 1.00 28.88 656 SER B N 1
ATOM 10658 C CA . SER B 1 656 ? 10.582 -10.498 58.693 1.00 27.48 656 SER B CA 1
ATOM 10659 C C . SER B 1 656 ? 10.253 -9.673 57.458 1.00 28.16 656 SER B C 1
ATOM 10660 O O . SER B 1 656 ? 9.191 -9.831 56.852 1.00 29.66 656 SER B O 1
ATOM 10663 N N . SER B 1 657 ? 11.177 -8.783 57.092 1.00 27.09 657 SER B N 1
ATOM 10664 C CA . SER B 1 657 ? 10.978 -7.975 55.895 1.00 27.66 657 SER B CA 1
ATOM 10665 C C . SER B 1 657 ? 10.939 -8.814 54.626 1.00 28.27 657 SER B C 1
ATOM 10666 O O . SER B 1 657 ? 10.516 -8.306 53.582 1.00 29.14 657 SER B O 1
ATOM 10669 N N . ARG B 1 658 ? 11.375 -10.074 54.682 1.00 27.90 658 ARG B N 1
ATOM 10670 C CA . ARG B 1 658 ? 11.305 -10.972 53.535 1.00 28.60 658 ARG B CA 1
ATOM 10671 C C . ARG B 1 658 ? 10.542 -12.252 53.854 1.00 29.65 658 ARG B C 1
ATOM 10672 O O . ARG B 1 658 ? 10.734 -13.268 53.182 1.00 29.95 658 ARG B O 1
ATOM 10680 N N . ASP B 1 659 ? 9.678 -12.221 54.868 1.00 30.27 659 ASP B N 1
ATOM 10681 C CA . ASP B 1 659 ? 8.822 -13.349 55.212 1.00 31.43 659 ASP B CA 1
ATOM 10682 C C . ASP B 1 659 ? 7.414 -12.818 55.492 1.00 32.91 659 ASP B C 1
ATOM 10683 O O . ASP B 1 659 ? 6.863 -12.960 56.580 1.00 33.16 659 ASP B O 1
ATOM 10688 N N . ILE B 1 660 ? 6.829 -12.175 54.487 1.00 33.95 660 ILE B N 1
ATOM 10689 C CA . ILE B 1 660 ? 5.464 -11.670 54.587 1.00 35.54 660 ILE B CA 1
ATOM 10690 C C . ILE B 1 660 ? 4.498 -12.838 54.454 1.00 37.09 660 ILE B C 1
ATOM 10691 O O . ILE B 1 660 ? 4.596 -13.638 53.517 1.00 37.61 660 ILE B O 1
ATOM 10696 N N . VAL B 1 661 ? 3.564 -12.941 55.395 1.00 37.86 661 VAL B N 1
ATOM 10697 C CA . VAL B 1 661 ? 2.646 -14.064 55.438 1.00 39.28 661 VAL B CA 1
ATOM 10698 C C . VAL B 1 661 ? 1.212 -13.663 55.113 1.00 44.00 661 VAL B C 1
ATOM 10699 O O . VAL B 1 661 ? 0.483 -14.460 54.510 1.00 44.02 661 VAL B O 1
ATOM 10703 N N . LEU B 1 662 ? 0.787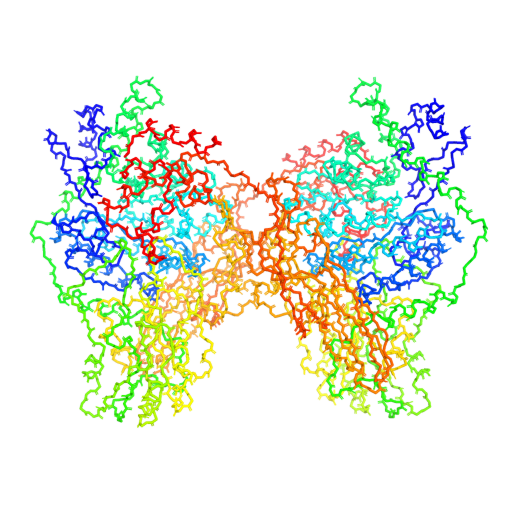 -12.459 55.481 1.00 41.39 662 LEU B N 1
ATOM 10704 C CA . LEU B 1 662 ? -0.570 -12.007 55.226 1.00 43.29 662 LEU B CA 1
ATOM 10705 C C . LEU B 1 662 ? -0.538 -10.602 54.649 1.00 43.35 662 LEU B C 1
ATOM 10706 O O . LEU B 1 662 ? 0.346 -9.800 54.963 1.00 41.87 662 LEU B O 1
ATOM 10711 N N . LYS B 1 663 ? -1.520 -10.312 53.803 1.00 45.17 663 LYS B N 1
ATOM 10712 C CA . LYS B 1 663 ? -1.605 -9.022 53.141 1.00 46.00 663 LYS B CA 1
ATOM 10713 C C . LYS B 1 663 ? -3.056 -8.571 53.098 1.00 49.21 663 LYS B C 1
ATOM 10714 O O . LYS B 1 663 ? -3.981 -9.388 53.107 1.00 49.37 663 LYS B O 1
ATOM 10716 N N . GLU B 1 664 ? -3.242 -7.256 53.058 1.00 49.04 664 GLU B N 1
ATOM 10717 C CA . GLU B 1 664 ? -4.563 -6.667 52.921 1.00 52.78 664 GLU B CA 1
ATOM 10718 C C . GLU B 1 664 ? -4.419 -5.377 52.132 1.00 56.05 664 GLU B C 1
ATOM 10719 O O . GLU B 1 664 ? -3.458 -4.628 52.330 1.00 52.69 664 GLU B O 1
ATOM 10725 N N . SER B 1 665 ? -5.372 -5.123 51.240 1.00 55.30 665 SER B N 1
ATOM 10726 C CA . SER B 1 665 ? -5.351 -3.938 50.397 1.00 52.83 665 SER B CA 1
ATOM 10727 C C . SER B 1 665 ? -6.188 -2.840 51.035 1.00 53.80 665 SER B C 1
ATOM 10728 O O . SER B 1 665 ? -7.264 -3.101 51.579 1.00 60.82 665 SER B O 1
ATOM 10731 N N . VAL B 1 666 ? -5.678 -1.611 50.977 1.00 53.20 666 VAL B N 1
ATOM 10732 C CA . VAL B 1 666 ? -6.391 -0.446 51.480 1.00 55.57 666 VAL B CA 1
ATOM 10733 C C . VAL B 1 666 ? -6.272 0.673 50.455 1.00 54.88 666 VAL B C 1
ATOM 10734 O O . VAL B 1 666 ? -5.282 0.769 49.724 1.00 56.34 666 VAL B O 1
ATOM 10738 N N . ARG B 1 667 ? -7.296 1.522 50.405 1.00 56.73 667 ARG B N 1
ATOM 10739 C CA . ARG B 1 667 ? -7.325 2.687 49.531 1.00 59.32 667 ARG B CA 1
ATOM 10740 C C . ARG B 1 667 ? -7.357 3.933 50.404 1.00 60.82 667 ARG B C 1
ATOM 10741 O O . ARG B 1 667 ? -8.324 4.152 51.142 1.00 65.76 667 ARG B O 1
ATOM 10749 N N . VAL B 1 668 ? -6.304 4.742 50.323 1.00 59.20 668 VAL B N 1
ATOM 10750 C CA . VAL B 1 668 ? -6.188 5.975 51.093 1.00 60.77 668 VAL B CA 1
ATOM 10751 C C . VAL B 1 668 ? -6.322 7.149 50.135 1.00 62.88 668 VAL B C 1
ATOM 10752 O O . VAL B 1 668 ? -5.678 7.174 49.079 1.00 61.46 668 VAL B O 1
ATOM 10756 N N . ASN B 1 669 ? -7.152 8.121 50.504 1.00 67.19 669 ASN B N 1
ATOM 10757 C CA . ASN B 1 669 ? -7.428 9.275 49.664 1.00 69.36 669 ASN B CA 1
ATOM 10758 C C . ASN B 1 669 ? -7.098 10.563 50.407 1.00 73.37 669 ASN B C 1
ATOM 10759 O O . ASN B 1 669 ? -7.002 10.593 51.637 1.00 74.57 669 ASN B O 1
ATOM 10764 N N . SER B 1 670 ? -6.906 11.629 49.636 1.00 74.92 670 SER B N 1
ATOM 10765 C CA . SER B 1 670 ? -6.662 12.954 50.181 1.00 77.30 670 SER B CA 1
ATOM 10766 C C . SER B 1 670 ? -7.467 13.966 49.381 1.00 77.81 670 SER B C 1
ATOM 10767 O O . SER B 1 670 ? -7.652 13.811 48.172 1.00 81.36 670 SER B O 1
ATOM 10770 N N . THR B 1 671 ? -7.958 14.997 50.065 1.00 86.03 671 THR B N 1
ATOM 10771 C CA . THR B 1 671 ? -8.528 16.149 49.379 1.00 80.70 671 THR B CA 1
ATOM 10772 C C . THR B 1 671 ? -7.485 17.219 49.082 1.00 84.27 671 THR B C 1
ATOM 10773 O O . THR B 1 671 ? -7.788 18.181 48.367 1.00 77.54 671 THR B O 1
ATOM 10777 N N . VAL B 1 672 ? -6.273 17.073 49.612 1.00 85.17 672 VAL B N 1
ATOM 10778 C CA . VAL B 1 672 ? -5.194 18.017 49.345 1.00 81.06 672 VAL B CA 1
ATOM 10779 C C . VAL B 1 672 ? -4.649 17.760 47.947 1.00 84.20 672 VAL B C 1
ATOM 10780 O O . VAL B 1 672 ? -4.301 16.624 47.602 1.00 82.75 672 VAL B O 1
ATOM 10784 N N . LYS B 1 673 ? -4.573 18.814 47.137 1.00 84.13 673 LYS B N 1
ATOM 10785 C CA . LYS B 1 673 ? -4.046 18.718 45.782 1.00 84.67 673 LYS B CA 1
ATOM 10786 C C . LYS B 1 673 ? -2.977 19.777 45.571 1.00 79.16 673 LYS B C 1
ATOM 10787 O O . LYS B 1 673 ? -3.201 20.958 45.859 1.00 71.38 673 LYS B O 1
ATOM 10793 N N . ILE B 1 674 ? -1.823 19.353 45.066 1.00 70.16 674 ILE B N 1
ATOM 10794 C CA . ILE B 1 674 ? -0.716 20.266 44.818 1.00 63.28 674 ILE B CA 1
ATOM 10795 C C . ILE B 1 674 ? -0.932 20.940 43.470 1.00 67.56 674 ILE B C 1
ATOM 10796 O O . ILE B 1 674 ? -1.188 20.272 42.460 1.00 61.20 674 ILE B O 1
ATOM 10798 N N . ARG B 1 675 ? -0.832 22.266 43.451 1.00 68.81 675 ARG B N 1
ATOM 10799 C CA . ARG B 1 675 ? -1.030 23.043 42.236 1.00 63.22 675 ARG B CA 1
ATOM 10800 C C . ARG B 1 675 ? 0.310 23.243 41.538 1.00 62.35 675 ARG B C 1
ATOM 10801 O O . ARG B 1 675 ? 1.245 23.797 42.124 1.00 63.90 675 ARG B O 1
ATOM 10803 N N . LYS B 1 676 ? 0.402 22.784 40.293 1.00 67.55 676 LYS B N 1
ATOM 10804 C CA . LYS B 1 676 ? 1.606 22.952 39.492 1.00 61.73 676 LYS B CA 1
ATOM 10805 C C . LYS B 1 676 ? 1.473 24.203 38.632 1.00 62.36 676 LYS B C 1
ATOM 10806 O O . LYS B 1 676 ? 0.439 24.417 37.992 1.00 64.78 676 LYS B O 1
ATOM 10808 N N . ARG B 1 677 ? 2.517 25.028 38.627 1.00 68.76 677 ARG B N 1
ATOM 10809 C CA . ARG B 1 677 ? 2.548 26.242 37.821 1.00 71.91 677 ARG B CA 1
ATOM 10810 C C . ARG B 1 677 ? 3.210 25.949 36.479 1.00 68.99 677 ARG B C 1
ATOM 10811 O O . ARG B 1 677 ? 4.329 25.427 36.431 1.00 67.89 677 ARG B O 1
ATOM 10813 N N . PHE B 1 678 ? 2.517 26.286 35.396 1.00 64.63 678 PHE B N 1
ATOM 10814 C CA . PHE B 1 678 ? 2.983 25.992 34.050 1.00 64.56 678 PHE B CA 1
ATOM 10815 C C . PHE B 1 678 ? 3.550 27.242 33.388 1.00 65.14 678 PHE B C 1
ATOM 10816 O O . PHE B 1 678 ? 3.126 28.365 33.670 1.00 74.85 678 PHE B O 1
ATOM 10824 N N . THR B 1 679 ? 4.518 27.030 32.498 1.00 50.82 679 THR B N 1
ATOM 10825 C CA . THR B 1 679 ? 5.138 28.090 31.714 1.00 43.47 679 THR B CA 1
ATOM 10826 C C . THR B 1 679 ? 5.126 27.681 30.245 1.00 43.89 679 THR B C 1
ATOM 10827 O O . THR B 1 679 ? 4.585 26.635 29.875 1.00 45.25 679 THR B O 1
ATOM 10831 N N . VAL B 1 680 ? 5.736 28.515 29.398 1.00 40.86 680 VAL B N 1
ATOM 10832 C CA . VAL B 1 680 ? 5.857 28.187 27.981 1.00 44.82 680 VAL B CA 1
ATOM 10833 C C . VAL B 1 680 ? 6.804 27.026 27.729 1.00 42.96 680 VAL B C 1
ATOM 10834 O O . VAL B 1 680 ? 6.825 26.487 26.617 1.00 44.23 680 VAL B O 1
ATOM 10838 N N . ASN B 1 681 ? 7.590 26.633 28.728 1.00 40.38 681 ASN B N 1
ATOM 10839 C CA . ASN B 1 681 ? 8.497 25.501 28.616 1.00 40.75 681 ASN B CA 1
ATOM 10840 C C . ASN B 1 681 ? 7.949 24.242 29.276 1.00 41.94 681 ASN B C 1
ATOM 10841 O O . ASN B 1 681 ? 8.700 23.282 29.475 1.00 37.35 681 ASN B O 1
ATOM 10846 N N . SER B 1 682 ? 6.661 24.221 29.613 1.00 41.73 682 SER B N 1
ATOM 10847 C CA . SER B 1 682 ? 6.065 23.055 30.247 1.00 39.20 682 SER B CA 1
ATOM 10848 C C . SER B 1 682 ? 5.668 22.025 29.198 1.00 43.18 682 SER B C 1
ATOM 10849 O O . SER B 1 682 ? 5.204 22.373 28.109 1.00 42.24 682 SER B O 1
ATOM 10852 N N . ALA B 1 683 ? 5.855 20.752 29.536 1.00 39.44 683 ALA B N 1
ATOM 10853 C CA . ALA B 1 683 ? 5.492 19.677 28.625 1.00 36.51 683 ALA B CA 1
ATOM 10854 C C . ALA B 1 683 ? 3.983 19.644 28.429 1.00 39.77 683 ALA B C 1
ATOM 10855 O O . ALA B 1 683 ? 3.214 19.911 29.356 1.00 38.64 683 ALA B O 1
ATOM 10857 N N . VAL B 1 684 ? 3.562 19.319 27.205 1.00 39.44 684 VAL B N 1
ATOM 10858 C CA . VAL B 1 684 ? 2.137 19.294 26.887 1.00 36.77 684 VAL B CA 1
ATOM 10859 C C . VAL B 1 684 ? 1.411 18.275 27.756 1.00 42.39 684 VAL B C 1
ATOM 10860 O O . VAL B 1 684 ? 0.310 18.538 28.257 1.00 45.48 684 VAL B O 1
ATOM 10864 N N . GLU B 1 685 ? 2.018 17.103 27.964 1.00 38.89 685 GLU B N 1
ATOM 10865 C CA . GLU B 1 685 ? 1.372 16.073 28.773 1.00 40.38 685 GLU B CA 1
ATOM 10866 C C . GLU B 1 685 ? 1.211 16.524 30.221 1.00 41.11 685 GLU B C 1
ATOM 10867 O O . GLU B 1 685 ? 0.216 16.190 30.876 1.00 45.25 685 GLU B O 1
ATOM 10873 N N . ASP B 1 686 ? 2.175 17.290 30.736 1.00 41.23 686 ASP B N 1
ATOM 10874 C CA . ASP B 1 686 ? 2.070 17.777 32.107 1.00 40.21 686 ASP B CA 1
ATOM 10875 C C . ASP B 1 686 ? 0.951 18.802 32.245 1.00 47.21 686 ASP B C 1
ATOM 10876 O O . ASP B 1 686 ? 0.267 18.845 33.274 1.00 57.63 686 ASP B O 1
ATOM 10881 N N . VAL B 1 687 ? 0.744 19.629 31.217 1.00 50.37 687 VAL B N 1
ATOM 10882 C CA . VAL B 1 687 ? -0.337 20.608 31.268 1.00 52.89 687 VAL B CA 1
ATOM 10883 C C . VAL B 1 687 ? -1.690 19.918 31.147 1.00 52.31 687 VAL B C 1
ATOM 10884 O O . VAL B 1 687 ? -2.671 20.348 31.765 1.00 57.61 687 VAL B O 1
ATOM 10888 N N . MET B 1 688 ? -1.766 18.835 30.372 1.00 49.28 688 MET B N 1
ATOM 10889 C CA . MET B 1 688 ? -3.009 18.083 30.247 1.00 52.10 688 MET B CA 1
ATOM 10890 C C . MET B 1 688 ? -3.336 17.277 31.498 1.00 60.91 688 MET B C 1
ATOM 10891 O O . MET B 1 688 ? -4.378 16.611 31.527 1.00 60.90 688 MET B O 1
ATOM 10896 N N . SER B 1 689 ? -2.476 17.308 32.520 1.00 60.37 689 SER B N 1
ATOM 10897 C CA . SER B 1 689 ? -2.761 16.616 33.771 1.00 61.23 689 SER B CA 1
ATOM 10898 C C . SER B 1 689 ? -3.692 17.409 34.679 1.00 73.50 689 SER B C 1
ATOM 10899 O O . SER B 1 689 ? -4.370 16.811 35.522 1.00 83.11 689 SER B O 1
ATOM 10901 N N . ASP B 1 690 ? -3.741 18.731 34.528 1.00 70.80 690 ASP B N 1
ATOM 10902 C CA . ASP B 1 690 ? -4.664 19.577 35.278 1.00 68.84 690 ASP B CA 1
ATOM 10903 C C . ASP B 1 690 ? -5.926 19.756 34.443 1.00 69.58 690 ASP B C 1
ATOM 10904 O O . ASP B 1 690 ? -5.892 20.398 33.389 1.00 73.44 690 ASP B O 1
ATOM 10909 N N . SER B 1 691 ? -7.041 19.188 34.914 1.00 76.95 691 SER B N 1
ATOM 10910 C CA . SER B 1 691 ? -8.276 19.213 34.134 1.00 83.57 691 SER B CA 1
ATOM 10911 C C . SER B 1 691 ? -8.742 20.634 33.841 1.00 78.90 691 SER B C 1
ATOM 10912 O O . SER B 1 691 ? -9.346 20.885 32.792 1.00 71.45 691 SER B O 1
ATOM 10914 N N . SER B 1 692 ? -8.477 21.575 34.750 1.00 87.41 692 SER B N 1
ATOM 10915 C CA . SER B 1 692 ? -8.804 22.971 34.479 1.00 88.10 692 SER B CA 1
ATOM 10916 C C . SER B 1 692 ? -7.939 23.526 33.354 1.00 86.73 692 SER B C 1
ATOM 10917 O O . SER B 1 692 ? -8.452 24.106 32.390 1.00 86.89 692 SER B O 1
ATOM 10920 N N . ALA B 1 693 ? -6.618 23.350 33.458 1.00 76.95 693 ALA B N 1
ATOM 10921 C CA . ALA B 1 693 ? -5.722 23.845 32.419 1.00 72.26 693 ALA B CA 1
ATOM 10922 C C . ALA B 1 693 ? -5.851 23.046 31.129 1.00 65.74 693 ALA B C 1
ATOM 10923 O O . ALA B 1 693 ? -5.678 23.604 30.040 1.00 68.54 693 ALA B O 1
ATOM 10925 N N . ALA B 1 694 ? -6.150 21.747 31.227 1.00 66.97 694 ALA B N 1
ATOM 10926 C CA . ALA B 1 694 ? -6.333 20.940 30.025 1.00 65.17 694 ALA B CA 1
ATOM 10927 C C . ALA B 1 694 ? -7.507 21.437 29.194 1.00 68.01 694 ALA B C 1
ATOM 10928 O O . ALA B 1 694 ? -7.485 21.329 27.962 1.00 65.39 694 ALA B O 1
ATOM 10930 N N . ALA B 1 695 ? -8.540 21.978 29.846 1.00 69.30 695 ALA B N 1
ATOM 10931 C CA . ALA B 1 695 ? -9.665 22.548 29.113 1.00 69.31 695 ALA B CA 1
ATOM 10932 C C . ALA B 1 695 ? -9.238 23.749 28.280 1.00 68.38 695 ALA B C 1
ATOM 10933 O O . ALA B 1 695 ? -9.862 24.049 27.256 1.00 70.09 695 ALA B O 1
ATOM 10935 N N . VAL B 1 696 ? -8.184 24.448 28.702 0.96 67.31 696 VAL B N 1
ATOM 10936 C CA . VAL B 1 696 ? -7.691 25.596 27.948 0.96 66.18 696 VAL B CA 1
ATOM 10937 C C . VAL B 1 696 ? -6.858 25.142 26.755 0.96 64.60 696 VAL B C 1
ATOM 10938 O O . VAL B 1 696 ? -6.959 25.710 25.662 0.96 67.51 696 VAL B O 1
ATOM 10940 N N . LEU B 1 697 ? -6.030 24.115 26.941 0.86 64.36 697 LEU B N 1
ATOM 10941 C CA . LEU B 1 697 ? -5.084 23.683 25.920 0.86 58.50 697 LEU B CA 1
ATOM 10942 C C . LEU B 1 697 ? -5.642 22.612 24.992 0.86 62.62 697 LEU B C 1
ATOM 10943 O O . LEU B 1 697 ? -5.174 22.496 23.853 0.86 57.21 697 LEU B O 1
ATOM 10948 N N . GLY B 1 698 ? -6.630 21.843 25.444 1.00 65.48 698 GLY B N 1
ATOM 10949 C CA . GLY B 1 698 ? -7.187 20.751 24.680 1.00 58.66 698 GLY B CA 1
ATOM 10950 C C . GLY B 1 698 ? -7.613 21.108 23.268 1.00 61.34 698 GLY B C 1
ATOM 10951 O O . GLY B 1 698 ? -7.144 20.511 22.293 1.00 58.31 698 GLY B O 1
ATOM 10952 N N . PRO B 1 699 ? -8.528 22.075 23.131 1.00 67.70 699 PRO B N 1
ATOM 10953 C CA . PRO B 1 699 ? -8.980 22.455 21.777 1.00 65.13 699 PRO B CA 1
ATOM 10954 C C . PRO B 1 699 ? -7.849 22.855 20.843 1.00 62.75 699 PRO B C 1
ATOM 10955 O O . PRO B 1 699 ? -7.819 22.413 19.686 1.00 63.08 699 PRO B O 1
ATOM 10959 N N . VAL B 1 700 ? -6.913 23.683 21.313 1.00 64.88 700 VAL B N 1
ATOM 10960 C CA . VAL B 1 700 ? -5.800 24.104 20.465 1.00 64.87 700 VAL B CA 1
ATOM 10961 C C . VAL B 1 700 ? -4.933 22.907 20.099 1.00 60.63 700 VAL B C 1
ATOM 10962 O O . VAL B 1 700 ? -4.486 22.767 18.953 1.00 56.34 700 VAL B O 1
ATOM 10966 N N . LEU B 1 701 ? -4.681 22.026 21.069 1.00 64.26 701 LEU B N 1
ATOM 10967 C CA . LEU B 1 701 ? -3.886 20.834 20.804 1.00 58.02 701 LEU B CA 1
ATOM 10968 C C . LEU B 1 701 ? -4.628 19.855 19.902 1.00 60.64 701 LEU B C 1
ATOM 10969 O O . LEU B 1 701 ? -3.998 19.161 19.095 1.00 54.49 701 LEU B O 1
ATOM 10974 N N . LYS B 1 702 ? -5.958 19.791 20.022 1.00 65.30 702 LYS B N 1
ATOM 10975 C CA . LYS B 1 702 ? -6.740 18.881 19.190 1.00 58.54 702 LYS B CA 1
ATOM 10976 C C . LYS B 1 702 ? -6.637 19.252 17.716 1.00 60.05 702 LYS B C 1
ATOM 10977 O O . LYS B 1 702 ? -6.582 18.372 16.850 1.00 60.68 702 LYS B O 1
ATOM 10979 N N . GLU B 1 703 ? -6.603 20.552 17.412 1.00 61.07 703 GLU B N 1
ATOM 10980 C CA . GLU B 1 703 ? -6.451 20.984 16.026 1.00 62.96 703 GLU B CA 1
ATOM 10981 C C . GLU B 1 703 ? -5.118 20.529 15.452 1.00 64.67 703 GLU B C 1
ATOM 10982 O O . GLU B 1 703 ? -5.038 20.125 14.287 1.00 65.57 703 GLU B O 1
ATOM 10988 N N . ILE B 1 704 ? -4.060 20.587 16.261 1.00 63.27 704 ILE B N 1
ATOM 10989 C CA . ILE B 1 704 ? -2.730 20.242 15.774 1.00 58.53 704 ILE B CA 1
ATOM 10990 C C . ILE B 1 704 ? -2.604 18.732 15.613 1.00 64.25 704 ILE B C 1
ATOM 10991 O O . ILE B 1 704 ? -1.958 18.243 14.678 1.00 67.71 704 ILE B O 1
ATOM 10996 N N . THR B 1 705 ? -3.236 17.971 16.510 1.00 64.53 705 THR B N 1
ATOM 10997 C CA . THR B 1 705 ? -3.122 16.517 16.478 1.00 59.70 705 THR B CA 1
ATOM 10998 C C . THR B 1 705 ? -3.801 15.925 15.246 1.00 62.59 705 THR B C 1
ATOM 10999 O O . THR B 1 705 ? -3.264 15.006 14.615 1.00 66.37 705 THR B O 1
ATOM 11003 N N . ASP B 1 706 ? -4.967 16.454 14.870 1.00 62.61 706 ASP B N 1
ATOM 11004 C CA . ASP B 1 706 ? -5.660 15.945 13.692 1.00 66.74 706 ASP B CA 1
ATOM 11005 C C . ASP B 1 706 ? -5.029 16.427 12.391 1.00 66.02 706 ASP B C 1
ATOM 11006 O O . ASP B 1 706 ? -5.033 15.690 11.399 1.00 64.64 706 ASP B O 1
ATOM 11011 N N . ALA B 1 707 ? -4.496 17.651 12.370 1.00 64.48 707 ALA B N 1
ATOM 11012 C CA . ALA B 1 707 ? -3.854 18.154 11.159 1.00 63.20 707 ALA B CA 1
ATOM 11013 C C . ALA B 1 707 ? -2.619 17.341 10.796 1.00 61.26 707 ALA B C 1
ATOM 11014 O O . ALA B 1 707 ? -2.276 17.229 9.614 1.00 60.98 707 ALA B O 1
ATOM 11016 N N . LEU B 1 708 ? -1.944 16.768 11.789 1.00 59.05 708 LEU B N 1
ATOM 11017 C CA . LEU B 1 708 ? -0.774 15.934 11.560 1.00 60.55 708 LEU B CA 1
ATOM 11018 C C . LEU B 1 708 ? -1.099 14.449 11.499 1.00 63.20 708 LEU B C 1
ATOM 11019 O O . LEU B 1 708 ? -0.184 13.639 11.314 1.00 64.76 708 LEU B O 1
ATOM 11024 N N . GLN B 1 709 ? -2.371 14.075 11.656 1.00 57.72 709 GLN B N 1
ATOM 11025 C CA . GLN B 1 709 ? -2.804 12.680 11.556 1.00 61.33 709 GLN B CA 1
ATOM 11026 C C . GLN B 1 709 ? -2.084 11.806 12.580 1.00 63.40 709 GLN B C 1
ATOM 11027 O O . GLN B 1 709 ? -1.691 10.673 12.292 1.00 60.57 709 GLN B O 1
ATOM 11033 N N . ILE B 1 710 ? -1.901 12.341 13.784 1.00 63.57 710 ILE B N 1
ATOM 11034 C CA . ILE B 1 710 ? -1.196 11.648 14.856 1.00 62.40 710 ILE B CA 1
ATOM 11035 C C . ILE B 1 710 ? -2.225 11.063 15.809 1.00 57.73 710 ILE B C 1
ATOM 11036 O O . ILE B 1 710 ? -3.124 11.771 16.279 1.00 53.73 710 ILE B O 1
ATOM 11041 N N . ASP B 1 711 ? -2.094 9.771 16.097 1.00 63.27 711 ASP B N 1
ATOM 11042 C CA . ASP B 1 711 ? -2.934 9.123 17.093 1.00 60.66 711 ASP B CA 1
ATOM 11043 C C . ASP B 1 711 ? -2.326 9.342 18.472 1.00 58.77 711 ASP B C 1
ATOM 11044 O O . ASP B 1 711 ? -1.143 9.064 18.687 1.00 62.07 711 ASP B O 1
ATOM 11049 N N . MET B 1 712 ? -3.135 9.833 19.410 1.00 59.94 712 MET B N 1
ATOM 11050 C CA . MET B 1 712 ? -2.656 10.159 20.746 1.00 56.64 712 MET B CA 1
ATOM 11051 C C . MET B 1 712 ? -3.015 9.108 21.786 1.00 57.72 712 MET B C 1
ATOM 11052 O O . MET B 1 712 ? -2.648 9.262 22.955 1.00 61.57 712 MET B O 1
ATOM 11057 N N . ASP B 1 713 ? -3.724 8.053 21.398 1.00 57.85 713 ASP B N 1
ATOM 11058 C CA . ASP B 1 713 ? -3.927 6.906 22.269 1.00 60.93 713 ASP B CA 1
ATOM 11059 C C . ASP B 1 713 ? -2.959 5.775 21.961 1.00 60.17 713 ASP B C 1
ATOM 11060 O O . ASP B 1 713 ? -3.050 4.709 22.578 1.00 64.63 713 ASP B O 1
ATOM 11065 N N . ASN B 1 714 ? -2.039 5.983 21.020 1.00 58.90 714 ASN B N 1
ATOM 11066 C CA . ASN B 1 714 ? -0.969 5.031 20.733 1.00 54.60 714 ASN B CA 1
ATOM 11067 C C . ASN B 1 714 ? 0.199 5.368 21.651 1.00 53.28 714 ASN B C 1
ATOM 11068 O O . ASN B 1 714 ? 0.974 6.287 21.378 1.00 53.26 714 ASN B O 1
ATOM 11073 N N . ALA B 1 715 ? 0.318 4.626 22.750 1.00 52.61 715 ALA B N 1
ATOM 11074 C CA . ALA B 1 715 ? 1.367 4.863 23.733 1.00 50.99 715 ALA B CA 1
ATOM 11075 C C . ALA B 1 715 ? 2.725 4.325 23.301 1.00 51.15 715 ALA B C 1
ATOM 11076 O O . ALA B 1 715 ? 3.693 4.465 24.055 1.00 50.25 715 ALA B O 1
ATOM 11078 N N . HIS B 1 716 ? 2.824 3.728 22.117 1.00 50.85 716 HIS B N 1
ATOM 11079 C CA . HIS B 1 716 ? 4.074 3.171 21.617 1.00 49.12 716 HIS B CA 1
ATOM 11080 C C . HIS B 1 716 ? 4.404 3.741 20.246 1.00 47.20 716 HIS B C 1
ATOM 11081 O O . HIS B 1 716 ? 4.929 3.047 19.371 1.00 49.67 716 HIS B O 1
ATOM 11088 N N . ASP B 1 717 ? 4.106 5.021 20.040 1.00 41.49 717 ASP B N 1
ATOM 11089 C CA . ASP B 1 717 ? 4.400 5.712 18.793 1.00 40.05 717 ASP B CA 1
ATOM 11090 C C . ASP B 1 717 ? 5.252 6.941 19.080 1.00 36.59 717 ASP B C 1
ATOM 11091 O O . ASP B 1 717 ? 5.025 7.648 20.066 1.00 38.78 717 ASP B O 1
ATOM 11096 N N . MET B 1 718 ? 6.229 7.194 18.207 1.00 34.95 718 MET B N 1
ATOM 11097 C CA . MET B 1 718 ? 7.177 8.280 18.444 1.00 34.36 718 MET B CA 1
ATOM 11098 C C . MET B 1 718 ? 6.506 9.646 18.365 1.00 37.28 718 MET B C 1
ATOM 11099 O O . MET B 1 718 ? 6.704 10.495 19.242 1.00 34.92 718 MET B O 1
ATOM 11104 N N . MET B 1 719 ? 5.721 9.888 17.312 1.00 39.93 719 MET B N 1
ATOM 11105 C CA . MET B 1 719 ? 5.147 11.218 17.129 1.00 40.64 719 MET B CA 1
ATOM 11106 C C . MET B 1 719 ? 4.154 11.552 18.234 1.00 39.92 719 MET B C 1
ATOM 11107 O O . MET B 1 719 ? 4.076 12.703 18.678 1.00 36.40 719 MET B O 1
ATOM 11112 N N . ALA B 1 720 ? 3.392 10.559 18.698 1.00 38.20 720 ALA B N 1
ATOM 11113 C CA . ALA B 1 720 ? 2.540 10.773 19.861 1.00 37.92 720 ALA B CA 1
ATOM 11114 C C . ALA B 1 720 ? 3.370 11.123 21.089 1.00 38.84 720 ALA B C 1
ATOM 11115 O O . ALA B 1 720 ? 2.991 11.996 21.879 1.00 39.14 720 ALA B O 1
ATOM 11117 N N . ALA B 1 721 ? 4.516 10.457 21.259 1.00 34.99 721 ALA B N 1
ATOM 11118 C CA . ALA B 1 721 ? 5.379 10.747 22.397 1.00 31.82 721 ALA B CA 1
ATOM 11119 C C . ALA B 1 721 ? 6.083 12.088 22.243 1.00 32.82 721 ALA B C 1
ATOM 11120 O O . ALA B 1 721 ? 6.460 12.706 23.245 1.00 31.33 721 ALA B O 1
ATOM 11122 N N . ASN B 1 722 ? 6.285 12.548 21.005 1.00 33.14 722 ASN B N 1
ATOM 11123 C CA . ASN B 1 722 ? 6.851 13.878 20.808 1.00 33.06 722 ASN B CA 1
ATOM 11124 C C . ASN B 1 722 ? 5.865 14.963 21.221 1.00 36.34 722 ASN B C 1
ATOM 11125 O O . ASN B 1 722 ? 6.265 15.985 21.787 1.00 38.81 722 ASN B O 1
ATOM 11130 N N . ILE B 1 723 ? 4.573 14.758 20.952 1.00 33.69 723 ILE B N 1
ATOM 11131 C CA . ILE B 1 723 ? 3.572 15.740 21.356 1.00 37.44 723 ILE B CA 1
ATOM 11132 C C . ILE B 1 723 ? 3.481 15.811 22.876 1.00 36.15 723 ILE B C 1
ATOM 11133 O O . ILE B 1 723 ? 3.280 16.888 23.449 1.00 37.64 723 ILE B O 1
ATOM 11138 N N . LYS B 1 724 ? 3.641 14.671 23.552 1.00 34.60 724 LYS B N 1
ATOM 11139 C CA . LYS B 1 724 ? 3.557 14.657 25.009 1.00 34.43 724 LYS B CA 1
ATOM 11140 C C . LYS B 1 724 ? 4.754 15.358 25.642 1.00 35.32 724 LYS B C 1
ATOM 11141 O O . LYS B 1 724 ? 4.595 16.141 26.585 1.00 37.25 724 LYS B O 1
ATOM 11147 N N . ASN B 1 725 ? 5.960 15.091 25.136 1.00 32.87 725 ASN B N 1
ATOM 11148 C CA . ASN B 1 725 ? 7.167 15.708 25.673 1.00 33.87 725 ASN B CA 1
ATOM 11149 C C . ASN B 1 725 ? 7.342 17.150 25.221 1.00 37.97 725 ASN B C 1
ATOM 11150 O O . ASN B 1 725 ? 8.149 17.879 25.809 1.00 36.71 725 ASN B O 1
ATOM 11155 N N . MET B 1 726 ? 6.597 17.565 24.207 1.00 35.43 726 MET B N 1
ATOM 11156 C CA . MET B 1 726 ? 6.799 18.862 23.585 1.00 35.00 726 MET B CA 1
ATOM 11157 C C . MET B 1 726 ? 6.526 19.990 24.579 1.00 36.58 726 MET B C 1
ATOM 11158 O O . MET B 1 726 ? 5.557 19.924 25.342 1.00 38.49 726 MET B O 1
ATOM 11163 N N . PRO B 1 727 ? 7.357 21.031 24.604 1.00 40.71 727 PRO B N 1
ATOM 11164 C CA . PRO B 1 727 ? 7.008 22.237 25.362 1.00 41.29 727 PRO B CA 1
ATOM 11165 C C . PRO B 1 727 ? 5.920 23.030 24.656 1.00 42.66 727 PRO B C 1
ATOM 11166 O O . PRO B 1 727 ? 5.725 22.927 23.444 1.00 47.63 727 PRO B O 1
ATOM 11170 N N . LEU B 1 728 ? 5.206 23.845 25.436 1.00 45.62 728 LEU B N 1
ATOM 11171 C CA . LEU B 1 728 ? 4.112 24.618 24.858 1.00 48.40 728 LEU B CA 1
ATOM 11172 C C . LEU B 1 728 ? 4.608 25.566 23.772 1.00 49.17 728 LEU B C 1
ATOM 11173 O O . LEU B 1 728 ? 3.880 25.845 22.814 1.00 55.41 728 LEU B O 1
ATOM 11178 N N . ARG B 1 729 ? 5.843 26.062 23.899 1.00 47.30 729 ARG B N 1
ATOM 11179 C CA . ARG B 1 729 ? 6.385 26.968 22.891 1.00 50.01 729 ARG B CA 1
ATOM 11180 C C . ARG B 1 729 ? 6.537 26.281 21.539 1.00 53.55 729 ARG B C 1
ATOM 11181 O O . ARG B 1 729 ? 6.388 26.926 20.494 1.00 53.60 729 ARG B O 1
ATOM 11189 N N . SER B 1 730 ? 6.833 24.978 21.537 1.00 49.89 730 SER B N 1
ATOM 11190 C CA . SER B 1 730 ? 6.955 24.233 20.289 1.00 51.10 730 SER B CA 1
ATOM 11191 C C . SER B 1 730 ? 5.622 24.088 19.570 1.00 61.33 730 SER B C 1
ATOM 11192 O O . SER B 1 730 ? 5.611 23.797 18.368 1.00 68.19 730 SER B O 1
ATOM 11195 N N . LEU B 1 731 ? 4.503 24.269 20.276 1.00 57.23 731 LEU B N 1
ATOM 11196 C CA . LEU B 1 731 ? 3.198 24.184 19.630 1.00 56.02 731 LEU B CA 1
ATOM 11197 C C . LEU B 1 731 ? 3.069 25.216 18.517 1.00 67.98 731 LEU B C 1
ATOM 11198 O O . LEU B 1 731 ? 2.433 24.953 17.490 1.00 75.63 731 LEU B O 1
ATOM 11203 N N . VAL B 1 732 ? 3.641 26.408 18.713 1.00 72.02 732 VAL B N 1
ATOM 11204 C CA . VAL B 1 732 ? 3.637 27.409 17.649 1.00 77.65 732 VAL B CA 1
ATOM 11205 C C . VAL B 1 732 ? 4.393 26.891 16.430 1.00 76.74 732 VAL B C 1
ATOM 11206 O O . VAL B 1 732 ? 3.998 27.142 15.285 1.00 71.60 732 VAL B O 1
ATOM 11208 N N . GLY B 1 733 ? 5.491 26.162 16.653 1.00 80.23 733 GLY B N 1
ATOM 11209 C CA . GLY B 1 733 ? 6.181 25.533 15.539 1.00 82.78 733 GLY B CA 1
ATOM 11210 C C . GLY B 1 733 ? 5.353 24.453 14.874 1.00 82.71 733 GLY B C 1
ATOM 11211 O O . GLY B 1 733 ? 5.539 24.161 13.689 1.00 91.78 733 GLY B O 1
ATOM 11212 N N . TYR B 1 734 ? 4.436 23.847 15.622 1.00 85.87 734 TYR B N 1
ATOM 11213 C CA . TYR B 1 734 ? 3.461 22.909 15.083 1.00 84.00 734 TYR B CA 1
ATOM 11214 C C . TYR B 1 734 ? 2.180 23.672 14.739 1.00 84.79 734 TYR B C 1
ATOM 11215 O O . TYR B 1 734 ? 1.085 23.114 14.789 1.00 81.85 734 TYR B O 1
ATOM 11234 N N . GLN B 1 736 ? 0.851 27.722 15.501 1.00 90.44 736 GLN B N 1
ATOM 11235 C CA . GLN B 1 736 ? 0.076 28.542 16.436 1.00 87.85 736 GLN B CA 1
ATOM 11236 C C . GLN B 1 736 ? 0.632 29.973 16.454 1.00 89.62 736 GLN B C 1
ATOM 11237 O O . GLN B 1 736 ? 1.551 30.295 15.701 1.00 81.95 736 GLN B O 1
ATOM 11243 N N . GLY B 1 737 ? 0.075 30.825 17.311 1.00 95.99 737 GLY B N 1
ATOM 11244 C CA . GLY B 1 737 ? 0.522 32.203 17.456 1.00 94.71 737 GLY B CA 1
ATOM 11245 C C . GLY B 1 737 ? 1.136 32.435 18.826 1.00 96.96 737 GLY B C 1
ATOM 11246 O O . GLY B 1 737 ? 0.554 32.065 19.848 1.00 94.27 737 GLY B O 1
ATOM 11247 N N . ARG B 1 738 ? 2.322 33.053 18.827 1.00 94.42 738 ARG B N 1
ATOM 11248 C CA . ARG B 1 738 ? 3.042 33.293 20.076 1.00 93.49 738 ARG B CA 1
ATOM 11249 C C . ARG B 1 738 ? 2.222 34.128 21.054 1.00 99.35 738 ARG B C 1
ATOM 11250 O O . ARG B 1 738 ? 2.199 33.840 22.257 1.00 97.53 738 ARG B O 1
ATOM 11258 N N . LEU B 1 739 ? 1.546 35.170 20.562 1.00 101.27 739 LEU B N 1
ATOM 11259 C CA . LEU B 1 739 ? 0.733 35.998 21.449 1.00 102.67 739 LEU B CA 1
ATOM 11260 C C . LEU B 1 739 ? -0.447 35.212 22.008 1.00 103.96 739 LEU B C 1
ATOM 11261 O O . LEU B 1 739 ? -0.795 35.360 23.186 1.00 102.37 739 LEU B O 1
ATOM 11263 N N . SER B 1 740 ? -1.074 34.375 21.179 1.00 103.42 740 SER B N 1
ATOM 11264 C CA . SER B 1 740 ? -2.132 33.502 21.678 1.00 102.95 740 SER B CA 1
ATOM 11265 C C . SER B 1 740 ? -1.589 32.544 22.730 1.00 100.84 740 SER B C 1
ATOM 11266 O O . SER B 1 740 ? -2.282 32.214 23.701 1.00 97.01 740 SER B O 1
ATOM 11268 N N . GLU B 1 741 ? -0.347 32.088 22.550 1.00 101.84 741 GLU B N 1
ATOM 11269 C CA . GLU B 1 741 ? 0.278 31.196 23.522 1.00 104.29 741 GLU B CA 1
ATOM 11270 C C . GLU B 1 741 ? 0.449 31.877 24.875 1.00 102.31 741 GLU B C 1
ATOM 11271 O O . GLU B 1 741 ? 0.218 31.259 25.922 1.00 97.04 741 GLU B O 1
ATOM 11277 N N . GLU B 1 742 ? 0.856 33.150 24.875 1.00 96.13 742 GLU B N 1
ATOM 11278 C CA . GLU B 1 742 ? 1.006 33.874 26.134 1.00 91.14 742 GLU B CA 1
ATOM 11279 C C . GLU B 1 742 ? -0.334 34.021 26.843 1.00 92.49 742 GLU B C 1
ATOM 11280 O O . GLU B 1 742 ? -0.403 33.965 28.077 1.00 88.62 742 GLU B O 1
ATOM 11282 N N . MET B 1 743 ? -1.411 34.213 26.078 1.00 92.85 743 MET B N 1
ATOM 11283 C CA . MET B 1 743 ? -2.744 34.247 26.672 1.00 93.63 743 MET B CA 1
ATOM 11284 C C . MET B 1 743 ? -3.148 32.872 27.190 1.00 90.64 743 MET B C 1
ATOM 11285 O O . MET B 1 743 ? -3.773 32.759 28.251 1.00 91.18 743 MET B O 1
ATOM 11287 N N . LEU B 1 744 ? -2.799 31.815 26.452 1.00 87.11 744 LEU B N 1
ATOM 11288 C CA . LEU B 1 744 ? -3.119 30.461 26.891 1.00 80.40 744 LEU B CA 1
ATOM 11289 C C . LEU B 1 744 ? -2.386 30.113 28.182 1.00 84.20 744 LEU B C 1
ATOM 11290 O O . LEU B 1 744 ? -2.933 29.422 29.049 1.00 83.73 744 LEU B O 1
ATOM 11295 N N . GLU B 1 745 ? -1.143 30.580 28.324 1.00 85.57 745 GLU B N 1
ATOM 11296 C CA . GLU B 1 745 ? -0.405 30.352 29.562 1.00 84.64 745 GLU B CA 1
ATOM 11297 C C . GLU B 1 745 ? -1.028 31.115 30.725 1.00 87.25 745 GLU B C 1
ATOM 11298 O O . GLU B 1 745 ? -1.050 30.622 31.859 1.00 83.00 745 GLU B O 1
ATOM 11300 N N . GLU B 1 746 ? -1.534 32.323 30.463 1.00 86.15 746 GLU B N 1
ATOM 11301 C CA . GLU B 1 746 ? -2.188 33.096 31.515 1.00 89.17 746 GLU B CA 1
ATOM 11302 C C . GLU B 1 746 ? -3.449 32.400 32.013 1.00 89.81 746 GLU B C 1
ATOM 11303 O O . GLU B 1 746 ? -3.703 32.350 33.223 1.00 91.68 746 GLU B O 1
ATOM 11305 N N . LEU B 1 747 ? -4.255 31.861 31.095 1.00 86.30 747 LEU B N 1
ATOM 11306 C CA . LEU B 1 747 ? -5.468 31.157 31.498 1.00 84.68 747 LEU B CA 1
ATOM 11307 C C . LEU B 1 747 ? -5.154 29.862 32.238 1.00 94.85 747 LEU B C 1
ATOM 11308 O O . LEU B 1 747 ? -5.900 29.474 33.145 1.00 96.20 747 LEU B O 1
ATOM 11310 N N . VAL B 1 748 ? -4.064 29.184 31.871 1.00 93.71 748 VAL B N 1
ATOM 11311 C CA . VAL B 1 748 ? -3.717 27.921 32.517 1.00 90.37 748 VAL B CA 1
ATOM 11312 C C . VAL B 1 748 ? -3.320 28.146 33.972 1.00 96.11 748 VAL B C 1
ATOM 11313 O O . VAL B 1 748 ? -3.719 27.385 34.862 1.00 97.65 748 VAL B O 1
ATOM 11315 N N . ASP B 1 749 ? -2.524 29.184 34.239 1.00 97.56 749 ASP B N 1
ATOM 11316 C CA . ASP B 1 749 ? -2.135 29.471 35.617 1.00 94.53 749 ASP B CA 1
ATOM 11317 C C . ASP B 1 749 ? -3.309 30.004 36.428 1.00 92.88 749 ASP B C 1
ATOM 11318 O O . ASP B 1 749 ? -3.441 29.691 37.617 1.00 90.42 749 ASP B O 1
ATOM 11323 N N . LYS B 1 750 ? -4.168 30.809 35.809 1.00 98.13 750 LYS B N 1
ATOM 11324 C CA . LYS B 1 750 ? -5.347 31.339 36.488 1.00 100.45 750 LYS B CA 1
ATOM 11325 C C . LYS B 1 750 ? -6.401 30.250 36.682 1.00 94.73 750 LYS B C 1
ATOM 11326 O O . LYS B 1 750 ? -6.756 29.905 37.811 1.00 87.15 750 LYS B O 1
#